Protein 7MDH (pdb70)

B-factor: mean 40.28, std 18.32, range [9.89, 100.15]

Foldseek 3Di:
DADDPLVPQDDEAEEEEECCLPLLVLQQVVCVLLAVQVHPRHQYEYQYAYAPVCVVSNNVSVVVVVVVPRPSHNGYDYDHDLLPSQAAHQEYEYQDADPQDDVRFPLNRLQRLLVVLLRNLQSCLVGYDQAHAYEYAYPQQFSSQLLSVLSRVSHPLQRTWRDPLLLQQLLLCVLCVLLVHDSVQKFQWFWKFTNWLLIATDQQRIDGNPHRSVVRRVPVVCVQPVSSVCSRCVQVVCCVPVVDGPSNSVSVSVSVVSQQQQAFFPPPGWGWIFGACQVPPPPADGSTTMIATWHYHRPRGTDGDPPDDDDCSRVVSNVVSSVQRVQSCLSVCVSSVVPHHDHDHDGRTHD/DQFFDDPLVPDDDPPCADPEAEEEEECCLPLLVLQQVVCVLQQVQPHPRYAYAYQYAYAPVCVVSNNVSVVVVVVVPRPSHNGYHYDHDLLRSAAAHQEYEYQDADDQDDPRFPLNRLARRLVVLLVNLLSCLPGYDLAHAYEYAYPQQFSSQLLSCLSRVSHPLQRTWRDPQLLQLLLLCVLCVQLVHHSVQKFQWFWKFTQWLLIDTDQQRIAGNRHRSCVRRVPVCCVQPVSSVSSLCVQVVCCVVVVHGPSNSVSVRVSVVQQQQQDFFPPPGWGWIFGACVPPPPPQDGSTTIIATWTYRRPSGIDGDDPDDDDPSRVVSNVVSSVLRVQSNLSVCVSSVVDHHDHDHDGRIHRD/DFDPPLVPFCADPEAEEEEEVCLDLLVLQQVVCVLQQVQVHPRHAYEYQYEYADPCQVSNNVSVVVVVVVPRPSHNTYHYYHQLLVSQAAHQEYEYADADDQDDPRFPLNRLVRRLLVLLRNLLSCLPGYDQAHAYEYAYPPQFLSQLLSVLSRVSHDLQRTWRDPQLLQQLLLCVLCVLLVHDSVQKFQWFWKFGPWLLIRTDQQRIGGNRHGSCVRRPPVVCVQPVSSVCSNCVQVVVCVPVVDGPSNSVSVRVSVVSNQQQAFFPPPGWGWIFGACVPPPPPADGSTTIIATWHYNNPNGIDGDPPDDDDCSRVVSNVVSSVQRVQSNLSCCVSSVHDDHDHDHDGHID/DQQADDPLVPDDDLPPEAEEEEEVCLDLLNLQQVVCVLQQVQQHPSHAYAYQYAYAPVCQVSNNVSVVVVVVVPRPSHNGYHYYHALLSSQAAHQEYEAQDADDDDDDDDLLNSLARRLLVLLRNLLSCLVGYDLNRAYEHNYPQFFSSQLLSLLSRVSRPQQRTWGDPQLLQQLLLVVLCVQLVHDSVQKFQFFFKFTNALLIDTDQQRIAGNNHRSCVRRVPVCCVQPVSSVCSNCVQVVCCVPVVDGDSNSVSVSVSVVSNQQQAFDPPPGWGWIFGACVPPPPPADGSTTMIATWGYHRPNGIDGDDPDDDDPSRVVSNVVSSVQRVLSCLSCCVSSVHDRHDHDHDD

Nearest PDB structures (foldseek):
  7mdh-assembly1_B  TM=1.003E+00  e=1.816E-78  Sorghum bicolor
  7mdh-assembly2_C  TM=1.000E+00  e=5.239E-71  Sorghum bicolor
  7mdh-assembly2_D  TM=1.000E+00  e=6.147E-69  Sorghum bicolor
  1civ-assembly1_A-2  TM=9.921E-01  e=1.204E-64  Flaveria bidentis
  6pbl-assembly1_B  TM=9.776E-01  e=1.259E-41  Legionella pneumophila subsp. pneumophila str. Philadelphia 1

Structure (mmCIF, N/CA/C/O backbone):
data_7MDH
#
_entry.id   7MDH
#
_cell.length_a   145.424
_cell.length_b   153.944
_cell.length_c   160.042
_cell.angle_alpha   90.00
_cell.angle_beta   90.00
_cell.angle_gamma   90.00
#
_symmetry.space_group_name_H-M   'C 2 2 21'
#
loop_
_entity.id
_entity.type
_entity.pdbx_description
1 polymer 'PROTEIN (MALATE DEHYDROGENASE)'
2 non-polymer 'ZINC ION'
3 water water
#
loop_
_atom_site.group_PDB
_atom_site.id
_atom_site.type_symbol
_atom_site.label_atom_id
_atom_site.label_alt_id
_atom_site.label_comp_id
_atom_site.label_asym_id
_atom_site.label_entity_id
_atom_site.label_seq_id
_atom_site.pdbx_PDB_ins_code
_atom_site.Cartn_x
_atom_site.Cartn_y
_atom_site.Cartn_z
_atom_site.occupancy
_atom_site.B_iso_or_equiv
_atom_site.auth_seq_id
_atom_site.auth_comp_id
_atom_site.auth_asym_id
_atom_site.auth_atom_id
_atom_site.pdbx_PDB_model_num
ATOM 1 N N . ASP A 1 9 ? 19.237 14.484 63.016 1.00 62.13 23 ASP A N 1
ATOM 2 C CA . ASP A 1 9 ? 19.374 15.880 63.416 1.00 61.27 23 ASP A CA 1
ATOM 3 C C . ASP A 1 9 ? 18.890 16.044 64.846 1.00 58.16 23 ASP A C 1
ATOM 4 O O . ASP A 1 9 ? 17.687 16.121 65.100 1.00 58.55 23 ASP A O 1
ATOM 9 N N . CYS A 1 10 ? 19.832 16.103 65.780 1.00 49.37 24 CYS A N 1
ATOM 10 C CA . CYS A 1 10 ? 19.489 16.239 67.185 1.00 42.77 24 CYS A CA 1
ATOM 11 C C . CYS A 1 10 ? 20.603 16.936 67.958 1.00 42.24 24 CYS A C 1
ATOM 12 O O . CYS A 1 10 ? 21.721 17.080 67.465 1.00 41.05 24 CYS A O 1
ATOM 15 N N . PHE A 1 11 ? 20.286 17.371 69.174 1.00 40.69 25 PHE A N 1
ATOM 16 C CA . PHE A 1 11 ? 21.245 18.069 70.023 1.00 35.01 25 PHE A CA 1
ATOM 17 C C . PHE A 1 11 ? 21.101 17.600 71.465 1.00 35.27 25 PHE A C 1
ATOM 18 O O . PHE A 1 11 ? 19.985 17.430 71.957 1.00 43.24 25 PHE A O 1
ATOM 26 N N . GLY A 1 12 ? 22.231 17.389 72.135 1.00 33.32 26 GLY A N 1
ATOM 27 C CA . GLY A 1 12 ? 22.209 16.956 73.525 1.00 31.92 26 GLY A CA 1
ATOM 28 C C . GLY A 1 12 ? 21.200 15.874 73.864 1.00 32.90 26 GLY A C 1
ATOM 29 O O . GLY A 1 12 ? 21.074 14.885 73.143 1.00 38.15 26 GLY A O 1
ATOM 30 N N . VAL A 1 13 ? 20.467 16.054 74.958 1.00 29.88 27 VAL A N 1
ATOM 31 C CA . VAL A 1 13 ? 19.494 15.052 75.367 1.00 28.07 27 VAL A CA 1
ATOM 32 C C . VAL A 1 13 ? 18.394 14.836 74.357 1.00 27.40 27 VAL A C 1
ATOM 33 O O . VAL A 1 13 ? 17.638 13.879 74.475 1.00 26.78 27 VAL A O 1
ATOM 37 N N . PHE A 1 14 ? 18.289 15.716 73.369 1.00 32.96 28 PHE A N 1
ATOM 38 C CA . PHE A 1 14 ? 17.237 15.550 72.379 1.00 35.76 28 PHE A CA 1
ATOM 39 C C . PHE A 1 14 ? 17.556 14.420 71.410 1.00 40.53 28 PHE A C 1
ATOM 40 O O . PHE A 1 14 ? 16.733 14.066 70.563 1.00 40.44 28 PHE A O 1
ATOM 48 N N . CYS A 1 15 ? 18.749 13.848 71.549 1.00 41.57 29 CYS A N 1
ATOM 49 C CA . CYS A 1 15 ? 19.149 12.713 70.724 1.00 46.41 29 CYS A CA 1
ATOM 50 C C . CYS A 1 15 ? 18.681 11.475 71.486 1.00 51.95 29 CYS A C 1
ATOM 51 O O . CYS A 1 15 ? 19.497 10.730 72.023 1.00 58.99 29 CYS A O 1
ATOM 54 N N . THR A 1 16 ? 17.371 11.270 71.560 1.00 60.68 30 THR A N 1
ATOM 55 C CA . THR A 1 16 ? 16.830 10.113 72.266 1.00 67.07 30 THR A CA 1
ATOM 56 C C . THR A 1 16 ? 15.339 9.940 72.009 1.00 68.53 30 THR A C 1
ATOM 57 O O . THR A 1 16 ? 14.853 8.817 71.875 1.00 73.28 30 THR A O 1
ATOM 61 N N . TRP A 1 29 ? -2.063 13.570 71.901 1.00 58.37 43 TRP A N 1
ATOM 62 C CA . TRP A 1 29 ? -1.222 14.572 71.253 1.00 62.30 43 TRP A CA 1
ATOM 63 C C . TRP A 1 29 ? -1.378 14.568 69.740 1.00 62.27 43 TRP A C 1
ATOM 64 O O . TRP A 1 29 ? -1.476 13.510 69.120 1.00 63.63 43 TRP A O 1
ATOM 75 N N . LYS A 1 30 ? -1.385 15.760 69.152 1.00 59.34 44 LYS A N 1
ATOM 76 C CA . LYS A 1 30 ? -1.505 15.908 67.708 1.00 59.33 44 LYS A CA 1
ATOM 77 C C . LYS A 1 30 ? -0.178 15.564 67.044 1.00 56.13 44 LYS A C 1
ATOM 78 O O . LYS A 1 30 ? 0.852 15.491 67.709 1.00 58.66 44 LYS A O 1
ATOM 84 N N . LYS A 1 31 ? -0.211 15.342 65.734 1.00 55.23 45 LYS A N 1
ATOM 85 C CA . LYS A 1 31 ? 0.991 15.013 64.969 1.00 51.82 45 LYS A CA 1
ATOM 86 C C . LYS A 1 31 ? 2.055 16.088 65.219 1.00 46.11 45 LYS A C 1
ATOM 87 O O . LYS A 1 31 ? 1.740 17.277 65.278 1.00 40.62 45 LYS A O 1
ATOM 93 N N . LEU A 1 32 ? 3.307 15.667 65.369 1.00 42.33 46 LEU A N 1
ATOM 94 C CA . LEU A 1 32 ? 4.410 16.596 65.620 1.00 39.86 46 LEU A CA 1
ATOM 95 C C . LEU A 1 32 ? 4.526 17.655 64.531 1.00 39.34 46 LEU A C 1
ATOM 96 O O . LEU A 1 32 ? 4.417 17.341 63.345 1.00 43.59 46 LEU A O 1
ATOM 101 N N . VAL A 1 33 ? 4.747 18.905 64.930 1.00 34.05 47 VAL A N 1
ATOM 102 C CA . VAL A 1 33 ? 4.907 19.994 63.969 1.00 36.11 47 VAL A CA 1
ATOM 103 C C . VAL A 1 33 ? 6.337 20.519 64.061 1.00 35.81 47 VAL A C 1
ATOM 104 O O . VAL A 1 33 ? 6.850 20.775 65.158 1.00 34.24 47 VAL A O 1
ATOM 108 N N . ASN A 1 34 ? 6.981 20.676 62.909 1.00 33.44 48 ASN A N 1
ATOM 109 C CA . ASN A 1 34 ? 8.356 21.150 62.882 1.00 33.49 48 ASN A CA 1
ATOM 110 C C . ASN A 1 34 ? 8.448 22.643 62.599 1.00 35.04 48 ASN A C 1
ATOM 111 O O . ASN A 1 34 ? 7.812 23.159 61.672 1.00 35.12 48 ASN A O 1
ATOM 116 N N . ILE A 1 35 ? 9.256 23.325 63.409 1.00 28.96 49 ILE A N 1
ATOM 117 C CA . ILE A 1 35 ? 9.426 24.768 63.310 1.00 30.10 49 ILE A CA 1
ATOM 118 C C . ILE A 1 35 ? 10.875 25.189 63.081 1.00 30.99 49 ILE A C 1
ATOM 119 O O . ILE A 1 35 ? 11.776 24.778 63.817 1.00 31.91 49 ILE A O 1
ATOM 124 N N . ALA A 1 36 ? 11.091 26.031 62.076 1.00 27.51 50 ALA A N 1
ATOM 125 C CA . ALA A 1 36 ? 12.428 26.519 61.779 1.00 28.98 50 ALA A CA 1
ATOM 126 C C . ALA A 1 36 ? 12.496 27.976 62.199 1.00 27.37 50 ALA A C 1
ATOM 127 O O . ALA A 1 36 ? 11.569 28.745 61.954 1.00 28.46 50 ALA A O 1
ATOM 129 N N . VAL A 1 37 ? 13.600 28.350 62.833 1.00 26.56 51 VAL A N 1
ATOM 130 C CA . VAL A 1 37 ? 13.779 29.713 63.299 1.00 27.04 51 VAL A CA 1
ATOM 131 C C . VAL A 1 37 ? 15.160 30.229 62.944 1.00 28.89 51 VAL A C 1
ATOM 132 O O . VAL A 1 37 ? 16.164 29.685 63.404 1.00 30.23 51 VAL A O 1
ATOM 136 N N . SER A 1 38 ? 15.209 31.274 62.122 1.00 26.89 52 SER A N 1
ATOM 137 C CA . SER A 1 38 ? 16.479 31.878 61.737 1.00 27.43 52 SER A CA 1
ATOM 138 C C . SER A 1 38 ? 16.737 33.023 62.724 1.00 28.02 52 SER A C 1
ATOM 139 O O . SER A 1 38 ? 15.797 33.543 63.331 1.00 28.41 52 SER A O 1
ATOM 142 N N . GLY A 1 39 ? 17.997 33.424 62.870 1.00 28.19 53 GLY A N 1
ATOM 143 C CA . GLY A 1 39 ? 18.327 34.467 63.826 1.00 27.19 53 GLY A CA 1
ATOM 144 C C . GLY A 1 39 ? 18.077 33.856 65.195 1.00 25.94 53 GLY A C 1
ATOM 145 O O . GLY A 1 39 ? 17.851 34.547 66.188 1.00 26.60 53 GLY A O 1
ATOM 146 N N . ALA A 1 40 ? 18.118 32.529 65.227 1.00 22.58 54 ALA A N 1
ATOM 147 C CA . ALA A 1 40 ? 17.871 31.745 66.432 1.00 22.70 54 ALA A CA 1
ATOM 148 C C . ALA A 1 40 ? 18.717 32.077 67.659 1.00 21.04 54 ALA A C 1
ATOM 149 O O . ALA A 1 40 ? 18.356 31.705 68.774 1.00 27.86 54 ALA A O 1
ATOM 151 N N . ALA A 1 41 ? 19.844 32.755 67.465 1.00 21.67 55 ALA A N 1
ATOM 152 C CA . ALA A 1 41 ? 20.705 33.118 68.588 1.00 24.36 55 ALA A CA 1
ATOM 153 C C . ALA A 1 41 ? 20.459 34.571 68.997 1.00 23.49 55 ALA A C 1
ATOM 154 O O . ALA A 1 41 ? 21.052 35.067 69.957 1.00 26.15 55 ALA A O 1
ATOM 156 N N . GLY A 1 42 ? 19.574 35.241 68.263 1.00 25.27 56 GLY A N 1
ATOM 157 C CA . GLY A 1 42 ? 19.246 36.632 68.548 1.00 26.85 56 GLY A CA 1
ATOM 158 C C . GLY A 1 42 ? 18.419 36.823 69.808 1.00 30.53 56 GLY A C 1
ATOM 159 O O . GLY A 1 42 ? 17.924 35.858 70.403 1.00 29.63 56 GLY A O 1
ATOM 160 N N . MET A 1 43 ? 18.260 38.080 70.210 1.00 30.17 57 MET A N 1
ATOM 161 C CA . MET A 1 43 ? 17.514 38.419 71.416 1.00 31.53 57 MET A CA 1
ATOM 162 C C . MET A 1 43 ? 16.040 38.046 71.360 1.00 30.97 57 MET A C 1
ATOM 163 O O . MET A 1 43 ? 15.477 37.584 72.354 1.00 30.26 57 MET A O 1
ATOM 168 N N . ILE A 1 44 ? 15.414 38.251 70.205 1.00 26.44 58 ILE A N 1
ATOM 169 C CA . ILE A 1 44 ? 14.001 37.934 70.043 1.00 24.19 58 ILE A CA 1
ATOM 170 C C . ILE A 1 44 ? 13.792 36.438 70.213 1.00 26.38 58 ILE A C 1
ATOM 171 O O . ILE A 1 44 ? 12.881 35.991 70.921 1.00 28.10 58 ILE A O 1
ATOM 176 N N . SER A 1 45 ? 14.646 35.671 69.549 1.00 26.10 59 SER A N 1
ATOM 177 C CA . SER A 1 45 ? 14.569 34.223 69.600 1.00 24.47 59 SER A CA 1
ATOM 178 C C . SER A 1 45 ? 14.737 33.740 71.034 1.00 25.34 59 SER A C 1
ATOM 179 O O . SER A 1 45 ? 14.050 32.814 71.475 1.00 23.04 59 SER A O 1
ATOM 182 N N . ASN A 1 46 ? 15.642 34.383 71.765 1.00 24.11 60 ASN A N 1
ATOM 183 C CA . ASN A 1 46 ? 15.902 33.997 73.143 1.00 28.95 60 ASN A CA 1
ATOM 184 C C . ASN A 1 46 ? 14.651 34.025 74.021 1.00 29.21 60 ASN A C 1
ATOM 185 O O . ASN A 1 46 ? 14.600 33.363 75.062 1.00 28.25 60 ASN A O 1
ATOM 190 N N . HIS A 1 47 ? 13.644 34.789 73.605 1.00 27.90 61 HIS A N 1
ATOM 191 C CA . HIS A 1 47 ? 12.390 34.861 74.345 1.00 21.93 61 HIS A CA 1
ATOM 192 C C . HIS A 1 47 ? 11.387 33.930 73.678 1.00 19.71 61 HIS A C 1
ATOM 193 O O . HIS A 1 47 ? 10.726 33.125 74.337 1.00 26.64 61 HIS A O 1
ATOM 200 N N . LEU A 1 48 ? 11.288 34.038 72.356 1.00 20.63 62 LEU A N 1
ATOM 201 C CA . LEU A 1 48 ? 10.333 33.244 71.583 1.00 20.25 62 LEU A CA 1
ATOM 202 C C . LEU A 1 48 ? 10.446 31.731 71.708 1.00 16.89 62 LEU A C 1
ATOM 203 O O . LEU A 1 48 ? 9.452 31.054 71.945 1.00 23.29 62 LEU A O 1
ATOM 208 N N . LEU A 1 49 ? 11.651 31.197 71.559 1.00 21.84 63 LEU A N 1
ATOM 209 C CA . LEU A 1 49 ? 11.842 29.754 71.621 1.00 17.71 63 LEU A CA 1
ATOM 210 C C . LEU A 1 49 ? 11.223 29.109 72.853 1.00 16.81 63 LEU A C 1
ATOM 211 O O . LEU A 1 49 ? 10.618 28.038 72.768 1.00 19.56 63 LEU A O 1
ATOM 216 N N . PHE A 1 50 ? 11.351 29.754 74.004 1.00 20.68 64 PHE A N 1
ATOM 217 C CA . PHE A 1 50 ? 10.786 29.172 75.213 1.00 23.30 64 PHE A CA 1
ATOM 218 C C . PHE A 1 50 ? 9.256 29.237 75.250 1.00 26.04 64 PHE A C 1
ATOM 219 O O . PHE A 1 50 ? 8.614 28.368 75.844 1.00 26.65 64 PHE A O 1
ATOM 227 N N . LYS A 1 51 ? 8.674 30.250 74.606 1.00 26.78 65 LYS A N 1
ATOM 228 C CA . LYS A 1 51 ? 7.217 30.363 74.545 1.00 26.07 65 LYS A CA 1
ATOM 229 C C . LYS A 1 51 ? 6.708 29.206 73.692 1.00 27.89 65 LYS A C 1
ATOM 230 O O . LYS A 1 51 ? 5.694 28.589 74.009 1.00 25.77 65 LYS A O 1
ATOM 236 N N . LEU A 1 52 ? 7.430 28.928 72.606 1.00 26.51 66 LEU A N 1
ATOM 237 C CA . LEU A 1 52 ? 7.085 27.849 71.684 1.00 24.92 66 LEU A CA 1
ATOM 238 C C . LEU A 1 52 ? 7.220 26.496 72.367 1.00 26.06 66 LEU A C 1
ATOM 239 O O . LEU A 1 52 ? 6.340 25.639 72.255 1.00 23.82 66 LEU A O 1
ATOM 244 N N . ALA A 1 53 ? 8.327 26.313 73.080 1.00 24.76 67 ALA A N 1
ATOM 245 C CA . ALA A 1 53 ? 8.602 25.057 73.777 1.00 28.32 67 ALA A CA 1
ATOM 246 C C . ALA A 1 53 ? 7.609 24.730 74.895 1.00 27.33 67 ALA A C 1
ATOM 247 O O . ALA A 1 53 ? 7.266 23.565 75.098 1.00 28.24 67 ALA A O 1
ATOM 249 N N . SER A 1 54 ? 7.157 25.754 75.616 1.00 25.54 68 SER A N 1
ATOM 250 C CA . SER A 1 54 ? 6.219 25.563 76.724 1.00 28.62 68 SER A CA 1
ATOM 251 C C . SER A 1 54 ? 4.826 25.213 76.240 1.00 31.07 68 SER A C 1
ATOM 252 O O . SER A 1 54 ? 4.006 24.716 77.008 1.00 29.28 68 SER A O 1
ATOM 255 N N . GLY A 1 55 ? 4.557 25.504 74.970 1.00 33.84 69 GLY A N 1
ATOM 256 C CA . GLY A 1 55 ? 3.256 25.210 74.400 1.00 34.96 69 GLY A CA 1
ATOM 257 C C . GLY A 1 55 ? 2.231 26.328 74.497 1.00 36.26 69 GLY A C 1
ATOM 258 O O . GLY A 1 55 ? 1.050 26.094 74.250 1.00 37.48 69 GLY A O 1
ATOM 259 N N . GLU A 1 56 ? 2.658 27.538 74.850 1.00 35.67 70 GLU A N 1
ATOM 260 C CA . GLU A 1 56 ? 1.719 28.653 74.957 1.00 36.10 70 GLU A CA 1
ATOM 261 C C . GLU A 1 56 ? 1.333 29.157 73.569 1.00 32.94 70 GLU A C 1
ATOM 262 O O . GLU A 1 56 ? 0.328 29.845 73.414 1.00 36.18 70 GLU A O 1
ATOM 268 N N . VAL A 1 57 ? 2.133 28.812 72.565 1.00 32.48 71 VAL A N 1
ATOM 269 C CA . VAL A 1 57 ? 1.870 29.230 71.188 1.00 34.63 71 VAL A CA 1
ATOM 270 C C . VAL A 1 57 ? 0.927 28.280 70.431 1.00 36.27 71 VAL A C 1
ATOM 271 O O . VAL A 1 57 ? -0.143 28.695 69.982 1.00 36.14 71 VAL A O 1
ATOM 275 N N . PHE A 1 58 ? 1.314 27.014 70.282 1.00 31.49 72 PHE A N 1
ATOM 276 C CA . PHE A 1 58 ? 0.458 26.067 69.563 1.00 33.59 72 PHE A CA 1
ATOM 277 C C . PHE A 1 58 ? -0.443 25.225 70.463 1.00 36.03 72 PHE A C 1
ATOM 278 O O . PHE A 1 58 ? -1.192 24.380 69.973 1.00 41.54 72 PHE A O 1
ATOM 286 N N . GLY A 1 59 ? -0.369 25.448 71.772 1.00 37.04 73 GLY A N 1
ATOM 287 C CA . GLY A 1 59 ? -1.212 24.700 72.690 1.00 37.17 73 GLY A CA 1
ATOM 288 C C . GLY A 1 59 ? -0.570 23.511 73.382 1.00 36.87 73 GLY A C 1
ATOM 289 O O . GLY A 1 59 ? 0.361 22.897 72.863 1.00 35.57 73 GLY A O 1
ATOM 290 N N . GLN A 1 60 ? -1.102 23.181 74.557 1.00 36.34 74 GLN A N 1
ATOM 291 C CA . GLN A 1 60 ? -0.615 22.078 75.385 1.00 37.53 74 GLN A CA 1
ATOM 292 C C . GLN A 1 60 ? -0.730 20.678 74.791 1.00 39.51 74 GLN A C 1
ATOM 293 O O . GLN A 1 60 ? -0.202 19.720 75.360 1.00 42.51 74 GLN A O 1
ATOM 299 N N . ASP A 1 61 ? -1.411 20.548 73.661 1.00 40.35 75 ASP A N 1
ATOM 300 C CA . ASP A 1 61 ? -1.569 19.241 73.039 1.00 44.03 75 ASP A CA 1
ATOM 301 C C . ASP A 1 61 ? -0.775 19.146 71.742 1.00 41.51 75 ASP A C 1
ATOM 302 O O . ASP A 1 61 ? -0.909 18.171 71.001 1.00 43.89 75 ASP A O 1
ATOM 307 N N . GLN A 1 62 ? 0.054 20.152 71.473 1.00 37.52 76 GLN A N 1
ATOM 308 C CA . GLN A 1 62 ? 0.849 20.167 70.247 1.00 34.16 76 GLN A CA 1
ATOM 309 C C . GLN A 1 62 ? 2.361 19.990 70.430 1.00 36.18 76 GLN A C 1
ATOM 310 O O . GLN A 1 62 ? 3.099 20.960 70.614 1.00 38.21 76 GLN A O 1
ATOM 316 N N . PRO A 1 63 ? 2.847 18.743 70.380 1.00 34.24 77 PRO A N 1
ATOM 317 C CA . PRO A 1 63 ? 4.289 18.554 70.540 1.00 34.22 77 PRO A CA 1
ATOM 318 C C . PRO A 1 63 ? 4.996 19.204 69.356 1.00 34.58 77 PRO A C 1
ATOM 319 O O . PRO A 1 63 ? 4.487 19.170 68.236 1.00 36.19 77 PRO A O 1
ATOM 323 N N . ILE A 1 64 ? 6.156 19.809 69.598 1.00 29.71 78 ILE A N 1
ATOM 324 C CA . ILE A 1 64 ? 6.887 20.461 68.520 1.00 27.56 78 ILE A CA 1
ATOM 325 C C . ILE A 1 64 ? 8.335 20.005 68.420 1.00 26.67 78 ILE A C 1
ATOM 326 O O . ILE A 1 64 ? 8.823 19.232 69.241 1.00 31.12 78 ILE A O 1
ATOM 331 N N . ALA A 1 65 ? 9.009 20.514 67.395 1.00 28.33 79 ALA A N 1
ATOM 332 C CA . ALA A 1 65 ? 10.414 20.236 67.130 1.00 30.86 79 ALA A CA 1
ATOM 333 C C . ALA A 1 65 ? 10.989 21.567 66.663 1.00 24.12 79 ALA A C 1
ATOM 334 O O . ALA A 1 65 ? 10.406 22.214 65.797 1.00 26.35 79 ALA A O 1
ATOM 336 N N . LEU A 1 66 ? 12.112 21.986 67.239 1.00 20.99 80 LEU A N 1
ATOM 337 C CA . LEU A 1 66 ? 12.723 23.252 66.857 1.00 26.30 80 LEU A CA 1
ATOM 338 C C . LEU A 1 66 ? 13.977 23.064 66.006 1.00 29.83 80 LEU A C 1
ATOM 339 O O . LEU A 1 66 ? 14.906 22.361 66.400 1.00 32.63 80 LEU A O 1
ATOM 344 N N . LYS A 1 67 ? 13.991 23.693 64.834 1.00 28.52 81 LYS A N 1
ATOM 345 C CA . LYS A 1 67 ? 15.138 23.635 63.931 1.00 28.32 81 LYS A CA 1
ATOM 346 C C . LYS A 1 67 ? 15.737 25.031 63.973 1.00 25.86 81 LYS A C 1
ATOM 347 O O . LYS A 1 67 ? 15.222 25.954 63.347 1.00 32.13 81 LYS A O 1
ATOM 353 N N . LEU A 1 68 ? 16.831 25.179 64.705 1.00 23.81 82 LEU A N 1
ATOM 354 C CA . LEU A 1 68 ? 17.465 26.476 64.864 1.00 28.62 82 LEU A CA 1
ATOM 355 C C . LEU A 1 68 ? 18.584 26.794 63.882 1.00 32.34 82 LEU A C 1
ATOM 356 O O . LEU A 1 68 ? 19.616 26.121 63.841 1.00 33.37 82 LEU A O 1
ATOM 361 N N . LEU A 1 69 ? 18.361 27.837 63.089 1.00 34.88 83 LEU A N 1
ATOM 362 C CA . LEU A 1 69 ? 19.339 28.288 62.111 1.00 33.25 83 LEU A CA 1
ATOM 363 C C . LEU A 1 69 ? 19.958 29.591 62.587 1.00 31.98 83 LEU A C 1
ATOM 364 O O . LEU A 1 69 ? 19.252 30.497 63.021 1.00 36.56 83 LEU A O 1
ATOM 369 N N . GLY A 1 70 ? 21.277 29.685 62.498 1.00 39.05 84 GLY A N 1
ATOM 370 C CA . GLY A 1 70 ? 21.967 30.899 62.898 1.00 37.56 84 GLY A CA 1
ATOM 371 C C . GLY A 1 70 ? 23.139 31.126 61.966 1.00 41.94 84 GLY A C 1
ATOM 372 O O . GLY A 1 70 ? 23.394 30.306 61.084 1.00 43.98 84 GLY A O 1
ATOM 373 N N . SER A 1 71 ? 23.853 32.230 62.138 1.00 43.77 85 SER A N 1
ATOM 374 C CA . SER A 1 71 ? 25.007 32.495 61.292 1.00 50.32 85 SER A CA 1
ATOM 375 C C . SER A 1 71 ? 26.196 31.765 61.911 1.00 56.26 85 SER A C 1
ATOM 376 O O . SER A 1 71 ? 26.205 31.518 63.117 1.00 56.33 85 SER A O 1
ATOM 379 N N . GLU A 1 72 ? 27.192 31.413 61.101 1.00 61.82 86 GLU A N 1
ATOM 380 C CA . GLU A 1 72 ? 28.359 30.718 61.636 1.00 68.90 86 GLU A CA 1
ATOM 381 C C . GLU A 1 72 ? 29.002 31.591 62.704 1.00 67.96 86 GLU A C 1
ATOM 382 O O . GLU A 1 72 ? 29.523 31.099 63.705 1.00 66.65 86 GLU A O 1
ATOM 388 N N . ARG A 1 73 ? 28.943 32.897 62.481 1.00 69.27 87 ARG A N 1
ATOM 389 C CA . ARG A 1 73 ? 29.492 33.877 63.407 1.00 70.10 87 ARG A CA 1
ATOM 390 C C . ARG A 1 73 ? 28.861 33.760 64.797 1.00 69.42 87 ARG A C 1
ATOM 391 O O . ARG A 1 73 ? 29.408 34.269 65.779 1.00 69.34 87 ARG A O 1
ATOM 399 N N . SER A 1 74 ? 27.716 33.087 64.881 1.00 66.38 88 SER A N 1
ATOM 400 C CA . SER A 1 74 ? 27.011 32.933 66.152 1.00 64.59 88 SER A CA 1
ATOM 401 C C . SER A 1 74 ? 26.699 31.487 66.516 1.00 61.16 88 SER A C 1
ATOM 402 O O . SER A 1 74 ? 25.777 31.231 67.291 1.00 58.22 88 SER A O 1
ATOM 405 N N . PHE A 1 75 ? 27.461 30.544 65.970 1.00 58.08 89 PHE A N 1
ATOM 406 C CA . PHE A 1 75 ? 27.217 29.132 66.255 1.00 56.13 89 PHE A CA 1
ATOM 407 C C . PHE A 1 75 ? 27.298 28.825 67.750 1.00 53.45 89 PHE A C 1
ATOM 408 O O . PHE A 1 75 ? 26.487 28.062 68.280 1.00 53.01 89 PHE A O 1
ATOM 416 N N . GLN A 1 76 ? 28.278 29.419 68.425 1.00 51.58 90 GLN A N 1
ATOM 417 C CA . GLN A 1 76 ? 28.466 29.206 69.859 1.00 50.61 90 GLN A CA 1
ATOM 418 C C . GLN A 1 76 ? 27.256 29.729 70.627 1.00 42.33 90 GLN A C 1
ATOM 419 O O . GLN A 1 76 ? 26.834 29.144 71.626 1.00 39.13 90 GLN A O 1
ATOM 425 N N . ALA A 1 77 ? 26.703 30.842 70.158 1.00 40.22 91 ALA A N 1
ATOM 426 C CA . ALA A 1 77 ? 25.528 31.418 70.791 1.00 36.29 91 ALA A CA 1
ATOM 427 C C . ALA A 1 77 ? 24.370 30.446 70.568 1.00 35.78 91 ALA A C 1
ATOM 428 O O . ALA A 1 77 ? 23.528 30.256 71.451 1.00 33.57 91 ALA A O 1
ATOM 430 N N . LEU A 1 78 ? 24.344 29.824 69.389 1.00 32.78 92 LEU A N 1
ATOM 431 C CA . LEU A 1 78 ? 23.301 28.862 69.053 1.00 32.68 92 LEU A CA 1
ATOM 432 C C . LEU A 1 78 ? 23.344 27.677 70.008 1.00 31.64 92 LEU A C 1
ATOM 433 O O . LEU A 1 78 ? 22.301 27.165 70.431 1.00 29.51 92 LEU A O 1
ATOM 438 N N . GLU A 1 79 ? 24.554 27.234 70.335 1.00 29.17 93 GLU A N 1
ATOM 439 C CA . GLU A 1 79 ? 24.718 26.100 71.233 1.00 33.66 93 GLU A CA 1
ATOM 440 C C . GLU A 1 79 ? 24.183 26.487 72.597 1.00 27.15 93 GLU A C 1
ATOM 441 O O . GLU A 1 79 ? 23.444 25.728 73.225 1.00 26.33 93 GLU A O 1
ATOM 447 N N . GLY A 1 80 ? 24.552 27.686 73.036 1.00 24.84 94 GLY A N 1
ATOM 448 C CA . GLY A 1 80 ? 24.100 28.176 74.325 1.00 30.75 94 GLY A CA 1
ATOM 449 C C . GLY A 1 80 ? 22.593 28.086 74.475 1.00 29.22 94 GLY A C 1
ATOM 450 O O . GLY A 1 80 ? 22.092 27.558 75.469 1.00 24.65 94 GLY A O 1
ATOM 451 N N . VAL A 1 81 ? 21.861 28.585 73.484 1.00 29.56 95 VAL A N 1
ATOM 452 C CA . VAL A 1 81 ? 20.402 28.542 73.548 1.00 30.75 95 VAL A CA 1
ATOM 453 C C . VAL A 1 81 ? 19.887 27.107 73.576 1.00 25.52 95 VAL A C 1
ATOM 454 O O . VAL A 1 81 ? 18.956 26.788 74.315 1.00 25.92 95 VAL A O 1
ATOM 458 N N . ALA A 1 82 ? 20.487 26.245 72.760 1.00 26.14 96 ALA A N 1
ATOM 459 C CA . ALA A 1 82 ? 20.066 24.849 72.702 1.00 26.34 96 ALA A CA 1
ATOM 460 C C . ALA A 1 82 ? 20.267 24.216 74.069 1.00 25.73 96 ALA A C 1
ATOM 461 O O . ALA A 1 82 ? 19.450 23.417 74.533 1.00 28.03 96 ALA A O 1
ATOM 463 N N . MET A 1 83 ? 21.362 24.593 74.715 1.00 27.58 97 MET A N 1
ATOM 464 C CA . MET A 1 83 ? 21.682 24.074 76.033 1.00 33.04 97 MET A CA 1
ATOM 465 C C . MET A 1 83 ? 20.661 24.557 77.055 1.00 30.94 97 MET A C 1
ATOM 466 O O . MET A 1 83 ? 20.226 23.785 77.918 1.00 26.09 97 MET A O 1
ATOM 471 N N . GLU A 1 84 ? 20.272 25.828 76.957 1.00 27.13 98 GLU A N 1
ATOM 472 C CA . GLU A 1 84 ? 19.288 26.365 77.893 1.00 30.72 98 GLU A CA 1
ATOM 473 C C . GLU A 1 84 ? 17.984 25.609 77.716 1.00 30.10 98 GLU A C 1
ATOM 474 O O . GLU A 1 84 ? 17.252 25.383 78.680 1.00 28.70 98 GLU A O 1
ATOM 480 N N . LEU A 1 85 ? 17.706 25.204 76.479 1.00 28.44 99 LEU A N 1
ATOM 481 C CA . LEU A 1 85 ? 16.488 24.455 76.206 1.00 28.62 99 LEU A CA 1
ATOM 482 C C . LEU A 1 85 ? 16.533 23.083 76.868 1.00 28.52 99 LEU A C 1
ATOM 483 O O . LEU A 1 85 ? 15.553 22.684 77.501 1.00 33.98 99 LEU A O 1
ATOM 488 N N . GLU A 1 86 ? 17.656 22.368 76.748 1.00 24.77 100 GLU A N 1
ATOM 489 C CA . GLU A 1 86 ? 17.767 21.051 77.387 1.00 26.52 100 GLU A CA 1
ATOM 490 C C . GLU A 1 86 ? 17.494 21.231 78.872 1.00 25.83 100 GLU A C 1
ATOM 491 O O . GLU A 1 86 ? 16.828 20.406 79.498 1.00 29.32 100 GLU A O 1
ATOM 497 N N . ASP A 1 87 ? 18.036 22.304 79.438 1.00 21.24 101 ASP A N 1
ATOM 498 C CA . ASP A 1 87 ? 17.856 22.561 80.859 1.00 24.70 101 ASP A CA 1
ATOM 499 C C . ASP A 1 87 ? 16.454 23.024 81.236 1.00 24.00 101 ASP A C 1
ATOM 500 O O . ASP A 1 87 ? 16.132 23.095 82.415 1.00 20.32 101 ASP A O 1
ATOM 505 N N . SER A 1 88 ? 15.615 23.319 80.246 1.00 20.65 102 SER A N 1
ATOM 506 C CA . SER A 1 88 ? 14.259 23.779 80.534 1.00 23.07 102 SER A CA 1
ATOM 507 C C . SER A 1 88 ? 13.270 22.630 80.697 1.00 22.63 102 SER A C 1
ATOM 508 O O . SER A 1 88 ? 12.173 22.823 81.216 1.00 18.99 102 SER A O 1
ATOM 511 N N . LEU A 1 89 ? 13.660 21.439 80.254 1.00 22.88 103 LEU A N 1
ATOM 512 C CA . LEU A 1 89 ? 12.818 20.249 80.375 1.00 23.24 103 LEU A CA 1
ATOM 513 C C . LEU A 1 89 ? 11.384 20.386 79.836 1.00 26.01 103 LEU A C 1
ATOM 514 O O . LEU A 1 89 ? 10.457 19.782 80.382 1.00 24.48 103 LEU A O 1
ATOM 519 N N . TYR A 1 90 ? 11.186 21.172 78.783 1.00 24.16 104 TYR A N 1
ATOM 520 C CA . TYR A 1 90 ? 9.845 21.303 78.219 1.00 32.84 104 TYR A CA 1
ATOM 521 C C . TYR A 1 90 ? 9.434 19.977 77.566 1.00 32.07 104 TYR A C 1
ATOM 522 O O . TYR A 1 90 ? 10.027 19.552 76.573 1.00 36.11 104 TYR A O 1
ATOM 531 N N . PRO A 1 91 ? 8.412 19.305 78.123 1.00 32.84 105 PRO A N 1
ATOM 532 C CA . PRO A 1 91 ? 7.931 18.024 77.596 1.00 34.14 105 PRO A CA 1
ATOM 533 C C . PRO A 1 91 ? 7.327 18.070 76.196 1.00 33.98 105 PRO A C 1
ATOM 534 O O . PRO A 1 91 ? 7.234 17.040 75.534 1.00 36.81 105 PRO A O 1
ATOM 538 N N . LEU A 1 92 ? 6.911 19.249 75.744 1.00 31.64 106 LEU A N 1
ATOM 539 C CA . LEU A 1 92 ? 6.332 19.366 74.409 1.00 29.63 106 LEU A CA 1
ATOM 540 C C . LEU A 1 92 ? 7.431 19.479 73.368 1.00 30.75 106 LEU A C 1
ATOM 541 O O . LEU A 1 92 ? 7.234 19.128 72.204 1.00 30.73 106 LEU A O 1
ATOM 546 N N . LEU A 1 93 ? 8.588 19.976 73.793 1.00 26.83 107 LEU A N 1
ATOM 547 C CA . LEU A 1 93 ? 9.736 20.121 72.904 1.00 31.16 107 LEU A CA 1
ATOM 548 C C . LEU A 1 93 ? 10.423 18.758 72.760 1.00 35.54 107 LEU A C 1
ATOM 549 O O . LEU A 1 93 ? 11.314 18.418 73.540 1.00 36.21 107 LEU A O 1
ATOM 554 N N . ARG A 1 94 ? 10.012 17.985 71.758 1.00 36.50 108 ARG A N 1
ATOM 555 C CA . ARG A 1 94 ? 10.565 16.647 71.540 1.00 36.68 108 ARG A CA 1
ATOM 556 C C . ARG A 1 94 ? 11.876 16.604 70.752 1.00 36.27 108 ARG A C 1
ATOM 557 O O . ARG A 1 94 ? 12.642 15.648 70.861 1.00 36.44 108 ARG A O 1
ATOM 565 N N . GLU A 1 95 ? 12.137 17.628 69.951 1.00 34.91 109 GLU A N 1
ATOM 566 C CA . GLU A 1 95 ? 13.360 17.654 69.158 1.00 36.69 109 GLU A CA 1
ATOM 567 C C . GLU A 1 95 ? 13.934 19.052 69.053 1.00 30.55 109 GLU A C 1
ATOM 568 O O . GLU A 1 95 ? 13.202 20.034 69.004 1.00 31.27 109 GLU A O 1
ATOM 574 N N . VAL A 1 96 ? 15.255 19.122 69.013 1.00 26.98 110 VAL A N 1
ATOM 575 C CA . VAL A 1 96 ? 15.969 20.375 68.891 1.00 26.32 110 VAL A CA 1
ATOM 576 C C . VAL A 1 96 ? 17.236 20.073 68.115 1.00 31.60 110 VAL A C 1
ATOM 577 O O . VAL A 1 96 ? 17.926 19.094 68.404 1.00 36.61 110 VAL A O 1
ATOM 581 N N . SER A 1 97 ? 17.536 20.900 67.126 1.00 28.61 111 SER A N 1
ATOM 582 C CA . SER A 1 97 ? 18.745 20.723 66.339 1.00 30.80 111 SER A CA 1
ATOM 583 C C . SER A 1 97 ? 19.158 22.104 65.876 1.00 30.11 111 SER A C 1
ATOM 584 O O . SER A 1 97 ? 18.327 23.003 65.796 1.00 27.28 111 SER A O 1
ATOM 587 N N . ILE A 1 98 ? 20.443 22.277 65.592 1.00 33.56 112 ILE A N 1
ATOM 588 C CA . ILE A 1 98 ? 20.957 23.564 65.147 1.00 31.45 112 ILE A CA 1
ATOM 589 C C . ILE A 1 98 ? 21.878 23.379 63.944 1.00 34.59 112 ILE A C 1
ATOM 590 O O . ILE A 1 98 ? 22.353 22.267 63.669 1.00 29.16 112 ILE A O 1
ATOM 595 N N . GLY A 1 99 ? 22.121 24.480 63.235 1.00 31.03 113 GLY A N 1
ATOM 596 C CA . GLY A 1 99 ? 22.975 24.446 62.065 1.00 27.33 113 GLY A CA 1
ATOM 597 C C . GLY A 1 99 ? 23.070 25.817 61.427 1.00 32.58 113 GLY A C 1
ATOM 598 O O . GLY A 1 99 ? 22.407 26.764 61.861 1.00 30.23 113 GLY A O 1
ATOM 599 N N . ILE A 1 100 ? 23.893 25.933 60.393 1.00 31.69 114 ILE A N 1
ATOM 600 C CA . ILE A 1 100 ? 24.049 27.213 59.719 1.00 31.16 114 ILE A CA 1
ATOM 601 C C . ILE A 1 100 ? 23.603 27.151 58.256 1.00 28.92 114 ILE A C 1
ATOM 602 O O . ILE A 1 100 ? 23.711 28.144 57.530 1.00 24.84 114 ILE A O 1
ATOM 607 N N . ASP A 1 101 ? 23.085 25.993 57.841 1.00 27.66 115 ASP A N 1
ATOM 608 C CA . ASP A 1 101 ? 22.636 25.771 56.464 1.00 29.12 115 ASP A CA 1
ATOM 609 C C . ASP A 1 101 ? 21.119 25.576 56.307 1.00 31.01 115 ASP A C 1
ATOM 610 O O . ASP A 1 101 ? 20.551 24.567 56.739 1.00 31.27 115 ASP A O 1
ATOM 615 N N . PRO A 1 102 ? 20.449 26.546 55.665 1.00 28.51 116 PRO A N 1
ATOM 616 C CA . PRO A 1 102 ? 19.002 26.526 55.425 1.00 32.92 116 PRO A CA 1
ATOM 617 C C . PRO A 1 102 ? 18.491 25.258 54.743 1.00 35.84 116 PRO A C 1
ATOM 618 O O . PRO A 1 102 ? 17.406 24.767 55.074 1.00 31.23 116 PRO A O 1
ATOM 622 N N . TYR A 1 103 ? 19.264 24.738 53.787 1.00 35.77 117 TYR A N 1
ATOM 623 C CA . TYR A 1 103 ? 18.875 23.520 53.075 1.00 34.64 117 TYR A CA 1
ATOM 624 C C . TYR A 1 103 ? 18.874 22.349 54.043 1.00 35.26 117 TYR A C 1
ATOM 625 O O . TYR A 1 103 ? 18.332 21.279 53.751 1.00 30.90 117 TYR A O 1
ATOM 634 N N . GLU A 1 104 ? 19.480 22.568 55.204 1.00 35.29 118 GLU A N 1
ATOM 635 C CA . GLU A 1 104 ? 19.562 21.539 56.225 1.00 41.23 118 GLU A CA 1
ATOM 636 C C . GLU A 1 104 ? 18.500 21.771 57.293 1.00 37.51 118 GLU A C 1
ATOM 637 O O . GLU A 1 104 ? 17.632 20.927 57.522 1.00 39.16 118 GLU A O 1
ATOM 643 N N . VAL A 1 105 ? 18.572 22.929 57.935 1.00 36.20 119 VAL A N 1
ATOM 644 C CA . VAL A 1 105 ? 17.640 23.279 58.998 1.00 35.37 119 VAL A CA 1
ATOM 645 C C . VAL A 1 105 ? 16.164 23.285 58.573 1.00 35.16 119 VAL A C 1
ATOM 646 O O . VAL A 1 105 ? 15.292 22.928 59.364 1.00 28.85 119 VAL A O 1
ATOM 650 N N . PHE A 1 106 ? 15.891 23.662 57.326 1.00 35.14 120 PHE A N 1
ATOM 651 C CA . PHE A 1 106 ? 14.518 23.731 56.823 1.00 34.71 120 PHE A CA 1
ATOM 652 C C . PHE A 1 106 ? 13.851 22.432 56.363 1.00 36.39 120 PHE A C 1
ATOM 653 O O . PHE A 1 106 ? 12.688 22.466 55.961 1.00 37.03 120 PHE A O 1
ATOM 661 N N . GLU A 1 107 ? 14.546 21.299 56.406 1.00 39.24 121 GLU A N 1
ATOM 662 C CA . GLU A 1 107 ? 13.925 20.061 55.933 1.00 44.97 121 GLU A CA 1
ATOM 663 C C . GLU A 1 107 ? 12.677 19.643 56.708 1.00 44.71 121 GLU A C 1
ATOM 664 O O . GLU A 1 107 ? 12.706 19.486 57.926 1.00 42.00 121 GLU A O 1
ATOM 670 N N . ASP A 1 108 ? 11.578 19.480 55.974 1.00 45.12 122 ASP A N 1
ATOM 671 C CA . ASP A 1 108 ? 10.289 19.069 56.533 1.00 43.91 122 ASP A CA 1
ATOM 672 C C . ASP A 1 108 ? 9.615 20.093 57.452 1.00 41.78 122 ASP A C 1
ATOM 673 O O . ASP A 1 108 ? 8.606 19.773 58.079 1.00 37.92 122 ASP A O 1
ATOM 678 N N . VAL A 1 109 ? 10.137 21.315 57.543 1.00 38.04 123 VAL A N 1
ATOM 679 C CA . VAL A 1 109 ? 9.517 22.282 58.452 1.00 38.99 123 VAL A CA 1
ATOM 680 C C . VAL A 1 109 ? 8.134 22.750 58.012 1.00 37.08 123 VAL A C 1
ATOM 681 O O . VAL A 1 109 ? 7.901 23.049 56.838 1.00 37.08 123 VAL A O 1
ATOM 685 N N . ASP A 1 110 ? 7.219 22.794 58.974 1.00 32.17 124 ASP A N 1
ATOM 686 C CA . ASP A 1 110 ? 5.850 23.234 58.743 1.00 35.70 124 ASP A CA 1
ATOM 687 C C . ASP A 1 110 ? 5.785 24.744 58.919 1.00 35.25 124 ASP A C 1
ATOM 688 O O . ASP A 1 110 ? 4.999 25.426 58.264 1.00 39.06 124 ASP A O 1
ATOM 693 N N . TRP A 1 111 ? 6.619 25.262 59.814 1.00 38.14 125 TRP A N 1
ATOM 694 C CA . TRP A 1 111 ? 6.671 26.696 60.070 1.00 32.98 125 TRP A CA 1
ATOM 695 C C . TRP A 1 111 ? 8.095 27.195 59.962 1.00 29.39 125 TRP A C 1
ATOM 696 O O . TRP A 1 111 ? 9.026 26.537 60.421 1.00 31.98 125 TRP A O 1
ATOM 707 N N . ALA A 1 112 ? 8.258 28.364 59.353 1.00 27.67 126 ALA A N 1
ATOM 708 C CA . ALA A 1 112 ? 9.570 28.971 59.203 1.00 26.47 126 ALA A CA 1
ATOM 709 C C . ALA A 1 112 ? 9.480 30.407 59.698 1.00 31.49 126 ALA A C 1
ATOM 710 O O . ALA A 1 112 ? 8.911 31.271 59.023 1.00 33.13 126 ALA A O 1
ATOM 712 N N . LEU A 1 113 ? 10.017 30.647 60.890 1.00 27.70 127 LEU A N 1
ATOM 713 C CA . LEU A 1 113 ? 10.018 31.976 61.482 1.00 27.18 127 LEU A CA 1
ATOM 714 C C . LEU A 1 113 ? 11.360 32.592 61.104 1.00 29.85 127 LEU A C 1
ATOM 715 O O . LEU A 1 113 ? 12.388 32.256 61.687 1.00 32.28 127 LEU A O 1
ATOM 720 N N . LEU A 1 114 ? 11.349 33.484 60.119 1.00 29.23 128 LEU A N 1
ATOM 721 C CA . LEU A 1 114 ? 12.582 34.099 59.655 1.00 32.92 128 LEU A CA 1
ATOM 722 C C . LEU A 1 114 ? 12.924 35.443 60.297 1.00 34.42 128 LEU A C 1
ATOM 723 O O . LEU A 1 114 ? 12.617 36.512 59.765 1.00 32.33 128 LEU A O 1
ATOM 728 N N . ILE A 1 115 ? 13.587 35.377 61.444 1.00 32.51 129 ILE A N 1
ATOM 729 C CA . ILE A 1 115 ? 13.976 36.576 62.162 1.00 29.19 129 ILE A CA 1
ATOM 730 C C . ILE A 1 115 ? 15.331 37.082 61.674 1.00 25.52 129 ILE A C 1
ATOM 731 O O . ILE A 1 115 ? 15.610 38.277 61.717 1.00 31.22 129 ILE A O 1
ATOM 736 N N . GLY A 1 116 ? 16.166 36.162 61.207 1.00 32.75 130 GLY A N 1
ATOM 737 C CA . GLY A 1 116 ? 17.498 36.516 60.745 1.00 33.88 130 GLY A CA 1
ATOM 738 C C . GLY A 1 116 ? 17.596 37.559 59.646 1.00 30.78 130 GLY A C 1
ATOM 739 O O . GLY A 1 116 ? 16.951 37.445 58.609 1.00 33.26 130 GLY A O 1
ATOM 740 N N . ALA A 1 117 ? 18.415 38.579 59.880 1.00 33.67 131 ALA A N 1
ATOM 741 C CA . ALA A 1 117 ? 18.635 39.648 58.913 1.00 36.52 131 ALA A CA 1
ATOM 742 C C . ALA A 1 117 ? 19.781 40.541 59.375 1.00 42.74 131 ALA A C 1
ATOM 743 O O . ALA A 1 117 ? 19.991 40.718 60.579 1.00 42.08 131 ALA A O 1
ATOM 745 N N . LYS A 1 118 ? 20.527 41.090 58.419 1.00 47.61 132 LYS A N 1
ATOM 746 C CA . LYS A 1 118 ? 21.639 41.977 58.742 1.00 52.86 132 LYS A CA 1
ATOM 747 C C . LYS A 1 118 ? 21.100 43.344 59.133 1.00 54.89 132 LYS A C 1
ATOM 748 O O . LYS A 1 118 ? 20.249 43.909 58.445 1.00 54.38 132 LYS A O 1
ATOM 754 N N . PRO A 1 119 ? 21.590 43.892 60.252 1.00 58.27 133 PRO A N 1
ATOM 755 C CA . PRO A 1 119 ? 21.148 45.205 60.733 1.00 61.67 133 PRO A CA 1
ATOM 756 C C . PRO A 1 119 ? 21.660 46.328 59.843 1.00 62.71 133 PRO A C 1
ATOM 757 O O . PRO A 1 119 ? 22.657 46.165 59.140 1.00 57.43 133 PRO A O 1
ATOM 761 N N . ARG A 1 120 ? 20.975 47.466 59.878 1.00 69.90 134 ARG A N 1
ATOM 762 C CA . ARG A 1 120 ? 21.376 48.607 59.073 1.00 78.88 134 ARG A CA 1
ATOM 763 C C . ARG A 1 120 ? 22.798 48.989 59.453 1.00 83.06 134 ARG A C 1
ATOM 764 O O . ARG A 1 120 ? 23.032 49.579 60.507 1.00 82.49 134 ARG A O 1
ATOM 772 N N . GLY A 1 121 ? 23.743 48.635 58.587 1.00 88.35 135 GLY A N 1
ATOM 773 C CA . GLY A 1 121 ? 25.142 48.928 58.843 1.00 92.68 135 GLY A CA 1
ATOM 774 C C . GLY A 1 121 ? 25.466 50.404 58.977 1.00 95.88 135 GLY A C 1
ATOM 775 O O . GLY A 1 121 ? 24.576 51.252 58.875 1.00 95.88 135 GLY A O 1
ATOM 776 N N . PRO A 1 122 ? 26.745 50.743 59.210 1.00 97.98 136 PRO A N 1
ATOM 777 C CA . PRO A 1 122 ? 27.197 52.130 59.360 1.00 98.28 136 PRO A CA 1
ATOM 778 C C . PRO A 1 122 ? 27.079 52.901 58.051 1.00 97.11 136 PRO A C 1
ATOM 779 O O . PRO A 1 122 ? 27.680 52.521 57.045 1.00 96.81 136 PRO A O 1
ATOM 783 N N . GLY A 1 123 ? 26.307 53.983 58.067 1.00 95.88 137 GLY A N 1
ATOM 784 C CA . GLY A 1 123 ? 26.132 54.772 56.862 1.00 94.09 137 GLY A CA 1
ATOM 785 C C . GLY A 1 123 ? 25.748 53.876 55.701 1.00 92.06 137 GLY A C 1
ATOM 786 O O . GLY A 1 123 ? 26.389 53.886 54.647 1.00 90.80 137 GLY A O 1
ATOM 787 N N . MET A 1 124 ? 24.699 53.088 55.902 1.00 88.56 138 MET A N 1
ATOM 788 C CA . MET A 1 124 ? 24.225 52.174 54.877 1.00 84.46 138 MET A CA 1
ATOM 789 C C . MET A 1 124 ? 22.903 52.667 54.299 1.00 83.16 138 MET A C 1
ATOM 790 O O . MET A 1 124 ? 21.901 52.776 55.010 1.00 80.06 138 MET A O 1
ATOM 795 N N . GLU A 1 125 ? 22.914 52.973 53.006 1.00 82.04 139 GLU A N 1
ATOM 796 C CA . GLU A 1 125 ? 21.723 53.449 52.318 1.00 80.75 139 GLU A CA 1
ATOM 797 C C . GLU A 1 125 ? 20.673 52.345 52.203 1.00 76.18 139 GLU A C 1
ATOM 798 O O . GLU A 1 125 ? 21.003 51.173 52.008 1.00 74.52 139 GLU A O 1
ATOM 804 N N . ARG A 1 126 ? 19.408 52.736 52.329 1.00 70.86 140 ARG A N 1
ATOM 805 C CA . ARG A 1 126 ? 18.278 51.815 52.255 1.00 64.85 140 ARG A CA 1
ATOM 806 C C . ARG A 1 126 ? 18.440 50.775 51.143 1.00 62.59 140 ARG A C 1
ATOM 807 O O . ARG A 1 126 ? 18.061 49.617 51.305 1.00 61.76 140 ARG A O 1
ATOM 815 N N . ALA A 1 127 ? 19.019 51.189 50.021 1.00 59.95 141 ALA A N 1
ATOM 816 C CA . ALA A 1 127 ? 19.217 50.298 48.881 1.00 56.26 141 ALA A CA 1
ATOM 817 C C . ALA A 1 127 ? 20.178 49.149 49.171 1.00 53.68 141 ALA A C 1
ATOM 818 O O . ALA A 1 127 ? 19.980 48.031 48.694 1.00 53.18 141 ALA A O 1
ATOM 820 N N . ALA A 1 128 ? 21.224 49.429 49.941 1.00 51.79 142 ALA A N 1
ATOM 821 C CA . ALA A 1 128 ? 22.206 48.406 50.289 1.00 49.84 142 ALA A CA 1
ATOM 822 C C . ALA A 1 128 ? 21.560 47.306 51.127 1.00 48.08 142 ALA A C 1
ATOM 823 O O . ALA A 1 128 ? 21.761 46.119 50.871 1.00 47.17 142 ALA A O 1
ATOM 825 N N . LEU A 1 129 ? 20.788 47.715 52.130 1.00 45.59 143 LEU A N 1
ATOM 826 C CA . LEU A 1 129 ? 20.103 46.786 53.021 1.00 42.74 143 LEU A CA 1
ATOM 827 C C . LEU A 1 129 ? 19.211 45.854 52.197 1.00 40.40 143 LEU A C 1
ATOM 828 O O . LEU A 1 129 ? 19.245 44.632 52.353 1.00 38.93 143 LEU A O 1
ATOM 833 N N . LEU A 1 130 ? 18.417 46.444 51.313 1.00 41.38 144 LEU A N 1
ATOM 834 C CA . LEU A 1 130 ? 17.520 45.686 50.448 1.00 40.62 144 LEU A CA 1
ATOM 835 C C . LEU A 1 130 ? 18.232 44.536 49.737 1.00 39.55 144 LEU A C 1
ATOM 836 O O . LEU A 1 130 ? 17.791 43.383 49.809 1.00 39.22 144 LEU A O 1
ATOM 841 N N . ASP A 1 131 ? 19.332 44.853 49.056 1.00 39.21 145 ASP A N 1
ATOM 842 C CA . ASP A 1 131 ? 20.101 43.847 48.324 1.00 43.02 145 ASP A CA 1
ATOM 843 C C . ASP A 1 131 ? 20.679 42.768 49.240 1.00 43.63 145 ASP A C 1
ATOM 844 O O . ASP A 1 131 ? 20.454 41.573 49.027 1.00 39.09 145 ASP A O 1
ATOM 849 N N . ILE A 1 132 ? 21.423 43.200 50.257 1.00 45.74 146 ILE A N 1
ATOM 850 C CA . ILE A 1 132 ? 22.053 42.287 51.209 1.00 44.49 146 ILE A CA 1
ATOM 851 C C . ILE A 1 132 ? 21.062 41.315 51.843 1.00 42.63 146 ILE A C 1
ATOM 852 O O . ILE A 1 132 ? 21.267 40.099 51.810 1.00 40.56 146 ILE A O 1
ATOM 857 N N . ASN A 1 133 ? 19.987 41.838 52.420 1.00 41.08 147 ASN A N 1
ATOM 858 C CA . ASN A 1 133 ? 18.996 40.975 53.042 1.00 40.49 147 ASN A CA 1
ATOM 859 C C . ASN A 1 133 ? 18.152 40.254 52.001 1.00 40.81 147 ASN A C 1
ATOM 860 O O . ASN A 1 133 ? 17.857 39.066 52.146 1.00 42.34 147 ASN A O 1
ATOM 865 N N . GLY A 1 134 ? 17.768 40.972 50.950 1.00 43.15 148 GLY A N 1
ATOM 866 C CA . GLY A 1 134 ? 16.974 40.360 49.900 1.00 44.67 148 GLY A CA 1
ATOM 867 C C . GLY A 1 134 ? 17.681 39.134 49.355 1.00 45.00 148 GLY A C 1
ATOM 868 O O . GLY A 1 134 ? 17.044 38.154 48.963 1.00 45.22 148 GLY A O 1
ATOM 869 N N . GLN A 1 135 ? 19.008 39.181 49.345 1.00 43.04 149 GLN A N 1
ATOM 870 C CA . GLN A 1 135 ? 19.798 38.069 48.834 1.00 46.74 149 GLN A CA 1
ATOM 871 C C . GLN A 1 135 ? 19.755 36.893 49.805 1.00 43.74 149 GLN A C 1
ATOM 872 O O . GLN A 1 135 ? 19.883 35.734 49.411 1.00 42.42 149 GLN A O 1
ATOM 878 N N . ILE A 1 136 ? 19.546 37.200 51.077 1.00 45.01 150 ILE A N 1
ATOM 879 C CA . ILE A 1 136 ? 19.488 36.180 52.111 1.00 39.95 150 ILE A CA 1
ATOM 880 C C . ILE A 1 136 ? 18.170 35.420 52.058 1.00 41.39 150 ILE A C 1
ATOM 881 O O . ILE A 1 136 ? 18.137 34.193 52.200 1.00 40.73 150 ILE A O 1
ATOM 886 N N . PHE A 1 137 ? 17.085 36.152 51.846 1.00 39.54 151 PHE A N 1
ATOM 887 C CA . PHE A 1 137 ? 15.774 35.525 51.783 1.00 41.09 151 PHE A CA 1
ATOM 888 C C . PHE A 1 137 ? 15.546 34.838 50.445 1.00 35.90 151 PHE A C 1
ATOM 889 O O . PHE A 1 137 ? 14.744 33.903 50.344 1.00 33.03 151 PHE A O 1
ATOM 897 N N . ALA A 1 138 ? 16.261 35.290 49.419 1.00 35.76 152 ALA A N 1
ATOM 898 C CA . ALA A 1 138 ? 16.144 34.669 48.107 1.00 38.43 152 ALA A CA 1
ATOM 899 C C . ALA A 1 138 ? 16.668 33.248 48.256 1.00 38.20 152 ALA A C 1
ATOM 900 O O . ALA A 1 138 ? 16.060 32.290 47.774 1.00 38.75 152 ALA A O 1
ATOM 902 N N . ASP A 1 139 ? 17.801 33.124 48.944 1.00 38.76 153 ASP A N 1
ATOM 903 C CA . ASP A 1 139 ? 18.435 31.830 49.175 1.00 39.04 153 ASP A CA 1
ATOM 904 C C . ASP A 1 139 ? 17.624 30.951 50.129 1.00 40.94 153 ASP A C 1
ATOM 905 O O . ASP A 1 139 ? 17.525 29.734 49.937 1.00 39.84 153 ASP A O 1
ATOM 910 N N . GLN A 1 140 ? 17.055 31.558 51.165 1.00 37.44 154 GLN A N 1
ATOM 911 C CA . GLN A 1 140 ? 16.253 30.801 52.110 1.00 35.95 154 GLN A CA 1
ATOM 912 C C . GLN A 1 140 ? 14.967 30.390 51.398 1.00 36.84 154 GLN A C 1
ATOM 913 O O . GLN A 1 140 ? 14.423 29.304 51.635 1.00 32.34 154 GLN A O 1
ATOM 919 N N . GLY A 1 141 ? 14.498 31.258 50.506 1.00 35.47 155 GLY A N 1
ATOM 920 C CA . GLY A 1 141 ? 13.299 30.954 49.748 1.00 38.10 155 GLY A CA 1
ATOM 921 C C . GLY A 1 141 ? 13.537 29.704 48.913 1.00 39.50 155 GLY A C 1
ATOM 922 O O . GLY A 1 141 ? 12.652 28.848 48.778 1.00 37.32 155 GLY A O 1
ATOM 923 N N . LYS A 1 142 ? 14.740 29.595 48.354 1.00 35.87 156 LYS A N 1
ATOM 924 C CA . LYS A 1 142 ? 15.093 28.432 47.546 1.00 37.41 156 LYS A CA 1
ATOM 925 C C . LYS A 1 142 ? 15.214 27.181 48.418 1.00 35.04 156 LYS A C 1
ATOM 926 O O . LYS A 1 142 ? 14.742 26.106 48.043 1.00 36.19 156 LYS A O 1
ATOM 932 N N . ALA A 1 143 ? 15.840 27.318 49.584 1.00 30.47 157 ALA A N 1
ATOM 933 C CA . ALA A 1 143 ? 15.998 26.180 50.479 1.00 30.70 157 ALA A CA 1
ATOM 934 C C . ALA A 1 143 ? 14.638 25.643 50.901 1.00 29.00 157 ALA A C 1
ATOM 935 O O . ALA A 1 143 ? 14.407 24.430 50.886 1.00 34.06 157 ALA A O 1
ATOM 937 N N . LEU A 1 144 ? 13.738 26.547 51.268 1.00 28.28 158 LEU A N 1
ATOM 938 C CA . LEU A 1 144 ? 12.390 26.158 51.684 1.00 34.41 158 LEU A CA 1
ATOM 939 C C . LEU A 1 144 ? 11.711 25.394 50.557 1.00 33.89 158 LEU A C 1
ATOM 940 O O . LEU A 1 144 ? 11.157 24.315 50.764 1.00 35.30 158 LEU A O 1
ATOM 945 N N . ASN A 1 145 ? 11.749 25.972 49.361 1.00 40.52 159 ASN A N 1
ATOM 946 C CA . ASN A 1 145 ? 11.135 25.364 48.184 1.00 41.86 159 ASN A CA 1
ATOM 947 C C . ASN A 1 145 ? 11.673 23.948 47.995 1.00 39.09 159 ASN A C 1
ATOM 948 O O . ASN A 1 145 ? 10.910 22.992 47.827 1.00 32.95 159 ASN A O 1
ATOM 953 N N . ALA A 1 146 ? 12.995 23.825 48.056 1.00 37.85 160 ALA A N 1
ATOM 954 C CA . ALA A 1 146 ? 13.666 22.547 47.875 1.00 33.21 160 ALA A CA 1
ATOM 955 C C . ALA A 1 146 ? 13.414 21.490 48.953 1.00 39.83 160 ALA A C 1
ATOM 956 O O . ALA A 1 146 ? 13.140 20.332 48.622 1.00 43.17 160 ALA A O 1
ATOM 958 N N . VAL A 1 147 ? 13.484 21.866 50.231 1.00 38.44 161 VAL A N 1
ATOM 959 C CA . VAL A 1 147 ? 13.299 20.864 51.284 1.00 37.99 161 VAL A CA 1
ATOM 960 C C . VAL A 1 147 ? 12.145 20.992 52.286 1.00 39.26 161 VAL A C 1
ATOM 961 O O . VAL A 1 147 ? 11.703 19.985 52.836 1.00 40.58 161 VAL A O 1
ATOM 965 N N . ALA A 1 148 ? 11.659 22.202 52.539 1.00 38.49 162 ALA A N 1
ATOM 966 C CA . ALA A 1 148 ? 10.573 22.377 53.501 1.00 38.95 162 ALA A CA 1
ATOM 967 C C . ALA A 1 148 ? 9.260 21.770 53.026 1.00 42.82 162 ALA A C 1
ATOM 968 O O . ALA A 1 148 ? 9.113 21.436 51.851 1.00 50.26 162 ALA A O 1
ATOM 970 N N . SER A 1 149 ? 8.308 21.628 53.946 1.00 41.94 163 SER A N 1
ATOM 971 C CA . SER A 1 149 ? 6.988 21.097 53.612 1.00 38.95 163 SER A CA 1
ATOM 972 C C . SER A 1 149 ? 6.390 21.996 52.548 1.00 40.44 163 SER A C 1
ATOM 973 O O . SER A 1 149 ? 6.632 23.204 52.555 1.00 36.63 163 SER A O 1
ATOM 976 N N . LYS A 1 150 ? 5.604 21.412 51.646 1.00 39.59 164 LYS A N 1
ATOM 977 C CA . LYS A 1 150 ? 4.993 22.183 50.572 1.00 41.39 164 LYS A CA 1
ATOM 978 C C . LYS A 1 150 ? 3.928 23.158 51.053 1.00 40.42 164 LYS A C 1
ATOM 979 O O . LYS A 1 150 ? 3.541 24.064 50.321 1.00 36.89 164 LYS A O 1
ATOM 985 N N . ASN A 1 151 ? 3.447 22.977 52.278 1.00 41.67 165 ASN A N 1
ATOM 986 C CA . ASN A 1 151 ? 2.446 23.891 52.815 1.00 42.20 165 ASN A CA 1
ATOM 987 C C . ASN A 1 151 ? 3.016 24.636 54.020 1.00 39.49 165 ASN A C 1
ATOM 988 O O . ASN A 1 151 ? 2.305 24.946 54.981 1.00 37.03 165 ASN A O 1
ATOM 993 N N . VAL A 1 152 ? 4.310 24.928 53.950 1.00 36.45 166 VAL A N 1
ATOM 994 C CA . VAL A 1 152 ? 4.995 25.626 55.029 1.00 36.55 166 VAL A CA 1
ATOM 995 C C . VAL A 1 152 ? 4.545 27.074 55.123 1.00 34.18 166 VAL A C 1
ATOM 996 O O . VAL A 1 152 ? 4.451 27.774 54.116 1.00 36.26 166 VAL A O 1
ATOM 1000 N N . LYS A 1 153 ? 4.251 27.515 56.340 1.00 33.70 167 LYS A N 1
ATOM 1001 C CA . LYS A 1 153 ? 3.829 28.890 56.559 1.00 32.12 167 LYS A CA 1
ATOM 1002 C C . LYS A 1 153 ? 5.106 29.646 56.891 1.00 30.42 167 LYS A C 1
ATOM 1003 O O . LYS A 1 153 ? 5.900 29.201 57.709 1.00 37.04 167 LYS A O 1
ATOM 1009 N N . VAL A 1 154 ? 5.310 30.786 56.252 1.00 30.62 168 VAL A N 1
ATOM 1010 C CA . VAL A 1 154 ? 6.525 31.547 56.465 1.00 28.69 168 VAL A CA 1
ATOM 1011 C C . VAL A 1 154 ? 6.259 32.928 57.033 1.00 35.38 168 VAL A C 1
ATOM 1012 O O . VAL A 1 154 ? 5.640 33.770 56.380 1.00 37.02 168 VAL A O 1
ATOM 1016 N N . LEU A 1 155 ? 6.726 33.160 58.256 1.00 28.62 169 LEU A N 1
ATOM 1017 C CA . LEU A 1 155 ? 6.551 34.451 58.884 1.00 25.56 169 LEU A CA 1
ATOM 1018 C C . LEU A 1 155 ? 7.907 35.144 58.878 1.00 28.60 169 LEU A C 1
ATOM 1019 O O . LEU A 1 155 ? 8.898 34.609 59.373 1.00 32.48 169 LEU A O 1
ATOM 1024 N N . VAL A 1 156 ? 7.941 36.335 58.290 1.00 22.85 170 VAL A N 1
ATOM 1025 C CA . VAL A 1 156 ? 9.160 37.122 58.179 1.00 24.64 170 VAL A CA 1
ATOM 1026 C C . VAL A 1 156 ? 9.204 38.270 59.179 1.00 30.93 170 VAL A C 1
ATOM 1027 O O . VAL A 1 156 ? 8.218 39.004 59.347 1.00 29.09 170 VAL A O 1
ATOM 1031 N N . VAL A 1 157 ? 10.352 38.417 59.840 1.00 29.56 171 VAL A N 1
ATOM 1032 C CA . VAL A 1 157 ? 10.567 39.486 60.812 1.00 29.61 171 VAL A CA 1
ATOM 1033 C C . VAL A 1 157 ? 11.831 40.262 60.408 1.00 33.12 171 VAL A C 1
ATOM 1034 O O . VAL A 1 157 ? 11.988 41.443 60.738 1.00 25.23 171 VAL A O 1
ATOM 1038 N N . GLY A 1 158 ? 12.730 39.587 59.692 1.00 35.74 172 GLY A N 1
ATOM 1039 C CA . GLY A 1 158 ? 13.953 40.232 59.236 1.00 36.25 172 GLY A CA 1
ATOM 1040 C C . GLY A 1 158 ? 13.642 41.382 58.291 1.00 37.58 172 GLY A C 1
ATOM 1041 O O . GLY A 1 158 ? 12.958 41.196 57.281 1.00 36.79 172 GLY A O 1
ATOM 1042 N N . ASN A 1 159 ? 14.148 42.571 58.609 1.00 35.76 173 ASN A N 1
ATOM 1043 C CA . ASN A 1 159 ? 13.892 43.752 57.788 1.00 37.07 173 ASN A CA 1
ATOM 1044 C C . ASN A 1 159 ? 14.776 43.910 56.557 1.00 40.80 173 ASN A C 1
ATOM 1045 O O . ASN A 1 159 ? 15.955 43.542 56.567 1.00 41.13 173 ASN A O 1
ATOM 1050 N N . PRO A 1 160 ? 14.198 44.426 55.452 1.00 41.85 174 PRO A N 1
ATOM 1051 C CA . PRO A 1 160 ? 12.792 44.843 55.341 1.00 42.12 174 PRO A CA 1
ATOM 1052 C C . PRO A 1 160 ? 11.920 43.582 55.299 1.00 39.66 174 PRO A C 1
ATOM 1053 O O . PRO A 1 160 ? 12.246 42.640 54.587 1.00 44.97 174 PRO A O 1
ATOM 1057 N N . CYS A 1 161 ? 10.818 43.567 56.042 1.00 31.41 175 CYS A N 1
ATOM 1058 C CA . CYS A 1 161 ? 9.955 42.389 56.081 1.00 37.43 175 CYS A CA 1
ATOM 1059 C C . CYS A 1 161 ? 9.186 42.156 54.784 1.00 37.51 175 CYS A C 1
ATOM 1060 O O . CYS A 1 161 ? 9.364 41.131 54.121 1.00 34.42 175 CYS A O 1
ATOM 1063 N N . ASN A 1 162 ? 8.319 43.106 54.442 1.00 35.06 176 ASN A N 1
ATOM 1064 C CA . ASN A 1 162 ? 7.500 43.019 53.242 1.00 38.14 176 ASN A CA 1
ATOM 1065 C C . ASN A 1 162 ? 8.334 42.636 52.023 1.00 35.52 176 ASN A C 1
ATOM 1066 O O . ASN A 1 162 ? 8.107 41.605 51.400 1.00 33.13 176 ASN A O 1
ATOM 1071 N N . THR A 1 163 ? 9.304 43.472 51.690 1.00 33.18 177 THR A N 1
ATOM 1072 C CA . THR A 1 163 ? 10.144 43.205 50.539 1.00 38.04 177 THR A CA 1
ATOM 1073 C C . THR A 1 163 ? 10.911 41.879 50.667 1.00 41.33 177 THR A C 1
ATOM 1074 O O . THR A 1 163 ? 11.111 41.193 49.664 1.00 40.71 177 THR A O 1
ATOM 1078 N N . ASN A 1 164 ? 11.332 41.509 51.880 1.00 34.78 178 ASN A N 1
ATOM 1079 C CA . ASN A 1 164 ? 12.051 40.242 52.057 1.00 34.72 178 ASN A CA 1
ATOM 1080 C C . ASN A 1 164 ? 11.109 39.067 51.827 1.00 32.59 178 ASN A C 1
ATOM 1081 O O . ASN A 1 164 ? 11.501 38.039 51.265 1.00 29.85 178 ASN A O 1
ATOM 1086 N N . ALA A 1 165 ? 9.870 39.221 52.283 1.00 26.22 179 ALA A N 1
ATOM 1087 C CA . ALA A 1 165 ? 8.871 38.175 52.133 1.00 32.18 179 ALA A CA 1
ATOM 1088 C C . ALA A 1 165 ? 8.576 37.993 50.653 1.00 31.83 179 ALA A C 1
ATOM 1089 O O . ALA A 1 165 ? 8.518 36.869 50.154 1.00 29.54 179 ALA A O 1
ATOM 1091 N N . LEU A 1 166 ? 8.394 39.114 49.960 1.00 37.34 180 LEU A N 1
ATOM 1092 C CA . LEU A 1 166 ? 8.112 39.107 48.528 1.00 38.05 180 LEU A CA 1
ATOM 1093 C C . LEU A 1 166 ? 9.218 38.356 47.799 1.00 35.62 180 LEU A C 1
ATOM 1094 O O . LEU A 1 166 ? 8.945 37.455 47.007 1.00 28.81 180 LEU A O 1
ATOM 1099 N N . ILE A 1 167 ? 10.462 38.730 48.086 1.00 34.14 181 ILE A N 1
ATOM 1100 C CA . ILE A 1 167 ? 11.627 38.105 47.471 1.00 33.82 181 ILE A CA 1
ATOM 1101 C C . ILE A 1 167 ? 11.666 36.623 47.793 1.00 37.76 181 ILE A C 1
ATOM 1102 O O . ILE A 1 167 ? 12.012 35.795 46.948 1.00 43.03 181 ILE A O 1
ATOM 1107 N N . CYS A 1 168 ? 11.300 36.291 49.022 1.00 36.24 182 CYS A N 1
ATOM 1108 C CA . CYS A 1 168 ? 11.306 34.907 49.455 1.00 32.83 182 CYS A CA 1
ATOM 1109 C C . CYS A 1 168 ? 10.288 34.077 48.672 1.00 32.73 182 CYS A C 1
ATOM 1110 O O . CYS A 1 168 ? 10.635 33.019 48.158 1.00 32.31 182 CYS A O 1
ATOM 1113 N N . LEU A 1 169 ? 9.044 34.546 48.558 1.00 36.14 183 LEU A N 1
ATOM 1114 C CA . LEU A 1 169 ? 8.040 33.766 47.830 1.00 35.34 183 LEU A CA 1
ATOM 1115 C C . LEU A 1 169 ? 8.312 33.690 46.329 1.00 36.52 183 LEU A C 1
ATOM 1116 O O . LEU A 1 169 ? 7.944 32.714 45.672 1.00 31.33 183 LEU A O 1
ATOM 1121 N N . LYS A 1 170 ? 8.959 34.710 45.780 1.00 33.48 184 LYS A N 1
ATOM 1122 C CA . LYS A 1 170 ? 9.266 34.692 44.357 1.00 40.51 184 LYS A CA 1
ATOM 1123 C C . LYS A 1 170 ? 10.304 33.602 44.098 1.00 46.23 184 LYS A C 1
ATOM 1124 O O . LYS A 1 170 ? 10.384 33.056 42.998 1.00 48.25 184 LYS A O 1
ATOM 1130 N N . ASN A 1 171 ? 11.091 33.281 45.123 1.00 43.80 185 ASN A N 1
ATOM 1131 C CA . ASN A 1 171 ? 12.120 32.260 45.000 1.00 37.96 185 ASN A CA 1
ATOM 1132 C C . ASN A 1 171 ? 11.652 30.896 45.480 1.00 34.89 185 ASN A C 1
ATOM 1133 O O . ASN A 1 171 ? 12.430 29.940 45.527 1.00 31.21 185 ASN A O 1
ATOM 1138 N N . ALA A 1 172 ? 10.372 30.810 45.824 1.00 33.74 186 ALA A N 1
ATOM 1139 C CA . ALA A 1 172 ? 9.776 29.556 46.273 1.00 35.57 186 ALA A CA 1
ATOM 1140 C C . ALA A 1 172 ? 8.442 29.388 45.549 1.00 40.33 186 ALA A C 1
ATOM 1141 O O . ALA A 1 172 ? 7.371 29.558 46.134 1.00 39.88 186 ALA A O 1
ATOM 1143 N N . PRO A 1 173 ? 8.499 29.053 44.251 1.00 43.19 187 PRO A N 1
ATOM 1144 C CA . PRO A 1 173 ? 7.327 28.854 43.391 1.00 41.44 187 PRO A CA 1
ATOM 1145 C C . PRO A 1 173 ? 6.463 27.654 43.744 1.00 38.00 187 PRO A C 1
ATOM 1146 O O . PRO A 1 173 ? 5.256 27.675 43.527 1.00 39.19 187 PRO A O 1
ATOM 1150 N N . ASP A 1 174 ? 7.081 26.606 44.276 1.00 36.84 188 ASP A N 1
ATOM 1151 C CA . ASP A 1 174 ? 6.339 25.404 44.640 1.00 39.17 188 ASP A CA 1
ATOM 1152 C C . ASP A 1 174 ? 5.650 25.526 45.997 1.00 38.02 188 ASP A C 1
ATOM 1153 O O . ASP A 1 174 ? 5.115 24.552 46.533 1.00 38.43 188 ASP A O 1
ATOM 1158 N N . ILE A 1 175 ? 5.663 26.736 46.544 1.00 36.99 189 ILE A N 1
ATOM 1159 C CA . ILE A 1 175 ? 5.019 27.013 47.821 1.00 36.44 189 ILE A CA 1
ATOM 1160 C C . ILE A 1 175 ? 4.049 28.166 47.615 1.00 32.70 189 ILE A C 1
ATOM 1161 O O . ILE A 1 175 ? 4.440 29.238 47.155 1.00 31.89 189 ILE A O 1
ATOM 1166 N N . PRO A 1 176 ? 2.774 27.963 47.969 1.00 31.25 190 PRO A N 1
ATOM 1167 C CA . PRO A 1 176 ? 1.740 28.990 47.816 1.00 35.11 190 PRO A CA 1
ATOM 1168 C C . PRO A 1 176 ? 2.175 30.388 48.266 1.00 34.06 190 PRO A C 1
ATOM 1169 O O . PRO A 1 176 ? 2.515 30.602 49.427 1.00 36.22 190 PRO A O 1
ATOM 1173 N N . ALA A 1 177 ? 2.166 31.333 47.336 1.00 33.47 191 ALA A N 1
ATOM 1174 C CA . ALA A 1 177 ? 2.524 32.717 47.636 1.00 39.93 191 ALA A CA 1
ATOM 1175 C C . ALA A 1 177 ? 1.682 33.196 48.822 1.00 39.65 191 ALA A C 1
ATOM 1176 O O . ALA A 1 177 ? 2.003 34.180 49.487 1.00 43.97 191 ALA A O 1
ATOM 1178 N N . LYS A 1 178 ? 0.601 32.464 49.056 1.00 41.38 192 LYS A N 1
ATOM 1179 C CA . LYS A 1 178 ? -0.387 32.692 50.110 1.00 42.40 192 LYS A CA 1
ATOM 1180 C C . LYS A 1 178 ? 0.218 32.599 51.517 1.00 40.56 192 LYS A C 1
ATOM 1181 O O . LYS A 1 178 ? -0.121 33.375 52.409 1.00 36.94 192 LYS A O 1
ATOM 1187 N N . ASN A 1 179 ? 1.118 31.637 51.694 1.00 38.44 193 ASN A N 1
ATOM 1188 C CA . ASN A 1 179 ? 1.744 31.361 52.981 1.00 34.34 193 ASN A CA 1
ATOM 1189 C C . ASN A 1 179 ? 2.824 32.301 53.509 1.00 30.32 193 ASN A C 1
ATOM 1190 O O . ASN A 1 179 ? 3.333 32.085 54.606 1.00 28.92 193 ASN A O 1
ATOM 1195 N N . PHE A 1 180 ? 3.170 33.339 52.758 1.00 29.86 194 PHE A N 1
ATOM 1196 C CA . PHE A 1 180 ? 4.206 34.262 53.214 1.00 33.16 194 PHE A CA 1
ATOM 1197 C C . PHE A 1 180 ? 3.656 35.476 53.952 1.00 35.72 194 PHE A C 1
ATOM 1198 O O . PHE A 1 180 ? 2.741 36.145 53.475 1.00 40.26 194 PHE A O 1
ATOM 1206 N N . HIS A 1 181 ? 4.229 35.752 55.121 1.00 37.46 195 HIS A N 1
ATOM 1207 C CA . HIS A 1 181 ? 3.803 36.875 55.955 1.00 34.82 195 HIS A CA 1
ATOM 1208 C C . HIS A 1 181 ? 4.949 37.788 56.382 1.00 33.99 195 HIS A C 1
ATOM 1209 O O . HIS A 1 181 ? 6.049 37.322 56.672 1.00 39.62 195 HIS A O 1
ATOM 1216 N N . ALA A 1 182 ? 4.675 39.088 56.423 1.00 32.89 196 ALA A N 1
ATOM 1217 C CA . ALA A 1 182 ? 5.638 40.094 56.873 1.00 29.98 196 ALA A CA 1
ATOM 1218 C C . ALA A 1 182 ? 4.944 40.598 58.138 1.00 33.51 196 ALA A C 1
ATOM 1219 O O . ALA A 1 182 ? 3.839 41.132 58.053 1.00 32.09 196 ALA A O 1
ATOM 1221 N N . LEU A 1 183 ? 5.574 40.433 59.300 1.00 32.14 197 LEU A N 1
ATOM 1222 C CA . LEU A 1 183 ? 4.932 40.807 60.561 1.00 31.65 197 LEU A CA 1
ATOM 1223 C C . LEU A 1 183 ? 4.803 42.270 60.948 1.00 31.85 197 LEU A C 1
ATOM 1224 O O . LEU A 1 183 ? 5.778 43.028 60.985 1.00 30.72 197 LEU A O 1
ATOM 1229 N N . THR A 1 184 ? 3.570 42.640 61.267 1.00 27.96 198 THR A N 1
ATOM 1230 C CA . THR A 1 184 ? 3.241 43.990 61.685 1.00 31.52 198 THR A CA 1
ATOM 1231 C C . THR A 1 184 ? 2.466 43.912 62.997 1.00 27.45 198 THR A C 1
ATOM 1232 O O . THR A 1 184 ? 2.088 44.940 63.552 1.00 32.01 198 THR A O 1
ATOM 1236 N N . ARG A 1 185 ? 2.242 42.692 63.488 1.00 24.61 199 ARG A N 1
ATOM 1237 C CA . ARG A 1 185 ? 1.485 42.482 64.721 1.00 25.33 199 ARG A CA 1
ATOM 1238 C C . ARG A 1 185 ? 2.005 43.313 65.894 1.00 28.41 199 ARG A C 1
ATOM 1239 O O . ARG A 1 185 ? 1.216 43.820 66.699 1.00 29.91 199 ARG A O 1
ATOM 1247 N N . LEU A 1 186 ? 3.324 43.466 65.995 1.00 27.36 200 LEU A N 1
ATOM 1248 C CA . LEU A 1 186 ? 3.879 44.275 67.071 1.00 29.45 200 LEU A CA 1
ATOM 1249 C C . LEU A 1 186 ? 3.258 45.670 67.003 1.00 30.73 200 LEU A C 1
ATOM 1250 O O . LEU A 1 186 ? 2.762 46.189 68.005 1.00 30.40 200 LEU A O 1
ATOM 1255 N N . ASP A 1 187 ? 3.278 46.272 65.816 1.00 29.49 201 ASP A N 1
ATOM 1256 C CA . ASP A 1 187 ? 2.724 47.613 65.645 1.00 32.38 201 ASP A CA 1
ATOM 1257 C C . ASP A 1 187 ? 1.217 47.686 65.902 1.00 31.49 201 ASP A C 1
ATOM 1258 O O . ASP A 1 187 ? 0.706 48.712 66.367 1.00 32.30 201 ASP A O 1
ATOM 1263 N N . GLU A 1 188 ? 0.508 46.599 65.618 1.00 31.93 202 GLU A N 1
ATOM 1264 C CA . GLU A 1 188 ? -0.924 46.561 65.873 1.00 35.70 202 GLU A CA 1
ATOM 1265 C C . GLU A 1 188 ? -1.116 46.582 67.392 1.00 37.26 202 GLU A C 1
ATOM 1266 O O . GLU A 1 188 ? -1.864 47.411 67.915 1.00 39.50 202 GLU A O 1
ATOM 1272 N N . ASN A 1 189 ? -0.426 45.676 68.092 1.00 37.21 203 ASN A N 1
ATOM 1273 C CA . ASN A 1 189 ? -0.504 45.592 69.554 1.00 33.49 203 ASN A CA 1
ATOM 1274 C C . ASN A 1 189 ? -0.203 46.944 70.199 1.00 30.14 203 ASN A C 1
ATOM 1275 O O . ASN A 1 189 ? -0.916 47.379 71.102 1.00 30.22 203 ASN A O 1
ATOM 1280 N N . ARG A 1 190 ? 0.866 47.597 69.747 1.00 29.48 204 ARG A N 1
ATOM 1281 C CA . ARG A 1 190 ? 1.233 48.905 70.275 1.00 33.32 204 ARG A CA 1
ATOM 1282 C C . ARG A 1 190 ? 0.112 49.908 69.983 1.00 37.88 204 ARG A C 1
ATOM 1283 O O . ARG A 1 190 ? -0.221 50.754 70.822 1.00 30.08 204 ARG A O 1
ATOM 1291 N N . ALA A 1 191 ? -0.467 49.797 68.789 1.00 37.63 205 ALA A N 1
ATOM 1292 C CA . ALA A 1 191 ? -1.556 50.670 68.373 1.00 36.62 205 ALA A CA 1
ATOM 1293 C C . ALA A 1 191 ? -2.754 50.460 69.290 1.00 32.94 205 ALA A C 1
ATOM 1294 O O . ALA A 1 191 ? -3.372 51.422 69.749 1.00 31.03 205 ALA A O 1
ATOM 1296 N N . LYS A 1 192 ? -3.078 49.197 69.554 1.00 35.14 206 LYS A N 1
ATOM 1297 C CA . LYS A 1 192 ? -4.202 48.870 70.429 1.00 35.61 206 LYS A CA 1
ATOM 1298 C C . LYS A 1 192 ? -3.975 49.431 71.829 1.00 34.94 206 LYS A C 1
ATOM 1299 O O . LYS A 1 192 ? -4.915 49.874 72.489 1.00 32.83 206 LYS A O 1
ATOM 1305 N N . CYS A 1 193 ? -2.722 49.417 72.276 1.00 33.44 207 CYS A N 1
ATOM 1306 C CA . CYS A 1 193 ? -2.389 49.933 73.598 1.00 35.77 207 CYS A CA 1
ATOM 1307 C C . CYS A 1 193 ? -2.577 51.440 73.664 1.00 34.33 207 CYS A C 1
ATOM 1308 O O . CYS A 1 193 ? -3.094 51.964 74.648 1.00 29.46 207 CYS A O 1
ATOM 1311 N N . GLN A 1 194 ? -2.138 52.135 72.620 1.00 36.62 208 GLN A N 1
ATOM 1312 C CA . GLN A 1 194 ? -2.260 53.583 72.575 1.00 37.15 208 GLN A CA 1
ATOM 1313 C C . GLN A 1 194 ? -3.718 54.007 72.443 1.00 39.71 208 GLN A C 1
ATOM 1314 O O . GLN A 1 194 ? -4.096 55.082 72.910 1.00 43.80 208 GLN A O 1
ATOM 1320 N N . LEU A 1 195 ? -4.541 53.165 71.822 1.00 35.78 209 LEU A N 1
ATOM 1321 C CA . LEU A 1 195 ? -5.957 53.482 71.690 1.00 35.54 209 LEU A CA 1
ATOM 1322 C C . LEU A 1 195 ? -6.641 53.262 73.042 1.00 37.04 209 LEU A C 1
ATOM 1323 O O . LEU A 1 195 ? -7.496 54.049 73.455 1.00 36.96 209 LEU A O 1
ATOM 1328 N N . ALA A 1 196 ? -6.259 52.190 73.730 1.00 34.60 210 ALA A N 1
ATOM 1329 C CA . ALA A 1 196 ? -6.846 51.873 75.028 1.00 37.84 210 ALA A CA 1
ATOM 1330 C C . ALA A 1 196 ? -6.529 52.980 76.029 1.00 38.49 210 ALA A C 1
ATOM 1331 O O . ALA A 1 196 ? -7.394 53.428 76.784 1.00 40.52 210 ALA A O 1
ATOM 1333 N N . LEU A 1 197 ? -5.281 53.425 76.009 1.00 39.10 211 LEU A N 1
ATOM 1334 C CA . LEU A 1 197 ? -4.819 54.482 76.894 1.00 42.53 211 LEU A CA 1
ATOM 1335 C C . LEU A 1 197 ? -5.642 55.755 76.664 1.00 46.60 211 LEU A C 1
ATOM 1336 O O . LEU A 1 197 ? -6.349 56.232 77.559 1.00 42.12 211 LEU A O 1
ATOM 1341 N N . LYS A 1 198 ? -5.545 56.291 75.450 1.00 48.17 212 LYS A N 1
ATOM 1342 C CA . LYS A 1 198 ? -6.251 57.504 75.071 1.00 45.12 212 LYS A CA 1
ATOM 1343 C C . LYS A 1 198 ? -7.743 57.455 75.407 1.00 46.42 212 LYS A C 1
ATOM 1344 O O . LYS A 1 198 ? -8.334 58.475 75.753 1.00 43.39 212 LYS A O 1
ATOM 1350 N N . ALA A 1 199 ? -8.341 56.268 75.314 1.00 44.49 213 ALA A N 1
ATOM 1351 C CA . ALA A 1 199 ? -9.765 56.095 75.600 1.00 38.90 213 ALA A CA 1
ATOM 1352 C C . ALA A 1 199 ? -10.051 55.677 77.041 1.00 46.00 213 ALA A C 1
ATOM 1353 O O . ALA A 1 199 ? -11.199 55.363 77.382 1.00 43.52 213 ALA A O 1
ATOM 1355 N N . GLY A 1 200 ? -9.008 55.656 77.873 1.00 45.14 214 GLY A N 1
ATOM 1356 C CA . GLY A 1 200 ? -9.162 55.273 79.267 1.00 41.03 214 GLY A CA 1
ATOM 1357 C C . GLY A 1 200 ? -9.812 53.915 79.460 1.00 41.17 214 GLY A C 1
ATOM 1358 O O . GLY A 1 200 ? -10.546 53.692 80.420 1.00 41.88 214 GLY A O 1
ATOM 1359 N N . VAL A 1 201 ? -9.541 52.998 78.541 1.00 39.50 215 VAL A N 1
ATOM 1360 C CA . VAL A 1 201 ? -10.109 51.659 78.611 1.00 35.70 215 VAL A CA 1
ATOM 1361 C C . VAL A 1 201 ? -8.961 50.651 78.559 1.00 34.32 215 VAL A C 1
ATOM 1362 O O . VAL A 1 201 ? -7.873 50.977 78.084 1.00 32.57 215 VAL A O 1
ATOM 1366 N N . PHE A 1 202 ? -9.186 49.439 79.055 1.00 30.22 216 PHE A N 1
ATOM 1367 C CA . PHE A 1 202 ? -8.121 48.440 79.044 1.00 33.58 216 PHE A CA 1
ATOM 1368 C C . PHE A 1 202 ? -7.897 47.905 77.627 1.00 37.11 216 PHE A C 1
ATOM 1369 O O . PHE A 1 202 ? -8.825 47.885 76.811 1.00 36.14 216 PHE A O 1
ATOM 1377 N N . TYR A 1 203 ? -6.675 47.464 77.333 1.00 31.71 217 TYR A N 1
ATOM 1378 C CA . TYR A 1 203 ? -6.370 46.976 75.994 1.00 34.10 217 TYR A CA 1
ATOM 1379 C C . TYR A 1 203 ? -7.156 45.764 75.491 1.00 32.80 217 TYR A C 1
ATOM 1380 O O . TYR A 1 203 ? -7.123 45.465 74.297 1.0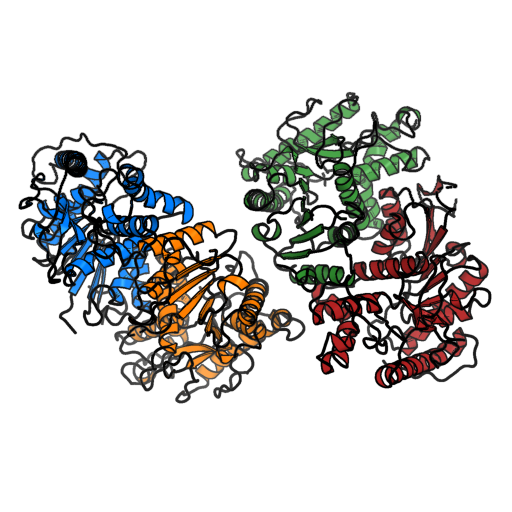0 35.61 217 TYR A O 1
ATOM 1389 N N . ASP A 1 204 ? -7.863 45.069 76.379 1.00 30.35 218 ASP A N 1
ATOM 1390 C CA . ASP A 1 204 ? -8.661 43.920 75.954 1.00 30.20 218 ASP A CA 1
ATOM 1391 C C . ASP A 1 204 ? -10.076 44.351 75.561 1.00 34.30 218 ASP A C 1
ATOM 1392 O O . ASP A 1 204 ? -10.953 43.515 75.328 1.00 36.09 218 ASP A O 1
ATOM 1397 N N . LYS A 1 205 ? -10.298 45.657 75.490 1.00 29.35 219 LYS A N 1
ATOM 1398 C CA . LYS A 1 205 ? -11.602 46.172 75.099 1.00 39.43 219 LYS A CA 1
ATOM 1399 C C . LYS A 1 205 ? -11.472 46.841 73.733 1.00 42.91 219 LYS A C 1
ATOM 1400 O O . LYS A 1 205 ? -12.440 47.385 73.202 1.00 39.77 219 LYS A O 1
ATOM 1406 N N . VAL A 1 206 ? -10.265 46.781 73.171 1.00 42.18 220 VAL A N 1
ATOM 1407 C CA . VAL A 1 206 ? -9.972 47.367 71.862 1.00 40.63 220 VAL A CA 1
ATOM 1408 C C . VAL A 1 206 ? -9.861 46.259 70.809 1.00 41.76 220 VAL A C 1
ATOM 1409 O O . VAL A 1 206 ? -9.268 45.207 71.070 1.00 47.11 220 VAL A O 1
ATOM 1413 N N . SER A 1 207 ? -10.435 46.483 69.628 1.00 39.62 221 SER A N 1
ATOM 1414 C CA . SER A 1 207 ? -10.360 45.484 68.563 1.00 38.86 221 SER A CA 1
ATOM 1415 C C . SER A 1 207 ? -10.299 46.100 67.168 1.00 40.22 221 SER A C 1
ATOM 1416 O O . SER A 1 207 ? -10.116 47.312 67.014 1.00 43.00 221 SER A O 1
ATOM 1419 N N . ASN A 1 208 ? -10.454 45.244 66.161 1.00 36.69 222 ASN A N 1
ATOM 1420 C CA . ASN A 1 208 ? -10.429 45.644 64.757 1.00 37.81 222 ASN A CA 1
ATOM 1421 C C . ASN A 1 208 ? -9.401 46.711 64.453 1.00 34.96 222 ASN A C 1
ATOM 1422 O O . ASN A 1 208 ? -9.689 47.681 63.752 1.00 34.01 222 ASN A O 1
ATOM 1427 N N . VAL A 1 209 ? -8.200 46.534 64.991 1.00 38.96 223 VAL A N 1
ATOM 1428 C CA . VAL A 1 209 ? -7.125 47.485 64.750 1.00 39.19 223 VAL A CA 1
ATOM 1429 C C . VAL A 1 209 ? -6.289 46.938 63.607 1.00 39.46 223 VAL A C 1
ATOM 1430 O O . VAL A 1 209 ? -5.852 45.785 63.636 1.00 40.34 223 VAL A O 1
ATOM 1434 N N . THR A 1 210 ? -6.077 47.773 62.597 1.00 40.03 224 THR A N 1
ATOM 1435 C CA . THR A 1 210 ? -5.323 47.371 61.421 1.00 31.44 224 THR A CA 1
ATOM 1436 C C . THR A 1 210 ? -4.116 48.233 61.161 1.00 29.40 224 THR A C 1
ATOM 1437 O O . THR A 1 210 ? -4.154 49.455 61.331 1.00 31.21 224 THR A O 1
ATOM 1441 N N . ILE A 1 211 ? -3.033 47.585 60.757 1.00 27.07 225 ILE A N 1
ATOM 1442 C CA . ILE A 1 211 ? -1.823 48.297 60.380 1.00 31.90 225 ILE A CA 1
ATOM 1443 C C . ILE A 1 211 ? -1.721 48.003 58.877 1.00 37.14 225 ILE A C 1
ATOM 1444 O O . ILE A 1 211 ? -1.572 46.843 58.475 1.00 36.39 225 ILE A O 1
ATOM 1449 N N . TRP A 1 212 ? -1.826 49.042 58.052 1.00 35.14 226 TRP A N 1
ATOM 1450 C CA . TRP A 1 212 ? -1.760 48.864 56.605 1.00 38.01 226 TRP A CA 1
ATOM 1451 C C . TRP A 1 212 ? -0.386 49.163 56.031 1.00 36.10 226 TRP A C 1
ATOM 1452 O O . TRP A 1 212 ? 0.368 49.966 56.580 1.00 34.13 226 TRP A O 1
ATOM 1463 N N . GLY A 1 213 ? -0.082 48.510 54.912 1.00 36.97 227 GLY A N 1
ATOM 1464 C CA . GLY A 1 213 ? 1.156 48.768 54.201 1.00 34.43 227 GLY A CA 1
ATOM 1465 C C . GLY A 1 213 ? 2.464 48.086 54.529 1.00 36.20 227 GLY A C 1
ATOM 1466 O O . GLY A 1 213 ? 2.544 46.875 54.763 1.00 32.56 227 GLY A O 1
ATOM 1467 N N . ASN A 1 214 ? 3.508 48.904 54.506 1.00 35.05 228 ASN A N 1
ATOM 1468 C CA . ASN A 1 214 ? 4.862 48.456 54.764 1.00 40.67 228 ASN A CA 1
ATOM 1469 C C . ASN A 1 214 ? 5.227 48.625 56.231 1.00 41.87 228 ASN A C 1
ATOM 1470 O O . ASN A 1 214 ? 4.712 49.507 56.918 1.00 43.95 228 ASN A O 1
ATOM 1475 N N . HIS A 1 215 ? 6.107 47.760 56.713 1.00 43.02 229 HIS A N 1
ATOM 1476 C CA . HIS A 1 215 ? 6.551 47.855 58.092 1.00 42.35 229 HIS A CA 1
ATOM 1477 C C . HIS A 1 215 ? 7.604 48.949 58.090 1.00 36.97 229 HIS A C 1
ATOM 1478 O O . HIS A 1 215 ? 8.781 48.677 57.853 1.00 36.49 229 HIS A O 1
ATOM 1485 N N . SER A 1 216 ? 7.174 50.187 58.326 1.00 32.97 230 SER A N 1
ATOM 1486 C CA . SER A 1 216 ? 8.091 51.325 58.337 1.00 37.53 230 SER A CA 1
ATOM 1487 C C . SER A 1 216 ? 7.350 52.597 58.709 1.00 37.32 230 SER A C 1
ATOM 1488 O O . SER A 1 216 ? 6.169 52.552 59.039 1.00 40.62 230 SER A O 1
ATOM 1491 N N . THR A 1 217 ? 8.040 53.733 58.638 1.00 41.37 231 THR A N 1
ATOM 1492 C CA . THR A 1 217 ? 7.419 55.014 58.965 1.00 43.05 231 THR A CA 1
ATOM 1493 C C . THR A 1 217 ? 6.264 55.345 58.016 1.00 45.04 231 THR A C 1
ATOM 1494 O O . THR A 1 217 ? 5.628 56.388 58.156 1.00 44.84 231 THR A O 1
ATOM 1498 N N . THR A 1 218 ? 6.003 54.470 57.046 1.00 45.13 232 THR A N 1
ATOM 1499 C CA . THR A 1 218 ? 4.902 54.696 56.112 1.00 46.53 232 THR A CA 1
ATOM 1500 C C . THR A 1 218 ? 3.710 53.823 56.489 1.00 45.86 232 THR A C 1
ATOM 1501 O O . THR A 1 218 ? 2.647 53.909 55.871 1.00 49.04 232 THR A O 1
ATOM 1505 N N . GLN A 1 219 ? 3.886 52.976 57.499 1.00 44.50 233 GLN A N 1
ATOM 1506 C CA . GLN A 1 219 ? 2.800 52.111 57.940 1.00 45.03 233 GLN A CA 1
ATOM 1507 C C . GLN A 1 219 ? 1.600 52.979 58.286 1.00 39.85 233 GLN A C 1
ATOM 1508 O O . GLN A 1 219 ? 1.751 54.150 58.630 1.00 36.76 233 GLN A O 1
ATOM 1514 N N . VAL A 1 220 ? 0.409 52.402 58.206 1.00 39.03 234 VAL A N 1
ATOM 1515 C CA . VAL A 1 220 ? -0.792 53.160 58.490 1.00 40.65 234 VAL A CA 1
ATOM 1516 C C . VAL A 1 220 ? -1.718 52.549 59.536 1.00 41.35 234 VAL A C 1
ATOM 1517 O O . VAL A 1 220 ? -2.448 51.595 59.254 1.00 42.75 234 VAL A O 1
ATOM 1521 N N . PRO A 1 221 ? -1.698 53.095 60.762 1.00 41.99 235 PRO A N 1
ATOM 1522 C CA . PRO A 1 221 ? -2.549 52.611 61.860 1.00 41.62 235 PRO A CA 1
ATOM 1523 C C . PRO A 1 221 ? -3.969 53.066 61.533 1.00 39.83 235 PRO A C 1
ATOM 1524 O O . PRO A 1 221 ? -4.273 54.258 61.578 1.00 44.76 235 PRO A O 1
ATOM 1528 N N . ASP A 1 222 ? -4.839 52.121 61.208 1.00 40.20 236 ASP A N 1
ATOM 1529 C CA . ASP A 1 222 ? -6.197 52.466 60.825 1.00 43.00 236 ASP A CA 1
ATOM 1530 C C . ASP A 1 222 ? -7.199 52.667 61.959 1.00 42.03 236 ASP A C 1
ATOM 1531 O O . ASP A 1 222 ? -7.721 51.705 62.522 1.00 37.88 236 ASP A O 1
ATOM 1536 N N . PHE A 1 223 ? -7.482 53.928 62.272 1.00 41.75 237 PHE A N 1
ATOM 1537 C CA . PHE A 1 223 ? -8.429 54.243 63.329 1.00 47.23 237 PHE A CA 1
ATOM 1538 C C . PHE A 1 223 ? -9.871 54.312 62.827 1.00 48.73 237 PHE A C 1
ATOM 1539 O O . PHE A 1 223 ? -10.807 54.164 63.609 1.00 50.27 237 PHE A O 1
ATOM 1547 N N . LEU A 1 224 ? -10.054 54.523 61.525 1.00 50.95 238 LEU A N 1
ATOM 1548 C CA . LEU A 1 224 ? -11.399 54.602 60.947 1.00 47.25 238 LEU A CA 1
ATOM 1549 C C . LEU A 1 224 ? -12.164 53.316 61.254 1.00 44.40 238 LEU A C 1
ATOM 1550 O O . LEU A 1 224 ? -13.312 53.352 61.702 1.00 41.24 238 LEU A O 1
ATOM 1555 N N . ASN A 1 225 ? -11.518 52.177 61.022 1.00 43.99 239 ASN A N 1
ATOM 1556 C CA . ASN A 1 225 ? -12.150 50.885 61.264 1.00 43.91 239 ASN A CA 1
ATOM 1557 C C . ASN A 1 225 ? -11.939 50.336 62.678 1.00 44.29 239 ASN A C 1
ATOM 1558 O O . ASN A 1 225 ? -12.440 49.261 63.011 1.00 43.29 239 ASN A O 1
ATOM 1563 N N . ALA A 1 226 ? -11.214 51.085 63.508 1.00 43.90 240 ALA A N 1
ATOM 1564 C CA . ALA A 1 226 ? -10.932 50.676 64.887 1.00 48.27 240 ALA A CA 1
ATOM 1565 C C . ALA A 1 226 ? -12.170 50.692 65.782 1.00 46.57 240 ALA A C 1
ATOM 1566 O O . ALA A 1 226 ? -13.034 51.558 65.650 1.00 48.51 240 ALA A O 1
ATOM 1568 N N . LYS A 1 227 ? -12.243 49.733 66.699 1.00 48.02 241 LYS A N 1
ATOM 1569 C CA . LYS A 1 227 ? -13.367 49.639 67.628 1.00 46.74 241 LYS A CA 1
ATOM 1570 C C . LYS A 1 227 ? -12.894 49.575 69.069 1.00 46.67 241 LYS A C 1
ATOM 1571 O O . LYS A 1 227 ? -11.809 49.071 69.359 1.00 47.16 241 LYS A O 1
ATOM 1577 N N . ILE A 1 228 ? -13.730 50.086 69.967 1.00 45.75 242 ILE A N 1
ATOM 1578 C CA . ILE A 1 228 ? -13.451 50.081 71.395 1.00 46.76 242 ILE A CA 1
ATOM 1579 C C . ILE A 1 228 ? -14.708 49.603 72.109 1.00 47.52 242 ILE A C 1
ATOM 1580 O O . ILE A 1 228 ? -15.697 50.321 72.191 1.00 53.63 242 ILE A O 1
ATOM 1585 N N . ASP A 1 229 ? -14.670 48.372 72.598 1.00 50.80 243 ASP A N 1
ATOM 1586 C CA . ASP A 1 229 ? -15.797 47.790 73.307 1.00 51.62 243 ASP A CA 1
ATOM 1587 C C . ASP A 1 229 ? -17.059 47.735 72.435 1.00 52.92 243 ASP A C 1
ATOM 1588 O O . ASP A 1 229 ? -18.150 48.093 72.875 1.00 52.61 243 ASP A O 1
ATOM 1593 N N . GLY A 1 230 ? -16.896 47.291 71.191 1.00 54.90 244 GLY A N 1
ATOM 1594 C CA . GLY A 1 230 ? -18.031 47.159 70.290 1.00 56.33 244 GLY A CA 1
ATOM 1595 C C . GLY A 1 230 ? -18.479 48.366 69.479 1.00 56.95 244 GLY A C 1
ATOM 1596 O O . GLY A 1 230 ? -19.259 48.218 68.544 1.00 58.45 244 GLY A O 1
ATOM 1597 N N . ARG A 1 231 ? -18.005 49.557 69.820 1.00 58.34 245 ARG A N 1
ATOM 1598 C CA . ARG A 1 231 ? -18.409 50.748 69.086 1.00 62.41 245 ARG A CA 1
ATOM 1599 C C . ARG A 1 231 ? -17.222 51.418 68.421 1.00 61.74 245 ARG A C 1
ATOM 1600 O O . ARG A 1 231 ? -16.118 51.404 68.954 1.00 63.28 245 ARG A O 1
ATOM 1608 N N . PRO A 1 232 ? -17.437 52.022 67.244 1.00 60.77 246 PRO A N 1
ATOM 1609 C CA . PRO A 1 232 ? -16.349 52.695 66.530 1.00 61.31 246 PRO A CA 1
ATOM 1610 C C . PRO A 1 232 ? -15.547 53.600 67.459 1.00 60.71 246 PRO A C 1
ATOM 1611 O O . PRO A 1 232 ? -16.098 54.229 68.363 1.00 57.99 246 PRO A O 1
ATOM 1615 N N . VAL A 1 233 ? -14.242 53.657 67.232 1.00 63.36 247 VAL A N 1
ATOM 1616 C CA . VAL A 1 233 ? -13.370 54.471 68.061 1.00 69.10 247 VAL A CA 1
ATOM 1617 C C . VAL A 1 233 ? -13.754 55.947 68.015 1.00 71.35 247 VAL A C 1
ATOM 1618 O O . VAL A 1 233 ? -13.742 56.627 69.040 1.00 71.08 247 VAL A O 1
ATOM 1622 N N . LYS A 1 234 ? -14.096 56.437 66.828 1.00 75.42 248 LYS A N 1
ATOM 1623 C CA . LYS A 1 234 ? -14.470 57.838 66.668 1.00 79.38 248 LYS A CA 1
ATOM 1624 C C . LYS A 1 234 ? -15.660 58.197 67.561 1.00 79.81 248 LYS A C 1
ATOM 1625 O O . LYS A 1 234 ? -15.952 59.372 67.775 1.00 81.99 248 LYS A O 1
ATOM 1631 N N . GLU A 1 235 ? -16.329 57.174 68.090 1.00 80.78 249 GLU A N 1
ATOM 1632 C CA . GLU A 1 235 ? -17.487 57.352 68.967 1.00 78.26 249 GLU A CA 1
ATOM 1633 C C . GLU A 1 235 ? -17.123 57.413 70.446 1.00 77.41 249 GLU A C 1
ATOM 1634 O O . GLU A 1 235 ? -17.989 57.638 71.291 1.00 78.25 249 GLU A O 1
ATOM 1640 N N . VAL A 1 236 ? -15.856 57.184 70.764 1.00 74.48 250 VAL A N 1
ATOM 1641 C CA . VAL A 1 236 ? -15.416 57.217 72.154 1.00 70.51 250 VAL A CA 1
ATOM 1642 C C . VAL A 1 236 ? -14.327 58.264 72.323 1.00 68.76 250 VAL A C 1
ATOM 1643 O O . VAL A 1 236 ? -14.390 59.105 73.219 1.00 68.10 250 VAL A O 1
ATOM 1647 N N . ILE A 1 237 ? -13.321 58.199 71.460 1.00 64.87 251 ILE A N 1
ATOM 1648 C CA . ILE A 1 237 ? -12.232 59.162 71.494 1.00 62.26 251 ILE A CA 1
ATOM 1649 C C . ILE A 1 237 ? -12.694 60.366 70.680 1.00 64.64 251 ILE A C 1
ATOM 1650 O O . ILE A 1 237 ? -12.794 60.292 69.454 1.00 64.84 251 ILE A O 1
ATOM 1655 N N . LYS A 1 238 ? -12.986 61.470 71.363 1.00 64.10 252 LYS A N 1
ATOM 1656 C CA . LYS A 1 238 ? -13.461 62.675 70.693 1.00 60.73 252 LYS A CA 1
ATOM 1657 C C . LYS A 1 238 ? -12.354 63.590 70.207 1.00 59.91 252 LYS A C 1
ATOM 1658 O O . LYS A 1 238 ? -12.599 64.493 69.407 1.00 59.22 252 LYS A O 1
ATOM 1664 N N . ARG A 1 239 ? -11.134 63.364 70.682 1.00 57.27 253 ARG A N 1
ATOM 1665 C CA . ARG A 1 239 ? -10.024 64.204 70.269 1.00 57.29 253 ARG A CA 1
ATOM 1666 C C . ARG A 1 239 ? -9.526 63.809 68.883 1.00 59.93 253 ARG A C 1
ATOM 1667 O O . ARG A 1 239 ? -8.556 63.065 68.740 1.00 62.17 253 ARG A O 1
ATOM 1675 N N . THR A 1 240 ? -10.220 64.320 67.867 1.00 64.45 254 THR A N 1
ATOM 1676 C CA . THR A 1 240 ? -9.903 64.057 66.467 1.00 68.13 254 THR A CA 1
ATOM 1677 C C . THR A 1 240 ? -8.492 64.511 66.121 1.00 69.23 254 THR A C 1
ATOM 1678 O O . THR A 1 240 ? -7.781 63.838 65.373 1.00 70.60 254 THR A O 1
ATOM 1682 N N . LYS A 1 241 ? -8.097 65.662 66.653 1.00 71.33 255 LYS A N 1
ATOM 1683 C CA . LYS A 1 241 ? -6.758 66.180 66.414 1.00 74.37 255 LYS A CA 1
ATOM 1684 C C . LYS A 1 241 ? -5.774 65.058 66.710 1.00 74.04 255 LYS A C 1
ATOM 1685 O O . LYS A 1 241 ? -4.801 64.861 65.981 1.00 77.67 255 LYS A O 1
ATOM 1691 N N . TRP A 1 242 ? -6.047 64.319 67.783 1.00 70.40 256 TRP A N 1
ATOM 1692 C CA . TRP A 1 242 ? -5.199 63.208 68.202 1.00 66.38 256 TRP A CA 1
ATOM 1693 C C . TRP A 1 242 ? -5.182 62.101 67.150 1.00 64.96 256 TRP A C 1
ATOM 1694 O O . TRP A 1 242 ? -4.147 61.816 66.546 1.00 63.96 256 TRP A O 1
ATOM 1705 N N . LEU A 1 243 ? -6.340 61.484 66.941 1.00 63.64 257 LEU A N 1
ATOM 1706 C CA . LEU A 1 243 ? -6.483 60.401 65.978 1.00 66.51 257 LEU A CA 1
ATOM 1707 C C . LEU A 1 243 ? -5.778 60.665 64.650 1.00 70.02 257 LEU A C 1
ATOM 1708 O O . LEU A 1 243 ? -5.036 59.818 64.149 1.00 68.19 257 LEU A O 1
ATOM 1713 N N . GLU A 1 244 ? -6.001 61.848 64.091 1.00 73.86 258 GLU A N 1
ATOM 1714 C CA . GLU A 1 244 ? -5.417 62.198 62.804 1.00 78.77 258 GLU A CA 1
ATOM 1715 C C . GLU A 1 244 ? -3.917 62.472 62.750 1.00 78.87 258 GLU A C 1
ATOM 1716 O O . GLU A 1 244 ? -3.269 62.128 61.762 1.00 79.22 258 GLU A O 1
ATOM 1722 N N . GLU A 1 245 ? -3.354 63.071 63.795 1.00 79.84 259 GLU A N 1
ATOM 1723 C CA . GLU A 1 245 ? -1.924 63.382 63.779 1.00 81.27 259 GLU A CA 1
ATOM 1724 C C . GLU A 1 245 ? -1.063 62.698 64.837 1.00 77.62 259 GLU A C 1
ATOM 1725 O O . GLU A 1 245 ? 0.004 62.169 64.526 1.00 78.70 259 GLU A O 1
ATOM 1731 N N . GLU A 1 246 ? -1.519 62.709 66.083 1.00 73.76 260 GLU A N 1
ATOM 1732 C CA . GLU A 1 246 ? -0.758 62.112 67.173 1.00 69.06 260 GLU A CA 1
ATOM 1733 C C . GLU A 1 246 ? -0.756 60.585 67.180 1.00 62.55 260 GLU A C 1
ATOM 1734 O O . GLU A 1 246 ? 0.307 59.968 67.180 1.00 63.73 260 GLU A O 1
ATOM 1740 N N . PHE A 1 247 ? -1.938 59.980 67.183 1.00 55.92 261 PHE A N 1
ATOM 1741 C CA . PHE A 1 247 ? -2.074 58.522 67.190 1.00 52.45 261 PHE A CA 1
ATOM 1742 C C . PHE A 1 247 ? -1.002 57.796 66.370 1.00 52.62 261 PHE A C 1
ATOM 1743 O O . PHE A 1 247 ? -0.149 57.100 66.925 1.00 51.29 261 PHE A O 1
ATOM 1751 N N . THR A 1 248 ? -1.039 57.966 65.054 1.00 52.05 262 THR A N 1
ATOM 1752 C CA . THR A 1 248 ? -0.071 57.312 64.183 1.00 52.36 262 THR A CA 1
ATOM 1753 C C . THR A 1 248 ? 1.379 57.549 64.617 1.00 50.61 262 THR A C 1
ATOM 1754 O O . THR A 1 248 ? 2.197 56.631 64.570 1.00 52.49 262 THR A O 1
ATOM 1758 N N . ILE A 1 249 ? 1.695 58.768 65.047 1.00 50.24 263 ILE A N 1
ATOM 1759 C CA . ILE A 1 249 ? 3.059 59.096 65.473 1.00 53.88 263 ILE A CA 1
ATOM 1760 C C . ILE A 1 249 ? 3.505 58.379 66.751 1.00 52.72 263 ILE A C 1
ATOM 1761 O O . ILE A 1 249 ? 4.596 57.809 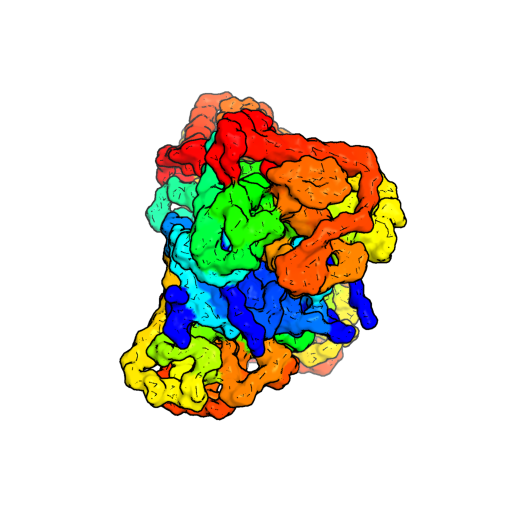66.790 1.00 52.75 263 ILE A O 1
ATOM 1766 N N . THR A 1 250 ? 2.676 58.407 67.793 1.00 50.90 264 THR A N 1
ATOM 1767 C CA . THR A 1 250 ? 3.019 57.725 69.043 1.00 53.36 264 THR A CA 1
ATOM 1768 C C . THR A 1 250 ? 3.451 56.298 68.712 1.00 52.76 264 THR A C 1
ATOM 1769 O O . THR A 1 250 ? 4.471 55.814 69.207 1.00 52.33 264 THR A O 1
ATOM 1773 N N . VAL A 1 251 ? 2.662 55.633 67.872 1.00 49.60 265 VAL A N 1
ATOM 1774 C CA . VAL A 1 251 ? 2.960 54.269 67.454 1.00 48.99 265 VAL A CA 1
ATOM 1775 C C . VAL A 1 251 ? 4.312 54.251 66.739 1.00 49.41 265 VAL A C 1
ATOM 1776 O O . VAL A 1 251 ? 5.207 53.482 67.084 1.00 48.88 265 VAL A O 1
ATOM 1780 N N . GLN A 1 252 ? 4.447 55.118 65.744 1.00 48.79 266 GLN A N 1
ATOM 1781 C CA . GLN A 1 252 ? 5.668 55.224 64.958 1.00 53.14 266 GLN A CA 1
ATOM 1782 C C . GLN A 1 252 ? 6.928 55.467 65.800 1.00 53.64 266 GLN A C 1
ATOM 1783 O O . GLN A 1 252 ? 8.021 55.037 65.428 1.00 53.33 266 GLN A O 1
ATOM 1789 N N . LYS A 1 253 ? 6.773 56.137 66.937 1.00 53.99 267 LYS A N 1
ATOM 1790 C CA . LYS A 1 253 ? 7.914 56.444 67.797 1.00 54.56 267 LYS A CA 1
ATOM 1791 C C . LYS A 1 253 ? 7.905 55.675 69.125 1.00 51.39 267 LYS A C 1
ATOM 1792 O O . LYS A 1 253 ? 8.573 56.070 70.082 1.00 50.95 267 LYS A O 1
ATOM 1798 N N . ARG A 1 254 ? 7.151 54.582 69.184 1.00 45.98 268 ARG A N 1
ATOM 1799 C CA . ARG A 1 254 ? 7.076 53.778 70.402 1.00 45.38 268 ARG A CA 1
ATOM 1800 C C . ARG A 1 254 ? 8.373 53.008 70.612 1.00 47.91 268 ARG A C 1
ATOM 1801 O O . ARG A 1 254 ? 8.858 52.882 71.742 1.00 42.15 268 ARG A O 1
ATOM 1809 N N . GLY A 1 255 ? 8.927 52.494 69.515 1.00 46.82 269 GLY A N 1
ATOM 1810 C CA . GLY A 1 255 ? 10.165 51.745 69.592 1.00 49.52 269 GLY A CA 1
ATOM 1811 C C . GLY A 1 255 ? 11.278 52.626 70.115 1.00 52.78 269 GLY A C 1
ATOM 1812 O O . GLY A 1 255 ? 12.126 52.175 70.885 1.00 50.98 269 GLY A O 1
ATOM 1813 N N . GLY A 1 256 ? 11.268 53.890 69.696 1.00 53.16 270 GLY A N 1
ATOM 1814 C CA . GLY A 1 256 ? 12.283 54.830 70.137 1.00 54.56 270 GLY A CA 1
ATOM 1815 C C . GLY A 1 256 ? 12.104 55.187 71.599 1.00 55.73 270 GLY A C 1
ATOM 1816 O O . GLY A 1 256 ? 13.077 55.343 72.336 1.00 54.88 270 GLY A O 1
ATOM 1817 N N . ALA A 1 257 ? 10.850 55.314 72.019 1.00 57.34 271 ALA A N 1
ATOM 1818 C CA . ALA A 1 257 ? 10.537 55.649 73.400 1.00 58.91 271 ALA A CA 1
ATOM 1819 C C . ALA A 1 257 ? 10.954 54.503 74.315 1.00 61.23 271 ALA A C 1
ATOM 1820 O O . ALA A 1 257 ? 11.219 54.705 75.500 1.00 61.18 271 ALA A O 1
ATOM 1822 N N . LEU A 1 258 ? 11.014 53.300 73.755 1.00 65.81 272 LEU A N 1
ATOM 1823 C CA . LEU A 1 258 ? 11.400 52.119 74.520 1.00 68.27 272 LEU A CA 1
ATOM 1824 C C . LEU A 1 258 ? 12.913 51.979 74.641 1.00 71.82 272 LEU A C 1
ATOM 1825 O O . LEU A 1 258 ? 13.418 51.512 75.661 1.00 74.19 272 LEU A O 1
ATOM 1830 N N . ILE A 1 259 ? 13.632 52.384 73.597 1.00 75.74 273 ILE A N 1
ATOM 1831 C CA . ILE A 1 259 ? 15.086 52.293 73.592 1.00 78.82 273 ILE A CA 1
ATOM 1832 C C . ILE A 1 259 ? 15.719 53.311 74.534 1.00 80.83 273 ILE A C 1
ATOM 1833 O O . ILE A 1 259 ? 16.835 53.105 75.013 1.00 82.67 273 ILE A O 1
ATOM 1838 N N . GLN A 1 260 ? 15.012 54.407 74.802 1.00 81.85 274 GLN A N 1
ATOM 1839 C CA . GLN A 1 260 ? 15.531 55.442 75.692 1.00 85.00 274 GLN A CA 1
ATOM 1840 C C . GLN A 1 260 ? 15.365 55.021 77.152 1.00 84.11 274 GLN A C 1
ATOM 1841 O O . GLN A 1 260 ? 16.150 55.417 78.014 1.00 84.44 274 GLN A O 1
ATOM 1847 N N . LYS A 1 261 ? 14.340 54.215 77.418 1.00 82.49 275 LYS A N 1
ATOM 1848 C CA . LYS A 1 261 ? 14.067 53.722 78.765 1.00 81.34 275 LYS A CA 1
ATOM 1849 C C . LYS A 1 261 ? 14.851 52.442 79.035 1.00 84.75 275 LYS A C 1
ATOM 1850 O O . LYS A 1 261 ? 15.779 52.426 79.845 1.00 86.17 275 LYS A O 1
ATOM 1856 N N . TRP A 1 262 ? 14.466 51.373 78.344 1.00 88.02 276 TRP A N 1
ATOM 1857 C CA . TRP A 1 262 ? 15.109 50.069 78.488 1.00 90.91 276 TRP A CA 1
ATOM 1858 C C . TRP A 1 262 ? 16.619 50.165 78.276 1.00 92.24 276 TRP A C 1
ATOM 1859 O O . TRP A 1 262 ? 17.406 49.722 79.115 1.00 92.61 276 TRP A O 1
ATOM 1870 N N . GLY A 1 263 ? 17.014 50.749 77.150 1.00 92.84 277 GLY A N 1
ATOM 1871 C CA . GLY A 1 263 ? 18.424 50.887 76.842 1.00 93.42 277 GLY A CA 1
ATOM 1872 C C . GLY A 1 263 ? 18.762 50.159 75.557 1.00 93.95 277 GLY A C 1
ATOM 1873 O O . GLY A 1 263 ? 19.644 50.580 74.807 1.00 94.05 277 GLY A O 1
ATOM 1874 N N . ARG A 1 264 ? 18.054 49.062 75.302 1.00 93.28 278 ARG A N 1
ATOM 1875 C CA . ARG A 1 264 ? 18.277 48.277 74.095 1.00 92.12 278 ARG A CA 1
ATOM 1876 C C . ARG A 1 264 ? 16.967 47.722 73.527 1.00 89.26 278 ARG A C 1
ATOM 1877 O O . ARG A 1 264 ? 15.877 48.084 73.975 1.00 89.65 278 ARG A O 1
ATOM 1885 N N . SER A 1 265 ? 17.094 46.844 72.536 1.00 83.41 279 SER A N 1
ATOM 1886 C CA . SER A 1 265 ? 15.959 46.221 71.861 1.00 76.20 279 SER A CA 1
ATOM 1887 C C . SER A 1 265 ? 14.824 45.775 72.778 1.00 68.42 279 SER A C 1
ATOM 1888 O O . SER A 1 265 ? 15.035 45.442 73.944 1.00 68.99 279 SER A O 1
ATOM 1891 N N . SER A 1 266 ? 13.617 45.771 72.225 1.00 57.70 280 SER A N 1
ATOM 1892 C CA . SER A 1 266 ? 12.426 45.349 72.947 1.00 47.62 280 SER A CA 1
ATOM 1893 C C . SER A 1 266 ? 12.084 43.903 72.552 1.00 39.64 280 SER A C 1
ATOM 1894 O O . SER A 1 266 ? 10.955 43.590 72.175 1.00 33.33 280 SER A O 1
ATOM 1897 N N . ALA A 1 267 ? 13.087 43.033 72.645 1.00 34.87 281 ALA A N 1
ATOM 1898 C CA . ALA A 1 267 ? 12.959 41.616 72.309 1.00 29.56 281 ALA A CA 1
ATOM 1899 C C . ALA A 1 267 ? 11.715 40.955 72.900 1.00 26.78 281 ALA A C 1
ATOM 1900 O O . ALA A 1 267 ? 10.941 40.310 72.180 1.00 32.11 281 ALA A O 1
ATOM 1902 N N . ALA A 1 268 ? 11.536 41.104 74.210 1.00 19.91 282 ALA A N 1
ATOM 1903 C CA . ALA A 1 268 ? 10.399 40.520 74.907 1.00 24.59 282 ALA A CA 1
ATOM 1904 C C . ALA A 1 268 ? 9.039 40.814 74.254 1.00 26.89 282 ALA A C 1
ATOM 1905 O O . ALA A 1 268 ? 8.315 39.889 73.881 1.00 24.84 282 ALA A O 1
ATOM 1907 N N . SER A 1 269 ? 8.687 42.091 74.115 1.00 22.81 283 SER A N 1
ATOM 1908 C CA . SER A 1 269 ? 7.394 42.431 73.526 1.00 27.84 283 SER A CA 1
ATOM 1909 C C . SER A 1 269 ? 7.236 41.966 72.076 1.00 31.70 283 SER A C 1
ATOM 1910 O O . SER A 1 269 ? 6.179 41.420 71.723 1.00 26.74 283 SER A O 1
ATOM 1913 N N . THR A 1 270 ? 8.263 42.139 71.238 1.00 29.09 284 THR A N 1
ATOM 1914 C CA . THR A 1 270 ? 8.107 41.671 69.867 1.00 30.98 284 THR A CA 1
ATOM 1915 C C . THR A 1 270 ? 8.007 40.149 69.833 1.00 28.25 284 THR A C 1
ATOM 1916 O O . THR A 1 270 ? 7.346 39.601 68.956 1.00 30.36 284 THR A O 1
ATOM 1920 N N . ALA A 1 271 ? 8.636 39.457 70.783 1.00 30.24 285 ALA A N 1
ATOM 1921 C CA . ALA A 1 271 ? 8.531 37.994 70.809 1.00 30.70 285 ALA A CA 1
ATOM 1922 C C . ALA A 1 271 ? 7.064 37.641 71.078 1.00 32.93 285 ALA A C 1
ATOM 1923 O O . ALA A 1 271 ? 6.534 36.668 70.526 1.00 35.86 285 ALA A O 1
ATOM 1925 N N . VAL A 1 272 ? 6.418 38.432 71.936 1.00 28.59 286 VAL A N 1
ATOM 1926 C CA . VAL A 1 272 ? 5.002 38.229 72.252 1.00 25.21 286 VAL A CA 1
ATOM 1927 C C . VAL A 1 272 ? 4.164 38.459 70.985 1.00 23.45 286 VAL A C 1
ATOM 1928 O O . VAL A 1 272 ? 3.268 37.675 70.664 1.00 16.50 286 VAL A O 1
ATOM 1932 N N . SER A 1 273 ? 4.464 39.538 70.266 1.00 23.30 287 SER A N 1
ATOM 1933 C CA . SER A 1 273 ? 3.722 39.846 69.053 1.00 24.96 287 SER A CA 1
ATOM 1934 C C . SER A 1 273 ? 3.871 38.710 68.046 1.00 29.82 287 SER A C 1
ATOM 1935 O O . SER A 1 273 ? 2.910 38.360 67.350 1.00 26.36 287 SER A O 1
ATOM 1938 N N . ILE A 1 274 ? 5.065 38.120 67.974 1.00 26.80 288 ILE A N 1
ATOM 1939 C CA . ILE A 1 274 ? 5.279 37.031 67.033 1.00 27.24 288 ILE A CA 1
ATOM 1940 C C . ILE A 1 274 ? 4.434 35.835 67.444 1.00 30.73 288 ILE A C 1
ATOM 1941 O O . ILE A 1 274 ? 3.817 35.183 66.597 1.00 30.86 288 ILE A O 1
ATOM 1946 N N . ALA A 1 275 ? 4.388 35.551 68.742 1.00 27.50 289 ALA A N 1
ATOM 1947 C CA . ALA A 1 275 ? 3.573 34.440 69.214 1.00 26.83 289 ALA A CA 1
ATOM 1948 C C . ALA A 1 275 ? 2.114 34.722 68.853 1.00 30.61 289 ALA A C 1
ATOM 1949 O O . ALA A 1 275 ? 1.385 33.813 68.438 1.00 32.45 289 ALA A O 1
ATOM 1951 N N . ASP A 1 276 ? 1.686 35.977 69.013 1.00 25.66 290 ASP A N 1
ATOM 1952 C CA . ASP A 1 276 ? 0.312 36.349 68.676 1.00 32.19 290 ASP A CA 1
ATOM 1953 C C . ASP A 1 276 ? 0.069 36.112 67.190 1.00 34.97 290 ASP A C 1
ATOM 1954 O O . ASP A 1 276 ? -0.934 35.487 66.808 1.00 30.72 290 ASP A O 1
ATOM 1959 N N . ALA A 1 277 ? 0.992 36.608 66.360 1.00 31.25 291 ALA A N 1
ATOM 1960 C CA . ALA A 1 277 ? 0.881 36.452 64.912 1.00 33.24 291 ALA A CA 1
ATOM 1961 C C . ALA A 1 277 ? 0.576 35.003 64.560 1.00 35.17 291 ALA A C 1
ATOM 1962 O O . ALA A 1 277 ? -0.346 34.738 63.786 1.00 38.70 291 ALA A O 1
ATOM 1964 N N . ILE A 1 278 ? 1.335 34.071 65.141 1.00 29.48 292 ILE A N 1
ATOM 1965 C CA . ILE A 1 278 ? 1.127 32.650 64.875 1.00 29.83 292 ILE A CA 1
ATOM 1966 C C . ILE A 1 278 ? -0.232 32.181 65.387 1.00 32.14 292 ILE A C 1
ATOM 1967 O O . ILE A 1 278 ? -0.929 31.422 64.711 1.00 28.94 292 ILE A O 1
ATOM 1972 N N . LYS A 1 279 ? -0.607 32.622 66.587 1.00 37.67 293 LYS A N 1
ATOM 1973 C CA . LYS A 1 279 ? -1.882 32.208 67.169 1.00 36.94 293 LYS A CA 1
ATOM 1974 C C . LYS A 1 279 ? -3.093 32.698 66.386 1.00 35.98 293 LYS A C 1
ATOM 1975 O O . LYS A 1 279 ? -4.149 32.072 66.431 1.00 40.39 293 LYS A O 1
ATOM 1981 N N . SER A 1 280 ? -2.951 33.806 65.666 1.00 31.65 294 SER A N 1
ATOM 1982 C CA . SER A 1 280 ? -4.067 34.307 64.875 1.00 32.58 294 SER A CA 1
ATOM 1983 C C . SER A 1 280 ? -4.282 33.403 63.659 1.00 35.22 294 SER A C 1
ATOM 1984 O O . SER A 1 280 ? -5.341 33.437 63.024 1.00 35.19 294 SER A O 1
ATOM 1987 N N . LEU A 1 281 ? -3.278 32.587 63.347 1.00 33.70 295 LEU A N 1
ATOM 1988 C CA . LEU A 1 281 ? -3.361 31.677 62.206 1.00 34.01 295 LEU A CA 1
ATOM 1989 C C . LEU A 1 281 ? -3.844 30.283 62.589 1.00 35.49 295 LEU A C 1
ATOM 1990 O O . LEU A 1 281 ? -4.400 29.565 61.757 1.00 36.52 295 LEU A O 1
ATOM 1995 N N . VAL A 1 282 ? -3.637 29.901 63.845 1.00 33.46 296 VAL A N 1
ATOM 1996 C CA . VAL A 1 282 ? -4.033 28.577 64.297 1.00 30.26 296 VAL A CA 1
ATOM 1997 C C . VAL A 1 282 ? -5.180 28.588 65.318 1.00 34.49 296 VAL A C 1
ATOM 1998 O O . VAL A 1 282 ? -5.464 27.580 65.968 1.00 30.45 296 VAL A O 1
ATOM 2002 N N . THR A 1 283 ? -5.841 29.737 65.435 1.00 34.70 297 THR A N 1
ATOM 2003 C CA . THR A 1 283 ? -6.974 29.909 66.344 1.00 35.46 297 THR A CA 1
ATOM 2004 C C . THR A 1 283 ? -8.081 30.631 65.580 1.00 36.72 297 THR A C 1
ATOM 2005 O O . THR A 1 283 ? -7.821 31.603 64.868 1.00 35.88 297 THR A O 1
ATOM 2009 N N . PRO A 1 284 ? -9.330 30.158 65.702 1.00 36.22 298 PRO A N 1
ATOM 2010 C CA . PRO A 1 284 ? -10.452 30.797 65.000 1.00 36.08 298 PRO A CA 1
ATOM 2011 C C . PRO A 1 284 ? -10.565 32.272 65.394 1.00 37.04 298 PRO A C 1
ATOM 2012 O O . PRO A 1 284 ? -10.645 32.602 66.582 1.00 29.81 298 PRO A O 1
ATOM 2016 N N . THR A 1 285 ? -10.562 33.158 64.405 1.00 35.90 299 THR A N 1
ATOM 2017 C CA . THR A 1 285 ? -10.667 34.582 64.693 1.00 38.14 299 THR A CA 1
ATOM 2018 C C . THR A 1 285 ? -12.032 34.880 65.318 1.00 40.29 299 THR A C 1
ATOM 2019 O O . THR A 1 285 ? -13.053 34.344 64.883 1.00 40.60 299 THR A O 1
ATOM 2023 N N . PRO A 1 286 ? -12.060 35.717 66.369 1.00 40.78 300 PRO A N 1
ATOM 2024 C CA . PRO A 1 286 ? -13.323 36.066 67.028 1.00 43.22 300 PRO A CA 1
ATOM 2025 C C . PRO A 1 286 ? -14.219 36.788 66.024 1.00 46.22 300 PRO A C 1
ATOM 2026 O O . PRO A 1 286 ? -13.733 37.585 65.218 1.00 45.97 300 PRO A O 1
ATOM 2030 N N . GLU A 1 287 ? -15.520 36.504 66.070 1.00 49.67 301 GLU A N 1
ATOM 2031 C CA . GLU A 1 287 ? -16.479 37.113 65.149 1.00 47.08 301 GLU A CA 1
ATOM 2032 C C . GLU A 1 287 ? -16.341 38.626 65.010 1.00 41.88 301 GLU A C 1
ATOM 2033 O O . GLU A 1 287 ? -16.268 39.356 66.001 1.00 36.54 301 GLU A O 1
ATOM 2039 N N . GLY A 1 288 ? -16.301 39.086 63.765 1.00 34.44 302 GLY A N 1
ATOM 2040 C CA . GLY A 1 288 ? -16.196 40.508 63.501 1.00 34.43 302 GLY A CA 1
ATOM 2041 C C . GLY A 1 288 ? -14.828 41.134 63.694 1.00 36.46 302 GLY A C 1
ATOM 2042 O O . GLY A 1 288 ? -14.648 42.320 63.418 1.00 33.06 302 GLY A O 1
ATOM 2043 N N . ASP A 1 289 ? -13.855 40.359 64.159 1.00 39.52 303 ASP A N 1
ATOM 2044 C CA . ASP A 1 289 ? -12.526 40.914 64.378 1.00 38.80 303 ASP A CA 1
ATOM 2045 C C . ASP A 1 289 ? -11.552 40.435 63.313 1.00 36.31 303 ASP A C 1
ATOM 2046 O O . ASP A 1 289 ? -11.887 39.584 62.490 1.00 38.38 303 ASP A O 1
ATOM 2051 N N . TRP A 1 290 ? -10.352 40.999 63.325 1.00 33.88 304 TRP A N 1
ATOM 2052 C CA . TRP A 1 290 ? -9.323 40.618 62.373 1.00 35.62 304 TRP A CA 1
ATOM 2053 C C . TRP A 1 290 ? -7.950 40.972 62.928 1.00 39.56 304 TRP A C 1
ATOM 2054 O O . TRP A 1 290 ? -7.840 41.722 63.910 1.00 35.75 304 TRP A O 1
ATOM 2065 N N . PHE A 1 291 ? -6.913 40.442 62.278 1.00 35.15 305 PHE A N 1
ATOM 2066 C CA . PHE A 1 291 ? -5.532 40.674 62.676 1.00 28.85 305 PHE A CA 1
ATOM 2067 C C . PHE A 1 291 ? -4.701 41.156 61.482 1.00 29.17 305 PHE A C 1
ATOM 2068 O O . PHE A 1 291 ? -4.877 40.680 60.364 1.00 30.32 305 PHE A O 1
ATOM 2076 N N . SER A 1 292 ? -3.807 42.108 61.730 1.00 30.22 306 SER A N 1
ATOM 2077 C CA . SER A 1 292 ? -2.949 42.667 60.687 1.00 27.68 306 SER A CA 1
ATOM 2078 C C . SER A 1 292 ? -1.805 41.715 60.322 1.00 34.69 306 SER A C 1
ATOM 2079 O O . SER A 1 292 ? -1.256 41.025 61.190 1.00 29.01 306 SER A O 1
ATOM 2082 N N . THR A 1 293 ? -1.454 41.690 59.036 1.00 29.59 307 THR A N 1
ATOM 2083 C CA . THR A 1 293 ? -0.371 40.857 58.534 1.00 28.44 307 THR A CA 1
ATOM 2084 C C . THR A 1 293 ? -0.051 41.228 57.079 1.00 34.90 307 THR A C 1
ATOM 2085 O O . THR A 1 293 ? -0.951 41.372 56.244 1.00 33.25 307 THR A O 1
ATOM 2089 N N . GLY A 1 294 ? 1.232 41.406 56.785 1.00 34.07 308 GLY A N 1
ATOM 2090 C CA . GLY A 1 294 ? 1.635 41.737 55.430 1.00 32.98 308 GLY A CA 1
ATOM 2091 C C . GLY A 1 294 ? 1.604 40.473 54.587 1.00 35.06 308 GLY A C 1
ATOM 2092 O O . GLY A 1 294 ? 2.302 39.505 54.898 1.00 31.75 308 GLY A O 1
ATOM 2093 N N . VAL A 1 295 ? 0.791 40.459 53.535 1.00 30.91 309 VAL A N 1
ATOM 2094 C CA . VAL A 1 295 ? 0.707 39.274 52.688 1.00 32.66 309 VAL A CA 1
ATOM 2095 C C . VAL A 1 295 ? 0.644 39.573 51.190 1.00 32.04 309 VAL A C 1
ATOM 2096 O O . VAL A 1 295 ? 0.622 40.736 50.773 1.00 31.11 309 VAL A O 1
ATOM 2100 N N . TYR A 1 296 ? 0.634 38.507 50.392 1.00 34.54 310 TYR A N 1
ATOM 2101 C CA . TYR A 1 296 ? 0.574 38.616 48.936 1.00 39.44 310 TYR A CA 1
ATOM 2102 C C . TYR A 1 296 ? -0.725 39.347 48.587 1.00 40.97 310 TYR A C 1
ATOM 2103 O O . TYR A 1 296 ? -1.798 38.953 49.048 1.00 37.30 310 TYR A O 1
ATOM 2112 N N . THR A 1 297 ? -0.625 40.400 47.774 1.00 42.25 311 THR A N 1
ATOM 2113 C CA . THR A 1 297 ? -1.788 41.219 47.417 1.00 47.52 311 THR A CA 1
ATOM 2114 C C . THR A 1 297 ? -2.469 41.041 46.058 1.00 49.85 311 THR A C 1
ATOM 2115 O O . THR A 1 297 ? -3.347 41.836 45.718 1.00 49.35 311 THR A O 1
ATOM 2119 N N . THR A 1 298 ? -2.093 40.031 45.278 1.00 54.33 312 THR A N 1
ATOM 2120 C CA . THR A 1 298 ? -2.705 39.857 43.960 1.00 55.25 312 THR A CA 1
ATOM 2121 C C . THR A 1 298 ? -4.235 39.839 43.957 1.00 58.35 312 THR A C 1
ATOM 2122 O O . THR A 1 298 ? -4.858 40.669 43.293 1.00 60.81 312 THR A O 1
ATOM 2126 N N . GLY A 1 299 ? -4.851 38.924 44.695 1.00 56.47 313 GLY A N 1
ATOM 2127 C CA . GLY A 1 299 ? -6.307 38.882 44.713 1.00 58.84 313 GLY A CA 1
ATOM 2128 C C . GLY A 1 299 ? -6.986 39.900 45.623 1.00 60.72 313 GLY A C 1
ATOM 2129 O O . GLY A 1 299 ? -8.190 39.812 45.860 1.00 59.13 313 GLY A O 1
ATOM 2130 N N . ASN A 1 300 ? -6.229 40.876 46.119 1.00 62.08 314 ASN A N 1
ATOM 2131 C CA . ASN A 1 300 ? -6.765 41.893 47.024 1.00 63.73 314 ASN A CA 1
ATOM 2132 C C . ASN A 1 300 ? -7.990 42.634 46.476 1.00 65.58 314 ASN A C 1
ATOM 2133 O O . ASN A 1 300 ? -8.037 43.002 45.303 1.00 65.97 314 ASN A O 1
ATOM 2138 N N . PRO A 1 301 ? -9.006 42.851 47.330 1.00 66.89 315 PRO A N 1
ATOM 2139 C CA . PRO A 1 301 ? -10.244 43.542 46.952 1.00 64.82 315 PRO A CA 1
ATOM 2140 C C . PRO A 1 301 ? -10.240 45.049 47.227 1.00 60.62 315 PRO A C 1
ATOM 2141 O O . PRO A 1 301 ? -11.118 45.769 46.757 1.00 60.58 315 PRO A O 1
ATOM 2145 N N . TYR A 1 302 ? -9.260 45.524 47.987 1.00 57.28 316 TYR A N 1
ATOM 2146 C CA . TYR A 1 302 ? -9.190 46.943 48.339 1.00 55.59 316 TYR A CA 1
ATOM 2147 C C . TYR A 1 302 ? -8.641 47.853 47.240 1.00 51.53 316 TYR A C 1
ATOM 2148 O O . TYR A 1 302 ? -8.540 49.064 47.427 1.00 46.86 316 TYR A O 1
ATOM 2157 N N . GLY A 1 303 ? -8.280 47.273 46.100 1.00 50.94 317 GLY A N 1
ATOM 2158 C CA . GLY A 1 303 ? -7.752 48.070 45.007 1.00 46.64 317 GLY A CA 1
ATOM 2159 C C . GLY A 1 303 ? -6.315 48.516 45.216 1.00 47.51 317 GLY A C 1
ATOM 2160 O O . GLY A 1 303 ? -5.890 49.543 44.682 1.00 44.35 317 GLY A O 1
ATOM 2161 N N . ILE A 1 304 ? -5.554 47.746 45.987 1.00 42.82 318 ILE A N 1
ATOM 2162 C CA . ILE A 1 304 ? -4.163 48.091 46.252 1.00 37.92 318 ILE A CA 1
ATOM 2163 C C . ILE A 1 304 ? -3.297 47.345 45.234 1.00 33.87 318 ILE A C 1
ATOM 2164 O O . ILE A 1 304 ? -3.671 46.272 44.774 1.00 31.12 318 ILE A O 1
ATOM 2169 N N . ALA A 1 305 ? -2.159 47.926 44.858 1.00 32.24 319 ALA A N 1
ATOM 2170 C CA . ALA A 1 305 ? -1.263 47.302 43.880 1.00 37.69 319 ALA A CA 1
ATOM 2171 C C . ALA A 1 305 ? -1.093 45.801 44.117 1.00 39.96 319 ALA A C 1
ATOM 2172 O O . ALA A 1 305 ? -1.106 45.341 45.258 1.00 40.51 319 ALA A O 1
ATOM 2174 N N . GLU A 1 306 ? -0.918 45.044 43.038 1.00 38.81 320 GLU A N 1
ATOM 2175 C CA . GLU A 1 306 ? -0.765 43.599 43.149 1.00 39.07 320 GLU A CA 1
ATOM 2176 C C . GLU A 1 306 ? 0.669 43.102 42.994 1.00 35.36 320 GLU A C 1
ATOM 2177 O O . GLU A 1 306 ? 1.578 43.866 42.676 1.00 34.82 320 GLU A O 1
ATOM 2183 N N . ASP A 1 307 ? 0.841 41.802 43.225 1.00 37.92 321 ASP A N 1
ATOM 2184 C CA . ASP A 1 307 ? 2.129 41.112 43.159 1.00 36.25 321 ASP A CA 1
ATOM 2185 C C . ASP A 1 307 ? 3.122 41.651 44.179 1.00 40.47 321 ASP A C 1
ATOM 2186 O O . ASP A 1 307 ? 4.321 41.752 43.899 1.00 41.27 321 ASP A O 1
ATOM 2191 N N . ILE A 1 308 ? 2.617 42.000 45.361 1.00 40.36 322 ILE A N 1
ATOM 2192 C CA . ILE A 1 308 ? 3.459 42.521 46.433 1.00 38.12 322 ILE A CA 1
ATOM 2193 C C . ILE A 1 308 ? 2.955 42.097 47.811 1.00 36.77 322 ILE A C 1
ATOM 2194 O O . ILE A 1 308 ? 1.880 41.506 47.941 1.00 30.16 322 ILE A O 1
ATOM 2199 N N . VAL A 1 309 ? 3.749 42.399 48.835 1.00 37.62 323 VAL A N 1
ATOM 2200 C CA . VAL A 1 309 ? 3.389 42.075 50.209 1.00 36.24 323 VAL A CA 1
ATOM 2201 C C . VAL A 1 309 ? 3.037 43.374 50.919 1.00 36.32 323 VAL A C 1
ATOM 2202 O O . VAL A 1 309 ? 3.894 44.225 51.171 1.00 40.25 323 VAL A O 1
ATOM 2206 N N . PHE A 1 310 ? 1.761 43.511 51.242 1.00 36.38 324 PHE A N 1
ATOM 2207 C CA . PHE A 1 310 ? 1.235 44.712 51.880 1.00 34.52 324 PHE A CA 1
ATOM 2208 C C . PHE A 1 310 ? 0.485 44.272 53.142 1.00 33.42 324 PHE A C 1
ATOM 2209 O O . PHE A 1 310 ? -0.183 43.233 53.146 1.00 28.90 324 PHE A O 1
ATOM 2217 N N . SER A 1 311 ? 0.604 45.033 54.223 1.00 33.93 325 SER A N 1
ATOM 2218 C CA . SER A 1 311 ? -0.095 44.648 55.440 1.00 31.19 325 SER A CA 1
ATOM 2219 C C . SER A 1 311 ? -1.555 45.066 55.343 1.00 33.63 325 SER A C 1
ATOM 2220 O O . SER A 1 311 ? -1.881 46.256 55.202 1.00 28.06 325 SER A O 1
ATOM 2223 N N . MET A 1 312 ? -2.426 44.067 55.421 1.00 32.00 326 MET A N 1
ATOM 2224 C CA . MET A 1 312 ? -3.859 44.267 55.317 1.00 36.09 326 MET A CA 1
ATOM 2225 C C . MET A 1 312 ? -4.546 43.513 56.455 1.00 39.70 326 MET A C 1
ATOM 2226 O O . MET A 1 312 ? -3.919 42.698 57.132 1.00 37.47 326 MET A O 1
ATOM 2231 N N . PRO A 1 313 ? -5.843 43.786 56.686 1.00 40.84 327 PRO A N 1
ATOM 2232 C CA . PRO A 1 313 ? -6.611 43.126 57.749 1.00 39.18 327 PRO A CA 1
ATOM 2233 C C . PRO A 1 313 ? -7.064 41.740 57.305 1.00 39.58 327 PRO A C 1
ATOM 2234 O O . PRO A 1 313 ? -7.645 41.584 56.230 1.00 41.51 327 PRO A O 1
ATOM 2238 N N . CYS A 1 314 ? -6.802 40.736 58.132 1.00 37.47 328 CYS A N 1
ATOM 2239 C CA . CYS A 1 314 ? -7.179 39.374 57.795 1.00 36.30 328 CYS A CA 1
ATOM 2240 C C . CYS A 1 314 ? -7.881 38.668 58.940 1.00 35.40 328 CYS A C 1
ATOM 2241 O O . CYS A 1 314 ? -7.839 39.108 60.092 1.00 37.75 328 CYS A O 1
ATOM 2244 N N . ARG A 1 315 ? -8.533 37.563 58.603 1.00 34.89 329 ARG A N 1
ATOM 2245 C CA . ARG A 1 315 ? -9.206 36.739 59.589 1.00 38.89 329 ARG A CA 1
ATOM 2246 C C . ARG A 1 315 ? -8.951 35.297 59.164 1.00 36.47 329 ARG A C 1
ATOM 2247 O O . ARG A 1 315 ? -8.634 35.038 58.000 1.00 35.58 329 ARG A O 1
ATOM 2255 N N . SER A 1 316 ? -9.074 34.363 60.099 1.00 38.31 330 SER A N 1
ATOM 2256 C CA . SER A 1 316 ? -8.792 32.960 59.816 1.00 40.79 330 SER A CA 1
ATOM 2257 C C . SER A 1 316 ? -9.676 31.997 60.589 1.00 41.80 330 SER A C 1
ATOM 2258 O O . SER A 1 316 ? -10.221 32.349 61.628 1.00 46.00 330 SER A O 1
ATOM 2261 N N . LYS A 1 317 ? -9.795 30.775 60.077 1.00 44.01 331 LYS A N 1
ATOM 2262 C CA . LYS A 1 317 ? -10.583 29.730 60.723 1.00 48.08 331 LYS A CA 1
ATOM 2263 C C . LYS A 1 317 ? -9.676 28.968 61.687 1.00 48.80 331 LYS A C 1
ATOM 2264 O O . LYS A 1 317 ? -10.092 27.981 62.298 1.00 51.40 331 LYS A O 1
ATOM 2270 N N . GLY A 1 318 ? -8.430 29.427 61.798 1.00 47.69 332 GLY A N 1
ATOM 2271 C CA . GLY A 1 318 ? -7.462 28.792 62.679 1.00 42.91 332 GLY A CA 1
ATOM 2272 C C . GLY A 1 318 ? -6.865 27.509 62.127 1.00 40.94 332 GLY A C 1
ATOM 2273 O O . GLY A 1 318 ? -6.422 26.647 62.890 1.00 37.90 332 GLY A O 1
ATOM 2274 N N . ASP A 1 319 ? -6.842 27.378 60.803 1.00 38.23 333 ASP A N 1
ATOM 2275 C CA . ASP A 1 319 ? -6.307 26.178 60.167 1.00 38.03 333 ASP A CA 1
ATOM 2276 C C . ASP A 1 319 ? -4.933 26.402 59.536 1.00 38.62 333 ASP A C 1
ATOM 2277 O O . ASP A 1 319 ? -4.453 25.579 58.758 1.00 35.24 333 ASP A O 1
ATOM 2282 N N . GLY A 1 320 ? -4.298 27.518 59.880 1.00 39.90 334 GLY A N 1
ATOM 2283 C CA . GLY A 1 320 ? -2.984 27.808 59.340 1.00 37.57 334 GLY A CA 1
ATOM 2284 C C . GLY A 1 320 ? -2.990 28.862 58.251 1.00 41.85 334 GLY A C 1
ATOM 2285 O O . GLY A 1 320 ? -1.958 29.474 57.955 1.00 36.83 334 GLY A O 1
ATOM 2286 N N . ASP A 1 321 ? -4.144 29.066 57.627 1.00 45.98 335 ASP A N 1
ATOM 2287 C CA . ASP A 1 321 ? -4.218 30.080 56.591 1.00 49.21 335 ASP A CA 1
ATOM 2288 C C . ASP A 1 321 ? -5.210 31.181 56.936 1.00 47.58 335 ASP A C 1
ATOM 2289 O O . ASP A 1 321 ? -5.676 31.274 58.075 1.00 48.94 335 ASP A O 1
ATOM 2294 N N . TYR A 1 322 ? -5.541 32.010 55.953 1.00 43.40 336 TYR A N 1
ATOM 2295 C CA . TYR A 1 322 ? -6.420 33.144 56.190 1.00 40.56 336 TYR A CA 1
ATOM 2296 C C . TYR A 1 322 ? -7.130 33.612 54.918 1.00 44.21 336 TYR A C 1
ATOM 2297 O O . TYR A 1 322 ? -7.003 33.010 53.853 1.00 44.26 336 TYR A O 1
ATOM 2306 N N . GLU A 1 323 ? -7.866 34.711 55.054 1.00 46.66 337 GLU A N 1
ATOM 2307 C CA . GLU A 1 323 ? -8.587 35.333 53.949 1.00 48.16 337 GLU A CA 1
ATOM 2308 C C . GLU A 1 323 ? -8.711 36.802 54.335 1.00 42.97 337 GLU A C 1
ATOM 2309 O O . GLU A 1 323 ? -8.764 37.120 55.526 1.00 37.67 337 GLU A O 1
ATOM 2315 N N . LEU A 1 324 ? -8.728 37.699 53.351 1.00 36.45 338 LEU A N 1
ATOM 2316 C CA . LEU A 1 324 ? -8.836 39.119 53.667 1.00 40.09 338 LEU A CA 1
ATOM 2317 C C . LEU A 1 324 ? -10.206 39.439 54.238 1.00 41.02 338 LEU A C 1
ATOM 2318 O O . LEU A 1 324 ? -11.148 38.663 54.076 1.00 39.96 338 LEU A O 1
ATOM 2323 N N . ALA A 1 325 ? -10.305 40.571 54.929 1.00 41.04 339 ALA A N 1
ATOM 2324 C CA . ALA A 1 325 ? -11.573 40.995 55.515 1.00 44.58 339 ALA A CA 1
ATOM 2325 C C . ALA A 1 325 ? -12.239 42.002 54.586 1.00 47.01 339 ALA A C 1
ATOM 2326 O O . ALA A 1 325 ? -11.605 42.972 54.160 1.00 46.67 339 ALA A O 1
ATOM 2328 N N . THR A 1 326 ? -13.510 41.768 54.263 1.00 51.59 340 THR A N 1
ATOM 2329 C CA . THR A 1 326 ? -14.242 42.672 53.377 1.00 54.83 340 THR A CA 1
ATOM 2330 C C . THR A 1 326 ? -15.069 43.698 54.147 1.00 56.24 340 THR A C 1
ATOM 2331 O O . THR A 1 326 ? -15.398 44.759 53.615 1.00 61.11 340 THR A O 1
ATOM 2335 N N . ASP A 1 327 ? -15.395 43.383 55.398 1.00 56.16 341 ASP A N 1
ATOM 2336 C CA . ASP A 1 327 ? -16.182 44.285 56.236 1.00 52.68 341 ASP A CA 1
ATOM 2337 C C . ASP A 1 327 ? -15.346 45.473 56.704 1.00 53.25 341 ASP A C 1
ATOM 2338 O O . ASP A 1 327 ? -15.299 45.804 57.893 1.00 53.42 341 ASP A O 1
ATOM 2343 N N . VAL A 1 328 ? -14.694 46.118 55.746 1.00 50.48 342 VAL A N 1
ATOM 2344 C CA . VAL A 1 328 ? -13.850 47.268 56.021 1.00 50.84 342 VAL A CA 1
ATOM 2345 C C . VAL A 1 328 ? -14.337 48.480 55.236 1.00 53.71 342 VAL A C 1
ATOM 2346 O O . VAL A 1 328 ? -14.685 48.372 54.061 1.00 56.56 342 VAL A O 1
ATOM 2350 N N . SER A 1 329 ? -14.364 49.632 55.893 1.00 50.91 343 SER A N 1
ATOM 2351 C CA . SER A 1 329 ? -14.779 50.869 55.250 1.00 52.11 343 SER A CA 1
ATOM 2352 C C . SER A 1 329 ? -13.507 51.650 54.950 1.00 52.20 343 SER A C 1
ATOM 2353 O O . SER A 1 329 ? -12.475 51.412 55.577 1.00 53.03 343 SER A O 1
ATOM 2356 N N . ASN A 1 330 ? -13.574 52.574 53.996 1.00 52.33 344 ASN A N 1
ATOM 2357 C CA . ASN A 1 330 ? -12.412 53.386 53.641 1.00 51.88 344 ASN A CA 1
ATOM 2358 C C . ASN A 1 330 ? -12.850 54.830 53.434 1.00 52.40 344 ASN A C 1
ATOM 2359 O O . ASN A 1 330 ? -14.042 55.118 53.302 1.00 51.98 344 ASN A O 1
ATOM 2364 N N . ASP A 1 331 ? -11.881 55.737 53.440 1.00 49.41 345 ASP A N 1
ATOM 2365 C CA . ASP A 1 331 ? -12.149 57.147 53.210 1.00 51.45 345 ASP A CA 1
ATOM 2366 C C . ASP A 1 331 ? -10.896 57.707 52.560 1.00 51.66 345 ASP A C 1
ATOM 2367 O O . ASP A 1 331 ? -9.942 56.965 52.331 1.00 50.16 345 ASP A O 1
ATOM 2372 N N . ASP A 1 332 ? -10.887 58.997 52.250 1.00 55.89 346 ASP A N 1
ATOM 2373 C CA . ASP A 1 332 ? -9.722 59.578 51.598 1.00 57.62 346 ASP A CA 1
ATOM 2374 C C . ASP A 1 332 ? -8.534 59.793 52.516 1.00 58.78 346 ASP A C 1
ATOM 2375 O O . ASP A 1 332 ? -7.385 59.741 52.066 1.00 56.96 346 ASP A O 1
ATOM 2380 N N . PHE A 1 333 ? -8.797 60.028 53.798 1.00 59.00 347 PHE A N 1
ATOM 2381 C CA . PHE A 1 333 ? -7.707 60.223 54.742 1.00 58.40 347 PHE A CA 1
ATOM 2382 C C . PHE A 1 333 ? -6.896 58.935 54.772 1.00 56.79 347 PHE A C 1
ATOM 2383 O O . PHE A 1 333 ? -5.683 58.936 54.549 1.00 57.14 347 PHE A O 1
ATOM 2391 N N . LEU A 1 334 ? -7.590 57.836 55.049 1.00 53.91 348 LEU A N 1
ATOM 2392 C CA . LEU A 1 334 ? -6.984 56.515 55.121 1.00 50.48 348 LEU A CA 1
ATOM 2393 C C . LEU A 1 334 ? -6.319 56.117 53.803 1.00 51.49 348 LEU A C 1
ATOM 2394 O O . LEU A 1 334 ? -5.099 55.949 53.740 1.00 48.27 348 LEU A O 1
ATOM 2399 N N . TRP A 1 335 ? -7.123 55.987 52.750 1.00 54.83 349 TRP A N 1
ATOM 2400 C CA . TRP A 1 335 ? -6.623 55.593 51.434 1.00 58.38 349 TRP A CA 1
ATOM 2401 C C . TRP A 1 335 ? -5.389 56.346 50.937 1.00 55.47 349 TRP A C 1
ATOM 2402 O O . TRP A 1 335 ? -4.553 55.768 50.239 1.00 50.38 349 TRP A O 1
ATOM 2413 N N . GLU A 1 336 ? -5.269 57.626 51.278 1.00 57.84 350 GLU A N 1
ATOM 2414 C CA . GLU A 1 336 ? -4.105 58.393 50.843 1.00 59.45 350 GLU A CA 1
ATOM 2415 C C . GLU A 1 336 ? -2.848 57.831 51.489 1.00 56.75 350 GLU A C 1
ATOM 2416 O O . GLU A 1 336 ? -1.818 57.655 50.834 1.00 57.18 350 GLU A O 1
ATOM 2422 N N . ARG A 1 337 ? -2.942 57.544 52.781 1.00 53.82 351 ARG A N 1
ATOM 2423 C CA . ARG A 1 337 ? -1.812 56.999 53.514 1.00 49.77 351 ARG A CA 1
ATOM 2424 C C . ARG A 1 337 ? -1.478 55.605 53.021 1.00 42.17 351 ARG A C 1
ATOM 2425 O O . ARG A 1 337 ? -0.309 55.240 52.914 1.00 39.96 351 ARG A O 1
ATOM 2433 N N . ILE A 1 338 ? -2.506 54.832 52.702 1.00 37.30 352 ILE A N 1
ATOM 2434 C CA . ILE A 1 338 ? -2.292 53.489 52.191 1.00 38.61 352 ILE A CA 1
ATOM 2435 C C . ILE A 1 338 ? -1.522 53.545 50.867 1.00 40.94 352 ILE A C 1
ATOM 2436 O O . ILE A 1 338 ? -0.738 52.645 50.560 1.00 41.19 352 ILE A O 1
ATOM 2441 N N . LYS A 1 339 ? -1.733 54.612 50.097 1.00 40.60 353 LYS A N 1
ATOM 2442 C CA . LYS A 1 339 ? -1.058 54.772 48.809 1.00 43.66 353 LYS A CA 1
ATOM 2443 C C . LYS A 1 339 ? 0.395 55.204 48.944 1.00 42.60 353 LYS A C 1
ATOM 2444 O O . LYS A 1 339 ? 1.255 54.710 48.215 1.00 45.32 353 LYS A O 1
ATOM 2450 N N . LYS A 1 340 ? 0.678 56.125 49.863 1.00 45.33 354 LYS A N 1
ATOM 2451 C CA . LYS A 1 340 ? 2.057 56.574 50.057 1.00 46.54 354 LYS A CA 1
ATOM 2452 C C . LYS A 1 340 ? 2.915 55.382 50.475 1.00 48.89 354 LYS A C 1
ATOM 2453 O O . LYS A 1 340 ? 4.090 55.286 50.107 1.00 47.83 354 LYS A O 1
ATOM 2459 N N . SER A 1 341 ? 2.329 54.472 51.247 1.00 48.57 355 SER A N 1
ATOM 2460 C CA . SER A 1 341 ? 3.070 53.301 51.690 1.00 51.48 355 SER A CA 1
ATOM 2461 C C . SER A 1 341 ? 3.229 52.375 50.491 1.00 49.78 355 SER A C 1
ATOM 2462 O O . SER A 1 341 ? 4.264 51.728 50.320 1.00 47.77 355 SER A O 1
ATOM 2465 N N . GLU A 1 342 ? 2.197 52.331 49.655 1.00 47.04 356 GLU A N 1
ATOM 2466 C CA . GLU A 1 342 ? 2.208 51.510 48.449 1.00 46.72 356 GLU A CA 1
ATOM 2467 C C . GLU A 1 342 ? 3.298 51.999 47.502 1.00 43.46 356 GLU A C 1
ATOM 2468 O O . GLU A 1 342 ? 3.961 51.199 46.828 1.00 39.21 356 GLU A O 1
ATOM 2474 N N . ALA A 1 343 ? 3.472 53.316 47.449 1.00 39.07 357 ALA A N 1
ATOM 2475 C CA . ALA A 1 343 ? 4.486 53.908 46.587 1.00 43.24 357 ALA A CA 1
ATOM 2476 C C . ALA A 1 343 ? 5.860 53.473 47.074 1.00 43.76 357 ALA A C 1
ATOM 2477 O O . ALA A 1 343 ? 6.719 53.108 46.263 1.00 45.13 357 ALA A O 1
ATOM 2479 N N . GLU A 1 344 ? 6.070 53.498 48.393 1.00 39.85 358 GLU A N 1
ATOM 2480 C CA . GLU A 1 344 ? 7.365 53.089 48.939 1.00 36.25 358 GLU A CA 1
ATOM 2481 C C . GLU A 1 344 ? 7.639 51.628 48.609 1.00 34.55 358 GLU A C 1
ATOM 2482 O O . GLU A 1 344 ? 8.748 51.282 48.210 1.00 35.12 358 GLU A O 1
ATOM 2488 N N . LEU A 1 345 ? 6.631 50.770 48.762 1.00 32.98 359 LEU A N 1
ATOM 2489 C CA . LEU A 1 345 ? 6.825 49.357 48.478 1.00 34.95 359 LEU A CA 1
ATOM 2490 C C . LEU A 1 345 ? 7.200 49.107 47.032 1.00 38.23 359 LEU A C 1
ATOM 2491 O O . LEU A 1 345 ? 8.121 48.336 46.762 1.00 40.41 359 LEU A O 1
ATOM 2496 N N . LEU A 1 346 ? 6.502 49.753 46.101 1.00 39.52 360 LEU A N 1
ATOM 2497 C CA . LEU A 1 346 ? 6.821 49.581 44.686 1.00 38.13 360 LEU A CA 1
ATOM 2498 C C . LEU A 1 346 ? 8.263 50.008 44.421 1.00 40.28 360 LEU A C 1
ATOM 2499 O O . LEU A 1 346 ? 8.970 49.372 43.643 1.00 41.52 360 LEU A O 1
ATOM 2504 N N . ALA A 1 347 ? 8.701 51.081 45.074 1.00 41.54 361 ALA A N 1
ATOM 2505 C CA . ALA A 1 347 ? 10.067 51.562 44.902 1.00 42.12 361 ALA A CA 1
ATOM 2506 C C . ALA A 1 347 ? 11.061 50.510 45.403 1.00 45.59 361 ALA A C 1
ATOM 2507 O O . ALA A 1 347 ? 12.089 50.258 44.770 1.00 49.23 361 ALA A O 1
ATOM 2509 N N . GLU A 1 348 ? 10.752 49.896 46.540 1.00 45.55 362 GLU A N 1
ATOM 2510 C CA . GLU A 1 348 ? 11.613 48.863 47.107 1.00 46.84 362 GLU A CA 1
ATOM 2511 C C . GLU A 1 348 ? 11.655 47.654 46.176 1.00 47.38 362 GLU A C 1
ATOM 2512 O O . GLU A 1 348 ? 12.711 47.049 45.971 1.00 46.30 362 GLU A O 1
ATOM 2518 N N . LYS A 1 349 ? 10.500 47.311 45.612 1.00 45.56 363 LYS A N 1
ATOM 2519 C CA . LYS A 1 349 ? 10.391 46.169 44.709 1.00 45.90 363 LYS A CA 1
ATOM 2520 C C . LYS A 1 349 ? 11.259 46.306 43.460 1.00 46.53 363 LYS A C 1
ATOM 2521 O O . LYS A 1 349 ? 11.934 45.355 43.062 1.00 41.12 363 LYS A O 1
ATOM 2527 N N . LYS A 1 350 ? 11.231 47.480 42.836 1.00 46.96 364 LYS A N 1
ATOM 2528 C CA . LYS A 1 350 ? 12.029 47.709 41.636 1.00 50.96 364 LYS A CA 1
ATOM 2529 C C . LYS A 1 350 ? 13.498 47.604 42.006 1.00 46.44 364 LYS A C 1
ATOM 2530 O O . LYS A 1 350 ? 14.315 47.095 41.239 1.00 43.79 364 LYS A O 1
ATOM 2536 N N . CYS A 1 351 ? 13.815 48.086 43.201 1.00 46.00 365 CYS A N 1
ATOM 2537 C CA . CYS A 1 351 ? 15.181 48.086 43.700 1.00 45.08 365 CYS A CA 1
ATOM 2538 C C . CYS A 1 351 ? 15.754 46.676 43.878 1.00 42.41 365 CYS A C 1
ATOM 2539 O O . CYS A 1 351 ? 16.970 46.504 43.927 1.00 43.03 365 CYS A O 1
ATOM 2542 N N . VAL A 1 352 ? 14.885 45.670 43.958 1.00 40.44 366 VAL A N 1
ATOM 2543 C CA . VAL A 1 352 ? 15.336 44.285 44.113 1.00 39.56 366 VAL A CA 1
ATOM 2544 C C . VAL A 1 352 ? 14.792 43.378 43.008 1.00 42.22 366 VAL A C 1
ATOM 2545 O O . VAL A 1 352 ? 14.592 42.177 43.221 1.00 42.15 366 VAL A O 1
ATOM 2549 N N . ALA A 1 353 ? 14.563 43.952 41.829 1.00 43.44 367 ALA A N 1
ATOM 2550 C CA . ALA A 1 353 ? 14.034 43.197 40.692 1.00 50.50 367 ALA A CA 1
ATOM 2551 C C . ALA A 1 353 ? 14.949 42.043 40.309 1.00 51.03 367 ALA A C 1
ATOM 2552 O O . ALA A 1 353 ? 14.487 40.997 39.848 1.00 52.09 367 ALA A O 1
ATOM 2554 N N . HIS A 1 354 ? 16.248 42.239 40.497 1.00 50.81 368 HIS A N 1
ATOM 2555 C CA . HIS A 1 354 ? 17.225 41.215 40.168 1.00 50.62 368 HIS A CA 1
ATOM 2556 C C . HIS A 1 354 ? 17.127 40.013 41.093 1.00 48.72 368 HIS A C 1
ATOM 2557 O O . HIS A 1 354 ? 17.846 39.030 40.916 1.00 50.87 368 HIS A O 1
ATOM 2564 N N . LEU A 1 355 ? 16.239 40.089 42.080 1.00 49.31 369 LEU A N 1
ATOM 2565 C CA . LEU A 1 355 ? 16.054 38.990 43.028 1.00 48.81 369 LEU A CA 1
ATOM 2566 C C . LEU A 1 355 ? 14.643 38.399 42.964 1.00 47.30 369 LEU A C 1
ATOM 2567 O O . LEU A 1 355 ? 14.361 37.371 43.584 1.00 45.80 369 LEU A O 1
ATOM 2572 N N . THR A 1 356 ? 13.762 39.048 42.211 1.00 41.53 370 THR A N 1
ATOM 2573 C CA . THR A 1 356 ? 12.388 38.577 42.072 1.00 45.44 370 THR A CA 1
ATOM 2574 C C . THR A 1 356 ? 12.144 38.014 40.673 1.00 50.12 370 THR A C 1
ATOM 2575 O O . THR A 1 356 ? 11.168 37.300 40.443 1.00 49.73 370 THR A O 1
ATOM 2579 N N . GLY A 1 357 ? 13.035 38.344 39.742 1.00 53.39 371 GLY A N 1
ATOM 2580 C CA . GLY A 1 357 ? 12.883 37.880 38.375 1.00 52.34 371 GLY A CA 1
ATOM 2581 C C . GLY A 1 357 ? 12.133 38.919 37.557 1.00 54.39 371 GLY A C 1
ATOM 2582 O O . GLY A 1 357 ? 11.515 38.601 36.539 1.00 55.03 371 GLY A O 1
ATOM 2583 N N . GLU A 1 358 ? 12.188 40.167 38.022 1.00 51.02 372 GLU A N 1
ATOM 2584 C CA . GLU A 1 358 ? 11.524 41.300 37.373 1.00 49.20 372 GLU A CA 1
ATOM 2585 C C . GLU A 1 358 ? 12.489 42.021 36.435 1.00 49.57 372 GLU A C 1
ATOM 2586 O O . GLU A 1 358 ? 12.253 43.165 36.053 1.00 47.97 372 GLU A O 1
ATOM 2592 N N . GLY A 1 359 ? 13.583 41.356 36.077 1.00 53.67 373 GLY A N 1
ATOM 2593 C CA . GLY A 1 359 ? 14.554 41.967 35.187 1.00 56.94 373 GLY A CA 1
ATOM 2594 C C . GLY A 1 359 ? 15.640 42.751 35.901 1.00 58.81 373 GLY A C 1
ATOM 2595 O O . GLY A 1 359 ? 16.286 42.234 36.815 1.00 56.68 373 GLY A O 1
ATOM 2596 N N . ASN A 1 360 ? 15.845 43.999 35.480 1.00 59.77 374 ASN A N 1
ATOM 2597 C CA . ASN A 1 360 ? 16.865 44.858 36.075 1.00 63.05 374 ASN A CA 1
ATOM 2598 C C . ASN A 1 360 ? 16.348 45.640 37.268 1.00 63.55 374 ASN A C 1
ATOM 2599 O O . ASN A 1 360 ? 15.154 45.918 37.377 1.00 66.35 374 ASN A O 1
ATOM 2604 N N . ALA A 1 361 ? 17.266 46.009 38.153 1.00 62.00 375 ALA A N 1
ATOM 2605 C CA . ALA A 1 361 ? 16.910 46.758 39.345 1.00 60.42 375 ALA A CA 1
ATOM 2606 C C . ALA A 1 361 ? 17.131 48.259 39.187 1.00 57.44 375 ALA A C 1
ATOM 2607 O O . ALA A 1 361 ? 18.046 48.703 38.496 1.00 53.18 375 ALA A O 1
ATOM 2609 N N . TYR A 1 362 ? 16.261 49.029 39.829 1.00 56.18 376 TYR A N 1
ATOM 2610 C CA . TYR A 1 362 ? 16.333 50.482 39.823 1.00 58.11 376 TYR A CA 1
ATOM 2611 C C . TYR A 1 362 ? 15.978 50.903 41.245 1.00 58.55 376 TYR A C 1
ATOM 2612 O O . TYR A 1 362 ? 14.889 50.597 41.734 1.00 52.46 376 TYR A O 1
ATOM 2621 N N . CYS A 1 363 ? 16.900 51.598 41.906 1.00 59.83 377 CYS A N 1
ATOM 2622 C CA . CYS A 1 363 ? 16.685 52.017 43.284 1.00 61.44 377 CYS A CA 1
ATOM 2623 C C . CYS A 1 363 ? 16.491 53.507 43.507 1.00 64.05 377 CYS A C 1
ATOM 2624 O O . CYS A 1 363 ? 17.407 54.306 43.325 1.00 61.65 377 CYS A O 1
ATOM 2627 N N . ASP A 1 364 ? 15.282 53.868 43.915 1.00 69.20 378 ASP A N 1
ATOM 2628 C CA . ASP A 1 364 ? 14.950 55.250 44.212 1.00 74.17 378 ASP A CA 1
ATOM 2629 C C . ASP A 1 364 ? 14.086 55.208 45.466 1.00 75.41 378 ASP A C 1
ATOM 2630 O O . ASP A 1 364 ? 12.936 55.647 45.462 1.00 77.16 378 ASP A O 1
ATOM 2635 N N . VAL A 1 365 ? 14.655 54.664 46.539 1.00 75.55 379 VAL A N 1
ATOM 2636 C CA . VAL A 1 365 ? 13.951 54.530 47.809 1.00 75.16 379 VAL A CA 1
ATOM 2637 C C . VAL A 1 365 ? 14.359 55.576 48.844 1.00 76.27 379 VAL A C 1
ATOM 2638 O O . VAL A 1 365 ? 15.474 56.097 48.810 1.00 75.31 379 VAL A O 1
ATOM 2642 N N . PRO A 1 366 ? 13.446 55.896 49.779 1.00 77.25 380 PRO A N 1
ATOM 2643 C CA . PRO A 1 366 ? 13.707 56.878 50.833 1.00 77.08 380 PRO A CA 1
ATOM 2644 C C . PRO A 1 366 ? 14.708 56.311 51.833 1.00 77.43 380 PRO A C 1
ATOM 2645 O O . PRO A 1 366 ? 14.792 55.095 52.011 1.00 74.32 380 PRO A O 1
ATOM 2649 N N . GLU A 1 367 ? 15.462 57.191 52.486 1.00 80.18 381 GLU A N 1
ATOM 2650 C CA . GLU A 1 367 ? 16.464 56.759 53.452 1.00 82.69 381 GLU A CA 1
ATOM 2651 C C . GLU A 1 367 ? 15.930 56.551 54.863 1.00 83.78 381 GLU A C 1
ATOM 2652 O O . GLU A 1 367 ? 15.906 55.426 55.360 1.00 87.05 381 GLU A O 1
ATOM 2658 N N . ASP A 1 368 ? 15.504 57.627 55.514 1.00 84.11 382 ASP A N 1
ATOM 2659 C CA . ASP A 1 368 ? 14.991 57.508 56.872 1.00 83.53 382 ASP A CA 1
ATOM 2660 C C . ASP A 1 368 ? 13.527 57.102 56.927 1.00 80.24 382 ASP A C 1
ATOM 2661 O O . ASP A 1 368 ? 12.642 57.947 57.048 1.00 81.79 382 ASP A O 1
ATOM 2666 N N . THR A 1 369 ? 13.284 55.797 56.833 1.00 75.71 383 THR A N 1
ATOM 2667 C CA . THR A 1 369 ? 11.932 55.247 56.889 1.00 72.57 383 THR A CA 1
ATOM 2668 C C . THR A 1 369 ? 11.898 54.131 57.931 1.00 72.56 383 THR A C 1
ATOM 2669 O O . THR A 1 369 ? 10.828 53.645 58.314 1.00 68.64 383 THR A O 1
ATOM 2673 N N . MET A 1 370 ? 13.085 53.733 58.380 1.00 72.75 384 MET A N 1
ATOM 2674 C CA . MET A 1 370 ? 13.242 52.685 59.383 1.00 73.09 384 MET A CA 1
ATOM 2675 C C . MET A 1 370 ? 12.535 53.065 60.681 1.00 71.42 384 MET A C 1
ATOM 2676 O O . MET A 1 370 ? 12.672 54.191 61.166 1.00 68.24 384 MET A O 1
ATOM 2681 N N . LEU A 1 371 ? 11.775 52.123 61.235 1.00 67.99 385 LEU A N 1
ATOM 2682 C CA . LEU A 1 371 ? 11.066 52.351 62.487 1.00 66.50 385 LEU A CA 1
ATOM 2683 C C . LEU A 1 371 ? 12.074 52.343 63.631 1.00 68.31 385 LEU A C 1
ATOM 2684 O O . LEU A 1 371 ? 12.903 51.442 63.736 1.00 66.48 385 LEU A O 1
ATOM 2689 N N . ARG B 1 7 ? -3.596 58.846 91.705 1.00 89.72 21 ARG B N 1
ATOM 2690 C CA . ARG B 1 7 ? -3.330 57.398 91.465 1.00 87.59 21 ARG B CA 1
ATOM 2691 C C . ARG B 1 7 ? -1.828 57.176 91.334 1.00 84.86 21 ARG B C 1
ATOM 2692 O O . ARG B 1 7 ? -1.225 57.573 90.339 1.00 86.97 21 ARG B O 1
ATOM 2700 N N . LYS B 1 8 ? -1.229 56.535 92.334 1.00 81.00 22 LYS B N 1
ATOM 2701 C CA . LYS B 1 8 ? 0.213 56.296 92.329 1.00 77.78 22 LYS B CA 1
ATOM 2702 C C . LYS B 1 8 ? 0.558 54.823 92.537 1.00 70.51 22 LYS B C 1
ATOM 2703 O O . LYS B 1 8 ? 1.685 54.483 92.904 1.00 67.32 22 LYS B O 1
ATOM 2709 N N . ASP B 1 9 ? -0.410 53.956 92.275 1.00 59.03 23 ASP B N 1
ATOM 2710 C CA . ASP B 1 9 ? -0.233 52.529 92.470 1.00 48.14 23 ASP B CA 1
ATOM 2711 C C . ASP B 1 9 ? -0.454 51.745 91.180 1.00 40.27 23 ASP B C 1
ATOM 2712 O O . ASP B 1 9 ? -0.685 50.534 91.220 1.00 28.18 23 ASP B O 1
ATOM 2717 N N . CYS B 1 10 ? -0.388 52.428 90.041 1.00 34.10 24 CYS B N 1
ATOM 2718 C CA . CYS B 1 10 ? -0.636 51.780 88.753 1.00 31.39 24 CYS B CA 1
ATOM 2719 C C . CYS B 1 10 ? 0.187 52.418 87.641 1.00 28.27 24 CYS B C 1
ATOM 2720 O O . CYS B 1 10 ? 0.565 53.588 87.723 1.00 23.76 24 CYS B O 1
ATOM 2723 N N . PHE B 1 11 ? 0.450 51.649 86.593 1.00 30.81 25 PHE B N 1
ATOM 2724 C CA . PHE B 1 11 ? 1.253 52.142 85.490 1.00 32.93 25 PHE B CA 1
ATOM 2725 C C . PHE B 1 11 ? 0.525 52.158 84.156 1.00 31.91 25 PHE B C 1
ATOM 2726 O O . PHE B 1 11 ? -0.125 51.182 83.777 1.00 31.80 25 PHE B O 1
ATOM 2734 N N . GLY B 1 12 ? 0.654 53.275 83.444 1.00 33.86 26 GLY B N 1
ATOM 2735 C CA . GLY B 1 12 ? 0.027 53.409 82.141 1.00 31.90 26 GLY B CA 1
ATOM 2736 C C . GLY B 1 12 ? -1.357 52.798 82.024 1.00 31.30 26 GLY B C 1
ATOM 2737 O O . GLY B 1 12 ? -2.214 53.025 82.883 1.00 28.39 26 GLY B O 1
ATOM 2738 N N . VAL B 1 13 ? -1.571 52.012 80.969 1.00 31.11 27 VAL B N 1
ATOM 2739 C CA . VAL B 1 13 ? -2.869 51.386 80.714 1.00 28.26 27 VAL B CA 1
ATOM 2740 C C . VAL B 1 13 ? -3.385 50.502 81.833 1.00 27.74 27 VAL B C 1
ATOM 2741 O O . VAL B 1 13 ? -4.583 50.215 81.890 1.00 31.88 27 VAL B O 1
ATOM 2745 N N . PHE B 1 14 ? -2.505 50.052 82.718 1.00 28.45 28 PHE B N 1
ATOM 2746 C CA . PHE B 1 14 ? -2.969 49.185 83.791 1.00 29.07 28 PHE B CA 1
ATOM 2747 C C . PHE B 1 14 ? -3.751 49.974 84.841 1.00 31.67 28 PHE B C 1
ATOM 2748 O O . PHE B 1 14 ? -4.399 49.396 85.708 1.00 34.17 28 PHE B O 1
ATOM 2756 N N . CYS B 1 15 ? -3.713 51.298 84.751 1.00 33.68 29 CYS B N 1
ATOM 2757 C CA . CYS B 1 15 ? -4.450 52.121 85.703 1.00 37.00 29 CYS B CA 1
ATOM 2758 C C . CYS B 1 15 ? -5.960 52.012 85.456 1.00 36.12 29 CYS B C 1
ATOM 2759 O O . CYS B 1 15 ? -6.768 52.334 86.329 1.00 34.78 29 CYS B O 1
ATOM 2762 N N . THR B 1 16 ? -6.336 51.529 84.277 1.00 34.02 30 THR B N 1
ATOM 2763 C CA . THR B 1 16 ? -7.749 51.441 83.908 1.00 36.29 30 THR B CA 1
ATOM 2764 C C . THR B 1 16 ? -8.533 50.229 84.376 1.00 34.18 30 THR B C 1
ATOM 2765 O O . THR B 1 16 ? -9.737 50.158 84.143 1.00 42.85 30 THR B O 1
ATOM 2769 N N . THR B 1 17 ? -7.880 49.282 85.037 1.00 29.50 31 THR B N 1
ATOM 2770 C CA . THR B 1 17 ? -8.575 48.075 85.484 1.00 25.07 31 THR B CA 1
ATOM 2771 C C . THR B 1 17 ? -9.051 48.091 86.932 1.00 25.78 31 THR B C 1
ATOM 2772 O O . THR B 1 17 ? -8.691 48.962 87.720 1.00 29.12 31 THR B O 1
ATOM 2776 N N . TYR B 1 18 ? -9.862 47.092 87.256 1.00 21.56 32 TYR B N 1
ATOM 2777 C CA . TYR B 1 18 ? -10.402 46.868 88.592 1.00 26.72 32 TYR B CA 1
ATOM 2778 C C . TYR B 1 18 ? -10.961 45.451 88.518 1.00 24.19 32 TYR B C 1
ATOM 2779 O O . TYR B 1 18 ? -11.289 44.982 87.430 1.00 23.02 32 TYR B O 1
ATOM 2788 N N . ASP B 1 19 ? -11.077 44.764 89.650 1.00 32.36 33 ASP B N 1
ATOM 2789 C CA . ASP B 1 19 ? -11.543 43.380 89.610 1.00 51.99 33 ASP B CA 1
ATOM 2790 C C . ASP B 1 19 ? -12.991 43.188 89.167 1.00 57.40 33 ASP B C 1
ATOM 2791 O O . ASP B 1 19 ? -13.930 43.628 89.831 1.00 63.27 33 ASP B O 1
ATOM 2796 N N . LEU B 1 20 ? -13.145 42.501 88.038 1.00 64.78 34 LEU B N 1
ATOM 2797 C CA . LEU B 1 20 ? -14.443 42.222 87.429 1.00 73.50 34 LEU B CA 1
ATOM 2798 C C . LEU B 1 20 ? -15.141 40.995 88.031 1.00 77.21 34 LEU B C 1
ATOM 2799 O O . LEU B 1 20 ? -15.285 39.970 87.366 1.00 80.10 34 LEU B O 1
ATOM 2804 N N . LYS B 1 21 ? -15.577 41.109 89.284 1.00 83.31 35 LYS B N 1
ATOM 2805 C CA . LYS B 1 21 ? -16.260 40.012 89.972 1.00 87.56 35 LYS B CA 1
ATOM 2806 C C . LYS B 1 21 ? -17.327 39.371 89.084 1.00 88.35 35 LYS B C 1
ATOM 2807 O O . LYS B 1 21 ? -17.112 38.307 88.499 1.00 87.80 35 LYS B O 1
ATOM 2813 N N . SER B 1 28 ? -15.003 32.781 85.171 1.00 71.53 42 SER B N 1
ATOM 2814 C CA . SER B 1 28 ? -14.562 31.751 86.106 1.00 71.95 42 SER B CA 1
ATOM 2815 C C . SER B 1 28 ? -13.148 32.031 86.613 1.00 69.05 42 SER B C 1
ATOM 2816 O O . SER B 1 28 ? -12.393 31.112 86.941 1.00 63.54 42 SER B O 1
ATOM 2819 N N . TRP B 1 29 ? -12.804 33.316 86.671 1.00 64.78 43 TRP B N 1
ATOM 2820 C CA . TRP B 1 29 ? -11.497 33.759 87.144 1.00 58.37 43 TRP B CA 1
ATOM 2821 C C . TRP B 1 29 ? -11.437 33.760 88.669 1.00 57.37 43 TRP B C 1
ATOM 2822 O O . TRP B 1 29 ? -12.433 34.031 89.343 1.00 55.25 43 TRP B O 1
ATOM 2833 N N . LYS B 1 30 ? -10.263 33.449 89.207 1.00 54.87 44 LYS B N 1
ATOM 2834 C CA . LYS B 1 30 ? -10.065 33.442 90.651 1.00 51.23 44 LYS B CA 1
ATOM 2835 C C . LYS B 1 30 ? -9.612 34.840 91.067 1.00 48.73 44 LYS B C 1
ATOM 2836 O O . LYS B 1 30 ? -9.132 35.619 90.240 1.00 50.68 44 LYS B O 1
ATOM 2842 N N . LYS B 1 31 ? -9.792 35.164 92.341 1.00 43.92 45 LYS B N 1
ATOM 2843 C CA . LYS B 1 31 ? -9.392 36.463 92.867 1.00 39.12 45 LYS B CA 1
ATOM 2844 C C . LYS B 1 31 ? -7.952 36.786 92.431 1.00 31.01 45 LYS B C 1
ATOM 2845 O O . LYS B 1 31 ? -7.093 35.905 92.362 1.00 26.14 45 LYS B O 1
ATOM 2851 N N . LEU B 1 32 ? -7.699 38.051 92.129 1.00 19.89 46 LEU B N 1
ATOM 2852 C CA . LEU B 1 32 ? -6.380 38.500 91.697 1.00 24.01 46 LEU B CA 1
ATOM 2853 C C . LEU B 1 32 ? -5.279 38.151 92.710 1.00 30.93 46 LEU B C 1
ATOM 2854 O O . LEU B 1 32 ? -5.451 38.345 93.913 1.00 32.35 46 LEU B O 1
ATOM 2859 N N . VAL B 1 33 ? -4.159 37.618 92.224 1.00 28.47 47 VAL B N 1
ATOM 2860 C CA . VAL B 1 33 ? -3.028 37.295 93.095 1.00 29.07 47 VAL B CA 1
ATOM 2861 C C . VAL B 1 33 ? -1.961 38.362 92.872 1.00 27.29 47 VAL B C 1
ATOM 2862 O O . VAL B 1 33 ? -1.647 38.710 91.730 1.00 21.23 47 VAL B O 1
ATOM 2866 N N . ASN B 1 34 ? -1.414 38.886 93.966 1.00 23.45 48 ASN B N 1
ATOM 2867 C CA . ASN B 1 34 ? -0.405 39.932 93.876 1.00 25.28 48 ASN B CA 1
ATOM 2868 C C . ASN B 1 34 ? 0.998 39.349 93.971 1.00 27.64 48 ASN B C 1
ATOM 2869 O O . ASN B 1 34 ? 1.320 38.592 94.894 1.00 29.08 48 ASN B O 1
ATOM 2874 N N . ILE B 1 35 ? 1.836 39.709 93.010 1.00 24.04 49 ILE B N 1
ATOM 2875 C CA . ILE B 1 35 ? 3.197 39.203 92.977 1.00 21.95 49 ILE B CA 1
ATOM 2876 C C . ILE B 1 35 ? 4.210 40.334 92.930 1.00 22.14 49 ILE B C 1
ATOM 2877 O O . ILE B 1 35 ? 4.183 41.157 92.007 1.00 24.31 49 ILE B O 1
ATOM 2882 N N . ALA B 1 36 ? 5.097 40.380 93.920 1.00 18.16 50 ALA B N 1
ATOM 2883 C CA . ALA B 1 36 ? 6.148 41.391 93.928 1.00 23.22 50 ALA B CA 1
ATOM 2884 C C . ALA B 1 36 ? 7.373 40.757 93.276 1.00 19.10 50 ALA B C 1
ATOM 2885 O O . ALA B 1 36 ? 7.546 39.540 93.323 1.00 18.94 50 ALA B O 1
ATOM 2887 N N . VAL B 1 37 ? 8.214 41.573 92.655 1.00 21.04 51 VAL B N 1
ATOM 2888 C CA . VAL B 1 37 ? 9.426 41.058 92.023 1.00 21.15 51 VAL B CA 1
ATOM 2889 C C . VAL B 1 37 ? 10.579 42.045 92.196 1.00 22.72 51 VAL B C 1
ATOM 2890 O O . VAL B 1 37 ? 10.529 43.150 91.664 1.00 25.41 51 VAL B O 1
ATOM 2894 N N . SER B 1 38 ? 11.600 41.663 92.959 1.00 18.29 52 SER B N 1
ATOM 2895 C CA . SER B 1 38 ? 12.760 42.540 93.139 1.00 22.71 52 SER B CA 1
ATOM 2896 C C . SER B 1 38 ? 13.729 42.241 91.978 1.00 22.44 52 SER B C 1
ATOM 2897 O O . SER B 1 38 ? 13.631 41.184 91.345 1.00 15.96 52 SER B O 1
ATOM 2900 N N . GLY B 1 39 ? 14.655 43.160 91.706 1.00 21.95 53 GLY B N 1
ATOM 2901 C CA . GLY B 1 39 ? 15.565 42.971 90.590 1.00 21.83 53 GLY B CA 1
ATOM 2902 C C . GLY B 1 39 ? 14.697 42.967 89.339 1.00 24.47 53 GLY B C 1
ATOM 2903 O O . GLY B 1 39 ? 15.016 42.344 88.327 1.00 23.73 53 GLY B O 1
ATOM 2904 N N . ALA B 1 40 ? 13.585 43.687 89.425 1.00 20.93 54 ALA B N 1
ATOM 2905 C CA . ALA B 1 40 ? 12.612 43.771 88.345 1.00 19.40 54 ALA B CA 1
ATOM 2906 C C . ALA B 1 40 ? 13.141 44.243 86.998 1.00 18.97 54 ALA B C 1
ATOM 2907 O O . ALA B 1 40 ? 12.601 43.864 85.965 1.00 26.02 54 ALA B O 1
ATOM 2909 N N . ALA B 1 41 ? 14.176 45.073 87.000 1.00 19.20 55 ALA B N 1
ATOM 2910 C CA . ALA B 1 41 ? 14.745 45.570 85.753 1.00 19.60 55 ALA B CA 1
ATOM 2911 C C . ALA B 1 41 ? 15.877 44.678 85.261 1.00 22.19 55 ALA B C 1
ATOM 2912 O O . ALA B 1 41 ? 16.559 45.028 84.297 1.00 24.65 55 ALA B O 1
ATOM 2914 N N . GLY B 1 42 ? 16.061 43.529 85.913 1.00 25.24 56 GLY B N 1
ATOM 2915 C CA . GLY B 1 42 ? 17.130 42.601 85.550 1.00 28.74 56 GLY B CA 1
ATOM 2916 C C . GLY B 1 42 ? 16.853 41.687 84.360 1.00 34.49 56 GLY B C 1
ATOM 2917 O O . GLY B 1 42 ? 15.759 41.705 83.788 1.00 34.91 56 GLY B O 1
ATOM 2918 N N . MET B 1 43 ? 17.841 40.871 83.994 1.00 31.32 57 MET B N 1
ATOM 2919 C CA . MET B 1 43 ? 17.706 39.970 82.854 1.00 31.32 57 MET B CA 1
ATOM 2920 C C . MET B 1 43 ? 16.766 38.789 83.122 1.00 25.70 57 MET B C 1
ATOM 2921 O O . MET B 1 43 ? 15.968 38.420 82.265 1.00 26.68 57 MET B O 1
ATOM 2926 N N . ILE B 1 44 ? 16.857 38.201 84.310 1.00 23.85 58 ILE B N 1
ATOM 2927 C CA . ILE B 1 44 ? 15.987 37.092 84.674 1.00 23.57 58 ILE B CA 1
ATOM 2928 C C . ILE B 1 44 ? 14.534 37.571 84.680 1.00 23.33 58 ILE B C 1
ATOM 2929 O O . ILE B 1 44 ? 13.647 36.921 84.122 1.00 18.98 58 ILE B O 1
ATOM 2934 N N . SER B 1 45 ? 14.298 38.713 85.319 1.00 24.20 59 SER B N 1
ATOM 2935 C CA . SER B 1 45 ? 12.953 39.276 85.398 1.00 27.25 59 SER B CA 1
ATOM 2936 C C . SER B 1 45 ? 12.402 39.554 84.000 1.00 23.81 59 SER B C 1
ATOM 2937 O O . SER B 1 45 ? 11.219 39.353 83.741 1.00 22.27 59 SER B O 1
ATOM 2940 N N . ASN B 1 46 ? 13.269 39.996 83.099 1.00 20.20 60 ASN B N 1
ATOM 2941 C CA . ASN B 1 46 ? 12.835 40.282 81.743 1.00 27.11 60 ASN B CA 1
ATOM 2942 C C . ASN B 1 46 ? 12.235 39.068 81.033 1.00 29.64 60 ASN B C 1
ATOM 2943 O O . ASN B 1 46 ? 11.413 39.221 80.126 1.00 28.33 60 ASN B O 1
ATOM 2948 N N . HIS B 1 47 ? 12.645 37.868 81.435 1.00 26.30 61 HIS B N 1
ATOM 2949 C CA . HIS B 1 47 ? 12.114 36.647 80.830 1.00 27.83 61 HIS B CA 1
ATOM 2950 C C . HIS B 1 47 ? 10.932 36.139 81.640 1.00 23.20 61 H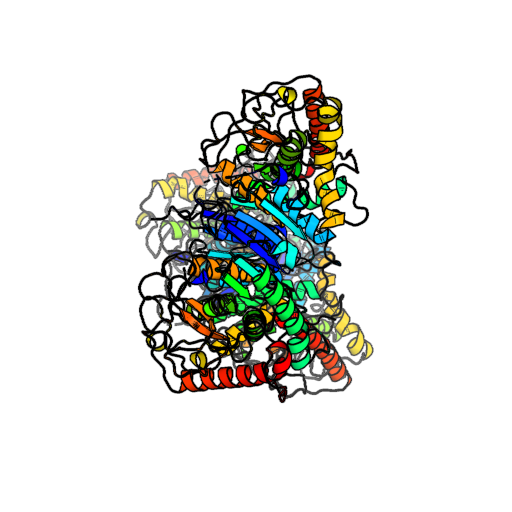IS B C 1
ATOM 2951 O O . HIS B 1 47 ? 9.933 35.678 81.095 1.00 29.93 61 HIS B O 1
ATOM 2958 N N . LEU B 1 48 ? 11.052 36.246 82.955 1.00 22.79 62 LEU B N 1
ATOM 2959 C CA . LEU B 1 48 ? 10.020 35.769 83.863 1.00 23.93 62 LEU B CA 1
ATOM 2960 C C . LEU B 1 48 ? 8.686 36.530 83.880 1.00 23.61 62 LEU B C 1
ATOM 2961 O O . LEU B 1 48 ? 7.619 35.912 83.871 1.00 21.57 62 LEU B O 1
ATOM 2966 N N . LEU B 1 49 ? 8.734 37.859 83.899 1.00 25.07 63 LEU B N 1
ATOM 2967 C CA . LEU B 1 49 ? 7.501 38.643 83.960 1.00 22.79 63 LEU B CA 1
ATOM 2968 C C . LEU B 1 49 ? 6.504 38.310 82.860 1.00 23.86 63 LEU B C 1
ATOM 2969 O O . LEU B 1 49 ? 5.296 38.303 83.093 1.00 27.29 63 LEU B O 1
ATOM 2974 N N . PHE B 1 50 ? 6.999 38.029 81.661 1.00 24.67 64 PHE B N 1
ATOM 2975 C CA . PHE B 1 50 ? 6.105 37.710 80.560 1.00 18.58 64 PHE B CA 1
ATOM 2976 C C . PHE B 1 50 ? 5.492 36.307 80.665 1.00 19.13 64 PHE B C 1
ATOM 2977 O O . PHE B 1 50 ? 4.373 36.083 80.203 1.00 22.96 64 PHE B O 1
ATOM 2985 N N . LYS B 1 51 ? 6.206 35.372 81.289 1.00 22.08 65 LYS B N 1
ATOM 2986 C CA . LYS B 1 51 ? 5.674 34.021 81.479 1.00 25.44 65 LYS B CA 1
ATOM 2987 C C . LYS B 1 51 ? 4.503 34.122 82.446 1.00 24.68 65 LYS B C 1
ATOM 2988 O O . LYS B 1 51 ? 3.454 33.509 82.242 1.00 27.24 65 LYS B O 1
ATOM 2994 N N . LEU B 1 52 ? 4.712 34.888 83.515 1.00 24.91 66 LEU B N 1
ATOM 2995 C CA . LEU B 1 52 ? 3.695 35.104 84.539 1.00 25.67 66 LEU B CA 1
ATOM 2996 C C . LEU B 1 52 ? 2.457 35.749 83.922 1.00 24.93 66 LEU B C 1
ATOM 2997 O O . LEU B 1 52 ? 1.330 35.277 84.106 1.00 20.34 66 LEU B O 1
ATOM 3002 N N . ALA B 1 53 ? 2.685 36.827 83.181 1.00 16.81 67 ALA B N 1
ATOM 3003 C CA . ALA B 1 53 ? 1.598 37.563 82.541 1.00 29.40 67 ALA B CA 1
ATOM 3004 C C . ALA B 1 53 ? 0.755 36.703 81.594 1.00 31.73 67 ALA B C 1
ATOM 3005 O O . ALA B 1 53 ? -0.453 36.921 81.473 1.00 35.81 67 ALA B O 1
ATOM 3007 N N . SER B 1 54 ? 1.383 35.725 80.941 1.00 28.74 68 SER B N 1
ATOM 3008 C CA . SER B 1 54 ? 0.679 34.869 79.992 1.00 27.61 68 SER B CA 1
ATOM 3009 C C . SER B 1 54 ? -0.198 33.823 80.659 1.00 27.91 68 SER B C 1
ATOM 3010 O O . SER B 1 54 ? -0.996 33.163 79.989 1.00 23.74 68 SER B O 1
ATOM 3013 N N . GLY B 1 55 ? -0.034 33.656 81.969 1.00 28.83 69 GLY B N 1
ATOM 3014 C CA . GLY B 1 55 ? -0.826 32.674 82.692 1.00 25.49 69 GLY B CA 1
ATOM 3015 C C . GLY B 1 55 ? -0.232 31.269 82.693 1.00 31.73 69 GLY B C 1
ATOM 3016 O O . GLY B 1 55 ? -0.831 30.340 83.248 1.00 29.44 69 GLY B O 1
ATOM 3017 N N . GLU B 1 56 ? 0.943 31.098 82.087 1.00 32.68 70 GLU B N 1
ATOM 3018 C CA . GLU B 1 56 ? 1.576 29.778 82.038 1.00 34.95 70 GLU B CA 1
ATOM 3019 C C . GLU B 1 56 ? 1.995 29.310 83.428 1.00 33.90 70 GLU B C 1
ATOM 3020 O O . GLU B 1 56 ? 1.975 28.114 83.719 1.00 35.70 70 GLU B O 1
ATOM 3026 N N . VAL B 1 57 ? 2.375 30.253 84.286 1.00 27.78 71 VAL B N 1
ATOM 3027 C CA . VAL B 1 57 ? 2.802 29.912 85.636 1.00 27.37 71 VAL B CA 1
ATOM 3028 C C . VAL B 1 57 ? 1.631 29.558 86.554 1.00 30.16 71 VAL B C 1
ATOM 3029 O O . VAL B 1 57 ? 1.553 28.441 87.046 1.00 32.82 71 VAL B O 1
ATOM 3033 N N . PHE B 1 58 ? 0.710 30.492 86.771 1.00 32.24 72 PHE B N 1
ATOM 3034 C CA . PHE B 1 58 ? -0.425 30.218 87.647 1.00 27.96 72 PHE B CA 1
ATOM 3035 C C . PHE B 1 58 ? -1.682 29.642 87.007 1.00 25.72 72 PHE B C 1
ATOM 3036 O O . PHE B 1 58 ? -2.646 29.368 87.710 1.00 28.44 72 PHE B O 1
ATOM 3044 N N . GLY B 1 59 ? -1.694 29.454 85.692 1.00 30.90 73 GLY B N 1
ATOM 3045 C CA . GLY B 1 59 ? -2.891 28.910 85.062 1.00 29.00 73 GLY B CA 1
ATOM 3046 C C . GLY B 1 59 ? -3.774 29.959 84.399 1.00 33.82 73 GLY B C 1
ATOM 3047 O O . GLY B 1 59 ? -3.839 31.118 84.830 1.00 32.48 73 GLY B O 1
ATOM 3048 N N . GLN B 1 60 ? -4.478 29.534 83.355 1.00 35.24 74 GLN B N 1
ATOM 3049 C CA . GLN B 1 60 ? -5.347 30.403 82.569 1.00 33.78 74 GLN B CA 1
ATOM 3050 C C . GLN B 1 60 ? -6.520 31.092 83.274 1.00 34.08 74 GLN B C 1
ATOM 3051 O O . GLN B 1 60 ? -7.087 32.055 82.746 1.00 35.15 74 GLN B O 1
ATOM 3057 N N . ASP B 1 61 ? -6.877 30.621 84.462 1.00 31.05 75 ASP B N 1
ATOM 3058 C CA . ASP B 1 61 ? -7.979 31.221 85.197 1.00 36.27 75 ASP B CA 1
ATOM 3059 C C . ASP B 1 61 ? -7.477 32.008 86.408 1.00 37.29 75 ASP B C 1
ATOM 3060 O O . ASP B 1 61 ? -8.206 32.184 87.387 1.00 38.77 75 ASP B O 1
ATOM 3065 N N . GLN B 1 62 ? -6.232 32.476 86.352 1.00 33.63 76 GLN B N 1
ATOM 3066 C CA . GLN B 1 62 ? -5.687 33.247 87.466 1.00 30.20 76 GLN B CA 1
ATOM 3067 C C . GLN B 1 62 ? -5.134 34.607 87.054 1.00 26.24 76 GLN B C 1
ATOM 3068 O O . GLN B 1 62 ? -3.987 34.727 86.624 1.00 24.19 76 GLN B O 1
ATOM 3074 N N . PRO B 1 63 ? -5.959 35.658 87.161 1.00 25.00 77 PRO B N 1
ATOM 3075 C CA . PRO B 1 63 ? -5.474 36.986 86.789 1.00 26.76 77 PRO B CA 1
ATOM 3076 C C . PRO B 1 63 ? -4.494 37.383 87.876 1.00 23.26 77 PRO B C 1
ATOM 3077 O O . PRO B 1 63 ? -4.607 36.912 89.007 1.00 23.52 77 PRO B O 1
ATOM 3081 N N . ILE B 1 64 ? -3.551 38.254 87.545 1.00 23.01 78 ILE B N 1
ATOM 3082 C CA . ILE B 1 64 ? -2.535 38.654 88.504 1.00 25.75 78 ILE B CA 1
ATOM 3083 C C . ILE B 1 64 ? -2.184 40.134 88.457 1.00 26.11 78 ILE B C 1
ATOM 3084 O O . ILE B 1 64 ? -2.542 40.850 87.521 1.00 25.56 78 ILE B O 1
ATOM 3089 N N . ALA B 1 65 ? -1.434 40.558 89.471 1.00 24.95 79 ALA B N 1
ATOM 3090 C CA . ALA B 1 65 ? -0.940 41.921 89.573 1.00 26.84 79 ALA B CA 1
ATOM 3091 C C . ALA B 1 65 ? 0.573 41.787 89.759 1.00 25.12 79 ALA B C 1
ATOM 3092 O O . ALA B 1 65 ? 1.035 40.921 90.501 1.00 26.34 79 ALA B O 1
ATOM 3094 N N . LEU B 1 66 ? 1.341 42.627 89.076 1.00 21.73 80 LEU B N 1
ATOM 3095 C CA . LEU B 1 66 ? 2.786 42.591 89.211 1.00 23.75 80 LEU B CA 1
ATOM 3096 C C . LEU B 1 66 ? 3.278 43.871 89.898 1.00 30.50 80 LEU B C 1
ATOM 3097 O O . LEU B 1 66 ? 3.001 44.988 89.436 1.00 27.09 80 LEU B O 1
ATOM 3102 N N . LYS B 1 67 ? 3.987 43.690 91.012 1.00 25.80 81 LYS B N 1
ATOM 3103 C CA . LYS B 1 67 ? 4.554 44.796 91.780 1.00 26.77 81 LYS B CA 1
ATOM 3104 C C . LYS B 1 67 ? 6.056 44.671 91.554 1.00 22.03 81 LYS B C 1
ATOM 3105 O O . LYS B 1 67 ? 6.697 43.765 92.078 1.00 25.44 81 LYS B O 1
ATOM 3111 N N . LEU B 1 68 ? 6.611 45.588 90.778 1.00 19.00 82 LEU B N 1
ATOM 3112 C CA . LEU B 1 68 ? 8.017 45.530 90.441 1.00 21.70 82 LEU B CA 1
ATOM 3113 C C . LEU B 1 68 ? 8.880 46.489 91.228 1.00 26.67 82 LEU B C 1
ATOM 3114 O O . LEU B 1 68 ? 8.677 47.705 91.192 1.00 31.04 82 LEU B O 1
ATOM 3119 N N . LEU B 1 69 ? 9.853 45.923 91.933 1.00 22.02 83 LEU B N 1
ATOM 3120 C CA . LEU B 1 69 ? 10.779 46.696 92.739 1.00 21.88 83 LEU B CA 1
ATOM 3121 C C . LEU B 1 69 ? 12.111 46.796 92.012 1.00 22.94 83 LEU B C 1
ATOM 3122 O O . LEU B 1 69 ? 12.684 45.794 91.588 1.00 28.16 83 LEU B O 1
ATOM 3127 N N . GLY B 1 70 ? 12.591 48.021 91.860 1.00 28.61 84 GLY B N 1
ATOM 3128 C CA . GLY B 1 70 ? 13.864 48.245 91.208 1.00 25.57 84 GLY B CA 1
ATOM 3129 C C . GLY B 1 70 ? 14.687 49.157 92.093 1.00 28.76 84 GLY B C 1
ATOM 3130 O O . GLY B 1 70 ? 14.602 49.093 93.317 1.00 30.98 84 GLY B O 1
ATOM 3131 N N . SER B 1 71 ? 15.474 50.027 91.483 1.00 34.48 85 SER B N 1
ATOM 3132 C CA . SER B 1 71 ? 16.295 50.948 92.252 1.00 36.99 85 SER B CA 1
ATOM 3133 C C . SER B 1 71 ? 16.307 52.305 91.574 1.00 37.29 85 SER B C 1
ATOM 3134 O O . SER B 1 71 ? 15.909 52.435 90.415 1.00 35.73 85 SER B O 1
ATOM 3137 N N . GLU B 1 72 ? 16.775 53.314 92.301 1.00 40.23 86 GLU B N 1
ATOM 3138 C CA . GLU B 1 72 ? 16.872 54.657 91.757 1.00 41.20 86 GLU B CA 1
ATOM 3139 C C . GLU B 1 72 ? 17.695 54.600 90.476 1.00 40.37 86 GLU B C 1
ATOM 3140 O O . GLU B 1 72 ? 17.316 55.181 89.458 1.00 43.03 86 GLU B O 1
ATOM 3146 N N . ARG B 1 73 ? 18.815 53.883 90.530 1.00 37.01 87 ARG B N 1
ATOM 3147 C CA . ARG B 1 73 ? 19.700 53.749 89.375 1.00 33.94 87 ARG B CA 1
ATOM 3148 C C . ARG B 1 73 ? 19.062 53.041 88.178 1.00 34.08 87 ARG B C 1
ATOM 3149 O O . ARG B 1 73 ? 19.368 53.363 87.031 1.00 38.36 87 ARG B O 1
ATOM 3157 N N . SER B 1 74 ? 18.176 52.083 88.432 1.00 38.21 88 SER B N 1
ATOM 3158 C CA . SER B 1 74 ? 17.546 51.346 87.339 1.00 37.93 88 SER B CA 1
ATOM 3159 C C . SER B 1 74 ? 16.070 51.678 87.099 1.00 34.89 88 SER B C 1
ATOM 3160 O O . SER B 1 74 ? 15.397 50.973 86.343 1.00 37.24 88 SER B O 1
ATOM 3163 N N . PHE B 1 75 ? 15.567 52.740 87.725 1.00 30.22 89 PHE B N 1
ATOM 3164 C CA . PHE B 1 75 ? 14.161 53.106 87.555 1.00 32.31 89 PHE B CA 1
ATOM 3165 C C . PHE B 1 75 ? 13.767 53.304 86.087 1.00 31.86 89 PHE B C 1
ATOM 3166 O O . PHE B 1 75 ? 12.661 52.940 85.685 1.00 30.94 89 PHE B O 1
ATOM 3174 N N . GLN B 1 76 ? 14.669 53.886 85.298 1.00 34.97 90 GLN B N 1
ATOM 3175 C CA . GLN B 1 76 ? 14.442 54.107 83.867 1.00 38.01 90 GLN B CA 1
ATOM 3176 C C . GLN B 1 76 ? 14.111 52.764 83.235 1.00 39.58 90 GLN B C 1
ATOM 3177 O O . GLN B 1 76 ? 13.041 52.569 82.643 1.00 37.61 90 GLN B O 1
ATOM 3183 N N . ALA B 1 77 ? 15.065 51.845 83.357 1.00 37.89 91 ALA B N 1
ATOM 3184 C CA . ALA B 1 77 ? 14.922 50.501 82.824 1.00 35.59 91 ALA B CA 1
ATOM 3185 C C . ALA B 1 77 ? 13.611 49.885 83.317 1.00 31.10 91 ALA B C 1
ATOM 3186 O O . ALA B 1 77 ? 12.929 49.180 82.580 1.00 30.27 91 ALA B O 1
ATOM 3188 N N . LEU B 1 78 ? 13.258 50.163 84.565 1.00 27.66 92 LEU B N 1
ATOM 3189 C CA . LEU B 1 78 ? 12.033 49.620 85.131 1.00 32.38 92 LEU B CA 1
ATOM 3190 C C . LEU B 1 78 ? 10.821 50.145 84.356 1.00 32.83 92 LEU B C 1
ATOM 3191 O O . LEU B 1 78 ? 9.856 49.417 84.119 1.00 33.36 92 LEU B O 1
ATOM 3196 N N . GLU B 1 79 ? 10.879 51.406 83.946 1.00 32.41 93 GLU B N 1
ATOM 3197 C CA . GLU B 1 79 ? 9.791 51.985 83.164 1.00 34.57 93 GLU B CA 1
ATOM 3198 C C . GLU B 1 79 ? 9.720 51.263 81.810 1.00 32.13 93 GLU B C 1
ATOM 3199 O O . GLU B 1 79 ? 8.633 50.977 81.300 1.00 30.85 93 GLU B O 1
ATOM 3205 N N . GLY B 1 80 ? 10.888 50.973 81.234 1.00 26.68 94 GLY B N 1
ATOM 3206 C CA . GLY B 1 80 ? 10.932 50.285 79.954 1.00 26.68 94 GLY B CA 1
ATOM 3207 C C . GLY B 1 80 ? 10.228 48.940 80.012 1.00 29.46 94 GLY B C 1
ATOM 3208 O O . GLY B 1 80 ? 9.486 48.575 79.095 1.00 26.40 94 GLY B O 1
ATOM 3209 N N . VAL B 1 81 ? 10.447 48.200 81.097 1.00 24.18 95 VAL B N 1
ATOM 3210 C CA . VAL B 1 81 ? 9.813 46.897 81.255 1.00 26.46 95 VAL B CA 1
ATOM 3211 C C . VAL B 1 81 ? 8.296 47.038 81.305 1.00 26.35 95 VAL B C 1
ATOM 3212 O O . VAL B 1 81 ? 7.577 46.315 80.614 1.00 32.92 95 VAL B O 1
ATOM 3216 N N . ALA B 1 82 ? 7.809 47.966 82.125 1.00 26.02 96 ALA B N 1
ATOM 3217 C CA . ALA B 1 82 ? 6.369 48.179 82.257 1.00 25.34 96 ALA B CA 1
ATOM 3218 C C . ALA B 1 82 ? 5.754 48.509 80.900 1.00 26.29 96 ALA B C 1
ATOM 3219 O O . ALA B 1 82 ? 4.658 48.039 80.567 1.00 25.79 96 ALA B O 1
ATOM 3221 N N . MET B 1 83 ? 6.465 49.312 80.114 1.00 20.79 97 MET B N 1
ATOM 3222 C CA . MET B 1 83 ? 5.988 49.681 78.789 1.00 28.17 97 MET B CA 1
ATOM 3223 C C . MET B 1 83 ? 5.914 48.458 77.867 1.00 30.24 97 MET B C 1
ATOM 3224 O O . MET B 1 83 ? 4.971 48.329 77.080 1.00 35.66 97 MET B O 1
ATOM 3229 N N . GLU B 1 84 ? 6.894 47.559 77.953 1.00 23.77 98 GLU B N 1
ATOM 3230 C CA . GLU B 1 84 ? 6.853 46.367 77.114 1.00 22.48 98 GLU B CA 1
ATOM 3231 C C . GLU B 1 84 ? 5.684 45.491 77.539 1.00 24.42 98 GLU B C 1
ATOM 3232 O O . GLU B 1 84 ? 5.091 44.789 76.719 1.00 28.34 98 GLU B O 1
ATOM 3238 N N . LEU B 1 85 ? 5.351 45.524 78.824 1.00 20.36 99 LEU B N 1
ATOM 3239 C CA . LEU B 1 85 ? 4.211 44.755 79.298 1.00 23.24 99 LEU B CA 1
ATOM 3240 C C . LEU B 1 85 ? 2.912 45.389 78.758 1.00 23.16 99 LEU B C 1
ATOM 3241 O O . LEU B 1 85 ? 1.953 44.681 78.445 1.00 16.76 99 LEU B O 1
ATOM 3246 N N . GLU B 1 86 ? 2.890 46.718 78.641 1.00 24.67 100 GLU B N 1
ATOM 3247 C CA . GLU B 1 86 ? 1.709 47.411 78.104 1.00 31.05 100 GLU B CA 1
ATOM 3248 C C . GLU B 1 86 ? 1.482 46.945 76.669 1.00 27.43 100 GLU B C 1
ATOM 3249 O O . GLU B 1 86 ? 0.353 46.727 76.245 1.00 29.88 100 GLU B O 1
ATOM 3255 N N . ASP B 1 87 ? 2.576 46.802 75.927 1.00 29.17 101 ASP B N 1
ATOM 3256 C CA . ASP B 1 87 ? 2.520 46.386 74.533 1.00 25.47 101 ASP B CA 1
ATOM 3257 C C . ASP B 1 87 ? 2.348 44.887 74.317 1.00 27.84 101 ASP B C 1
ATOM 3258 O O . ASP B 1 87 ? 2.304 44.429 73.173 1.00 23.80 101 ASP B O 1
ATOM 3263 N N . SER B 1 88 ? 2.252 44.116 75.399 1.00 23.18 102 SER B N 1
ATOM 3264 C CA . SER B 1 88 ? 2.095 42.671 75.250 1.00 19.90 102 SER B CA 1
ATOM 3265 C C . SER B 1 88 ? 0.636 42.257 75.307 1.00 18.73 102 SER B C 1
ATOM 3266 O O . SER B 1 88 ? 0.290 41.139 74.952 1.00 19.76 102 SER B O 1
ATOM 3269 N N . LEU B 1 89 ? -0.217 43.169 75.762 1.00 22.58 103 LEU B N 1
ATOM 3270 C CA . LEU B 1 89 ? -1.658 42.924 75.821 1.00 22.10 103 LEU B CA 1
ATOM 3271 C C . LEU B 1 89 ? -2.078 41.631 76.514 1.00 24.14 103 LEU B C 1
ATOM 3272 O O . LEU B 1 89 ? -3.098 41.037 76.157 1.00 23.86 103 LEU B O 1
ATOM 3277 N N . TYR B 1 90 ? -1.301 41.182 77.496 1.00 22.31 104 TYR B N 1
ATOM 3278 C CA . TYR B 1 90 ? -1.666 39.971 78.222 1.00 27.31 104 TYR B CA 1
ATOM 3279 C C . TYR B 1 90 ? -2.951 40.240 79.014 1.00 27.80 104 TYR B C 1
ATOM 3280 O O . TYR B 1 90 ? -2.975 41.089 79.909 1.00 29.44 104 TYR B O 1
ATOM 3289 N N . PRO B 1 91 ? -4.043 39.528 78.682 1.00 26.04 105 PRO B N 1
ATOM 3290 C CA . PRO B 1 91 ? -5.323 39.712 79.375 1.00 22.66 105 PRO B CA 1
ATOM 3291 C C . PRO B 1 91 ? -5.333 39.287 80.841 1.00 27.80 105 PRO B C 1
ATOM 3292 O O . PRO B 1 91 ? -6.190 39.737 81.605 1.00 25.44 105 PRO B O 1
ATOM 3296 N N . LEU B 1 92 ? -4.399 38.425 81.243 1.00 28.05 106 LEU B N 1
ATOM 3297 C CA . LEU B 1 92 ? -4.359 38.001 82.644 1.00 26.69 106 LEU B CA 1
ATOM 3298 C C . LEU B 1 92 ? -3.584 38.973 83.534 1.00 29.36 106 LEU B C 1
ATOM 3299 O O . LEU B 1 92 ? -3.754 38.967 84.760 1.00 32.85 106 LEU B O 1
ATOM 3304 N N . LEU B 1 93 ? -2.743 39.809 82.929 1.00 23.42 107 LEU B N 1
ATOM 3305 C CA . LEU B 1 93 ? -1.996 40.806 83.703 1.00 25.12 107 LEU B CA 1
ATOM 3306 C C . LEU B 1 93 ? -2.888 42.050 83.882 1.00 24.72 107 LEU B C 1
ATOM 3307 O O . LEU B 1 93 ? -2.840 42.974 83.067 1.00 21.24 107 LEU B O 1
ATOM 3312 N N . ARG B 1 94 ? -3.693 42.069 84.945 1.00 23.09 108 ARG B N 1
ATOM 3313 C CA . ARG B 1 94 ? -4.605 43.192 85.213 1.00 23.33 108 ARG B CA 1
ATOM 3314 C C . ARG B 1 94 ? -3.955 44.408 85.848 1.00 23.53 108 ARG B C 1
ATOM 3315 O O . ARG B 1 94 ? -4.451 45.520 85.701 1.00 21.19 108 ARG B O 1
ATOM 3323 N N . GLU B 1 95 ? -2.856 44.207 86.566 1.00 22.08 109 GLU B N 1
ATOM 3324 C CA . GLU B 1 95 ? -2.213 45.322 87.246 1.00 17.90 109 GLU B CA 1
ATOM 3325 C C . GLU B 1 95 ? -0.704 45.289 87.228 1.00 21.30 109 GLU B C 1
ATOM 3326 O O . GLU B 1 95 ? -0.090 44.221 87.340 1.00 17.80 109 GLU B O 1
ATOM 3332 N N . VAL B 1 96 ? -0.122 46.479 87.101 1.00 18.29 110 VAL B N 1
ATOM 3333 C CA . VAL B 1 96 ? 1.320 46.663 87.089 1.00 23.67 110 VAL B CA 1
ATOM 3334 C C . VAL B 1 96 ? 1.691 47.943 87.832 1.00 28.99 110 VAL B C 1
ATOM 3335 O O . VAL B 1 96 ? 1.091 49.002 87.616 1.00 27.11 110 VAL B O 1
ATOM 3339 N N . SER B 1 97 ? 2.676 47.838 88.715 1.00 22.77 111 SER B N 1
ATOM 3340 C CA . SER B 1 97 ? 3.146 48.992 89.451 1.00 31.08 111 SER B CA 1
ATOM 3341 C C . SER B 1 97 ? 4.654 48.881 89.539 1.00 30.20 111 SER B C 1
ATOM 3342 O O . SER B 1 97 ? 5.209 47.783 89.534 1.00 34.00 111 SER B O 1
ATOM 3345 N N . ILE B 1 98 ? 5.320 50.024 89.583 1.00 29.03 112 ILE B N 1
ATOM 3346 C CA . ILE B 1 98 ? 6.766 50.041 89.680 1.00 29.41 112 ILE B CA 1
ATOM 3347 C C . ILE B 1 98 ? 7.160 50.999 90.787 1.00 28.43 112 ILE B C 1
ATOM 3348 O O . ILE B 1 98 ? 6.447 51.962 91.064 1.00 30.17 112 ILE B O 1
ATOM 3353 N N . GLY B 1 99 ? 8.287 50.725 91.427 1.00 28.15 113 GLY B N 1
ATOM 3354 C CA . GLY B 1 99 ? 8.743 51.578 92.506 1.00 27.15 113 GLY B CA 1
ATOM 3355 C C . GLY B 1 99 ? 10.094 51.160 93.040 1.00 26.68 113 GLY B C 1
ATOM 3356 O O . GLY B 1 99 ? 10.665 50.141 92.618 1.00 27.31 113 GLY B O 1
ATOM 3357 N N . ILE B 1 100 ? 10.608 51.942 93.979 1.00 27.34 114 ILE B N 1
ATOM 3358 C CA . ILE B 1 100 ? 11.905 51.662 94.569 1.00 29.12 114 ILE B CA 1
ATOM 3359 C C . ILE B 1 100 ? 11.816 51.497 96.080 1.00 26.85 114 ILE B C 1
ATOM 3360 O O . ILE B 1 100 ? 12.824 51.290 96.753 1.00 32.53 114 ILE B O 1
ATOM 3365 N N . ASP B 1 101 ? 10.606 51.579 96.615 1.00 29.47 115 ASP B N 1
ATOM 3366 C CA . ASP B 1 101 ? 10.412 51.423 98.050 1.00 26.41 115 ASP B CA 1
ATOM 3367 C C . ASP B 1 101 ? 9.676 50.115 98.329 1.00 24.31 115 ASP B C 1
ATOM 3368 O O . ASP B 1 101 ? 8.495 49.985 98.019 1.00 22.89 115 ASP B O 1
ATOM 3373 N N . PRO B 1 102 ? 10.370 49.123 98.919 1.00 26.86 116 PRO B N 1
ATOM 3374 C CA . PRO B 1 102 ? 9.745 47.833 99.227 1.00 22.42 116 PRO B CA 1
ATOM 3375 C C . PRO B 1 102 ? 8.544 47.921 100.168 1.00 28.45 116 PRO B C 1
ATOM 3376 O O . PRO B 1 102 ? 7.651 47.073 100.115 1.00 26.86 116 PRO B O 1
ATOM 3380 N N . TYR B 1 103 ? 8.512 48.935 101.033 1.00 31.05 117 TYR B N 1
ATOM 3381 C CA . TYR B 1 103 ? 7.382 49.081 101.951 1.00 32.96 117 TYR B CA 1
ATOM 3382 C C . TYR B 1 103 ? 6.134 49.458 101.171 1.00 31.05 117 TYR B C 1
ATOM 3383 O O . TYR B 1 103 ? 5.021 49.406 101.692 1.00 33.62 117 TYR B O 1
ATOM 3392 N N . GLU B 1 104 ? 6.335 49.843 99.917 1.00 33.14 118 GLU B N 1
ATOM 3393 C CA . GLU B 1 104 ? 5.237 50.225 99.042 1.00 31.40 118 GLU B CA 1
ATOM 3394 C C . GLU B 1 104 ? 4.971 49.072 98.074 1.00 29.24 118 GLU B C 1
ATOM 3395 O O . GLU B 1 104 ? 3.873 48.518 98.029 1.00 24.44 118 GLU B O 1
ATOM 3401 N N . VAL B 1 105 ? 5.987 48.694 97.311 1.00 26.85 119 VAL B N 1
ATOM 3402 C CA . VAL B 1 105 ? 5.832 47.603 96.361 1.00 26.19 119 VAL B CA 1
ATOM 3403 C C . VAL B 1 105 ? 5.320 46.312 97.002 1.00 26.03 119 VAL B C 1
ATOM 3404 O O . VAL B 1 105 ? 4.556 45.574 96.384 1.00 25.06 119 VAL B O 1
ATOM 3408 N N . PHE B 1 106 ? 5.710 46.047 98.247 1.00 22.52 120 PHE B N 1
ATOM 3409 C CA . PHE B 1 106 ? 5.281 44.815 98.907 1.00 22.09 120 PHE B CA 1
ATOM 3410 C C . PHE B 1 106 ? 3.900 44.789 99.554 1.00 22.01 120 PHE B C 1
ATOM 3411 O O . PHE B 1 106 ? 3.457 43.730 99.996 1.00 24.44 120 PHE B O 1
ATOM 3419 N N . GLU B 1 107 ? 3.185 45.904 99.623 1.00 22.68 121 GLU B N 1
ATOM 3420 C CA . GLU B 1 107 ? 1.897 45.788 100.303 1.00 29.33 121 GLU B CA 1
ATOM 3421 C C . GLU B 1 107 ? 0.887 44.852 99.648 1.00 22.24 121 GLU B C 1
ATOM 3422 O O . GLU B 1 107 ? 0.625 44.914 98.448 1.00 20.76 121 GLU B O 1
ATOM 3428 N N . ASP B 1 108 ? 0.360 43.954 100.473 1.00 19.61 122 ASP B N 1
ATOM 3429 C CA . ASP B 1 108 ? -0.638 42.986 100.062 1.00 26.86 122 ASP B CA 1
ATOM 3430 C C . ASP B 1 108 ? -0.209 41.920 99.058 1.00 25.29 122 ASP B C 1
ATOM 3431 O O . ASP B 1 108 ? -1.058 41.208 98.531 1.00 24.26 122 ASP B O 1
ATOM 3436 N N . VAL B 1 109 ? 1.087 41.788 98.787 1.00 26.95 123 VAL B N 1
ATOM 3437 C CA . VAL B 1 109 ? 1.502 40.765 97.833 1.00 28.86 123 VAL B CA 1
ATOM 3438 C C . VAL B 1 109 ? 1.378 39.374 98.448 1.00 27.74 123 VAL B C 1
ATOM 3439 O O . VAL B 1 109 ? 1.556 39.192 99.655 1.00 26.54 123 VAL B O 1
ATOM 3443 N N . ASP B 1 110 ? 1.048 38.401 97.605 1.00 28.30 124 ASP B N 1
ATOM 3444 C CA . ASP B 1 110 ? 0.878 37.005 98.021 1.00 24.33 124 ASP B CA 1
ATOM 3445 C C . ASP B 1 110 ? 2.151 36.225 97.706 1.00 26.88 124 ASP B C 1
ATOM 3446 O O . ASP B 1 110 ? 2.374 35.125 98.219 1.00 24.47 124 ASP B O 1
ATOM 3451 N N . TRP B 1 111 ? 2.969 36.805 96.835 1.00 21.29 125 TRP B N 1
ATOM 3452 C CA . TRP B 1 111 ? 4.218 36.196 96.424 1.00 20.83 125 TRP B CA 1
ATOM 3453 C C . TRP B 1 111 ? 5.271 37.281 96.348 1.00 23.15 125 TRP B C 1
ATOM 3454 O O . TRP B 1 111 ? 4.978 38.428 95.998 1.00 25.54 125 TRP B O 1
ATOM 3465 N N . ALA B 1 112 ? 6.498 36.916 96.680 1.00 14.92 126 ALA B N 1
ATOM 3466 C CA . ALA B 1 112 ? 7.601 37.850 96.626 1.00 22.64 126 ALA B CA 1
ATOM 3467 C C . ALA B 1 112 ? 8.754 37.087 95.992 1.00 22.55 126 ALA B C 1
ATOM 3468 O O . ALA B 1 112 ? 9.323 36.172 96.594 1.00 23.80 126 ALA B O 1
ATOM 3470 N N . LEU B 1 113 ? 9.070 37.447 94.756 1.00 23.49 127 LEU B N 1
ATOM 3471 C CA . LEU B 1 113 ? 10.149 36.803 94.023 1.00 17.48 127 LEU B CA 1
ATOM 3472 C C . LEU B 1 113 ? 11.332 37.735 94.194 1.00 22.44 127 LEU B C 1
ATOM 3473 O O . LEU B 1 113 ? 11.460 38.732 93.481 1.00 24.25 127 LEU B O 1
ATOM 3478 N N . LEU B 1 114 ? 12.190 37.409 95.155 1.00 19.75 128 LEU B N 1
ATOM 3479 C CA . LEU B 1 114 ? 13.333 38.248 95.462 1.00 20.65 128 LEU B CA 1
ATOM 3480 C C . LEU B 1 114 ? 14.580 37.889 94.668 1.00 25.65 128 LEU B C 1
ATOM 3481 O O . LEU B 1 114 ? 15.424 37.111 95.116 1.00 25.62 128 LEU B O 1
ATOM 3486 N N . ILE B 1 115 ? 14.692 38.488 93.488 1.00 23.04 129 ILE B N 1
ATOM 3487 C CA . ILE B 1 115 ? 15.810 38.249 92.588 1.00 22.80 129 ILE B CA 1
ATOM 3488 C C . ILE B 1 115 ? 16.938 39.254 92.808 1.00 27.38 129 ILE B C 1
ATOM 3489 O O . ILE B 1 115 ? 18.117 38.942 92.605 1.00 28.39 129 ILE B O 1
ATOM 3494 N N . GLY B 1 116 ? 16.569 40.465 93.209 1.00 26.49 130 GLY B N 1
ATOM 3495 C CA . GLY B 1 116 ? 17.554 41.510 93.424 1.00 29.00 130 GLY B CA 1
ATOM 3496 C C . GLY B 1 116 ? 18.648 41.187 94.426 1.00 29.75 130 GLY B C 1
ATOM 3497 O O . GLY B 1 116 ? 18.373 40.689 95.514 1.00 25.47 130 GLY B O 1
ATOM 3498 N N . ALA B 1 117 ? 19.891 41.482 94.052 1.00 28.94 131 ALA B N 1
ATOM 3499 C CA . ALA B 1 117 ? 21.045 41.239 94.908 1.00 34.67 131 ALA B CA 1
ATOM 3500 C C . ALA B 1 117 ? 22.322 41.755 94.233 1.00 35.32 131 ALA B C 1
ATOM 3501 O O . ALA B 1 117 ? 22.478 41.650 93.017 1.00 37.34 131 ALA B O 1
ATOM 3503 N N . LYS B 1 118 ? 23.229 42.330 95.018 1.00 36.44 132 LYS B N 1
ATOM 3504 C CA . LYS B 1 118 ? 24.479 42.832 94.463 1.00 41.19 132 LYS B CA 1
ATOM 3505 C C . LYS B 1 118 ? 25.325 41.666 93.965 1.00 42.77 132 LYS B C 1
ATOM 3506 O O . LYS B 1 118 ? 25.469 40.648 94.646 1.00 37.17 132 LYS B O 1
ATOM 3512 N N . PRO B 1 119 ? 25.879 41.793 92.753 1.00 47.96 133 PRO B N 1
ATOM 3513 C CA . PRO B 1 119 ? 26.716 40.740 92.167 1.00 53.84 133 PRO B CA 1
ATOM 3514 C C . PRO B 1 119 ? 28.010 40.631 92.968 1.00 56.90 133 PRO B C 1
ATOM 3515 O O . PRO B 1 119 ? 28.403 41.587 93.638 1.00 55.37 133 PRO B O 1
ATOM 3519 N N . ARG B 1 120 ? 28.677 39.483 92.903 1.00 64.71 134 ARG B N 1
ATOM 3520 C CA . ARG B 1 120 ? 29.929 39.332 93.635 1.00 72.68 134 ARG B CA 1
ATOM 3521 C C . ARG B 1 120 ? 30.987 40.232 92.996 1.00 75.84 134 ARG B C 1
ATOM 3522 O O . ARG B 1 120 ? 31.511 39.927 91.923 1.00 74.51 134 ARG B O 1
ATOM 3530 N N . GLY B 1 121 ? 31.289 41.341 93.667 1.00 79.86 135 GLY B N 1
ATOM 3531 C CA . GLY B 1 121 ? 32.260 42.291 93.154 1.00 86.45 135 GLY B CA 1
ATOM 3532 C C . GLY B 1 121 ? 33.712 41.851 93.189 1.00 90.86 135 GLY B C 1
ATOM 3533 O O . GLY B 1 121 ? 34.057 40.867 93.844 1.00 91.50 135 GLY B O 1
ATOM 3534 N N . PRO B 1 122 ? 34.592 42.574 92.477 1.00 93.06 136 PRO B N 1
ATOM 3535 C CA . PRO B 1 122 ? 36.027 42.291 92.400 1.00 93.81 136 PRO B CA 1
ATOM 3536 C C . PRO B 1 122 ? 36.685 42.316 93.774 1.00 94.19 136 PRO B C 1
ATOM 3537 O O . PRO B 1 122 ? 36.542 43.286 94.522 1.00 92.32 136 PRO B O 1
ATOM 3541 N N . GLY B 1 123 ? 37.406 41.247 94.097 1.00 94.59 137 GLY B N 1
ATOM 3542 C CA . GLY B 1 123 ? 38.080 41.167 95.380 1.00 95.42 137 GLY B CA 1
ATOM 3543 C C . GLY B 1 123 ? 37.117 41.298 96.543 1.00 94.57 137 GLY B C 1
ATOM 3544 O O . GLY B 1 123 ? 37.437 41.910 97.564 1.00 97.75 137 GLY B O 1
ATOM 3545 N N . MET B 1 124 ? 35.932 40.718 96.388 1.00 90.37 138 MET B N 1
ATOM 3546 C CA . MET B 1 124 ? 34.911 40.776 97.425 1.00 84.26 138 MET B CA 1
ATOM 3547 C C . MET B 1 124 ? 34.752 39.441 98.142 1.00 78.60 138 MET B C 1
ATOM 3548 O O . MET B 1 124 ? 34.072 38.539 97.652 1.00 76.97 138 MET B O 1
ATOM 3553 N N . GLU B 1 125 ? 35.378 39.324 99.308 1.00 72.74 139 GLU B N 1
ATOM 3554 C CA . GLU B 1 125 ? 35.309 38.100 100.093 1.00 69.75 139 GLU B CA 1
ATOM 3555 C C . GLU B 1 125 ? 33.876 37.633 100.360 1.00 65.39 139 GLU B C 1
ATOM 3556 O O . GLU B 1 125 ? 32.929 38.424 100.338 1.00 59.37 139 GLU B O 1
ATOM 3562 N N . ARG B 1 126 ? 33.735 36.332 100.600 1.00 57.71 140 ARG B N 1
ATOM 3563 C CA . ARG B 1 126 ? 32.442 35.717 100.871 1.00 53.90 140 ARG B CA 1
ATOM 3564 C C . ARG B 1 126 ? 31.714 36.443 102.006 1.00 50.45 140 ARG B C 1
ATOM 3565 O O . ARG B 1 126 ? 30.501 36.646 101.955 1.00 47.48 140 ARG B O 1
ATOM 3573 N N . ALA B 1 127 ? 32.464 36.848 103.023 1.00 50.18 141 ALA B N 1
ATOM 3574 C CA . ALA B 1 127 ? 31.888 37.540 104.170 1.00 49.77 141 ALA B CA 1
ATOM 3575 C C . ALA B 1 127 ? 31.221 38.868 103.804 1.00 47.02 141 ALA B C 1
ATOM 3576 O O . ALA B 1 127 ? 30.130 39.172 104.283 1.00 44.13 141 ALA B O 1
ATOM 3578 N N . ALA B 1 128 ? 31.878 39.657 102.961 1.00 46.33 142 ALA B N 1
ATOM 3579 C CA . ALA B 1 128 ? 31.337 40.950 102.552 1.00 48.03 142 ALA B CA 1
ATOM 3580 C C . ALA B 1 128 ? 30.046 40.785 101.753 1.00 47.94 142 ALA B C 1
ATOM 3581 O O . ALA B 1 128 ? 29.118 41.586 101.875 1.00 47.50 142 ALA B O 1
ATOM 3583 N N . LEU B 1 129 ? 29.997 39.743 100.932 1.00 47.66 143 LEU B N 1
ATOM 3584 C CA . LEU B 1 129 ? 28.823 39.470 100.118 1.00 42.29 143 LEU B CA 1
ATOM 3585 C C . LEU B 1 129 ? 27.668 39.095 101.042 1.00 39.98 143 LEU B C 1
ATOM 3586 O O . LEU B 1 129 ? 26.525 39.502 100.823 1.00 41.18 143 LEU B O 1
ATOM 3591 N N . LEU B 1 130 ? 27.981 38.325 102.081 1.00 34.24 144 LEU B N 1
ATOM 3592 C CA . LEU B 1 130 ? 26.984 37.893 103.057 1.00 30.00 144 LEU B CA 1
ATOM 3593 C C . LEU B 1 130 ? 26.397 39.087 103.812 1.00 30.14 144 LEU B C 1
ATOM 3594 O O . LEU B 1 130 ? 25.197 39.136 104.092 1.00 30.41 144 LEU B O 1
ATOM 3599 N N . ASP B 1 131 ? 27.250 40.053 104.132 1.00 32.18 145 ASP B N 1
ATOM 3600 C CA . ASP B 1 131 ? 26.827 41.244 104.860 1.00 31.75 145 ASP B CA 1
ATOM 3601 C C . ASP B 1 131 ? 26.089 42.238 103.964 1.00 28.71 145 ASP B C 1
ATOM 3602 O O . ASP B 1 131 ? 25.027 42.739 104.324 1.00 28.77 145 ASP B O 1
ATOM 3607 N N . ILE B 1 132 ? 26.646 42.527 102.794 1.00 31.52 146 ILE B N 1
ATOM 3608 C CA . ILE B 1 132 ? 26.004 43.476 101.891 1.00 34.69 146 ILE B CA 1
ATOM 3609 C C . ILE B 1 132 ? 24.629 42.986 101.446 1.00 34.17 146 ILE B C 1
ATOM 3610 O O . ILE B 1 132 ? 23.629 43.674 101.641 1.00 35.09 146 ILE B O 1
ATOM 3615 N N . ASN B 1 133 ? 24.558 41.801 100.858 1.00 31.69 147 ASN B N 1
ATOM 3616 C CA . ASN B 1 133 ? 23.255 41.310 100.441 1.00 33.96 147 ASN B CA 1
ATOM 3617 C C . ASN B 1 133 ? 22.361 40.951 101.622 1.00 30.41 147 ASN B C 1
ATOM 3618 O O . ASN B 1 133 ? 21.133 41.021 101.520 1.00 30.13 147 ASN B O 1
ATOM 3623 N N . GLY B 1 134 ? 22.976 40.581 102.743 1.00 26.19 148 GLY B N 1
ATOM 3624 C CA . GLY B 1 134 ? 22.195 40.238 103.918 1.00 26.52 148 GLY B CA 1
ATOM 3625 C C . GLY B 1 134 ? 21.384 41.430 104.394 1.00 27.54 148 GLY B C 1
ATOM 3626 O O . GLY B 1 134 ? 20.199 41.306 104.742 1.00 27.14 148 GLY B O 1
ATOM 3627 N N . GLN B 1 135 ? 22.024 42.597 104.399 1.00 24.83 149 GLN B N 1
ATOM 3628 C CA . GLN B 1 135 ? 21.376 43.824 104.835 1.00 28.95 149 GLN B CA 1
ATOM 3629 C C . GLN B 1 135 ? 20.146 44.094 103.978 1.00 28.70 149 GLN B C 1
ATOM 3630 O O . GLN B 1 135 ? 19.084 44.457 104.491 1.00 28.88 149 GLN B O 1
ATOM 3636 N N . ILE B 1 136 ? 20.301 43.905 102.672 1.00 26.03 150 ILE B N 1
ATOM 3637 C CA . ILE B 1 136 ? 19.215 44.116 101.730 1.00 22.59 150 ILE B CA 1
ATOM 3638 C C . ILE B 1 136 ? 18.032 43.229 102.073 1.00 25.62 150 ILE B C 1
ATOM 3639 O O . ILE B 1 136 ? 16.882 43.688 102.104 1.00 30.96 150 ILE B O 1
ATOM 3644 N N . PHE B 1 137 ? 18.306 41.954 102.335 1.00 18.44 151 PHE B N 1
ATOM 3645 C CA . PHE B 1 137 ? 17.231 41.037 102.668 1.00 19.11 151 PHE B CA 1
ATOM 3646 C C . PHE B 1 137 ? 16.673 41.224 104.066 1.00 16.13 151 PHE B C 1
ATOM 3647 O O . PHE B 1 137 ? 15.524 40.866 104.323 1.00 16.91 151 PHE B O 1
ATOM 3655 N N . ALA B 1 138 ? 17.479 41.770 104.973 1.00 18.86 152 ALA B N 1
ATOM 3656 C CA . ALA B 1 138 ? 16.991 42.015 106.325 1.00 25.03 152 ALA B CA 1
ATOM 3657 C C . ALA B 1 138 ? 15.882 43.071 106.192 1.00 23.65 152 ALA B C 1
ATOM 3658 O O . ALA B 1 138 ? 14.800 42.931 106.764 1.00 20.28 152 ALA B O 1
ATOM 3660 N N . ASP B 1 139 ? 16.147 44.110 105.405 1.00 24.07 153 ASP B N 1
ATOM 3661 C CA . ASP B 1 139 ? 15.158 45.165 105.202 1.00 30.16 153 ASP B CA 1
ATOM 3662 C C . ASP B 1 139 ? 13.912 44.689 104.455 1.00 28.43 153 ASP B C 1
ATOM 3663 O O . ASP B 1 139 ? 12.785 44.996 104.850 1.00 30.03 153 ASP B O 1
ATOM 3668 N N . GLN B 1 140 ? 14.114 43.956 103.363 1.00 23.46 154 GLN B N 1
ATOM 3669 C CA . GLN B 1 140 ? 12.989 43.453 102.597 1.00 21.92 154 GLN B CA 1
ATOM 3670 C C . GLN B 1 140 ? 12.156 42.575 103.518 1.00 25.25 154 GLN B C 1
ATOM 3671 O O . GLN B 1 140 ? 10.924 42.530 103.413 1.00 22.79 154 GLN B O 1
ATOM 3677 N N . GLY B 1 141 ? 12.833 41.893 104.438 1.00 24.12 155 GLY B N 1
ATOM 3678 C CA . GLY B 1 141 ? 12.130 41.053 105.387 1.00 23.68 155 GLY B CA 1
ATOM 3679 C C . GLY B 1 141 ? 11.228 41.895 106.278 1.00 26.13 155 GLY B C 1
ATOM 3680 O O . GLY B 1 141 ? 10.100 41.499 106.593 1.00 27.86 155 GLY B O 1
ATOM 3681 N N . LYS B 1 142 ? 11.718 43.060 106.692 1.00 24.16 156 LYS B N 1
ATOM 3682 C CA . LYS B 1 142 ? 10.917 43.946 107.538 1.00 31.35 156 LYS B CA 1
ATOM 3683 C C . LYS B 1 142 ? 9.747 44.513 106.740 1.00 29.02 156 LYS B C 1
ATOM 3684 O O . LYS B 1 142 ? 8.632 44.621 107.249 1.00 26.08 156 LYS B O 1
ATOM 3690 N N . ALA B 1 143 ? 10.008 44.879 105.489 1.00 26.29 157 ALA B N 1
ATOM 3691 C CA . ALA B 1 143 ? 8.952 45.411 104.635 1.00 30.34 157 ALA B CA 1
ATOM 3692 C C . ALA B 1 143 ? 7.843 44.366 104.514 1.00 24.66 157 ALA B C 1
ATOM 3693 O O . ALA B 1 143 ? 6.660 44.666 104.717 1.00 24.99 157 ALA B O 1
ATOM 3695 N N . LEU B 1 144 ? 8.226 43.135 104.204 1.00 16.48 158 LEU B N 1
ATOM 3696 C CA . LEU B 1 144 ? 7.246 42.065 104.059 1.00 26.96 158 LEU B CA 1
ATOM 3697 C C . LEU B 1 144 ? 6.457 41.853 105.353 1.00 26.89 158 LEU B C 1
ATOM 3698 O O . LEU B 1 144 ? 5.250 41.616 105.321 1.00 25.78 158 LEU B O 1
ATOM 3703 N N . ASN B 1 145 ? 7.134 41.941 106.494 1.00 25.37 159 ASN B N 1
ATOM 3704 C CA . ASN B 1 145 ? 6.452 41.730 107.765 1.00 23.12 159 ASN B CA 1
ATOM 3705 C C . ASN B 1 145 ? 5.432 42.823 108.045 1.00 20.97 159 ASN B C 1
ATOM 3706 O O . ASN B 1 145 ? 4.365 42.564 108.589 1.00 22.22 159 ASN B O 1
ATOM 3711 N N . ALA B 1 146 ? 5.748 44.048 107.649 1.00 22.99 160 ALA B N 1
ATOM 3712 C CA . ALA B 1 146 ? 4.838 45.158 107.893 1.00 23.23 160 ALA B CA 1
ATOM 3713 C C . ALA B 1 146 ? 3.667 45.307 106.908 1.00 28.84 160 ALA B C 1
ATOM 3714 O O . ALA B 1 146 ? 2.520 45.477 107.332 1.00 33.68 160 ALA B O 1
ATOM 3716 N N . VAL B 1 147 ? 3.941 45.215 105.606 1.00 29.53 161 VAL B N 1
ATOM 3717 C CA . VAL B 1 147 ? 2.906 45.431 104.594 1.00 26.91 161 VAL B CA 1
ATOM 3718 C C . VAL B 1 147 ? 2.391 44.287 103.715 1.00 32.81 161 VAL B C 1
ATOM 3719 O O . VAL B 1 147 ? 1.312 44.407 103.111 1.00 28.67 161 VAL B O 1
ATOM 3723 N N . ALA B 1 148 ? 3.144 43.198 103.614 1.00 24.49 162 ALA B N 1
ATOM 3724 C CA . ALA B 1 148 ? 2.724 42.091 102.757 1.00 23.45 162 ALA B CA 1
ATOM 3725 C C . ALA B 1 148 ? 1.693 41.225 103.442 1.00 23.73 162 ALA B C 1
ATOM 3726 O O . ALA B 1 148 ? 1.421 41.395 104.627 1.00 24.98 162 ALA B O 1
ATOM 3728 N N . SER B 1 149 ? 1.107 40.304 102.685 1.00 23.07 163 SER B N 1
ATOM 3729 C CA . SER B 1 149 ? 0.122 39.387 103.239 1.00 27.13 163 SER B CA 1
ATOM 3730 C C . SER B 1 149 ? 0.828 38.502 104.262 1.00 31.79 163 SER B C 1
ATOM 3731 O O . SER B 1 149 ? 1.997 38.137 104.082 1.00 27.42 163 SER B O 1
ATOM 3734 N N . LYS B 1 150 ? 0.120 38.158 105.333 1.00 32.91 164 LYS B N 1
ATOM 3735 C CA . LYS B 1 150 ? 0.693 37.320 106.376 1.00 34.47 164 LYS B CA 1
ATOM 3736 C C . LYS B 1 150 ? 1.010 35.922 105.872 1.00 32.68 164 LYS B C 1
ATOM 3737 O O . LYS B 1 150 ? 1.717 35.169 106.536 1.00 33.70 164 LYS B O 1
ATOM 3743 N N . ASN B 1 151 ? 0.484 35.571 104.705 1.00 30.62 165 ASN B N 1
ATOM 3744 C CA . ASN B 1 151 ? 0.744 34.252 104.150 1.00 27.28 165 ASN B CA 1
ATOM 3745 C C . ASN B 1 151 ? 1.496 34.337 102.824 1.00 20.05 165 ASN B C 1
ATOM 3746 O O . ASN B 1 151 ? 1.386 33.451 101.979 1.00 19.86 165 ASN B O 1
ATOM 3751 N N . VAL B 1 152 ? 2.268 35.404 102.654 1.00 19.96 166 VAL B N 1
ATOM 3752 C CA . VAL B 1 152 ? 3.046 35.597 101.435 1.00 21.72 166 VAL B CA 1
ATOM 3753 C C . VAL B 1 152 ? 4.092 34.488 101.290 1.00 25.69 166 VAL B C 1
ATOM 3754 O O . VAL B 1 152 ? 4.626 33.981 102.284 1.00 20.56 166 VAL B O 1
ATOM 3758 N N . LYS B 1 153 ? 4.357 34.080 100.055 1.00 23.46 167 LYS B N 1
ATOM 3759 C CA . LYS B 1 153 ? 5.382 33.074 99.818 1.00 24.38 167 LYS B CA 1
ATOM 3760 C C . LYS B 1 153 ? 6.555 33.901 99.312 1.00 26.00 167 LYS B C 1
ATOM 3761 O O . LYS B 1 153 ? 6.392 34.749 98.428 1.00 24.71 167 LYS B O 1
ATOM 3767 N N . VAL B 1 154 ? 7.726 33.684 99.899 1.00 20.43 168 VAL B N 1
ATOM 3768 C CA . VAL B 1 154 ? 8.902 34.428 99.516 1.00 19.29 168 VAL B CA 1
ATOM 3769 C C . VAL B 1 154 ? 9.895 33.476 98.893 1.00 24.05 168 VAL B C 1
ATOM 3770 O O . VAL B 1 154 ? 10.394 32.566 99.555 1.00 27.57 168 VAL B O 1
ATOM 3774 N N . LEU B 1 155 ? 10.164 33.685 97.610 1.00 22.48 169 LEU B N 1
ATOM 3775 C CA . LEU B 1 155 ? 11.108 32.868 96.865 1.00 22.80 169 LEU B CA 1
ATOM 3776 C C . LEU B 1 155 ? 12.376 33.697 96.658 1.00 22.58 169 LEU B C 1
ATOM 3777 O O . LEU B 1 155 ? 12.362 34.723 95.976 1.00 26.04 169 LEU B O 1
ATOM 3782 N N . VAL B 1 156 ? 13.467 33.249 97.263 1.00 19.57 170 VAL B N 1
ATOM 3783 C CA . VAL B 1 156 ? 14.736 33.954 97.178 1.00 19.37 170 VAL B CA 1
ATOM 3784 C C . VAL B 1 156 ? 15.637 33.400 96.078 1.00 23.56 170 VAL B C 1
ATOM 3785 O O . VAL B 1 156 ? 15.912 32.196 96.027 1.00 19.57 170 VAL B O 1
ATOM 3789 N N . VAL B 1 157 ? 16.090 34.292 95.200 1.00 20.05 171 VAL B N 1
ATOM 3790 C CA . VAL B 1 157 ? 16.965 33.913 94.104 1.00 19.49 171 VAL B CA 1
ATOM 3791 C C . VAL B 1 157 ? 18.256 34.706 94.216 1.00 23.36 171 VAL B C 1
ATOM 3792 O O . VAL B 1 157 ? 19.282 34.301 93.676 1.00 24.52 171 VAL B O 1
ATOM 3796 N N . GLY B 1 158 ? 18.203 35.834 94.921 1.00 21.30 172 GLY B N 1
ATOM 3797 C CA . GLY B 1 158 ? 19.394 36.655 95.096 1.00 23.18 172 GLY B CA 1
ATOM 3798 C C . GLY B 1 158 ? 20.423 35.952 95.966 1.00 24.61 172 GLY B C 1
ATOM 3799 O O . GLY B 1 158 ? 20.099 35.476 97.055 1.00 20.76 172 GLY B O 1
ATOM 3800 N N . ASN B 1 159 ? 21.663 35.896 95.495 1.00 21.05 173 ASN B N 1
ATOM 3801 C CA . ASN B 1 159 ? 22.733 35.225 96.223 1.00 25.94 173 ASN B CA 1
ATOM 3802 C C . ASN B 1 159 ? 23.299 36.013 97.401 1.00 28.23 173 ASN B C 1
ATOM 3803 O O . ASN B 1 159 ? 23.331 37.250 97.376 1.00 24.71 173 ASN B O 1
ATOM 3808 N N . PRO B 1 160 ? 23.727 35.305 98.466 1.00 29.06 174 PRO B N 1
ATOM 3809 C CA . PRO B 1 160 ? 23.666 33.841 98.576 1.00 24.55 174 PRO B CA 1
ATOM 3810 C C . PRO B 1 160 ? 22.297 33.419 99.142 1.00 25.00 174 PRO B C 1
ATOM 3811 O O . PRO B 1 160 ? 22.000 33.635 100.319 1.00 27.83 174 PRO B O 1
ATOM 3815 N N . CYS B 1 161 ? 21.479 32.818 98.279 1.00 25.85 175 CYS B N 1
ATOM 3816 C CA . CYS B 1 161 ? 20.110 32.378 98.585 1.00 29.25 175 CYS B CA 1
ATOM 3817 C C . CYS B 1 161 ? 19.731 31.881 99.974 1.00 23.73 175 CYS B C 1
ATOM 3818 O O . CYS B 1 161 ? 18.932 32.512 100.666 1.00 24.64 175 CYS B O 1
ATOM 3821 N N . ASN B 1 162 ? 20.268 30.734 100.363 1.00 21.36 176 ASN B N 1
ATOM 3822 C CA . ASN B 1 162 ? 19.925 30.144 101.652 1.00 24.85 176 ASN B CA 1
ATOM 3823 C C . ASN B 1 162 ? 20.036 31.092 102.824 1.00 19.74 176 ASN B C 1
ATOM 3824 O O . ASN B 1 162 ? 19.079 31.270 103.578 1.00 17.73 176 ASN B O 1
ATOM 3829 N N . THR B 1 163 ? 21.203 31.703 102.972 1.00 24.17 177 THR B N 1
ATOM 3830 C CA . THR B 1 163 ? 21.426 32.628 104.064 1.00 25.87 177 THR B CA 1
ATOM 3831 C C . THR B 1 163 ? 20.592 33.901 103.904 1.00 26.35 177 THR B C 1
ATOM 3832 O O . THR B 1 163 ? 20.130 34.454 104.903 1.00 25.31 177 THR B O 1
ATOM 3836 N N . ASN B 1 164 ? 20.376 34.366 102.672 1.00 22.54 178 ASN B N 1
ATOM 3837 C CA . ASN B 1 164 ? 19.531 35.557 102.492 1.00 22.78 178 ASN B CA 1
ATOM 3838 C C . ASN B 1 164 ? 18.121 35.224 102.977 1.00 17.66 178 ASN B C 1
ATOM 3839 O O . ASN B 1 164 ? 17.464 36.027 103.640 1.00 22.61 178 ASN B O 1
ATOM 3844 N N . ALA B 1 165 ? 17.660 34.022 102.662 1.00 15.25 179 ALA B N 1
ATOM 3845 C CA . ALA B 1 165 ? 16.332 33.606 103.077 1.00 15.21 179 ALA B CA 1
ATOM 3846 C C . ALA B 1 165 ? 16.256 33.501 104.602 1.00 24.36 179 ALA B C 1
ATOM 3847 O O . ALA B 1 165 ? 15.266 33.916 105.205 1.00 21.82 179 ALA B O 1
ATOM 3849 N N . LEU B 1 166 ? 17.297 32.954 105.229 1.00 23.97 180 LEU B N 1
ATOM 3850 C CA . LEU B 1 166 ? 17.302 32.828 106.688 1.00 20.87 180 LEU B CA 1
ATOM 3851 C C . LEU B 1 166 ? 17.187 34.215 107.314 1.00 23.20 180 LEU B C 1
ATOM 3852 O O . LEU B 1 166 ? 16.421 34.431 108.252 1.00 25.02 180 LEU B O 1
ATOM 3857 N N . ILE B 1 167 ? 17.970 35.147 106.790 1.00 19.77 181 ILE B N 1
ATOM 3858 C CA . ILE B 1 167 ? 17.958 36.513 107.273 1.00 22.41 181 ILE B CA 1
ATOM 3859 C C . ILE B 1 167 ? 16.572 37.131 107.069 1.00 24.88 181 ILE B C 1
ATOM 3860 O O . ILE B 1 167 ? 15.999 37.719 107.988 1.00 24.09 181 ILE B O 1
ATOM 3865 N N . CYS B 1 168 ? 16.026 36.965 105.870 1.00 20.18 182 CYS B N 1
ATOM 3866 C CA . CYS B 1 168 ? 14.723 37.519 105.544 1.00 17.75 182 CYS B CA 1
ATOM 3867 C C . CYS B 1 168 ? 13.634 37.045 106.495 1.00 19.56 182 CYS B C 1
ATOM 3868 O O . CYS B 1 168 ? 12.906 37.865 107.062 1.00 18.17 182 CYS B O 1
ATOM 3871 N N . LEU B 1 169 ? 13.514 35.731 106.685 1.00 24.25 183 LEU B N 1
ATOM 3872 C CA . LEU B 1 169 ? 12.471 35.224 107.571 1.00 26.26 183 LEU B CA 1
ATOM 3873 C C . LEU B 1 169 ? 12.716 35.584 109.023 1.00 25.88 183 LEU B C 1
ATOM 3874 O O . LEU B 1 169 ? 11.764 35.702 109.786 1.00 21.56 183 LEU B O 1
ATOM 3879 N N . LYS B 1 170 ? 13.981 35.769 109.402 1.00 25.30 184 LYS B N 1
ATOM 3880 C CA . LYS B 1 170 ? 14.316 36.140 110.778 1.00 29.64 184 LYS B CA 1
ATOM 3881 C C . LYS B 1 170 ? 13.922 37.592 111.052 1.00 33.81 184 LYS B C 1
ATOM 3882 O O . LYS B 1 170 ? 13.809 38.004 112.206 1.00 26.80 184 LYS B O 1
ATOM 3888 N N . ASN B 1 171 ? 13.732 38.365 109.984 1.00 33.51 185 ASN B N 1
ATOM 3889 C CA . ASN B 1 171 ? 13.350 39.765 110.109 1.00 27.51 185 ASN B CA 1
ATOM 3890 C C . ASN B 1 171 ? 11.854 39.921 109.838 1.00 30.94 185 ASN B C 1
ATOM 3891 O O . ASN B 1 171 ? 11.341 41.035 109.700 1.00 29.01 185 ASN B O 1
ATOM 3896 N N . ALA B 1 172 ? 11.161 38.789 109.755 1.00 26.89 186 ALA B N 1
ATOM 3897 C CA . ALA B 1 172 ? 9.721 38.784 109.531 1.00 29.39 186 ALA B CA 1
ATOM 3898 C C . ALA B 1 172 ? 9.117 37.692 110.408 1.00 31.94 186 ALA B C 1
ATOM 3899 O O . ALA B 1 172 ? 8.609 36.678 109.919 1.00 30.90 186 ALA B O 1
ATOM 3901 N N . PRO B 1 173 ? 9.162 37.897 111.732 1.00 34.22 187 PRO B N 1
ATOM 3902 C CA . PRO B 1 173 ? 8.624 36.933 112.696 1.00 32.43 187 PRO B CA 1
ATOM 3903 C C . PRO B 1 173 ? 7.124 36.698 112.560 1.00 33.32 187 PRO B C 1
ATOM 3904 O O . PRO B 1 173 ? 6.617 35.653 112.958 1.00 37.33 187 PRO B O 1
ATOM 3908 N N . ASP B 1 174 ? 6.421 37.665 111.987 1.00 31.44 188 ASP B N 1
ATOM 3909 C CA . ASP B 1 174 ? 4.977 37.551 111.818 1.00 36.66 188 ASP B CA 1
ATOM 3910 C C . ASP B 1 174 ? 4.550 36.771 110.574 1.00 35.88 188 ASP B C 1
ATOM 3911 O O . ASP B 1 174 ? 3.361 36.634 110.305 1.00 38.25 188 ASP B O 1
ATOM 3916 N N . ILE B 1 175 ? 5.528 36.266 109.826 1.00 34.32 189 ILE B N 1
ATOM 3917 C CA . ILE B 1 175 ? 5.284 35.469 108.620 1.00 31.49 189 ILE B CA 1
ATOM 3918 C C . ILE B 1 175 ? 5.866 34.078 108.903 1.00 27.27 189 ILE B C 1
ATOM 3919 O O . ILE B 1 175 ? 7.033 33.957 109.265 1.00 25.72 189 ILE B O 1
ATOM 3924 N N . PRO B 1 176 ? 5.063 33.012 108.736 1.00 24.21 190 PRO B N 1
ATOM 3925 C CA . PRO B 1 176 ? 5.582 31.665 109.008 1.00 24.53 190 PRO B CA 1
ATOM 3926 C C . PRO B 1 176 ? 6.922 31.402 108.320 1.00 27.85 190 PRO B C 1
ATOM 3927 O O . PRO B 1 176 ? 7.070 31.647 107.122 1.00 21.93 190 PRO B O 1
ATOM 3931 N N . ALA B 1 177 ? 7.891 30.919 109.096 1.00 22.02 191 ALA B N 1
ATOM 3932 C CA . ALA B 1 177 ? 9.227 30.609 108.592 1.00 25.13 191 ALA B CA 1
ATOM 3933 C C . ALA B 1 177 ? 9.127 29.665 107.389 1.00 24.61 191 ALA B C 1
ATOM 3934 O O . ALA B 1 177 ? 9.907 29.744 106.438 1.00 20.75 191 ALA B O 1
ATOM 3936 N N . LYS B 1 178 ? 8.143 28.778 107.461 1.00 22.47 192 LYS B N 1
ATOM 3937 C CA . LYS B 1 178 ? 7.851 27.782 106.439 1.00 27.32 192 LYS B CA 1
ATOM 3938 C C . LYS B 1 178 ? 7.590 28.376 105.041 1.00 28.16 192 LYS B C 1
ATOM 3939 O O . LYS B 1 178 ? 7.761 27.695 104.023 1.00 28.57 192 LYS B O 1
ATOM 3945 N N . ASN B 1 179 ? 7.186 29.643 104.999 1.00 27.12 193 ASN B N 1
ATOM 3946 C CA . ASN B 1 179 ? 6.859 30.315 103.742 1.00 27.94 193 ASN B CA 1
ATOM 3947 C C . ASN B 1 179 ? 8.044 30.847 102.943 1.00 28.85 193 ASN B C 1
ATOM 3948 O O . ASN B 1 179 ? 7.851 31.410 101.860 1.00 25.89 193 ASN B O 1
ATOM 3953 N N . PHE B 1 180 ? 9.257 30.668 103.462 1.00 26.39 194 PHE B N 1
ATOM 3954 C CA . PHE B 1 180 ? 10.459 31.160 102.793 1.00 22.59 194 PHE B CA 1
ATOM 3955 C C . PHE B 1 180 ? 11.223 30.098 101.998 1.00 25.84 194 PHE B C 1
ATOM 3956 O O . PHE B 1 180 ? 11.463 28.997 102.488 1.00 21.41 194 PHE B O 1
ATOM 3964 N N . HIS B 1 181 ? 11.618 30.444 100.774 1.00 19.33 195 HIS B N 1
ATOM 3965 C CA . HIS B 1 181 ? 12.310 29.500 99.905 1.00 18.85 195 HIS B CA 1
ATOM 3966 C C . HIS B 1 181 ? 13.580 30.012 99.243 1.00 22.90 195 HIS B C 1
ATOM 3967 O O . HIS B 1 181 ? 13.632 31.143 98.779 1.00 28.22 195 HIS B O 1
ATOM 3974 N N . ALA B 1 182 ? 14.591 29.150 99.193 1.00 23.27 196 ALA B N 1
ATOM 3975 C CA . ALA B 1 182 ? 15.850 29.446 98.523 1.00 23.50 196 ALA B CA 1
ATOM 3976 C C . ALA B 1 182 ? 15.789 28.494 97.320 1.00 25.89 196 ALA B C 1
ATOM 3977 O O . ALA B 1 182 ? 15.784 27.274 97.505 1.00 21.40 196 ALA B O 1
ATOM 3979 N N . LEU B 1 183 ? 15.736 29.046 96.104 1.00 24.45 197 LEU B N 1
ATOM 3980 C CA . LEU B 1 183 ? 15.607 28.241 94.878 1.00 21.28 197 LEU B CA 1
ATOM 3981 C C . LEU B 1 183 ? 16.813 27.431 94.413 1.00 22.42 197 LEU B C 1
ATOM 3982 O O . LEU B 1 183 ? 17.888 27.974 94.135 1.00 21.39 197 LEU B O 1
ATOM 3987 N N . THR B 1 184 ? 16.617 26.121 94.320 1.00 21.35 198 THR B N 1
ATOM 3988 C CA . THR B 1 184 ? 17.657 25.216 93.850 1.00 23.51 198 THR B CA 1
ATOM 3989 C C . THR B 1 184 ? 17.112 24.486 92.626 1.00 22.42 198 THR B C 1
ATOM 3990 O O . THR B 1 184 ? 17.772 23.605 92.077 1.00 25.55 198 THR B O 1
ATOM 3994 N N . ARG B 1 185 ? 15.919 24.887 92.183 1.00 21.35 199 ARG B N 1
ATOM 3995 C CA . ARG B 1 185 ? 15.258 24.244 91.050 1.00 21.58 199 ARG B CA 1
ATOM 3996 C C . ARG B 1 185 ? 16.058 24.254 89.754 1.00 25.94 199 ARG B C 1
ATOM 3997 O O . ARG B 1 185 ? 16.067 23.259 89.028 1.00 25.64 199 ARG B O 1
ATOM 4005 N N . LEU B 1 186 ? 16.723 25.363 89.448 1.00 21.72 200 LEU B N 1
ATOM 4006 C CA . LEU B 1 186 ? 17.529 25.410 88.232 1.00 21.71 200 LEU B CA 1
ATOM 4007 C C . LEU B 1 186 ? 18.546 24.261 88.274 1.00 26.19 200 LEU B C 1
ATOM 4008 O O . LEU B 1 186 ? 18.713 23.520 87.297 1.00 26.05 200 LEU B O 1
ATOM 4013 N N . ASP B 1 187 ? 19.222 24.113 89.410 1.00 18.45 201 ASP B N 1
ATOM 4014 C CA . ASP B 1 187 ? 20.209 23.053 89.547 1.00 21.43 201 ASP B CA 1
ATOM 4015 C C . ASP B 1 187 ? 19.568 21.678 89.526 1.00 22.88 201 ASP B C 1
ATOM 4016 O O . ASP B 1 187 ? 20.185 20.719 89.077 1.00 24.67 201 ASP B O 1
ATOM 4021 N N . GLU B 1 188 ? 18.333 21.572 90.007 1.00 24.31 202 GLU B N 1
ATOM 4022 C CA . GLU B 1 188 ? 17.644 20.291 89.955 1.00 23.76 202 GLU B CA 1
ATOM 4023 C C . GLU B 1 188 ? 17.375 19.974 88.479 1.00 26.71 202 GLU B C 1
ATOM 4024 O O . GLU B 1 188 ? 17.649 18.865 88.019 1.00 31.61 202 GLU B O 1
ATOM 4030 N N . ASN B 1 189 ? 16.849 20.955 87.743 1.00 23.17 203 ASN B N 1
ATOM 4031 C CA . ASN B 1 189 ? 16.545 20.772 86.321 1.00 23.76 203 ASN B CA 1
ATOM 4032 C C . ASN B 1 189 ? 17.784 20.389 85.511 1.00 21.79 203 ASN B C 1
ATOM 4033 O O . ASN B 1 189 ? 17.693 19.614 84.562 1.00 16.58 203 ASN B O 1
ATOM 4038 N N . ARG B 1 190 ? 18.934 20.945 85.875 1.00 20.98 204 ARG B N 1
ATOM 4039 C CA . ARG B 1 190 ? 20.169 20.647 85.169 1.00 18.66 204 ARG B CA 1
ATOM 4040 C C . ARG B 1 190 ? 20.654 19.236 85.489 1.00 24.51 204 ARG B C 1
ATOM 4041 O O . ARG B 1 190 ? 21.105 18.512 84.593 1.00 26.68 204 ARG B O 1
ATOM 4049 N N . ALA B 1 191 ? 20.554 18.851 86.762 1.00 19.46 205 ALA B N 1
ATOM 4050 C CA . ALA B 1 191 ? 20.963 17.524 87.208 1.00 22.58 205 ALA B CA 1
ATOM 4051 C C . ALA B 1 191 ? 20.139 16.473 86.471 1.00 24.14 205 ALA B C 1
ATOM 4052 O O . ALA B 1 191 ? 20.679 15.488 85.980 1.00 23.88 205 ALA B O 1
ATOM 4054 N N . LYS B 1 192 ? 18.828 16.696 86.399 1.00 24.01 206 LYS B N 1
ATOM 4055 C CA . LYS B 1 192 ? 17.933 15.767 85.720 1.00 30.64 206 LYS B CA 1
ATOM 4056 C C . LYS B 1 192 ? 18.293 15.651 84.240 1.00 31.68 206 LYS B C 1
ATOM 4057 O O . LYS B 1 192 ? 18.209 14.573 83.651 1.00 24.86 206 LYS B O 1
ATOM 4063 N N . CYS B 1 193 ? 18.677 16.773 83.642 1.00 30.12 207 CYS B N 1
ATOM 4064 C CA . CYS B 1 193 ? 19.058 16.773 82.243 1.00 32.23 207 CYS B CA 1
ATOM 4065 C C . CYS B 1 193 ? 20.314 15.927 82.083 1.00 33.36 207 CYS B C 1
ATOM 4066 O O . CYS B 1 193 ? 20.395 15.083 81.186 1.00 32.17 207 CYS B O 1
ATOM 4069 N N . GLN B 1 194 ? 21.293 16.156 82.957 1.00 29.40 208 GLN B N 1
ATOM 4070 C CA . GLN B 1 194 ? 22.541 15.412 82.896 1.00 29.68 208 GLN B CA 1
ATOM 4071 C C . GLN B 1 194 ? 22.312 13.922 83.109 1.00 29.41 208 GLN B C 1
ATOM 4072 O O . GLN B 1 194 ? 22.894 13.105 82.396 1.00 24.89 208 GLN B O 1
ATOM 4078 N N . LEU B 1 195 ? 21.455 13.577 84.070 1.00 29.70 209 LEU B N 1
ATOM 4079 C CA . LEU B 1 195 ? 21.129 12.181 84.345 1.00 30.58 209 LEU B CA 1
ATOM 4080 C C . LEU B 1 195 ? 20.511 11.560 83.093 1.00 35.82 209 LEU B C 1
ATOM 4081 O O . LEU B 1 195 ? 20.945 10.505 82.630 1.00 39.60 209 LEU B O 1
ATOM 4086 N N . ALA B 1 196 ? 19.496 12.224 82.548 1.00 34.83 210 ALA B N 1
ATOM 4087 C CA . ALA B 1 196 ? 18.820 11.740 81.351 1.00 34.49 210 ALA B CA 1
ATOM 4088 C C . ALA B 1 196 ? 19.837 11.477 80.244 1.00 33.19 210 ALA B C 1
ATOM 4089 O O . ALA B 1 196 ? 19.851 10.405 79.648 1.00 36.74 210 ALA B O 1
ATOM 4091 N N . LEU B 1 197 ? 20.690 12.458 79.980 1.00 30.14 211 LEU B N 1
ATOM 4092 C CA . LEU B 1 197 ? 21.706 12.330 78.949 1.00 36.11 211 LEU B CA 1
ATOM 4093 C C . LEU B 1 197 ? 22.587 11.103 79.191 1.00 44.17 211 LEU B C 1
ATOM 4094 O O . LEU B 1 197 ? 22.791 10.278 78.292 1.00 43.45 211 LEU B O 1
ATOM 4099 N N . LYS B 1 198 ? 23.103 10.991 80.413 1.00 45.06 212 LYS B N 1
ATOM 4100 C CA . LYS B 1 198 ? 23.970 9.882 80.785 1.00 39.91 212 LYS B CA 1
ATOM 4101 C C . LYS B 1 198 ? 23.303 8.531 80.538 1.00 43.17 212 LYS B C 1
ATOM 4102 O O . LYS B 1 198 ? 23.911 7.627 79.962 1.00 44.65 212 LYS B O 1
ATOM 4108 N N . ALA B 1 199 ? 22.053 8.391 80.964 1.00 38.87 213 ALA B N 1
ATOM 4109 C CA . ALA B 1 199 ? 21.333 7.134 80.780 1.00 36.99 213 ALA B CA 1
ATOM 4110 C C . ALA B 1 199 ? 20.712 7.032 79.387 1.00 37.15 213 ALA B C 1
ATOM 4111 O O . ALA B 1 199 ? 19.908 6.142 79.123 1.00 34.22 213 ALA B O 1
ATOM 4113 N N . GLY B 1 200 ? 21.089 7.948 78.502 1.00 36.81 214 GLY B N 1
ATOM 4114 C CA . GLY B 1 200 ? 20.549 7.936 77.154 1.00 41.64 214 GLY B CA 1
ATOM 4115 C C . GLY B 1 200 ? 19.031 7.898 77.109 1.00 41.16 214 GLY B C 1
ATOM 4116 O O . GLY B 1 200 ? 18.449 7.198 76.284 1.00 48.06 214 GLY B O 1
ATOM 4117 N N . VAL B 1 201 ? 18.384 8.650 77.993 1.00 42.40 215 VAL B N 1
ATOM 4118 C CA . VAL B 1 201 ? 16.929 8.681 78.038 1.00 40.52 215 VAL B CA 1
ATOM 4119 C C . VAL B 1 201 ? 16.457 10.135 77.990 1.00 37.34 215 VAL B C 1
ATOM 4120 O O . VAL B 1 201 ? 17.236 11.047 78.264 1.00 40.30 215 VAL B O 1
ATOM 4124 N N . PHE B 1 202 ? 15.199 10.367 77.627 1.00 37.44 216 PHE B N 1
ATOM 4125 C CA . PHE B 1 202 ? 14.704 11.737 77.563 1.00 35.81 216 PHE B CA 1
ATOM 4126 C C . PHE B 1 202 ? 14.424 12.222 78.977 1.00 37.14 216 PHE B C 1
ATOM 4127 O O . PHE B 1 202 ? 14.178 11.414 79.872 1.00 37.24 216 PHE B O 1
ATOM 4135 N N . TYR B 1 203 ? 14.466 13.536 79.183 1.00 38.11 217 TYR B N 1
ATOM 4136 C CA . TYR B 1 203 ? 14.256 14.090 80.515 1.00 35.99 217 TYR B CA 1
ATOM 4137 C C . TYR B 1 203 ? 12.883 13.891 81.140 1.00 35.50 217 TYR B C 1
ATOM 4138 O O . TYR B 1 203 ? 12.727 14.098 82.342 1.00 39.50 217 TYR B O 1
ATOM 4147 N N . ASP B 1 204 ? 11.890 13.487 80.353 1.00 34.54 218 ASP B N 1
ATOM 4148 C CA . ASP B 1 204 ? 10.562 13.257 80.919 1.00 39.44 218 ASP B CA 1
ATOM 4149 C C . ASP B 1 204 ? 10.458 11.883 81.577 1.00 40.96 218 ASP B C 1
ATOM 4150 O O . ASP B 1 204 ? 9.435 11.549 82.176 1.00 43.59 218 ASP B O 1
ATOM 4155 N N . LYS B 1 205 ? 11.517 11.088 81.469 1.00 39.74 219 LYS B N 1
ATOM 4156 C CA . LYS B 1 205 ? 11.526 9.757 82.067 1.00 44.48 219 LYS B CA 1
ATOM 4157 C C . LYS B 1 205 ? 12.393 9.729 83.324 1.00 42.88 219 LYS B C 1
ATOM 4158 O O . LYS B 1 205 ? 12.682 8.663 83.857 1.00 43.39 219 LYS B O 1
ATOM 4164 N N . VAL B 1 206 ? 12.803 10.906 83.789 1.00 37.28 220 VAL B N 1
ATOM 4165 C CA . VAL B 1 206 ? 13.632 11.024 84.986 1.00 34.93 220 VAL B CA 1
ATOM 4166 C C . VAL B 1 206 ? 12.833 11.721 86.090 1.00 34.26 220 VAL B C 1
ATOM 4167 O O . VAL B 1 206 ? 12.161 12.722 85.835 1.00 33.96 220 VAL B O 1
ATOM 4171 N N . SER B 1 207 ? 12.913 11.199 87.313 1.00 32.24 221 SER B N 1
ATOM 4172 C CA . SER B 1 207 ? 12.174 11.769 88.440 1.00 32.79 221 SER B CA 1
ATOM 4173 C C . SER B 1 207 ? 12.927 11.665 89.762 1.00 30.62 221 SER B C 1
ATOM 4174 O O . SER B 1 207 ? 14.010 11.090 89.827 1.00 30.08 221 SER B O 1
ATOM 4177 N N . ASN B 1 208 ? 12.330 12.216 90.819 1.00 31.39 222 ASN B N 1
ATOM 4178 C CA . ASN B 1 208 ? 12.911 12.177 92.164 1.00 28.56 222 ASN B CA 1
ATOM 4179 C C . ASN B 1 208 ? 14.350 12.662 92.233 1.00 30.40 222 ASN B C 1
ATOM 4180 O O . ASN B 1 208 ? 15.191 12.043 92.886 1.00 28.45 222 ASN B O 1
ATOM 4185 N N . VAL B 1 209 ? 14.618 13.778 91.565 1.00 31.14 223 VAL B N 1
ATOM 4186 C CA . VAL B 1 209 ? 15.940 14.374 91.526 1.00 25.24 223 VAL B CA 1
ATOM 4187 C C . VAL B 1 209 ? 16.008 15.411 92.630 1.00 29.48 223 VAL B C 1
ATOM 4188 O O . VAL B 1 209 ? 15.228 16.368 92.644 1.00 35.03 223 VAL B O 1
ATOM 4192 N N . THR B 1 210 ? 16.938 15.236 93.560 1.00 29.72 224 THR B N 1
ATOM 4193 C CA . THR B 1 210 ? 17.043 16.170 94.669 1.00 26.21 224 THR B CA 1
ATOM 4194 C C . THR B 1 210 ? 18.379 16.889 94.765 1.00 28.96 224 THR B C 1
ATOM 4195 O O . THR B 1 210 ? 19.428 16.322 94.467 1.00 25.83 224 THR B O 1
ATOM 4199 N N . ILE B 1 211 ? 18.324 18.151 95.174 1.00 27.07 225 ILE B N 1
ATOM 4200 C CA . ILE B 1 211 ? 19.525 18.946 95.392 1.00 27.26 225 ILE B CA 1
ATOM 4201 C C . ILE B 1 211 ? 19.427 19.305 96.867 1.00 30.10 225 ILE B C 1
ATOM 4202 O O . ILE B 1 211 ? 18.520 20.037 97.263 1.00 30.49 225 ILE B O 1
ATOM 4207 N N . TRP B 1 212 ? 20.332 18.777 97.685 1.00 28.17 226 TRP B N 1
ATOM 4208 C CA . TRP B 1 212 ? 20.313 19.076 99.116 1.00 25.59 226 TRP B CA 1
ATOM 4209 C C . TRP B 1 212 ? 21.350 20.151 99.442 1.00 24.66 226 TRP B C 1
ATOM 4210 O O . TRP B 1 212 ? 22.326 20.321 98.704 1.00 19.55 226 TRP B O 1
ATOM 4221 N N . GLY B 1 213 ? 21.139 20.867 100.549 1.00 22.33 227 GLY B N 1
ATOM 4222 C CA . GLY B 1 213 ? 22.102 21.877 100.967 1.00 25.01 227 GLY B CA 1
ATOM 4223 C C . GLY B 1 213 ? 21.844 23.305 100.530 1.00 28.73 227 GLY B C 1
ATOM 4224 O O . GLY B 1 213 ? 20.704 23.678 100.241 1.00 26.74 227 GLY B O 1
ATOM 4225 N N . ASN B 1 214 ? 22.888 24.130 100.503 1.00 27.52 228 ASN B N 1
ATOM 4226 C CA . ASN B 1 214 ? 22.671 25.501 100.071 1.00 38.05 228 ASN B CA 1
ATOM 4227 C C . ASN B 1 214 ? 23.063 25.673 98.620 1.00 36.10 228 ASN B C 1
ATOM 4228 O O . ASN B 1 214 ? 23.781 24.848 98.046 1.00 34.06 228 ASN B O 1
ATOM 4233 N N . HIS B 1 215 ? 22.569 26.745 98.020 1.00 30.73 229 HIS B N 1
ATOM 4234 C CA . HIS B 1 215 ? 22.867 26.994 96.633 1.00 35.07 229 HIS B CA 1
ATOM 4235 C C . HIS B 1 215 ? 24.313 27.455 96.488 1.00 35.82 229 HIS B C 1
ATOM 4236 O O . HIS B 1 215 ? 24.592 28.655 96.455 1.00 36.02 229 HIS B O 1
ATOM 4243 N N . SER B 1 216 ? 25.224 26.490 96.416 1.00 33.73 230 SER B N 1
ATOM 4244 C CA . SER B 1 216 ? 26.649 26.777 96.268 1.00 35.08 230 SER B CA 1
ATOM 4245 C C . SER B 1 216 ? 27.368 25.519 95.794 1.00 38.83 230 SER B C 1
ATOM 4246 O O . SER B 1 216 ? 26.730 24.507 95.481 1.00 37.72 230 SER B O 1
ATOM 4249 N N . THR B 1 217 ? 28.696 25.577 95.752 1.00 38.86 231 THR B N 1
ATOM 4250 C CA . THR B 1 217 ? 29.483 24.429 95.313 1.00 34.13 231 THR B CA 1
ATOM 4251 C C . THR B 1 217 ? 29.326 23.228 96.239 1.00 30.97 231 THR B C 1
ATOM 4252 O O . THR B 1 217 ? 29.715 22.125 95.880 1.00 32.40 231 THR B O 1
ATOM 4256 N N . THR B 1 218 ? 28.761 23.424 97.428 1.00 24.07 232 THR B N 1
ATOM 4257 C CA . THR B 1 218 ? 28.582 22.293 98.325 1.00 20.29 232 THR B CA 1
ATOM 4258 C C . THR B 1 218 ? 27.207 21.657 98.154 1.00 25.05 232 THR B C 1
ATOM 4259 O O . THR B 1 218 ? 26.864 20.729 98.881 1.00 28.16 232 THR B O 1
ATOM 4263 N N . GLN B 1 219 ? 26.418 22.151 97.201 1.00 27.15 233 GLN B N 1
ATOM 4264 C CA . GLN B 1 219 ? 25.095 21.575 96.962 1.00 28.92 233 GLN B CA 1
ATOM 4265 C C . GLN B 1 219 ? 25.236 20.084 96.657 1.00 26.39 233 GLN B C 1
ATOM 4266 O O . GLN B 1 219 ? 26.229 19.649 96.091 1.00 25.59 233 GLN B O 1
ATOM 4272 N N . VAL B 1 220 ? 24.235 19.300 97.025 1.00 30.57 234 VAL B N 1
ATOM 4273 C CA . VAL B 1 220 ? 24.324 17.868 96.819 1.00 28.98 234 VAL B CA 1
ATOM 4274 C C . VAL B 1 220 ? 23.347 17.243 95.822 1.00 30.50 234 VAL B C 1
ATOM 4275 O O . VAL B 1 220 ? 22.171 17.026 96.142 1.00 25.26 234 VAL B O 1
ATOM 4279 N N . PRO B 1 221 ? 23.818 16.949 94.599 1.00 22.75 235 PRO B N 1
ATOM 4280 C CA . PRO B 1 221 ? 22.940 16.327 93.600 1.00 25.58 235 PRO B CA 1
ATOM 4281 C C . PRO B 1 221 ? 22.786 14.877 94.055 1.00 27.12 235 PRO B C 1
ATOM 4282 O O . PRO B 1 221 ? 23.738 14.101 94.010 1.00 34.53 235 PRO B O 1
ATOM 4286 N N . ASP B 1 222 ? 21.597 14.516 94.507 1.00 28.89 236 ASP B N 1
ATOM 4287 C CA . ASP B 1 222 ? 21.353 13.175 95.010 1.00 27.75 236 ASP B CA 1
ATOM 4288 C C . ASP B 1 222 ? 20.888 12.163 93.967 1.00 33.08 236 ASP B C 1
ATOM 4289 O O . ASP B 1 222 ? 19.760 12.240 93.472 1.00 28.82 236 ASP B O 1
ATOM 4294 N N . PHE B 1 223 ? 21.765 11.213 93.636 1.00 34.30 237 PHE B N 1
ATOM 4295 C CA . PHE B 1 223 ? 21.428 10.183 92.661 1.00 32.92 237 PHE B CA 1
ATOM 4296 C C . PHE B 1 223 ? 20.821 8.977 93.352 1.00 30.76 237 PHE B C 1
ATOM 4297 O O . PHE B 1 223 ? 20.032 8.251 92.767 1.00 36.19 237 PHE B O 1
ATOM 4305 N N . LEU B 1 224 ? 21.160 8.778 94.614 1.00 24.01 238 LEU B N 1
ATOM 4306 C CA . LEU B 1 224 ? 20.608 7.648 95.339 1.00 25.36 238 LEU B CA 1
ATOM 4307 C C . LEU B 1 224 ? 19.084 7.531 95.258 1.00 26.92 238 LEU B C 1
ATOM 4308 O O . LEU B 1 224 ? 18.560 6.455 94.980 1.00 31.12 238 LEU B O 1
ATOM 4313 N N . ASN B 1 225 ? 18.368 8.625 95.497 1.00 28.40 239 ASN B N 1
ATOM 4314 C CA . ASN B 1 225 ? 16.902 8.573 95.486 1.00 27.65 239 ASN B CA 1
ATOM 4315 C C . ASN B 1 225 ? 16.261 8.855 94.128 1.00 25.94 239 ASN B C 1
ATOM 4316 O O . ASN B 1 225 ? 15.043 8.759 93.988 1.00 25.79 239 ASN B O 1
ATOM 4321 N N . ALA B 1 226 ? 17.076 9.198 93.135 1.00 21.87 240 ALA B N 1
ATOM 4322 C CA . ALA B 1 226 ? 16.566 9.489 91.801 1.00 30.69 240 ALA B CA 1
ATOM 4323 C C . ALA B 1 226 ? 16.118 8.221 91.072 1.00 33.40 240 ALA B C 1
ATOM 4324 O O . ALA B 1 226 ? 16.541 7.113 91.411 1.00 39.28 240 ALA B O 1
ATOM 4326 N N . LYS B 1 227 ? 15.255 8.391 90.076 1.00 32.84 241 LYS B N 1
ATOM 4327 C CA . LYS B 1 227 ? 14.754 7.270 89.290 1.00 35.16 241 LYS B CA 1
ATOM 4328 C C . LYS B 1 227 ? 14.758 7.613 87.810 1.00 40.56 241 LYS B C 1
ATOM 4329 O O . LYS B 1 227 ? 14.636 8.776 87.421 1.00 40.36 241 LYS B O 1
ATOM 4335 N N . ILE B 1 228 ? 14.903 6.583 86.989 1.00 39.61 242 ILE B N 1
ATOM 4336 C CA . ILE B 1 228 ? 14.882 6.749 85.555 1.00 40.79 242 ILE B CA 1
ATOM 4337 C C . ILE B 1 228 ? 13.882 5.720 85.070 1.00 43.73 242 ILE B C 1
ATOM 4338 O O . ILE B 1 228 ? 14.135 4.522 85.126 1.00 50.71 242 ILE B O 1
ATOM 4343 N N . ASP B 1 229 ? 12.725 6.203 84.633 1.00 46.22 243 ASP B N 1
ATOM 4344 C CA . ASP B 1 229 ? 11.654 5.346 84.148 1.00 50.35 243 ASP B CA 1
ATOM 4345 C C . ASP B 1 229 ? 11.058 4.509 85.285 1.00 49.16 243 ASP B C 1
ATOM 4346 O O . ASP B 1 229 ? 10.553 3.407 85.059 1.00 48.01 243 ASP B O 1
ATOM 4351 N N . GLY B 1 230 ? 11.118 5.032 86.506 1.00 44.87 244 GLY B N 1
ATOM 4352 C CA . GLY B 1 230 ? 10.554 4.312 87.637 1.00 44.07 244 GLY B CA 1
ATOM 4353 C C . GLY B 1 230 ? 11.534 3.459 88.422 1.00 45.35 244 GLY B C 1
ATOM 4354 O O . GLY B 1 230 ? 11.190 2.940 89.481 1.00 44.49 244 GLY B O 1
ATOM 4355 N N . ARG B 1 231 ? 12.753 3.306 87.914 1.00 43.86 245 ARG B N 1
ATOM 4356 C CA . ARG B 1 231 ? 13.754 2.505 88.608 1.00 47.29 245 ARG B CA 1
ATOM 4357 C C . ARG B 1 231 ? 14.882 3.347 89.210 1.00 45.92 245 ARG B C 1
ATOM 4358 O O . ARG B 1 231 ? 15.246 4.396 88.674 1.00 47.96 245 ARG B O 1
ATOM 4366 N N . PRO B 1 232 ? 15.450 2.894 90.339 1.00 44.59 246 PRO B N 1
ATOM 4367 C CA . PRO B 1 232 ? 16.543 3.620 90.998 1.00 42.38 246 PRO B CA 1
ATOM 4368 C C . PRO B 1 232 ? 17.700 3.818 90.025 1.00 44.54 246 PRO B C 1
ATOM 4369 O O . PRO B 1 232 ? 18.199 2.852 89.445 1.00 42.70 246 PRO B O 1
ATOM 4373 N N . VAL B 1 233 ? 18.124 5.066 89.849 1.00 45.30 247 VAL B N 1
ATOM 4374 C CA . VAL B 1 233 ? 19.212 5.386 88.926 1.00 47.01 247 VAL B CA 1
ATOM 4375 C C . VAL B 1 233 ? 20.438 4.477 89.065 1.00 45.99 247 VAL B C 1
ATOM 4376 O O . VAL B 1 233 ? 21.093 4.157 88.073 1.00 44.77 247 VAL B O 1
ATOM 4380 N N . LYS B 1 234 ? 20.749 4.048 90.283 1.00 47.55 248 LYS B N 1
ATOM 4381 C CA . LYS B 1 234 ? 21.908 3.190 90.474 1.00 48.02 248 LYS B CA 1
ATOM 4382 C C . LYS B 1 234 ? 21.835 1.858 89.724 1.00 49.97 248 LYS B C 1
ATOM 4383 O O . LYS B 1 234 ? 22.873 1.292 89.393 1.00 49.43 248 LYS B O 1
ATOM 4389 N N . GLU B 1 235 ? 20.636 1.348 89.445 1.00 48.86 249 GLU B N 1
ATOM 4390 C CA . GLU B 1 235 ? 20.568 0.099 88.689 1.00 52.02 249 GLU B CA 1
ATOM 4391 C C . GLU B 1 235 ? 20.578 0.349 87.183 1.00 50.96 249 GLU B C 1
ATOM 4392 O O . GLU B 1 235 ? 20.776 -0.576 86.400 1.00 55.60 249 GLU B O 1
ATOM 4398 N N . VAL B 1 236 ? 20.368 1.597 86.778 1.00 49.09 250 VAL B N 1
ATOM 4399 C CA . VAL B 1 236 ? 20.373 1.943 85.357 1.00 49.44 250 VAL B CA 1
ATOM 4400 C C . VAL B 1 236 ? 21.751 2.438 84.943 1.00 52.52 250 VAL B C 1
ATOM 4401 O O . VAL B 1 236 ? 22.293 2.019 83.921 1.00 57.02 250 VAL B O 1
ATOM 4405 N N . ILE B 1 237 ? 22.303 3.349 85.735 1.00 52.65 251 ILE B N 1
ATOM 4406 C CA . ILE B 1 237 ? 23.628 3.882 85.468 1.00 54.22 251 ILE B CA 1
ATOM 4407 C C . ILE B 1 237 ? 24.599 3.110 86.357 1.00 57.45 251 ILE B C 1
ATOM 4408 O O . ILE B 1 237 ? 24.597 3.261 87.582 1.00 56.29 251 ILE B O 1
ATOM 4413 N N . LYS B 1 238 ? 25.413 2.267 85.730 1.00 57.10 252 LYS B N 1
ATOM 4414 C CA . LYS B 1 238 ? 26.371 1.453 86.458 1.00 55.17 252 LYS B CA 1
ATOM 4415 C C . LYS B 1 238 ? 27.661 2.205 86.755 1.00 50.74 252 LYS B C 1
ATOM 4416 O O . LYS B 1 238 ? 28.335 1.924 87.744 1.00 52.59 252 LYS B O 1
ATOM 4422 N N . ARG B 1 239 ? 28.001 3.166 85.907 1.00 44.93 253 ARG B N 1
ATOM 4423 C CA . ARG B 1 239 ? 29.218 3.931 86.104 1.00 42.13 253 ARG B CA 1
ATOM 4424 C C . ARG B 1 239 ? 29.182 4.673 87.436 1.00 50.57 253 ARG B C 1
ATOM 4425 O O . ARG B 1 239 ? 28.666 5.787 87.535 1.00 50.13 253 ARG B O 1
ATOM 4433 N N . THR B 1 240 ? 29.743 4.043 88.461 1.00 53.78 254 THR B N 1
ATOM 4434 C CA . THR B 1 240 ? 29.772 4.618 89.796 1.00 55.73 254 THR B CA 1
ATOM 4435 C C . THR B 1 240 ? 30.676 5.840 89.899 1.00 55.68 254 THR B C 1
ATOM 4436 O O . THR B 1 240 ? 30.395 6.759 90.669 1.00 53.39 254 THR B O 1
ATOM 4440 N N . LYS B 1 241 ? 31.757 5.858 89.127 1.00 55.74 255 LYS B N 1
ATOM 4441 C CA . LYS B 1 241 ? 32.667 6.993 89.171 1.00 54.42 255 LYS B CA 1
ATOM 4442 C C . LYS B 1 241 ? 31.935 8.250 88.726 1.00 50.13 255 LYS B C 1
ATOM 4443 O O . LYS B 1 241 ? 31.950 9.264 89.418 1.00 51.04 255 LYS B O 1
ATOM 4449 N N . TRP B 1 242 ? 31.288 8.174 87.570 1.00 47.24 256 TRP B N 1
ATOM 4450 C CA . TRP B 1 242 ? 30.544 9.309 87.050 1.00 46.50 256 TRP B CA 1
ATOM 4451 C C . TRP B 1 242 ? 29.543 9.784 88.096 1.00 43.33 256 TRP B C 1
ATOM 4452 O O . TRP B 1 242 ? 29.460 10.977 88.386 1.00 42.29 256 TRP B O 1
ATOM 4463 N N . LEU B 1 243 ? 28.788 8.851 88.667 1.00 35.13 257 LEU B N 1
ATOM 4464 C CA . LEU B 1 243 ? 27.796 9.213 89.668 1.00 36.49 257 LEU B CA 1
ATOM 4465 C C . LEU B 1 243 ? 28.370 9.949 90.868 1.00 35.69 257 LEU B C 1
ATOM 4466 O O . LEU B 1 243 ? 27.754 10.887 91.371 1.00 40.10 257 LEU B O 1
ATOM 4471 N N . GLU B 1 244 ? 29.552 9.541 91.315 1.00 36.22 258 GLU B N 1
ATOM 4472 C CA . GLU B 1 244 ? 30.156 10.139 92.498 1.00 36.43 258 GLU B CA 1
ATOM 4473 C C . GLU B 1 244 ? 31.172 11.249 92.270 1.00 37.16 258 GLU B C 1
ATOM 4474 O O . GLU B 1 244 ? 31.573 11.915 93.221 1.00 43.13 258 GLU B O 1
ATOM 4480 N N . GLU B 1 245 ? 31.591 11.465 91.029 1.00 40.16 259 GLU B N 1
ATOM 4481 C CA . GLU B 1 245 ? 32.572 12.514 90.762 1.00 47.44 259 GLU B CA 1
ATOM 4482 C C . GLU B 1 245 ? 32.259 13.417 89.575 1.00 46.57 259 GLU B C 1
ATOM 4483 O O . GLU B 1 245 ? 32.473 14.627 89.635 1.00 51.59 259 GLU B O 1
ATOM 4489 N N . GLU B 1 246 ? 31.750 12.838 88.497 1.00 43.55 260 GLU B N 1
ATOM 4490 C CA . GLU B 1 246 ? 31.458 13.617 87.304 1.00 43.19 260 GLU B CA 1
ATOM 4491 C C . GLU B 1 246 ? 30.076 14.287 87.310 1.00 39.09 260 GLU B C 1
ATOM 4492 O O . GLU B 1 246 ? 29.937 15.433 86.890 1.00 37.73 260 GLU B O 1
ATOM 4498 N N . PHE B 1 247 ? 29.065 13.572 87.796 1.00 40.09 261 PHE B N 1
ATOM 4499 C CA . PHE B 1 247 ? 27.699 14.084 87.863 1.00 36.94 261 PHE B CA 1
ATOM 4500 C C . PHE B 1 247 ? 27.659 15.475 88.503 1.00 37.52 261 PHE B C 1
ATOM 4501 O O . PHE B 1 247 ? 27.261 16.449 87.867 1.00 34.52 261 PHE B O 1
ATOM 4509 N N . THR B 1 248 ? 28.095 15.562 89.753 1.00 33.16 262 THR B N 1
ATOM 4510 C CA . THR B 1 248 ? 28.090 16.824 90.481 1.00 36.17 262 THR B CA 1
ATOM 4511 C C . THR B 1 248 ? 28.855 17.942 89.776 1.00 38.63 262 THR B C 1
ATOM 4512 O O . THR B 1 248 ? 28.349 19.050 89.641 1.00 41.75 262 THR B O 1
ATOM 4516 N N . ILE B 1 249 ? 30.073 17.659 89.326 1.00 41.23 263 ILE B N 1
ATOM 4517 C CA . ILE B 1 249 ? 30.872 18.676 88.647 1.00 42.93 263 ILE B CA 1
ATOM 4518 C C . ILE B 1 249 ? 30.214 19.136 87.339 1.00 43.20 263 ILE B C 1
ATOM 4519 O O . ILE B 1 249 ? 30.297 20.310 86.975 1.00 39.19 263 ILE B O 1
ATOM 4524 N N . THR B 1 250 ? 29.555 18.214 86.641 1.00 40.73 264 THR B N 1
ATOM 4525 C CA . THR B 1 250 ? 28.879 18.550 85.390 1.00 42.05 264 THR B CA 1
ATOM 4526 C C . THR B 1 250 ? 27.773 19.560 85.690 1.00 39.95 264 THR B C 1
ATOM 4527 O O . THR B 1 250 ? 27.616 20.560 84.991 1.00 36.28 264 THR B O 1
ATOM 4531 N N . VAL B 1 251 ? 27.012 19.285 86.742 1.00 33.98 265 VAL B N 1
ATOM 4532 C CA . VAL B 1 251 ? 25.928 20.160 87.162 1.00 33.97 265 VAL B CA 1
ATOM 4533 C C . VAL B 1 251 ? 26.524 21.512 87.543 1.00 38.43 265 VAL B C 1
ATOM 4534 O O . VAL B 1 251 ? 26.144 22.560 87.013 1.00 39.64 265 VAL B O 1
ATOM 4538 N N . GLN B 1 252 ? 27.487 21.459 88.453 1.00 39.17 266 GLN B N 1
ATOM 4539 C CA . GLN B 1 252 ? 28.174 22.632 88.970 1.00 41.96 266 GLN B CA 1
ATOM 4540 C C . GLN B 1 252 ? 28.813 23.557 87.926 1.00 43.61 266 GLN B C 1
ATOM 4541 O O . GLN B 1 252 ? 28.860 24.771 88.116 1.00 42.95 266 GLN B O 1
ATOM 4547 N N . LYS B 1 253 ? 29.292 22.992 86.824 1.00 48.76 267 LYS B N 1
ATOM 4548 C CA . LYS B 1 253 ? 29.949 23.787 85.785 1.00 52.57 267 LYS B CA 1
ATOM 4549 C C . LYS B 1 253 ? 29.028 24.194 84.630 1.00 49.90 267 LYS B C 1
ATOM 4550 O O . LYS B 1 253 ? 29.454 24.882 83.700 1.00 47.04 267 LYS B O 1
ATOM 4556 N N . ARG B 1 254 ? 27.769 23.777 84.695 1.00 44.73 268 ARG B N 1
ATOM 4557 C CA . ARG B 1 254 ? 26.809 24.084 83.640 1.00 43.14 268 ARG B CA 1
ATOM 4558 C C . ARG B 1 254 ? 26.601 25.589 83.494 1.00 41.78 268 ARG B C 1
ATOM 4559 O O . ARG B 1 254 ? 26.628 26.122 82.380 1.00 31.52 268 ARG B O 1
ATOM 4567 N N . GLY B 1 255 ? 26.398 26.264 84.623 1.00 41.15 269 GLY B N 1
ATOM 4568 C CA . GLY B 1 255 ? 26.190 27.700 84.602 1.00 48.26 269 GLY B CA 1
ATOM 4569 C C . GLY B 1 255 ? 27.414 28.428 84.087 1.00 51.27 269 GLY B C 1
ATOM 4570 O O . GLY B 1 255 ? 27.301 29.446 83.406 1.00 50.34 269 GLY B O 1
ATOM 4571 N N . GLY B 1 256 ? 28.588 27.901 84.414 1.00 54.75 270 GLY B N 1
ATOM 4572 C CA . GLY B 1 256 ? 29.826 28.514 83.972 1.00 57.33 270 GLY B CA 1
ATOM 4573 C C . GLY B 1 256 ? 30.102 28.225 82.509 1.00 60.00 270 GLY B C 1
ATOM 4574 O O . GLY B 1 256 ? 30.623 29.078 81.792 1.00 56.05 270 GLY B O 1
ATOM 4575 N N . ALA B 1 257 ? 29.753 27.021 82.063 1.00 64.40 271 ALA B N 1
ATOM 4576 C CA . ALA B 1 257 ? 29.968 26.629 80.675 1.00 68.66 271 ALA B CA 1
ATOM 4577 C C . ALA B 1 257 ? 29.087 27.459 79.757 1.00 71.95 271 ALA B C 1
ATOM 4578 O O . ALA B 1 257 ? 29.438 27.705 78.605 1.00 74.52 271 ALA B O 1
ATOM 4580 N N . LEU B 1 258 ? 27.939 27.890 80.275 1.00 76.57 272 LEU B N 1
ATOM 4581 C CA . LEU B 1 258 ? 27.005 28.703 79.502 1.00 79.48 272 LEU B CA 1
ATOM 4582 C C . LEU B 1 258 ? 27.443 30.162 79.432 1.00 83.85 272 LEU B C 1
ATOM 4583 O O . LEU B 1 258 ? 26.932 30.931 78.618 1.00 85.69 272 LEU B O 1
ATOM 4588 N N . ILE B 1 259 ? 28.392 30.540 80.284 1.00 88.23 273 ILE B N 1
ATOM 4589 C CA . ILE B 1 259 ? 28.897 31.911 80.312 1.00 93.21 273 ILE B CA 1
ATOM 4590 C C . ILE B 1 259 ? 29.846 32.209 79.150 1.00 97.31 273 ILE B C 1
ATOM 4591 O O . ILE B 1 259 ? 29.836 33.315 78.605 1.00 98.65 273 ILE B O 1
ATOM 4596 N N . GLN B 1 260 ? 30.670 31.232 78.777 1.00 99.23 274 GLN B N 1
ATOM 4597 C CA . GLN B 1 260 ? 31.609 31.413 77.674 1.00 99.29 274 GLN B CA 1
ATOM 4598 C C . GLN B 1 260 ? 30.921 31.114 76.342 1.00 100.15 274 GLN B C 1
ATOM 4599 O O . GLN B 1 260 ? 31.221 31.742 75.326 1.00 100.15 274 GLN B O 1
ATOM 4605 N N . LYS B 1 261 ? 29.998 30.152 76.357 1.00 100.15 275 LYS B N 1
ATOM 4606 C CA . LYS B 1 261 ? 29.230 29.784 75.166 1.00 99.42 275 LYS B CA 1
ATOM 4607 C C . LYS B 1 261 ? 28.300 30.941 74.810 1.00 99.80 275 LYS B C 1
ATOM 4608 O O . LYS B 1 261 ? 28.510 31.647 73.823 1.00 100.15 275 LYS B O 1
ATOM 4614 N N . TRP B 1 262 ? 27.268 31.123 75.628 1.00 99.62 276 TRP B N 1
ATOM 4615 C CA . TRP B 1 262 ? 26.294 32.191 75.438 1.00 100.09 276 TRP B CA 1
ATOM 4616 C C . TRP B 1 262 ? 27.025 33.533 75.446 1.00 99.77 276 TRP B C 1
ATOM 4617 O O . TRP B 1 262 ? 26.795 34.388 74.591 1.00 98.54 276 TRP B O 1
ATOM 4628 N N . GLY B 1 263 ? 27.923 33.697 76.412 1.00 100.15 277 GLY B N 1
ATOM 4629 C CA . GLY B 1 263 ? 28.672 34.934 76.533 1.00 99.84 277 GLY B CA 1
ATOM 4630 C C . GLY B 1 263 ? 28.275 35.633 77.818 1.00 99.71 277 GLY B C 1
ATOM 4631 O O . GLY B 1 263 ? 29.077 36.332 78.441 1.00 97.42 277 GLY B O 1
ATOM 4632 N N . ARG B 1 264 ? 27.025 35.427 78.220 1.00 99.74 278 ARG B N 1
ATOM 4633 C CA . ARG B 1 264 ? 26.496 36.036 79.431 1.00 99.38 278 ARG B CA 1
ATOM 4634 C C . ARG B 1 264 ? 25.511 35.097 80.132 1.00 97.16 278 ARG B C 1
ATOM 4635 O O . ARG B 1 264 ? 25.437 33.905 79.823 1.00 99.02 278 ARG B O 1
ATOM 4643 N N . SER B 1 265 ? 24.760 35.657 81.074 1.00 92.30 279 SER B N 1
ATOM 4644 C CA . SER B 1 265 ? 23.773 34.937 81.871 1.00 83.93 279 SER B CA 1
ATOM 4645 C C . SER B 1 265 ? 22.792 34.065 81.091 1.00 74.84 279 SER B C 1
ATOM 4646 O O . SER B 1 265 ? 22.382 34.397 79.977 1.00 77.79 279 SER B O 1
ATOM 4649 N N . SER B 1 266 ? 22.420 32.945 81.702 1.00 60.16 280 SER B N 1
ATOM 4650 C CA . SER B 1 266 ? 21.465 32.007 81.126 1.00 45.18 280 SER B CA 1
ATOM 4651 C C . SER B 1 266 ? 20.086 32.358 81.699 1.00 34.27 280 SER B C 1
ATOM 4652 O O . SER B 1 266 ? 19.392 31.512 82.258 1.00 27.37 280 SER B O 1
ATOM 4655 N N . ALA B 1 267 ? 19.711 33.626 81.553 1.00 29.06 281 ALA B N 1
ATOM 4656 C CA . ALA B 1 267 ? 18.445 34.168 82.047 1.00 21.82 281 ALA B CA 1
ATOM 4657 C C . ALA B 1 267 ? 17.194 33.362 81.712 1.00 20.05 281 ALA B C 1
ATOM 4658 O O . ALA B 1 267 ? 16.364 33.102 82.587 1.00 17.59 281 ALA B O 1
ATOM 4660 N N . ALA B 1 268 ? 17.052 32.975 80.447 1.00 26.07 282 ALA B N 1
ATOM 4661 C CA . ALA B 1 268 ? 15.875 32.230 80.014 1.00 24.37 282 ALA B CA 1
ATOM 4662 C C .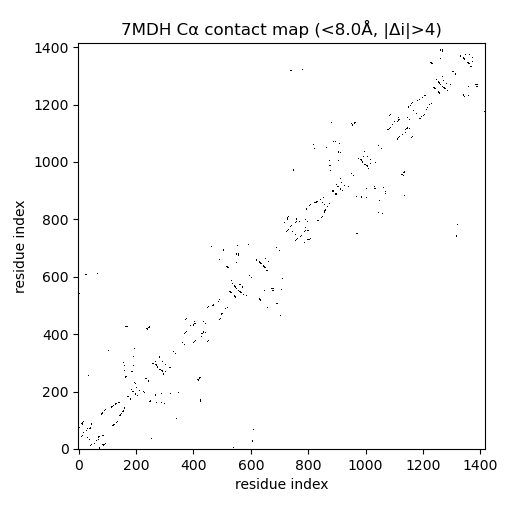 ALA B 1 268 ? 15.609 30.969 80.816 1.00 25.88 282 ALA B C 1
ATOM 4663 O O . ALA B 1 268 ? 14.516 30.801 81.369 1.00 24.33 282 ALA B O 1
ATOM 4665 N N . SER B 1 269 ? 16.598 30.082 80.892 1.00 24.02 283 SER B N 1
ATOM 4666 C CA . SER B 1 269 ? 16.393 28.839 81.626 1.00 22.05 283 SER B CA 1
ATOM 4667 C C . SER B 1 269 ? 16.297 29.028 83.143 1.00 17.40 283 SER B C 1
ATOM 4668 O O . SER B 1 269 ? 15.716 28.184 83.828 1.00 14.39 283 SER B O 1
ATOM 4671 N N . THR B 1 270 ? 16.858 30.102 83.699 1.00 20.84 284 THR B N 1
ATOM 4672 C CA . THR B 1 270 ? 16.674 30.248 85.138 1.00 21.17 284 THR B CA 1
ATOM 4673 C C . THR B 1 270 ? 15.273 30.823 85.379 1.00 22.37 284 THR B C 1
ATOM 4674 O O . THR B 1 270 ? 14.659 30.547 86.404 1.00 24.06 284 THR B O 1
ATOM 4678 N N . ALA B 1 271 ? 14.743 31.585 84.424 1.00 23.80 285 ALA B N 1
ATOM 4679 C CA . ALA B 1 271 ? 13.383 32.108 84.582 1.00 25.45 285 ALA B CA 1
ATOM 4680 C C . ALA B 1 271 ? 12.453 30.899 84.475 1.00 24.28 285 ALA B C 1
ATOM 4681 O O . ALA B 1 271 ? 11.450 30.808 85.185 1.00 26.24 285 ALA B O 1
ATOM 4683 N N . VAL B 1 272 ? 12.790 29.962 83.594 1.00 20.38 286 VAL B N 1
ATOM 4684 C CA . VAL B 1 272 ? 11.973 28.763 83.462 1.00 19.96 286 VAL B CA 1
ATOM 4685 C C . VAL B 1 272 ? 11.942 28.031 84.801 1.00 20.64 286 VAL B C 1
ATOM 4686 O O . VAL B 1 272 ? 10.892 27.558 85.231 1.00 20.22 286 VAL B O 1
ATOM 4690 N N . SER B 1 273 ? 13.095 27.935 85.461 1.00 19.11 287 SER B N 1
ATOM 4691 C CA . SER B 1 273 ? 13.165 27.225 86.732 1.00 18.04 287 SER B CA 1
ATOM 4692 C C . SER B 1 273 ? 12.401 27.948 87.822 1.00 14.42 287 SER B C 1
ATOM 4693 O O . SER B 1 273 ? 11.834 27.318 88.709 1.00 17.90 287 SER B O 1
ATOM 4696 N N . ILE B 1 274 ? 12.377 29.272 87.771 1.00 19.03 288 ILE B N 1
ATOM 4697 C CA . ILE B 1 274 ? 11.643 29.997 88.793 1.00 18.69 288 ILE B CA 1
ATOM 4698 C C . ILE B 1 274 ? 10.155 29.715 88.607 1.00 21.19 288 ILE B C 1
ATOM 4699 O O . ILE B 1 274 ? 9.417 29.540 89.580 1.00 24.21 288 ILE B O 1
ATOM 4704 N N . ALA B 1 275 ? 9.726 29.630 87.352 1.00 22.90 289 ALA B N 1
ATOM 4705 C CA . ALA B 1 275 ? 8.335 29.332 87.050 1.00 18.69 289 ALA B CA 1
ATOM 4706 C C . ALA B 1 275 ? 7.993 27.926 87.551 1.00 20.14 289 ALA B C 1
ATOM 4707 O O . ALA B 1 275 ? 6.950 27.725 88.190 1.00 21.72 289 ALA B O 1
ATOM 4709 N N . ASP B 1 276 ? 8.867 26.952 87.268 1.00 22.34 290 ASP B N 1
ATOM 4710 C CA . ASP B 1 276 ? 8.628 25.573 87.711 1.00 21.23 290 ASP B CA 1
ATOM 4711 C C . ASP B 1 276 ? 8.531 25.557 89.230 1.00 21.16 290 ASP B C 1
ATOM 4712 O O . ASP B 1 276 ? 7.641 24.931 89.804 1.00 22.71 290 ASP B O 1
ATOM 4717 N N . ALA B 1 277 ? 9.462 26.250 89.874 1.00 18.39 291 ALA B N 1
ATOM 4718 C CA . ALA B 1 277 ? 9.491 26.311 91.322 1.00 22.03 291 ALA B CA 1
ATOM 4719 C C . ALA B 1 277 ? 8.134 26.762 91.871 1.00 26.42 291 ALA B C 1
ATOM 4720 O O . ALA B 1 277 ? 7.612 26.167 92.813 1.00 22.81 291 ALA B O 1
ATOM 4722 N N . ILE B 1 278 ? 7.562 27.804 91.270 1.00 24.81 292 ILE B N 1
ATOM 4723 C CA . ILE B 1 278 ? 6.264 28.312 91.704 1.00 23.05 292 ILE B CA 1
ATOM 4724 C C . ILE B 1 278 ? 5.164 27.279 91.441 1.00 23.25 292 ILE B C 1
ATOM 4725 O O . ILE B 1 278 ? 4.384 26.944 92.339 1.00 23.05 292 ILE B O 1
ATOM 4730 N N . LYS B 1 279 ? 5.107 26.772 90.212 1.00 23.01 293 LYS B N 1
ATOM 4731 C CA . LYS B 1 279 ? 4.100 25.780 89.852 1.00 24.99 293 LYS B CA 1
ATOM 4732 C C . LYS B 1 279 ? 4.111 24.587 90.791 1.00 23.19 293 LYS B C 1
ATOM 4733 O O . LYS B 1 279 ? 3.048 24.021 91.082 1.00 21.72 293 LYS B O 1
ATOM 4739 N N . SER B 1 280 ? 5.297 24.207 91.268 1.00 18.24 294 SER B N 1
ATOM 4740 C CA . SER B 1 280 ? 5.401 23.077 92.190 1.00 22.04 294 SER B CA 1
ATOM 4741 C C . SER B 1 280 ? 4.661 23.370 93.490 1.00 19.56 294 SER B C 1
ATOM 4742 O O . SER B 1 280 ? 4.295 22.459 94.220 1.00 24.95 294 SER B O 1
ATOM 4745 N N . LEU B 1 281 ? 4.440 24.644 93.785 1.00 23.59 295 LEU B N 1
ATOM 4746 C CA . LEU B 1 281 ? 3.731 24.998 95.006 1.00 23.60 295 LEU B CA 1
ATOM 4747 C C . LEU B 1 281 ? 2.235 25.170 94.767 1.00 23.40 295 LEU B C 1
ATOM 4748 O O . LEU B 1 281 ? 1.445 24.985 95.689 1.00 24.73 295 LEU B O 1
ATOM 4753 N N . VAL B 1 282 ? 1.836 25.496 93.537 1.00 21.87 296 VAL B N 1
ATOM 4754 C CA . VAL B 1 282 ? 0.414 25.679 93.239 1.00 23.88 296 VAL B CA 1
ATOM 4755 C C . VAL B 1 282 ? -0.259 24.568 92.419 1.00 28.33 296 VAL B C 1
ATOM 4756 O O . VAL B 1 282 ? -1.346 24.760 91.878 1.00 24.54 296 VAL B O 1
ATOM 4760 N N . THR B 1 283 ? 0.390 23.416 92.306 1.00 31.67 297 THR B N 1
ATOM 4761 C CA . THR B 1 283 ? -0.192 22.287 91.580 1.00 34.75 297 THR B CA 1
ATOM 4762 C C . THR B 1 283 ? 0.178 21.048 92.368 1.00 31.90 297 THR B C 1
ATOM 4763 O O . THR B 1 283 ? 1.278 20.960 92.896 1.00 33.56 297 THR B O 1
ATOM 4767 N N . PRO B 1 284 ? -0.747 20.083 92.481 1.00 34.82 298 PRO B N 1
ATOM 4768 C CA . PRO B 1 284 ? -0.428 18.869 93.241 1.00 35.57 298 PRO B CA 1
ATOM 4769 C C . PRO B 1 284 ? 0.770 18.117 92.655 1.00 35.59 298 PRO B C 1
ATOM 4770 O O . PRO B 1 284 ? 0.914 18.002 91.434 1.00 31.12 298 PRO B O 1
ATOM 4774 N N . THR B 1 285 ? 1.634 17.622 93.536 1.00 33.61 299 THR B N 1
ATOM 4775 C CA . THR B 1 285 ? 2.819 16.883 93.112 1.00 34.43 299 THR B CA 1
ATOM 4776 C C . THR B 1 285 ? 2.413 15.491 92.644 1.00 29.24 299 THR B C 1
ATOM 4777 O O . THR B 1 285 ? 1.717 14.769 93.358 1.00 29.60 299 THR B O 1
ATOM 4781 N N . PRO B 1 286 ? 2.824 15.100 91.430 1.00 28.60 300 PRO B N 1
ATOM 4782 C CA . PRO B 1 286 ? 2.463 13.764 90.942 1.00 32.04 300 PRO B CA 1
ATOM 4783 C C . PRO B 1 286 ? 2.933 12.746 91.972 1.00 37.40 300 PRO B C 1
ATOM 4784 O O . PRO B 1 286 ? 4.051 12.846 92.484 1.00 38.05 300 PRO B O 1
ATOM 4788 N N . GLU B 1 287 ? 2.079 11.777 92.281 1.00 40.85 301 GLU B N 1
ATOM 4789 C CA . GLU B 1 287 ? 2.397 10.759 93.274 1.00 45.89 301 GLU B CA 1
ATOM 4790 C C . GLU B 1 287 ? 3.800 10.173 93.155 1.00 42.74 301 GLU B C 1
ATOM 4791 O O . GLU B 1 287 ? 4.271 9.874 92.057 1.00 46.17 301 GLU B O 1
ATOM 4797 N N . GLY B 1 288 ? 4.465 10.025 94.298 1.00 40.75 302 GLY B N 1
ATOM 4798 C CA . GLY B 1 288 ? 5.796 9.449 94.325 1.00 38.36 302 GLY B CA 1
ATOM 4799 C C . GLY B 1 288 ? 6.960 10.365 93.996 1.00 39.36 302 GLY B C 1
ATOM 4800 O O . GLY B 1 288 ? 8.112 10.021 94.277 1.00 42.18 302 GLY B O 1
ATOM 4801 N N . ASP B 1 289 ? 6.682 11.524 93.407 1.00 31.41 303 ASP B N 1
ATOM 4802 C CA . ASP B 1 289 ? 7.749 12.459 93.038 1.00 35.17 303 ASP B CA 1
ATOM 4803 C C . ASP B 1 289 ? 7.900 13.586 94.066 1.00 28.80 303 ASP B C 1
ATOM 4804 O O . ASP B 1 289 ? 7.227 13.593 95.093 1.00 34.32 303 ASP B O 1
ATOM 4809 N N . TRP B 1 290 ? 8.792 14.531 93.794 1.00 22.54 304 TRP B N 1
ATOM 4810 C CA . TRP B 1 290 ? 9.008 15.656 94.705 1.00 20.35 304 TRP B CA 1
ATOM 4811 C C . TRP B 1 290 ? 9.825 16.726 94.008 1.00 21.22 304 TRP B C 1
ATOM 4812 O O . TRP B 1 290 ? 10.208 16.554 92.853 1.00 25.10 304 TRP B O 1
ATOM 4823 N N . PHE B 1 291 ? 10.093 17.831 94.697 1.00 17.10 305 PHE B N 1
ATOM 4824 C CA . PHE B 1 291 ? 10.871 18.905 94.089 1.00 19.93 305 PHE B CA 1
ATOM 4825 C C . PHE B 1 291 ? 11.828 19.498 95.114 1.00 22.62 305 PHE B C 1
ATOM 4826 O O . PHE B 1 291 ? 11.612 19.385 96.321 1.00 26.60 305 PHE B O 1
ATOM 4834 N N . SER B 1 292 ? 12.892 20.124 94.634 1.00 17.21 306 SER B N 1
ATOM 4835 C CA . SER B 1 292 ? 13.886 20.686 95.529 1.00 23.52 306 SER B CA 1
ATOM 4836 C C . SER B 1 292 ? 13.646 22.148 95.839 1.00 22.66 306 SER B C 1
ATOM 4837 O O . SER B 1 292 ? 13.300 22.926 94.957 1.00 28.18 306 SER B O 1
ATOM 4840 N N . THR B 1 293 ? 13.826 22.513 97.102 1.00 21.83 307 THR B N 1
ATOM 4841 C CA . THR B 1 293 ? 13.694 23.899 97.518 1.00 22.20 307 THR B CA 1
ATOM 4842 C C . THR B 1 293 ? 14.395 24.098 98.861 1.00 21.48 307 THR B C 1
ATOM 4843 O O . THR B 1 293 ? 14.239 23.287 99.782 1.00 20.06 307 THR B O 1
ATOM 4847 N N . GLY B 1 294 ? 15.197 25.159 98.940 1.00 18.16 308 GLY B N 1
ATOM 4848 C CA . GLY B 1 294 ? 15.905 25.487 100.163 1.00 19.96 308 GLY B CA 1
ATOM 4849 C C . GLY B 1 294 ? 14.862 25.972 101.143 1.00 24.85 308 GLY B C 1
ATOM 4850 O O . GLY B 1 294 ? 14.251 27.026 100.942 1.00 29.71 308 GLY B O 1
ATOM 4851 N N . VAL B 1 295 ? 14.667 25.229 102.220 1.00 22.66 309 VAL B N 1
ATOM 4852 C CA . VAL B 1 295 ? 13.633 25.593 103.171 1.00 25.81 309 VAL B CA 1
ATOM 4853 C C . VAL B 1 295 ? 14.085 25.517 104.640 1.00 29.67 309 VAL B C 1
ATOM 4854 O O . VAL B 1 295 ? 15.130 24.933 104.950 1.00 28.44 309 VAL B O 1
ATOM 4858 N N . TYR B 1 296 ? 13.311 26.131 105.535 1.00 27.05 310 TYR B N 1
ATOM 4859 C CA . TYR B 1 296 ? 13.636 26.141 106.962 1.00 24.20 310 TYR B CA 1
ATOM 4860 C C . TYR B 1 296 ? 13.707 24.689 107.466 1.00 26.76 310 TYR B C 1
ATOM 4861 O O . TYR B 1 296 ? 12.759 23.921 107.305 1.00 19.07 310 TYR B O 1
ATOM 4870 N N . THR B 1 297 ? 14.829 24.331 108.089 1.00 27.90 311 THR B N 1
ATOM 4871 C CA . THR B 1 297 ? 15.060 22.964 108.563 1.00 30.17 311 THR B CA 1
ATOM 4872 C C . THR B 1 297 ? 14.461 22.516 109.894 1.00 32.96 311 THR B C 1
ATOM 4873 O O . THR B 1 297 ? 14.309 21.316 110.125 1.00 36.71 311 THR B O 1
ATOM 4877 N N . THR B 1 298 ? 14.128 23.453 110.770 1.00 37.57 312 THR B N 1
ATOM 4878 C CA . THR B 1 298 ? 13.580 23.082 112.071 1.00 37.69 312 THR B CA 1
ATOM 4879 C C . THR B 1 298 ? 12.396 22.131 111.954 1.00 39.56 312 THR B C 1
ATOM 4880 O O . THR B 1 298 ? 11.332 22.497 111.450 1.00 36.47 312 THR B O 1
ATOM 4884 N N . GLY B 1 299 ? 12.601 20.901 112.421 1.00 41.24 313 GLY B N 1
ATOM 4885 C CA . GLY B 1 299 ? 11.560 19.889 112.365 1.00 36.24 313 GLY B CA 1
ATOM 4886 C C . GLY B 1 299 ? 11.845 18.795 111.349 1.00 39.94 313 GLY B C 1
ATOM 4887 O O . GLY B 1 299 ? 11.168 17.763 111.327 1.00 37.31 313 GLY B O 1
ATOM 4888 N N . ASN B 1 300 ? 12.850 19.010 110.504 1.00 35.38 314 ASN B N 1
ATOM 4889 C CA . ASN B 1 300 ? 13.199 18.026 109.486 1.00 38.54 314 ASN B CA 1
ATOM 4890 C C . ASN B 1 300 ? 13.531 16.685 110.139 1.00 39.74 314 ASN B C 1
ATOM 4891 O O . ASN B 1 300 ? 14.032 16.636 111.266 1.00 40.07 314 ASN B O 1
ATOM 4896 N N . PRO B 1 301 ? 13.232 15.579 109.445 1.00 38.23 315 PRO B N 1
ATOM 4897 C CA . PRO B 1 301 ? 13.509 14.241 109.974 1.00 37.20 315 PRO B CA 1
ATOM 4898 C C . PRO B 1 301 ? 14.797 13.637 109.416 1.00 38.80 315 PRO B C 1
ATOM 4899 O O . PRO B 1 301 ? 15.157 12.511 109.753 1.00 40.00 315 PRO B O 1
ATOM 4903 N N . TYR B 1 302 ? 15.493 14.394 108.574 1.00 35.50 316 TYR B N 1
ATOM 4904 C CA . TYR B 1 302 ? 16.714 13.901 107.946 1.00 36.00 316 TYR B CA 1
ATOM 4905 C C . TYR B 1 302 ? 17.962 14.016 108.812 1.00 39.42 316 TYR B C 1
ATOM 4906 O O . TYR B 1 302 ? 19.067 13.706 108.355 1.00 39.16 316 TYR B O 1
ATOM 4915 N N . GLY B 1 303 ? 17.796 14.451 110.057 1.00 35.58 317 GLY B N 1
ATOM 4916 C CA . GLY B 1 303 ? 18.944 14.600 110.932 1.00 32.88 317 GLY B CA 1
ATOM 4917 C C . GLY B 1 303 ? 19.774 15.837 110.622 1.00 32.80 317 GLY B C 1
ATOM 4918 O O . GLY B 1 303 ? 20.878 15.993 111.149 1.00 35.73 317 GLY B O 1
ATOM 4919 N N . ILE B 1 304 ? 19.251 16.716 109.765 1.00 34.04 318 ILE B N 1
ATOM 4920 C CA . ILE B 1 304 ? 19.944 17.958 109.390 1.00 29.52 318 ILE B CA 1
ATOM 4921 C C . ILE B 1 304 ? 19.814 18.991 110.516 1.00 22.31 318 ILE B C 1
ATOM 4922 O O . ILE B 1 304 ? 18.781 19.051 111.180 1.00 24.94 318 ILE B O 1
ATOM 4927 N N . ALA B 1 305 ? 20.854 19.790 110.745 1.00 21.41 319 ALA B N 1
ATOM 4928 C CA . ALA B 1 305 ? 20.794 20.791 111.813 1.00 28.09 319 ALA B CA 1
ATOM 4929 C C . ALA B 1 305 ? 19.568 21.681 111.621 1.00 32.53 319 ALA B C 1
ATOM 4930 O O . ALA B 1 305 ? 19.119 21.904 110.486 1.00 27.11 319 ALA B O 1
ATOM 4932 N N . GLU B 1 306 ? 19.027 22.183 112.727 1.00 29.57 320 GLU B N 1
ATOM 4933 C CA . GLU B 1 306 ? 17.846 23.037 112.668 1.00 32.74 320 GLU B CA 1
ATOM 4934 C C . GLU B 1 306 ? 18.193 24.520 112.626 1.00 31.25 320 GLU B C 1
ATOM 4935 O O . GLU B 1 306 ? 19.361 24.903 112.726 1.00 26.76 320 GLU B O 1
ATOM 4941 N N . ASP B 1 307 ? 17.159 25.342 112.459 1.00 32.76 321 ASP B N 1
ATOM 4942 C CA . ASP B 1 307 ? 17.292 26.793 112.424 1.00 27.55 321 ASP B CA 1
ATOM 4943 C C . ASP B 1 307 ? 18.145 27.316 111.276 1.00 23.65 321 ASP B C 1
ATOM 4944 O O . ASP B 1 307 ? 18.936 28.239 111.448 1.00 20.93 321 ASP B O 1
ATOM 4949 N N . ILE B 1 308 ? 17.992 26.704 110.107 1.00 24.31 322 ILE B N 1
ATOM 4950 C CA . ILE B 1 308 ? 18.697 27.145 108.906 1.00 22.81 322 ILE B CA 1
ATOM 4951 C C . ILE B 1 308 ? 17.824 26.845 107.689 1.00 21.87 322 ILE B C 1
ATOM 4952 O O . ILE B 1 308 ? 16.752 26.242 107.813 1.00 21.17 322 ILE B O 1
ATOM 4957 N N . VAL B 1 309 ? 18.273 27.284 106.520 1.00 22.27 323 VAL B N 1
ATOM 4958 C CA . VAL B 1 309 ? 17.539 27.052 105.284 1.00 24.39 323 VAL B CA 1
ATOM 4959 C C . VAL B 1 309 ? 18.417 26.116 104.479 1.00 25.23 323 VAL B C 1
ATOM 4960 O O . VAL B 1 309 ? 19.530 26.472 104.088 1.00 23.02 323 VAL B O 1
ATOM 4964 N N . PHE B 1 310 ? 17.892 24.918 104.239 1.00 25.13 324 PHE B N 1
ATOM 4965 C CA . PHE B 1 310 ? 18.620 23.849 103.571 1.00 24.39 324 PHE B CA 1
ATOM 4966 C C . PHE B 1 310 ? 17.724 23.208 102.510 1.00 23.21 324 PHE B C 1
ATOM 4967 O O . PHE B 1 310 ? 16.584 22.833 102.796 1.00 24.19 324 PHE B O 1
ATOM 4975 N N . SER B 1 311 ? 18.225 23.088 101.287 1.00 13.99 325 SER B N 1
ATOM 4976 C CA . SER B 1 311 ? 17.426 22.487 100.232 1.00 18.43 325 SER B CA 1
ATOM 4977 C C . SER B 1 311 ? 17.132 21.018 100.576 1.00 25.20 325 SER B C 1
ATOM 4978 O O . SER B 1 311 ? 18.035 20.263 100.968 1.00 23.51 325 SER B O 1
ATOM 4981 N N . MET B 1 312 ? 15.864 20.632 100.435 1.00 20.35 326 MET B N 1
ATOM 4982 C CA . MET B 1 312 ? 15.414 19.277 100.740 1.00 25.67 326 MET B CA 1
ATOM 4983 C C . MET B 1 312 ? 14.276 18.814 99.820 1.00 28.46 326 MET B C 1
ATOM 4984 O O . MET B 1 312 ? 13.645 19.620 99.136 1.00 31.28 326 MET B O 1
ATOM 4989 N N . PRO B 1 313 ? 13.995 17.501 99.801 1.00 28.82 327 PRO B N 1
ATOM 4990 C CA . PRO B 1 313 ? 12.918 16.977 98.953 1.00 26.36 327 PRO B CA 1
ATOM 4991 C C . PRO B 1 313 ? 11.540 17.329 99.524 1.00 27.08 327 PRO B C 1
ATOM 4992 O O . PRO B 1 313 ? 11.261 17.090 100.705 1.00 21.42 327 PRO B O 1
ATOM 4996 N N . CYS B 1 314 ? 10.684 17.898 98.681 1.00 23.72 328 CYS B N 1
ATOM 4997 C CA . CYS B 1 314 ? 9.348 18.308 99.111 1.00 26.11 328 CYS B CA 1
ATOM 4998 C C . CYS B 1 314 ? 8.288 17.967 98.080 1.00 28.83 328 CYS B C 1
ATOM 4999 O O . CYS B 1 314 ? 8.585 17.777 96.899 1.00 30.90 328 CYS B O 1
ATOM 5002 N N . ARG B 1 315 ? 7.047 17.891 98.544 1.00 29.79 329 ARG B N 1
ATOM 5003 C CA . ARG B 1 315 ? 5.918 17.666 97.662 1.00 33.68 329 ARG B CA 1
ATOM 5004 C C . ARG B 1 315 ? 4.804 18.595 98.153 1.00 33.12 329 ARG B C 1
ATOM 5005 O O . ARG B 1 315 ? 4.847 19.082 99.282 1.00 32.79 329 ARG B O 1
ATOM 5013 N N . SER B 1 316 ? 3.820 18.859 97.304 1.00 33.34 330 SER B N 1
ATOM 5014 C CA . SER B 1 316 ? 2.755 19.788 97.659 1.00 32.24 330 SER B CA 1
ATOM 5015 C C . SER B 1 316 ? 1.361 19.381 97.192 1.00 33.99 330 SER B C 1
ATOM 5016 O O . SER B 1 316 ? 1.196 18.733 96.152 1.00 32.78 330 SER B O 1
ATOM 5019 N N . LYS B 1 317 ? 0.362 19.777 97.977 1.00 35.92 331 LYS B N 1
ATOM 5020 C CA . LYS B 1 317 ? -1.036 19.505 97.661 1.00 37.25 331 LYS B CA 1
ATOM 5021 C C . LYS B 1 317 ? -1.476 20.479 96.564 1.00 32.10 331 LYS B C 1
ATOM 5022 O O . LYS B 1 317 ? -2.478 20.253 95.883 1.00 35.27 331 LYS B O 1
ATOM 5028 N N . GLY B 1 318 ? -0.712 21.556 96.397 1.00 29.76 332 GLY B N 1
ATOM 5029 C CA . GLY B 1 318 ? -1.036 22.556 95.393 1.00 28.83 332 GLY B CA 1
ATOM 5030 C C . GLY B 1 318 ? -1.736 23.761 96.005 1.00 24.74 332 GLY B C 1
ATOM 5031 O O . GLY B 1 318 ? -2.288 24.599 95.29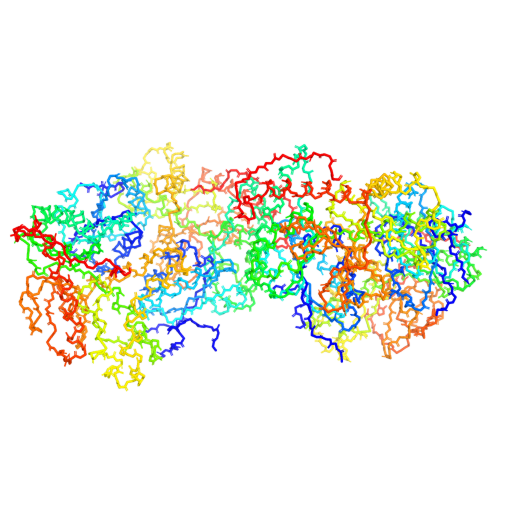0 1.00 26.12 332 GLY B O 1
ATOM 5032 N N . ASP B 1 319 ? -1.704 23.846 97.333 1.00 21.40 333 ASP B N 1
ATOM 5033 C CA . ASP B 1 319 ? -2.331 24.939 98.069 1.00 25.96 333 ASP B CA 1
ATOM 5034 C C . ASP B 1 319 ? -1.340 26.060 98.351 1.00 26.48 333 ASP B C 1
ATOM 5035 O O . ASP B 1 319 ? -1.589 26.918 99.205 1.00 26.51 333 ASP B O 1
ATOM 5040 N N . GLY B 1 320 ? -0.208 26.045 97.654 1.00 22.03 334 GLY B N 1
ATOM 5041 C CA . GLY B 1 320 ? 0.786 27.082 97.874 1.00 22.60 334 GLY B CA 1
ATOM 5042 C C . GLY B 1 320 ? 1.761 26.711 98.980 1.00 28.16 334 GLY B C 1
ATOM 5043 O O . GLY B 1 320 ? 2.757 27.409 99.209 1.00 23.45 334 GLY B O 1
ATOM 5044 N N . ASP B 1 321 ? 1.478 25.619 99.685 1.00 26.56 335 ASP B N 1
ATOM 5045 C CA . ASP B 1 321 ? 2.383 25.195 100.738 1.00 32.20 335 ASP B CA 1
ATOM 5046 C C . ASP B 1 321 ? 3.028 23.854 100.406 1.00 27.93 335 ASP B C 1
ATOM 5047 O O . ASP B 1 321 ? 2.877 23.343 99.292 1.00 22.60 335 ASP B O 1
ATOM 5052 N N . TYR B 1 322 ? 3.726 23.266 101.370 1.00 25.17 336 TYR B N 1
ATOM 5053 C CA . TYR B 1 322 ? 4.412 22.009 101.101 1.00 29.75 336 TYR B CA 1
ATOM 5054 C C . TYR B 1 322 ? 4.722 21.224 102.369 1.00 30.22 336 TYR B C 1
ATOM 5055 O O . TYR B 1 322 ? 4.507 21.703 103.470 1.00 22.04 336 TYR B O 1
ATOM 5064 N N . GLU B 1 323 ? 5.266 20.023 102.187 1.00 32.45 337 GLU B N 1
ATOM 5065 C CA . GLU B 1 323 ? 5.664 19.158 103.297 1.00 36.28 337 GLU B CA 1
ATOM 5066 C C . GLU B 1 323 ? 6.919 18.430 102.828 1.00 31.01 337 GLU B C 1
ATOM 5067 O O . GLU B 1 323 ? 7.079 18.181 101.636 1.00 31.50 337 GLU B O 1
ATOM 5073 N N . LEU B 1 324 ? 7.810 18.100 103.757 1.00 30.88 338 LEU B N 1
ATOM 5074 C CA . LEU B 1 324 ? 9.044 17.392 103.412 1.00 35.18 338 LEU B CA 1
ATOM 5075 C C . LEU B 1 324 ? 8.730 15.952 103.012 1.00 32.10 338 LEU B C 1
ATOM 5076 O O . LEU B 1 324 ? 7.897 15.301 103.635 1.00 32.12 338 LEU B O 1
ATOM 5081 N N . ALA B 1 325 ? 9.388 15.458 101.966 1.00 37.42 339 ALA B N 1
ATOM 5082 C CA . ALA B 1 325 ? 9.156 14.090 101.500 1.00 36.07 339 ALA B CA 1
ATOM 5083 C C . ALA B 1 325 ? 9.833 13.097 102.443 1.00 39.15 339 ALA B C 1
ATOM 5084 O O . ALA B 1 325 ? 11.024 13.214 102.729 1.00 34.39 339 ALA B O 1
ATOM 5086 N N . THR B 1 326 ? 9.072 12.113 102.914 1.00 42.84 340 THR B N 1
ATOM 5087 C CA . THR B 1 326 ? 9.601 11.121 103.847 1.00 46.12 340 THR B CA 1
ATOM 5088 C C . THR B 1 326 ? 10.146 9.839 103.214 1.00 48.49 340 THR B C 1
ATOM 5089 O O . THR B 1 326 ? 11.084 9.238 103.746 1.00 50.96 340 THR B O 1
ATOM 5093 N N . ASP B 1 327 ? 9.568 9.423 102.090 1.00 45.09 341 ASP B N 1
ATOM 5094 C CA . ASP B 1 327 ? 10.012 8.211 101.400 1.00 44.31 341 ASP B CA 1
ATOM 5095 C C . ASP B 1 327 ? 11.401 8.385 100.774 1.00 42.54 341 ASP B C 1
ATOM 5096 O O . ASP B 1 327 ? 11.614 8.085 99.602 1.00 44.06 341 ASP B O 1
ATOM 5101 N N . VAL B 1 328 ? 12.347 8.857 101.579 1.00 41.36 342 VAL B N 1
ATOM 5102 C CA . VAL B 1 328 ? 13.713 9.094 101.127 1.00 41.46 342 VAL B CA 1
ATOM 5103 C C . VAL B 1 328 ? 14.700 8.127 101.794 1.00 41.29 342 VAL B C 1
ATOM 5104 O O . VAL B 1 328 ? 14.553 7.783 102.970 1.00 37.62 342 VAL B O 1
ATOM 5108 N N . SER B 1 329 ? 15.703 7.694 101.033 1.00 38.52 343 SER B N 1
ATOM 5109 C CA . SER B 1 329 ? 16.721 6.778 101.534 1.00 39.00 343 SER B CA 1
ATOM 5110 C C . SER B 1 329 ? 18.003 7.586 101.706 1.00 40.13 343 SER B C 1
ATOM 5111 O O . SER B 1 329 ? 18.242 8.531 100.951 1.00 42.83 343 SER B O 1
ATOM 5114 N N . ASN B 1 330 ? 18.826 7.227 102.688 1.00 37.40 344 ASN B N 1
ATOM 5115 C CA . ASN B 1 330 ? 20.066 7.963 102.932 1.00 38.42 344 ASN B CA 1
ATOM 5116 C C . ASN B 1 330 ? 21.255 7.028 103.203 1.00 41.97 344 ASN B C 1
ATOM 5117 O O . ASN B 1 330 ? 21.160 6.115 104.027 1.00 45.96 344 ASN B O 1
ATOM 5122 N N . ASP B 1 331 ? 22.368 7.242 102.508 1.00 36.94 345 ASP B N 1
ATOM 5123 C CA . ASP B 1 331 ? 23.550 6.427 102.754 1.00 36.23 345 ASP B CA 1
ATOM 5124 C C . ASP B 1 331 ? 24.691 7.366 103.128 1.00 36.46 345 ASP B C 1
ATOM 5125 O O . ASP B 1 331 ? 24.585 8.579 102.936 1.00 39.85 345 ASP B O 1
ATOM 5130 N N . ASP B 1 332 ? 25.771 6.815 103.673 1.00 35.14 346 ASP B N 1
ATOM 5131 C CA . ASP B 1 332 ? 26.899 7.626 104.120 1.00 34.46 346 ASP B CA 1
ATOM 5132 C C . ASP B 1 332 ? 27.457 8.566 103.051 1.00 33.03 346 ASP B C 1
ATOM 5133 O O . ASP B 1 332 ? 27.872 9.679 103.363 1.00 36.72 346 ASP B O 1
ATOM 5138 N N . PHE B 1 333 ? 27.466 8.134 101.796 1.00 32.04 347 PHE B N 1
ATOM 5139 C CA . PHE B 1 333 ? 27.982 8.984 100.729 1.00 31.37 347 PHE B CA 1
ATOM 5140 C C . PHE B 1 333 ? 27.126 10.247 100.588 1.00 30.45 347 PHE B C 1
ATOM 5141 O O . PHE B 1 333 ? 27.643 11.309 100.254 1.00 25.56 347 PHE B O 1
ATOM 5149 N N . LEU B 1 334 ? 25.820 10.123 100.826 1.00 29.08 348 LEU B N 1
ATOM 5150 C CA . LEU B 1 334 ? 24.924 11.275 100.735 1.00 32.14 348 LEU B CA 1
ATOM 5151 C C . LEU B 1 334 ? 25.007 12.065 102.039 1.00 32.31 348 LEU B C 1
ATOM 5152 O O . LEU B 1 334 ? 25.119 13.290 102.028 1.00 35.26 348 LEU B O 1
ATOM 5157 N N . TRP B 1 335 ? 24.958 11.344 103.155 1.00 29.03 349 TRP B N 1
ATOM 5158 C CA . TRP B 1 335 ? 25.016 11.937 104.486 1.00 29.00 349 TRP B CA 1
ATOM 5159 C C . TRP B 1 335 ? 26.211 12.865 104.665 1.00 28.67 349 TRP B C 1
ATOM 5160 O O . TRP B 1 335 ? 26.065 13.974 105.183 1.00 33.20 349 TRP B O 1
ATOM 5171 N N . GLU B 1 336 ? 27.385 12.413 104.232 1.00 24.33 350 GLU B N 1
ATOM 5172 C CA . GLU B 1 336 ? 28.606 13.208 104.350 1.00 26.92 350 GLU B CA 1
ATOM 5173 C C . GLU B 1 336 ? 28.538 14.504 103.560 1.00 29.50 350 GLU B C 1
ATOM 5174 O O . GLU B 1 336 ? 28.978 15.552 104.041 1.00 33.17 350 GLU B O 1
ATOM 5180 N N . ARG B 1 337 ? 28.008 14.430 102.342 1.00 29.08 351 ARG B N 1
ATOM 5181 C CA . ARG B 1 337 ? 27.886 15.612 101.503 1.00 27.97 351 ARG B CA 1
ATOM 5182 C C . ARG B 1 337 ? 26.875 16.574 102.104 1.00 28.61 351 ARG B C 1
ATOM 5183 O O . ARG B 1 337 ? 27.057 17.790 102.056 1.00 26.04 351 ARG B O 1
ATOM 5191 N N . ILE B 1 338 ? 25.828 16.012 102.696 1.00 27.59 352 ILE B N 1
ATOM 5192 C CA . ILE B 1 338 ? 24.790 16.796 103.344 1.00 29.67 352 ILE B CA 1
ATOM 5193 C C . ILE B 1 338 ? 25.338 17.525 104.575 1.00 30.45 352 ILE B C 1
ATOM 5194 O O . ILE B 1 338 ? 25.013 18.692 104.797 1.00 30.51 352 ILE B O 1
ATOM 5199 N N . LYS B 1 339 ? 26.174 16.849 105.365 1.00 34.07 353 LYS B N 1
ATOM 5200 C CA . LYS B 1 339 ? 26.757 17.474 106.557 1.00 33.59 353 LYS B CA 1
ATOM 5201 C C . LYS B 1 339 ? 27.803 18.521 106.175 1.00 32.74 353 LYS B C 1
ATOM 5202 O O . LYS B 1 339 ? 27.981 19.506 106.886 1.00 38.25 353 LYS B O 1
ATOM 5208 N N . LYS B 1 340 ? 28.494 18.315 105.058 1.00 30.99 354 LYS B N 1
ATOM 5209 C CA . LYS B 1 340 ? 29.482 19.295 104.616 1.00 34.50 354 LYS B CA 1
ATOM 5210 C C . LYS B 1 340 ? 28.771 20.597 104.225 1.00 30.12 354 LYS B C 1
ATOM 5211 O O . LYS B 1 340 ? 29.215 21.683 104.580 1.00 27.78 354 LYS B O 1
ATOM 5217 N N . SER B 1 341 ? 27.671 20.481 103.487 1.00 29.80 355 SER B N 1
ATOM 5218 C CA . SER B 1 341 ? 26.924 21.655 103.066 1.00 31.51 355 SER B CA 1
ATOM 5219 C C . SER B 1 341 ? 26.300 22.286 104.306 1.00 33.97 355 SER B C 1
ATOM 5220 O O . SER B 1 341 ? 26.230 23.508 104.433 1.00 30.54 355 SER B O 1
ATOM 5223 N N . GLU B 1 342 ? 25.861 21.439 105.228 1.00 31.42 356 GLU B N 1
ATOM 5224 C CA . GLU B 1 342 ? 25.271 21.918 106.464 1.00 31.32 356 GLU B CA 1
ATOM 5225 C C . GLU B 1 342 ? 26.283 22.799 107.196 1.00 33.67 356 GLU B C 1
ATOM 5226 O O . GLU B 1 342 ? 25.942 23.878 107.687 1.00 36.83 356 GLU B O 1
ATOM 5232 N N . ALA B 1 343 ? 27.529 22.335 107.262 1.00 31.56 357 ALA B N 1
ATOM 5233 C CA . ALA B 1 343 ? 28.580 23.080 107.940 1.00 32.10 357 ALA B CA 1
ATOM 5234 C C . ALA B 1 343 ? 28.805 24.451 107.304 1.00 28.42 357 ALA B C 1
ATOM 5235 O O . ALA B 1 343 ? 28.935 25.445 108.018 1.00 29.88 357 ALA B O 1
ATOM 5237 N N . GLU B 1 344 ? 28.849 24.513 105.972 1.00 24.81 358 GLU B N 1
ATOM 5238 C CA . GLU B 1 344 ? 29.059 25.796 105.310 1.00 26.19 358 GLU B CA 1
ATOM 5239 C C . GLU B 1 344 ? 27.942 26.775 105.674 1.00 27.03 358 GLU B C 1
ATOM 5240 O O . GLU B 1 344 ? 28.191 27.971 105.816 1.00 24.65 358 GLU B O 1
ATOM 5246 N N . LEU B 1 345 ? 26.723 26.256 105.831 1.00 25.33 359 LEU B N 1
ATOM 5247 C CA . LEU B 1 345 ? 25.567 27.079 106.179 1.00 32.09 359 LEU B CA 1
ATOM 5248 C C . LEU B 1 345 ? 25.615 27.547 107.634 1.00 30.92 359 LEU B C 1
ATOM 5249 O O . LEU B 1 345 ? 25.203 28.662 107.946 1.00 30.88 359 LEU B O 1
ATOM 5254 N N . LEU B 1 346 ? 26.126 26.705 108.524 1.00 31.75 360 LEU B N 1
ATOM 5255 C CA . LEU B 1 346 ? 26.240 27.091 109.925 1.00 27.64 360 LEU B CA 1
ATOM 5256 C C . LEU B 1 346 ? 27.302 28.187 110.014 1.00 25.00 360 LEU B C 1
ATOM 5257 O O . LEU B 1 346 ? 27.213 29.076 110.851 1.00 22.62 360 LEU B O 1
ATOM 5262 N N . ALA B 1 347 ? 28.305 28.123 109.143 1.00 18.69 361 ALA B N 1
ATOM 5263 C CA . ALA B 1 347 ? 29.362 29.129 109.136 1.00 24.77 361 ALA B CA 1
ATOM 5264 C C . ALA B 1 347 ? 28.824 30.453 108.588 1.00 27.93 361 ALA B C 1
ATOM 5265 O O . ALA B 1 347 ? 29.137 31.526 109.113 1.00 29.56 361 ALA B O 1
ATOM 5267 N N . GLU B 1 348 ? 28.017 30.369 107.531 1.00 27.93 362 GLU B N 1
ATOM 5268 C CA . GLU B 1 348 ? 27.417 31.554 106.927 1.00 26.70 362 GLU B CA 1
ATOM 5269 C C . GLU B 1 348 ? 26.485 32.206 107.947 1.00 29.17 362 GLU B C 1
ATOM 5270 O O . GLU B 1 348 ? 26.481 33.428 108.120 1.00 29.62 362 GLU B O 1
ATOM 5276 N N . LYS B 1 349 ? 25.713 31.376 108.637 1.00 28.79 363 LYS B N 1
ATOM 5277 C CA . LYS B 1 349 ? 24.768 31.847 109.638 1.00 30.52 363 LYS B CA 1
ATOM 5278 C C . LYS B 1 349 ? 25.429 32.654 110.749 1.00 33.32 363 LYS B C 1
ATOM 5279 O O . LYS B 1 349 ? 24.956 33.737 111.106 1.00 33.27 363 LYS B O 1
ATOM 5285 N N . LYS B 1 350 ? 26.514 32.130 111.307 1.00 35.28 364 LYS B N 1
ATOM 5286 C CA . LYS B 1 350 ? 27.205 32.839 112.379 1.00 36.24 364 LYS B CA 1
ATOM 5287 C C . LYS B 1 350 ? 27.771 34.143 111.837 1.00 31.05 364 LYS B C 1
ATOM 5288 O O . LYS B 1 350 ? 27.805 35.161 112.527 1.00 29.44 364 LYS B O 1
ATOM 5294 N N . CYS B 1 351 ? 28.209 34.097 110.586 1.00 26.69 365 CYS B N 1
ATOM 5295 C CA . CYS B 1 351 ? 28.797 35.256 109.933 1.00 30.81 365 CYS B CA 1
ATOM 5296 C C . CYS B 1 351 ? 27.814 36.416 109.759 1.00 31.05 365 CYS B C 1
ATOM 5297 O O . CYS B 1 351 ? 28.234 37.550 109.552 1.00 37.80 365 CYS B O 1
ATOM 5300 N N . VAL B 1 352 ? 26.514 36.140 109.849 1.00 29.10 366 VAL B N 1
ATOM 5301 C CA . VAL B 1 352 ? 25.498 37.186 109.709 1.00 23.41 366 VAL B CA 1
ATOM 5302 C C . VAL B 1 352 ? 24.678 37.325 110.995 1.00 25.74 366 VAL B C 1
ATOM 5303 O O . VAL B 1 352 ? 23.555 37.846 110.987 1.00 26.56 366 VAL B O 1
ATOM 5307 N N . ALA B 1 353 ? 25.251 36.870 112.106 1.00 26.33 367 ALA B N 1
ATOM 5308 C CA . ALA B 1 353 ? 24.571 36.934 113.394 1.00 29.21 367 ALA B CA 1
ATOM 5309 C C . ALA B 1 353 ? 23.941 38.306 113.663 1.00 31.59 367 ALA B C 1
ATOM 5310 O O . ALA B 1 353 ? 22.861 38.406 114.265 1.00 26.69 367 ALA B O 1
ATOM 5312 N N . HIS B 1 354 ? 24.613 39.366 113.230 1.00 29.60 368 HIS B N 1
ATOM 5313 C CA . HIS B 1 354 ? 24.070 40.698 113.456 1.00 36.65 368 HIS B CA 1
ATOM 5314 C C . HIS B 1 354 ? 22.736 40.901 112.743 1.00 37.56 368 HIS B C 1
ATOM 5315 O O . HIS B 1 354 ? 21.803 41.465 113.311 1.00 35.24 368 HIS B O 1
ATOM 5322 N N . LEU B 1 355 ? 22.648 40.433 111.502 1.00 33.46 369 LEU B N 1
ATOM 5323 C CA . LEU B 1 355 ? 21.432 40.585 110.718 1.00 31.74 369 LEU B CA 1
ATOM 5324 C C . LEU B 1 355 ? 20.273 39.700 111.185 1.00 35.00 369 LEU B C 1
ATOM 5325 O O . LEU B 1 355 ? 19.106 40.079 111.042 1.00 35.78 369 LEU B O 1
ATOM 5330 N N . THR B 1 356 ? 20.575 38.528 111.736 1.00 32.00 370 THR B N 1
ATOM 5331 C CA . THR B 1 356 ? 19.516 37.640 112.212 1.00 33.50 370 THR B CA 1
ATOM 5332 C C . THR B 1 356 ? 19.101 38.016 113.628 1.00 41.75 370 THR B C 1
ATOM 5333 O O . THR B 1 356 ? 18.031 37.622 114.100 1.00 40.54 370 THR B O 1
ATOM 5337 N N . GLY B 1 357 ? 19.955 38.787 114.298 1.00 47.47 371 GLY B N 1
ATOM 5338 C CA . GLY B 1 357 ? 19.682 39.194 115.664 1.00 52.52 371 GLY B CA 1
ATOM 5339 C C . GLY B 1 357 ? 20.117 38.094 116.613 1.00 57.42 371 GLY B C 1
ATOM 5340 O O . GLY B 1 357 ? 19.718 38.062 117.778 1.00 55.39 371 GLY B O 1
ATOM 5341 N N . GLU B 1 358 ? 20.951 37.193 116.101 1.00 61.67 372 GLU B N 1
ATOM 5342 C CA . GLU B 1 358 ? 21.452 36.058 116.867 1.00 68.29 372 GLU B CA 1
ATOM 5343 C C . GLU B 1 358 ? 22.427 36.499 117.953 1.00 71.45 372 GLU B C 1
ATOM 5344 O O . GLU B 1 358 ? 22.590 35.820 118.967 1.00 73.80 372 GLU B O 1
ATOM 5350 N N . GLY B 1 359 ? 23.076 37.637 117.735 1.00 72.27 373 GLY B N 1
ATOM 5351 C CA . GLY B 1 359 ? 24.028 38.139 118.706 1.00 75.09 373 GLY B CA 1
ATOM 5352 C C . GLY B 1 359 ? 25.164 38.867 118.018 1.00 76.36 373 GLY B C 1
ATOM 5353 O O . GLY B 1 359 ? 24.955 39.914 117.405 1.00 76.33 373 GLY B O 1
ATOM 5354 N N . ASN B 1 360 ? 26.369 38.316 118.114 1.00 76.04 374 ASN B N 1
ATOM 5355 C CA . ASN B 1 360 ? 27.521 38.939 117.479 1.00 74.50 374 ASN B CA 1
ATOM 5356 C C . ASN B 1 360 ? 28.127 38.000 116.441 1.00 70.68 374 ASN B C 1
ATOM 5357 O O . ASN B 1 360 ? 28.261 36.792 116.669 1.00 66.80 374 ASN B O 1
ATOM 5362 N N . ALA B 1 361 ? 28.496 38.574 115.302 1.00 65.18 375 ALA B N 1
ATOM 5363 C CA . ALA B 1 361 ? 29.045 37.817 114.185 1.00 61.51 375 ALA B CA 1
ATOM 5364 C C . ALA B 1 361 ? 30.483 37.325 114.297 1.00 59.40 375 ALA B C 1
ATOM 5365 O O . ALA B 1 361 ? 31.327 37.944 114.942 1.00 60.60 375 ALA B O 1
ATOM 5367 N N . TYR B 1 362 ? 30.734 36.190 113.653 1.00 54.81 376 TYR B N 1
ATOM 5368 C CA . TYR B 1 362 ? 32.053 35.577 113.578 1.00 53.91 376 TYR B CA 1
ATOM 5369 C C . TYR B 1 362 ? 32.112 34.949 112.191 1.00 50.66 376 TYR B C 1
ATOM 5370 O O . TYR B 1 362 ? 31.352 34.026 111.895 1.00 48.08 376 TYR B O 1
ATOM 5379 N N . CYS B 1 363 ? 33.004 35.447 111.342 1.00 50.09 377 CYS B N 1
ATOM 5380 C CA . CYS B 1 363 ? 33.110 34.938 109.980 1.00 51.23 377 CYS B CA 1
ATOM 5381 C C . CYS B 1 363 ? 34.367 34.148 109.672 1.00 53.08 377 CYS B C 1
ATOM 5382 O O . CYS B 1 363 ? 35.485 34.607 109.905 1.00 52.77 377 CYS B O 1
ATOM 5385 N N . ASP B 1 364 ? 34.152 32.960 109.118 1.00 53.56 378 ASP B N 1
ATOM 5386 C CA . ASP B 1 364 ? 35.216 32.054 108.721 1.00 50.69 378 ASP B CA 1
ATOM 5387 C C . ASP B 1 364 ? 34.597 31.147 107.667 1.00 48.83 378 ASP B C 1
ATOM 5388 O O . ASP B 1 364 ? 34.365 29.961 107.904 1.00 51.39 378 ASP B O 1
ATOM 5393 N N . VAL B 1 365 ? 34.319 31.730 106.504 1.00 43.92 379 VAL B N 1
ATOM 5394 C CA . VAL B 1 365 ? 33.705 31.005 105.400 1.00 42.54 379 VAL B CA 1
ATOM 5395 C C . VAL B 1 365 ? 34.629 30.847 104.194 1.00 45.76 379 VAL B C 1
ATOM 5396 O O . VAL B 1 365 ? 35.523 31.666 103.962 1.00 42.37 379 VAL B O 1
ATOM 5400 N N . PRO B 1 366 ? 34.417 29.777 103.408 1.00 48.25 380 PRO B N 1
ATOM 5401 C CA . PRO B 1 366 ? 35.219 29.498 102.213 1.00 48.31 380 PRO B CA 1
ATOM 5402 C C . PRO B 1 366 ? 35.031 30.595 101.170 1.00 48.87 380 PRO B C 1
ATOM 5403 O O . PRO B 1 366 ? 33.975 31.227 101.110 1.00 48.83 380 PRO B O 1
ATOM 5407 N N . GLU B 1 367 ? 36.053 30.810 100.348 1.00 53.28 381 GLU B N 1
ATOM 5408 C CA . GLU B 1 367 ? 36.005 31.849 99.329 1.00 59.11 381 GLU B CA 1
ATOM 5409 C C . GLU B 1 367 ? 35.488 31.404 97.962 1.00 64.41 381 GLU B C 1
ATOM 5410 O O . GLU B 1 367 ? 34.707 32.119 97.333 1.00 67.41 381 GLU B O 1
ATOM 5416 N N . ASP B 1 368 ? 35.919 30.237 97.493 1.00 70.00 382 ASP B N 1
ATOM 5417 C CA . ASP B 1 368 ? 35.469 29.744 96.193 1.00 75.89 382 ASP B CA 1
ATOM 5418 C C . ASP B 1 368 ? 34.361 28.712 96.315 1.00 74.69 382 ASP B C 1
ATOM 5419 O O . ASP B 1 368 ? 34.582 27.513 96.158 1.00 76.01 382 ASP B O 1
ATOM 5424 N N . THR B 1 369 ? 33.160 29.207 96.584 1.00 74.45 383 THR B N 1
ATOM 5425 C CA . THR B 1 369 ? 31.990 28.362 96.751 1.00 72.50 383 THR B CA 1
ATOM 5426 C C . THR B 1 369 ? 30.833 28.827 95.867 1.00 69.11 383 THR B C 1
ATOM 5427 O O . THR B 1 369 ? 29.840 28.118 95.708 1.00 65.39 383 THR B O 1
ATOM 5431 N N . MET B 1 370 ? 30.967 30.018 95.290 1.00 69.54 384 MET B N 1
ATOM 5432 C CA . MET B 1 370 ? 29.929 30.576 94.426 1.00 72.00 384 MET B CA 1
ATOM 5433 C C . MET B 1 370 ? 29.779 29.757 93.150 1.00 71.21 384 MET B C 1
ATOM 5434 O O . MET B 1 370 ? 30.725 29.626 92.376 1.00 71.52 384 MET B O 1
ATOM 5439 N N . LEU B 1 371 ? 28.591 29.203 92.929 1.00 70.57 385 LEU B N 1
ATOM 5440 C CA . LEU B 1 371 ? 28.347 28.408 91.732 1.00 72.26 385 LEU B CA 1
ATOM 5441 C C . LEU B 1 371 ? 28.489 29.267 90.483 1.00 75.59 385 LEU B C 1
ATOM 5442 O O . LEU B 1 371 ? 27.841 30.302 90.356 1.00 75.43 385 LEU B O 1
ATOM 5447 N N . PRO B 1 372 ? 29.343 28.843 89.539 1.00 77.68 386 PRO B N 1
ATOM 5448 C CA . PRO B 1 372 ? 29.533 29.613 88.305 1.00 80.75 386 PRO B CA 1
ATOM 5449 C C . PRO B 1 372 ? 28.302 29.609 87.397 1.00 82.13 386 PRO B C 1
ATOM 5450 O O . PRO B 1 372 ? 27.758 28.551 87.080 1.00 81.76 386 PRO B O 1
ATOM 5454 N N . ASP C 1 9 ? 14.588 56.131 103.807 1.00 58.35 23 ASP C N 1
ATOM 5455 C CA . ASP C 1 9 ? 14.982 55.296 104.936 1.00 60.37 23 ASP C CA 1
ATOM 5456 C C . ASP C 1 9 ? 15.105 56.065 106.239 1.00 53.85 23 ASP C C 1
ATOM 5457 O O . ASP C 1 9 ? 16.202 56.443 106.637 1.00 57.39 23 ASP C O 1
ATOM 5462 N N . CYS C 1 10 ? 13.989 56.301 106.908 1.00 43.91 24 CYS C N 1
ATOM 5463 C CA . CYS C 1 10 ? 14.050 56.991 108.183 1.00 39.75 24 CYS C CA 1
ATOM 5464 C C . CYS C 1 10 ? 14.685 55.980 109.132 1.00 38.68 24 CYS C C 1
ATOM 5465 O O . CYS C 1 10 ? 14.551 54.777 108.936 1.00 36.05 24 CYS C O 1
ATOM 5468 N N . PHE C 1 11 ? 15.389 56.458 110.150 1.00 39.05 25 PHE C N 1
ATOM 5469 C CA . PHE C 1 11 ? 16.022 55.553 111.100 1.00 32.20 25 PHE C CA 1
ATOM 5470 C C . PHE C 1 11 ? 15.403 55.683 112.485 1.00 31.41 25 PHE C C 1
ATOM 5471 O O . PHE C 1 11 ? 15.227 56.791 112.998 1.00 33.87 25 PHE C O 1
ATOM 5479 N N . GLY C 1 12 ? 15.084 54.542 113.085 1.00 26.70 26 GLY C N 1
ATOM 5480 C CA . GLY C 1 12 ? 14.525 54.513 114.428 1.00 26.61 26 GLY C CA 1
ATOM 5481 C C . GLY C 1 12 ? 13.513 55.582 114.795 1.00 29.18 26 GLY C C 1
ATOM 5482 O O . GLY C 1 12 ? 12.521 55.762 114.088 1.00 35.63 26 GLY C O 1
ATOM 5483 N N . VAL C 1 13 ? 13.750 56.288 115.900 1.00 25.18 27 VAL C N 1
ATOM 5484 C CA . VAL C 1 13 ? 12.819 57.325 116.345 1.00 24.95 27 VAL C CA 1
ATOM 5485 C C . VAL C 1 13 ? 12.573 58.394 115.303 1.00 21.95 27 VAL C C 1
ATOM 5486 O O . VAL C 1 13 ? 11.531 59.040 115.319 1.00 20.75 27 VAL C O 1
ATOM 5490 N N . PHE C 1 14 ? 13.526 58.596 114.401 1.00 21.42 28 PHE C N 1
ATOM 5491 C CA . PHE C 1 14 ? 13.357 59.634 113.403 1.00 23.68 28 PHE C CA 1
ATOM 5492 C C . PHE C 1 14 ? 12.290 59.285 112.374 1.00 29.53 28 PHE C C 1
ATOM 5493 O O . PHE C 1 14 ? 12.025 60.057 111.454 1.00 30.54 28 PHE C O 1
ATOM 5501 N N . CYS C 1 15 ? 11.659 58.129 112.551 1.00 33.55 29 CYS C N 1
ATOM 5502 C CA . CYS C 1 15 ? 10.597 57.681 111.654 1.00 37.04 29 CYS C CA 1
ATOM 5503 C C . CYS C 1 15 ? 9.258 58.211 112.138 1.00 38.48 29 CYS C C 1
ATOM 5504 O O . CYS C 1 15 ? 8.280 58.207 111.397 1.00 42.85 29 CYS C O 1
ATOM 5507 N N . THR C 1 16 ? 9.223 58.666 113.385 1.00 42.48 30 THR C N 1
ATOM 5508 C CA . THR C 1 16 ? 7.990 59.157 113.991 1.00 47.46 30 THR C CA 1
ATOM 5509 C C . THR C 1 16 ? 7.678 60.631 113.760 1.00 46.28 30 THR C C 1
ATOM 5510 O O . THR C 1 16 ? 6.693 61.150 114.286 1.00 46.16 30 THR C O 1
ATOM 5514 N N . THR C 1 17 ? 8.511 61.307 112.981 1.00 47.73 31 THR C N 1
ATOM 5515 C CA . THR C 1 17 ? 8.292 62.717 112.699 1.00 45.82 31 THR C CA 1
ATOM 5516 C C . THR C 1 17 ? 7.412 62.898 111.464 1.00 46.73 31 THR C C 1
ATOM 5517 O O . THR C 1 17 ? 7.097 61.931 110.770 1.00 43.04 31 THR C O 1
ATOM 5521 N N . SER C 1 28 ? 7.670 80.572 113.778 1.00 83.52 42 SER C N 1
ATOM 5522 C CA . SER C 1 28 ? 8.255 79.325 114.255 1.00 83.17 42 SER C CA 1
ATOM 5523 C C . SER C 1 28 ? 9.573 79.051 113.527 1.00 80.41 42 SER C C 1
ATOM 5524 O O . SER C 1 28 ? 10.431 79.931 113.430 1.00 79.13 42 SER C O 1
ATOM 5527 N N . TRP C 1 29 ? 9.728 77.833 113.013 1.00 75.63 43 TRP C N 1
ATOM 5528 C CA . TRP C 1 29 ? 10.944 77.452 112.298 1.00 67.60 43 TRP C CA 1
ATOM 5529 C C . TRP C 1 29 ? 10.816 77.641 110.795 1.00 63.94 43 TRP C C 1
ATOM 5530 O O . TRP C 1 29 ? 9.714 77.785 110.265 1.00 63.47 43 TRP C O 1
ATOM 5541 N N . LYS C 1 30 ? 11.956 77.622 110.113 1.00 57.04 44 LYS C N 1
ATOM 5542 C CA . LYS C 1 30 ? 11.991 77.769 108.666 1.00 50.51 44 LYS C CA 1
ATOM 5543 C C . LYS C 1 30 ? 11.787 76.403 108.025 1.00 52.33 44 LYS C C 1
ATOM 5544 O O . LYS C 1 30 ? 11.756 75.382 108.713 1.00 53.33 44 LYS C O 1
ATOM 5550 N N . LYS C 1 31 ? 11.648 76.391 106.705 1.00 51.36 45 LYS C N 1
ATOM 5551 C CA . LYS C 1 31 ? 11.458 75.153 105.958 1.00 46.49 45 LYS C CA 1
ATOM 5552 C C . LYS C 1 31 ? 12.637 74.211 106.229 1.00 44.03 45 LYS C C 1
ATOM 5553 O O . LYS C 1 31 ? 13.795 74.632 106.248 1.00 35.54 45 LYS C O 1
ATOM 5559 N N . LEU C 1 32 ? 12.325 72.940 106.451 1.00 39.43 46 LEU C N 1
ATOM 5560 C CA . LEU C 1 32 ? 13.328 71.920 106.735 1.00 36.85 46 LEU C CA 1
ATOM 5561 C C . LEU C 1 32 ? 14.404 71.839 105.652 1.00 36.24 46 LEU C C 1
ATOM 5562 O O . LEU C 1 32 ? 14.089 71.845 104.466 1.00 42.13 46 LEU C O 1
ATOM 5567 N N . VAL C 1 33 ? 15.672 71.771 106.060 1.00 32.66 47 VAL C N 1
ATOM 5568 C CA . VAL C 1 33 ? 16.770 71.650 105.102 1.00 36.04 47 VAL C CA 1
ATOM 5569 C C . VAL C 1 33 ? 17.370 70.258 105.202 1.00 32.93 47 VAL C C 1
ATOM 5570 O O . VAL C 1 33 ? 17.601 69.752 106.305 1.00 29.58 47 VAL C O 1
ATOM 5574 N N . ASN C 1 34 ? 17.616 69.645 104.044 1.00 30.82 48 ASN C N 1
ATOM 5575 C CA . ASN C 1 34 ? 18.179 68.302 103.983 1.00 31.85 48 ASN C CA 1
ATOM 5576 C C . ASN C 1 34 ? 19.666 68.346 103.733 1.00 33.27 48 ASN C C 1
ATOM 5577 O O . ASN C 1 34 ? 20.134 68.981 102.786 1.00 36.34 48 ASN C O 1
ATOM 5582 N N . ILE C 1 35 ? 20.407 67.638 104.572 1.00 30.86 49 ILE C N 1
ATOM 5583 C CA . ILE C 1 35 ? 21.847 67.622 104.456 1.00 28.57 49 ILE C CA 1
ATOM 5584 C C . ILE C 1 35 ? 22.396 66.227 104.285 1.00 27.56 49 ILE C C 1
ATOM 5585 O O . ILE C 1 35 ? 22.108 65.336 105.080 1.00 29.17 49 ILE C O 1
ATOM 5590 N N . ALA C 1 36 ? 23.188 66.044 103.236 1.00 29.35 50 ALA C N 1
ATOM 5591 C CA . ALA C 1 36 ? 23.823 64.766 102.976 1.00 30.00 50 ALA C CA 1
ATOM 5592 C C . ALA C 1 36 ? 25.233 64.896 103.529 1.00 27.16 50 ALA C C 1
ATOM 5593 O O . ALA C 1 36 ? 25.808 65.980 103.503 1.00 29.21 50 ALA C O 1
ATOM 5595 N N . VAL C 1 37 ? 25.782 63.800 104.038 1.00 27.04 51 VAL C N 1
ATOM 5596 C CA . VAL C 1 37 ? 27.132 63.807 104.596 1.00 24.53 51 VAL C CA 1
ATOM 5597 C C . VAL C 1 37 ? 27.820 62.489 104.266 1.00 29.05 51 VAL C C 1
ATOM 5598 O O . VAL C 1 37 ? 27.459 61.459 104.828 1.00 26.99 51 VAL C O 1
ATOM 5602 N N . SER C 1 38 ? 28.795 62.509 103.357 1.00 31.28 52 SER C N 1
ATOM 5603 C CA . SER C 1 38 ? 29.504 61.278 103.015 1.00 32.42 52 SER C CA 1
ATOM 5604 C C . SER C 1 38 ? 30.581 61.068 104.076 1.00 33.91 52 SER C C 1
ATOM 5605 O O . SER C 1 38 ? 30.944 62.013 104.786 1.00 32.76 52 SER C O 1
ATOM 5608 N N . GLY C 1 39 ? 31.096 59.842 104.184 1.00 33.47 53 GLY C N 1
ATOM 5609 C CA . GLY C 1 39 ? 32.089 59.547 105.205 1.00 29.83 53 GLY C CA 1
ATOM 5610 C C . GLY C 1 39 ? 31.407 59.751 106.550 1.00 31.94 53 GLY C C 1
ATOM 5611 O O . GLY C 1 39 ? 32.047 60.024 107.566 1.00 27.60 53 GLY C O 1
ATOM 5612 N N . ALA C 1 40 ? 30.082 59.618 106.544 1.00 30.84 54 ALA C N 1
ATOM 5613 C CA . ALA C 1 40 ? 29.268 59.817 107.735 1.00 33.32 54 ALA C CA 1
ATOM 5614 C C . ALA C 1 40 ? 29.651 58.947 108.927 1.00 31.62 54 ALA C C 1
ATOM 5615 O O . ALA C 1 40 ? 29.173 59.177 110.037 1.00 33.16 54 ALA C O 1
ATOM 5617 N N . ALA C 1 41 ? 30.505 57.955 108.710 1.00 31.45 55 ALA C N 1
ATOM 5618 C CA . ALA C 1 41 ? 30.915 57.083 109.804 1.00 32.91 55 ALA C CA 1
ATOM 5619 C C . ALA C 1 41 ? 32.349 57.351 110.239 1.00 28.05 55 ALA C C 1
ATOM 5620 O O . ALA C 1 41 ? 32.882 56.630 111.074 1.00 28.22 55 ALA C O 1
ATOM 5622 N N . GLY C 1 42 ? 32.962 58.388 109.672 1.00 28.64 56 GLY C N 1
ATOM 5623 C CA . GLY C 1 42 ? 34.336 58.733 110.014 1.00 24.47 56 GLY C CA 1
ATOM 5624 C C . GLY C 1 42 ? 34.463 59.606 111.254 1.00 28.77 56 GLY C C 1
ATOM 5625 O O . GLY C 1 42 ? 33.462 60.026 111.851 1.00 26.17 56 GLY C O 1
ATOM 5626 N N . MET C 1 43 ? 35.701 59.899 111.642 1.00 27.70 57 MET C N 1
ATOM 5627 C CA . MET C 1 43 ? 35.945 60.705 112.827 1.00 28.60 57 MET C CA 1
ATOM 5628 C C . MET C 1 43 ? 35.466 62.139 112.689 1.00 25.56 57 MET C C 1
ATOM 5629 O O . MET C 1 43 ? 34.880 62.684 113.622 1.00 20.31 57 MET C O 1
ATOM 5634 N N . ILE C 1 44 ? 35.738 62.757 111.541 1.00 25.99 58 ILE C N 1
ATOM 5635 C CA . ILE C 1 44 ? 35.329 64.141 111.321 1.00 25.39 58 ILE C CA 1
ATOM 5636 C C . ILE C 1 44 ? 33.824 64.238 111.495 1.00 24.15 58 ILE C C 1
ATOM 5637 O O . ILE C 1 44 ? 33.319 65.096 112.227 1.00 24.18 58 ILE C O 1
ATOM 5642 N N . SER C 1 45 ? 33.116 63.331 110.831 1.00 24.32 59 SER C N 1
ATOM 5643 C CA . SER C 1 45 ? 31.672 63.290 110.902 1.00 27.02 59 SER C CA 1
ATOM 5644 C C . SER C 1 45 ? 31.213 63.079 112.342 1.00 25.09 59 SER C C 1
ATOM 5645 O O . SER C 1 45 ? 30.244 63.696 112.780 1.00 23.55 59 SER C O 1
ATOM 5648 N N . ASN C 1 46 ? 31.923 62.230 113.081 1.00 22.16 60 ASN C N 1
ATOM 5649 C CA . ASN C 1 46 ? 31.556 61.943 114.465 1.00 27.40 60 ASN C CA 1
ATOM 5650 C C . ASN C 1 46 ? 31.480 63.206 115.325 1.00 28.63 60 ASN C C 1
ATOM 5651 O O . ASN C 1 46 ? 30.862 63.209 116.395 1.00 26.77 60 ASN C O 1
ATOM 5656 N N . HIS C 1 47 ? 32.116 64.275 114.856 1.00 26.38 61 HIS C N 1
ATOM 5657 C CA . HIS C 1 47 ? 32.074 65.550 115.560 1.00 25.98 61 HIS C CA 1
ATOM 5658 C C . HIS C 1 47 ? 31.039 66.459 114.895 1.00 25.18 61 HIS C C 1
ATOM 5659 O O . HIS C 1 47 ? 30.164 67.024 115.558 1.00 26.32 61 HIS C O 1
ATOM 5666 N N . LEU C 1 48 ? 31.127 66.565 113.575 1.00 24.48 62 LEU C N 1
ATOM 5667 C CA . LEU C 1 48 ? 30.236 67.424 112.804 1.00 27.96 62 LEU C CA 1
ATOM 5668 C C . LEU C 1 48 ? 28.726 67.222 112.960 1.00 28.89 62 LEU C C 1
ATOM 5669 O O . LEU C 1 48 ? 27.989 68.183 113.207 1.00 30.11 62 LEU C O 1
ATOM 5674 N N . LEU C 1 49 ? 28.261 65.986 112.805 1.00 29.86 63 LEU C N 1
ATOM 5675 C CA . LEU C 1 49 ? 26.830 65.706 112.898 1.00 24.89 63 LEU C CA 1
ATOM 5676 C C . LEU C 1 49 ? 26.141 66.352 114.095 1.00 24.55 63 LEU C C 1
ATOM 5677 O O . LEU C 1 49 ? 25.126 67.040 113.941 1.00 23.85 63 LEU C O 1
ATOM 5682 N N . PHE C 1 50 ? 26.694 66.149 115.285 1.00 22.57 64 PHE C N 1
ATOM 5683 C CA . PHE C 1 50 ? 26.102 66.719 116.483 1.00 22.33 64 PHE C CA 1
ATOM 5684 C C . PHE C 1 50 ? 26.124 68.252 116.458 1.00 25.68 64 PHE C C 1
ATOM 5685 O O . PHE C 1 50 ? 25.224 68.905 117.005 1.00 30.18 64 PHE C O 1
ATOM 5693 N N . LYS C 1 51 ? 27.134 68.832 115.814 1.00 23.69 65 LYS C N 1
ATOM 5694 C CA . LYS C 1 51 ? 27.190 70.286 115.695 1.00 27.64 65 LYS C CA 1
ATOM 5695 C C . LYS C 1 51 ? 25.965 70.731 114.886 1.00 28.62 65 LYS C C 1
ATOM 5696 O O . LYS C 1 51 ? 25.237 71.638 115.288 1.00 27.61 65 LYS C O 1
ATOM 5702 N N . LEU C 1 52 ? 25.741 70.069 113.752 1.00 22.85 66 LEU C N 1
ATOM 5703 C CA . LEU C 1 52 ? 24.617 70.388 112.882 1.00 26.15 66 LEU C CA 1
ATOM 5704 C C . LEU C 1 52 ? 23.280 70.169 113.580 1.00 26.52 66 LEU C C 1
ATOM 5705 O O . LEU C 1 52 ? 22.394 71.025 113.527 1.00 24.78 66 LEU C O 1
ATOM 5710 N N . ALA C 1 53 ? 23.146 69.024 114.241 1.00 23.94 67 ALA C N 1
ATOM 5711 C CA . ALA C 1 53 ? 21.901 68.664 114.912 1.00 25.97 67 ALA C CA 1
ATOM 5712 C C . ALA C 1 53 ? 21.497 69.618 116.022 1.00 26.71 67 ALA C C 1
ATOM 5713 O O . ALA C 1 53 ? 20.301 69.840 116.243 1.00 25.19 67 ALA C O 1
ATOM 5715 N N . SER C 1 54 ? 22.492 70.185 116.705 1.00 21.11 68 SER C N 1
ATOM 5716 C CA . SER C 1 54 ? 22.253 71.102 117.817 1.00 25.30 68 SER C CA 1
ATOM 5717 C C . SER C 1 54 ? 21.756 72.464 117.370 1.00 29.30 68 SER C C 1
ATOM 5718 O O . SER C 1 54 ? 21.207 73.218 118.174 1.00 24.05 68 SER C O 1
ATOM 5721 N N . GLY C 1 55 ? 21.985 72.796 116.102 1.00 28.26 69 GLY C N 1
ATOM 5722 C CA . GLY C 1 55 ? 21.544 74.082 115.594 1.00 28.97 69 GLY C CA 1
ATOM 5723 C C . GLY C 1 55 ? 22.579 75.187 115.708 1.00 30.57 69 GLY C C 1
ATOM 5724 O O . GLY C 1 55 ? 22.267 76.357 115.470 1.00 27.83 69 GLY C O 1
ATOM 5725 N N . GLU C 1 56 ? 23.809 74.838 116.076 1.00 29.70 70 GLU C N 1
ATOM 5726 C CA . GLU C 1 56 ? 24.852 75.847 116.191 1.00 32.84 70 GLU C CA 1
ATOM 5727 C C . GLU C 1 56 ? 25.364 76.244 114.808 1.00 33.54 70 GLU C C 1
ATOM 5728 O O . GLU C 1 56 ? 25.989 77.291 114.661 1.00 36.13 70 GLU C O 1
ATOM 5734 N N . VAL C 1 57 ? 25.105 75.415 113.797 1.00 28.49 71 VAL C N 1
ATOM 5735 C CA . VAL C 1 57 ? 25.557 75.720 112.442 1.00 26.36 71 VAL C CA 1
ATOM 5736 C C . VAL C 1 57 ? 24.574 76.605 111.669 1.00 30.85 71 VAL C C 1
ATOM 5737 O O . VAL C 1 57 ? 24.921 77.722 111.291 1.00 30.49 71 VAL C O 1
ATOM 5741 N N . PHE C 1 58 ? 23.355 76.114 111.439 1.00 27.23 72 PHE C N 1
ATOM 5742 C CA . PHE C 1 58 ? 22.355 76.876 110.686 1.00 27.13 72 PHE C CA 1
ATOM 5743 C C . PHE C 1 58 ? 21.433 77.773 111.504 1.00 31.00 72 PHE C C 1
ATOM 5744 O O . PHE C 1 58 ? 20.634 78.527 110.940 1.00 29.17 72 PHE C O 1
ATOM 5752 N N . GLY C 1 59 ? 21.532 77.693 112.826 1.00 31.60 73 GLY C N 1
ATOM 5753 C CA . GLY C 1 59 ? 20.692 78.526 113.664 1.00 29.13 73 GLY C CA 1
ATOM 5754 C C . GLY C 1 59 ? 19.586 77.776 114.376 1.00 31.86 73 GLY C C 1
ATOM 5755 O O . GLY C 1 59 ? 19.034 76.805 113.858 1.00 34.68 73 GLY C O 1
ATOM 5756 N N . GLN C 1 60 ? 19.252 78.257 115.567 1.00 32.14 74 GLN C N 1
ATOM 5757 C CA . GLN C 1 60 ? 18.228 77.664 116.412 1.00 33.80 74 GLN C CA 1
ATOM 5758 C C . GLN C 1 60 ? 16.813 77.689 115.848 1.00 33.97 74 GLN C C 1
ATOM 5759 O O . GLN C 1 60 ? 15.866 77.285 116.526 1.00 30.95 74 GLN C O 1
ATOM 5765 N N . ASP C 1 61 ? 16.658 78.154 114.617 1.00 33.68 75 ASP C N 1
ATOM 5766 C CA . ASP C 1 61 ? 15.332 78.232 114.020 1.00 38.09 75 ASP C CA 1
ATOM 5767 C C . ASP C 1 61 ? 15.288 77.467 112.709 1.00 37.06 75 ASP C C 1
ATOM 5768 O O . ASP C 1 61 ? 14.304 77.536 111.971 1.00 37.40 75 ASP C O 1
ATOM 5773 N N . GLN C 1 62 ? 16.362 76.739 112.424 1.00 28.55 76 GLN C N 1
ATOM 5774 C CA . GLN C 1 62 ? 16.442 75.968 111.197 1.00 30.54 76 GLN C CA 1
ATOM 5775 C C . GLN C 1 62 ? 16.468 74.457 111.431 1.00 30.42 76 GLN C C 1
ATOM 5776 O O . GLN C 1 62 ? 17.529 73.869 111.622 1.00 30.83 76 GLN C O 1
ATOM 5782 N N . PRO C 1 63 ? 15.294 73.807 111.420 1.00 33.08 77 PRO C N 1
ATOM 5783 C CA . PRO C 1 63 ? 15.257 72.355 111.632 1.00 31.62 77 PRO C CA 1
ATOM 5784 C C . PRO C 1 63 ? 15.915 71.656 110.454 1.00 32.62 77 PRO C C 1
ATOM 5785 O O . PRO C 1 63 ? 15.817 72.134 109.318 1.00 34.14 77 PRO C O 1
ATOM 5789 N N . ILE C 1 64 ? 16.571 70.527 110.715 1.00 25.31 78 ILE C N 1
ATOM 5790 C CA . ILE C 1 64 ? 17.259 69.799 109.655 1.00 25.26 78 ILE C CA 1
ATOM 5791 C C . ILE C 1 64 ? 16.980 68.298 109.578 1.00 26.88 78 ILE C C 1
ATOM 5792 O O . ILE C 1 64 ? 16.387 67.700 110.477 1.00 26.59 78 ILE C O 1
ATOM 5797 N N . ALA C 1 65 ? 17.428 67.709 108.477 1.00 20.59 79 ALA C N 1
ATOM 5798 C CA . ALA C 1 65 ? 17.318 66.283 108.232 1.00 25.21 79 ALA C CA 1
ATOM 5799 C C . ALA C 1 65 ? 18.725 65.884 107.802 1.00 27.14 79 ALA C C 1
ATOM 5800 O O . ALA C 1 65 ? 19.372 66.602 107.037 1.00 26.17 79 ALA C O 1
ATOM 5802 N N . LEU C 1 66 ? 19.210 64.759 108.307 1.00 21.34 80 LEU C N 1
ATOM 5803 C CA . LEU C 1 66 ? 20.544 64.316 107.949 1.00 22.82 80 LEU C CA 1
ATOM 5804 C C . LEU C 1 66 ? 20.455 63.004 107.193 1.00 26.72 80 LEU C C 1
ATOM 5805 O O . LEU C 1 66 ? 19.825 62.046 107.651 1.00 28.83 80 LEU C O 1
ATOM 5810 N N . LYS C 1 67 ? 21.069 62.983 106.017 1.00 27.68 81 LYS C N 1
ATOM 5811 C CA . LYS C 1 67 ? 21.107 61.793 105.180 1.00 28.03 81 LYS C CA 1
ATOM 5812 C C . LYS C 1 67 ? 22.566 61.385 105.249 1.00 24.06 81 LYS C C 1
ATOM 5813 O O . LYS C 1 67 ? 23.433 62.092 104.744 1.00 26.93 81 LYS C O 1
ATOM 5819 N N . LEU C 1 68 ? 22.833 60.250 105.876 1.00 24.50 82 LEU C N 1
ATOM 5820 C CA . LEU C 1 68 ? 24.196 59.784 106.041 1.00 21.90 82 LEU C CA 1
ATOM 5821 C C . LEU C 1 68 ? 24.602 58.698 105.069 1.00 24.78 82 LEU C C 1
ATOM 5822 O O . LEU C 1 68 ? 23.979 57.639 104.991 1.00 25.96 82 LEU C O 1
ATOM 5827 N N . LEU C 1 69 ? 25.673 58.969 104.337 1.00 28.11 83 LEU C N 1
ATOM 5828 C CA . LEU C 1 69 ? 26.185 58.032 103.362 1.00 32.93 83 LEU C CA 1
ATOM 5829 C C . LEU C 1 69 ? 27.498 57.471 103.875 1.00 32.79 83 LEU C C 1
ATOM 5830 O O . LEU C 1 69 ? 28.346 58.214 104.366 1.00 34.95 83 LEU C O 1
ATOM 5835 N N . GLY C 1 70 ? 27.644 56.154 103.765 1.00 37.79 84 GLY C N 1
ATOM 5836 C CA . GLY C 1 70 ? 28.858 55.477 104.182 1.00 36.95 84 GLY C CA 1
ATOM 5837 C C . GLY C 1 70 ? 29.228 54.535 103.053 1.00 44.78 84 GLY C C 1
ATOM 5838 O O . GLY C 1 70 ? 28.906 54.812 101.903 1.00 44.70 84 GLY C O 1
ATOM 5839 N N . SER C 1 71 ? 29.888 53.424 103.360 1.00 52.23 85 SER C N 1
ATOM 5840 C CA . SER C 1 71 ? 30.262 52.433 102.356 1.00 58.26 85 SER C CA 1
ATOM 5841 C C . SER C 1 71 ? 29.780 51.060 102.730 1.00 61.76 85 SER C C 1
ATOM 5842 O O . SER C 1 71 ? 29.041 50.891 103.708 1.00 64.58 85 SER C O 1
ATOM 5845 N N . GLU C 1 72 ? 30.140 50.070 101.939 1.00 70.12 86 GLU C N 1
ATOM 5846 C CA . GLU C 1 72 ? 29.491 48.814 102.119 1.00 73.20 86 GLU C CA 1
ATOM 5847 C C . GLU C 1 72 ? 29.360 48.268 103.541 1.00 75.35 86 GLU C C 1
ATOM 5848 O O . GLU C 1 72 ? 28.332 47.673 103.878 1.00 77.60 86 GLU C O 1
ATOM 5854 N N . ARG C 1 73 ? 30.418 48.408 104.300 1.00 75.40 87 ARG C N 1
ATOM 5855 C CA . ARG C 1 73 ? 30.590 47.782 105.572 1.00 76.92 87 ARG C CA 1
ATOM 5856 C C . ARG C 1 73 ? 30.983 48.845 106.555 1.00 73.18 87 ARG C C 1
ATOM 5857 O O . ARG C 1 73 ? 32.059 48.877 107.146 1.00 76.72 87 ARG C O 1
ATOM 5865 N N . SER C 1 74 ? 30.024 49.728 106.631 1.00 67.14 88 SER C N 1
ATOM 5866 C CA . SER C 1 74 ? 30.014 50.886 107.431 1.00 59.37 88 SER C CA 1
ATOM 5867 C C . SER C 1 74 ? 28.555 51.086 107.783 1.00 50.99 88 SER C C 1
ATOM 5868 O O . SER C 1 74 ? 28.205 51.946 108.588 1.00 53.13 88 SER C O 1
ATOM 5871 N N . PHE C 1 75 ? 27.700 50.270 107.172 1.00 41.71 89 PHE C N 1
ATOM 5872 C CA . PHE C 1 75 ? 26.275 50.373 107.432 1.00 41.41 89 PHE C CA 1
ATOM 5873 C C . PHE C 1 75 ? 26.067 50.195 108.931 1.00 36.54 89 PHE C C 1
ATOM 5874 O O . PHE C 1 75 ? 25.277 50.916 109.541 1.00 27.69 89 PHE C O 1
ATOM 5882 N N . GLN C 1 76 ? 26.794 49.242 109.513 1.00 35.11 90 GLN C N 1
ATOM 5883 C CA . GLN C 1 76 ? 26.701 48.976 110.943 1.00 33.85 90 GLN C CA 1
ATOM 5884 C C . GLN C 1 76 ? 27.262 50.152 111.729 1.00 30.24 90 GLN C C 1
ATOM 5885 O O . GLN C 1 76 ? 26.695 50.566 112.746 1.00 28.55 90 GLN C O 1
ATOM 5891 N N . ALA C 1 77 ? 28.383 50.685 111.256 1.00 23.65 91 ALA C N 1
ATOM 5892 C CA . ALA C 1 77 ? 29.004 51.834 111.900 1.00 25.15 91 ALA C CA 1
ATOM 5893 C C . ALA C 1 77 ? 28.012 53.005 111.800 1.00 29.05 91 ALA C C 1
ATOM 5894 O O . ALA C 1 77 ? 27.827 53.771 112.751 1.00 29.50 91 ALA C O 1
ATOM 5896 N N . LEU C 1 78 ? 27.370 53.118 110.639 1.00 25.74 92 LEU C N 1
ATOM 5897 C CA . LEU C 1 78 ? 26.379 54.158 110.381 1.00 28.03 92 LEU C CA 1
ATOM 5898 C C . LEU C 1 78 ? 25.251 54.043 111.391 1.00 30.53 92 LEU C C 1
ATOM 5899 O O . LEU C 1 78 ? 24.786 55.045 111.935 1.00 26.66 92 LEU C O 1
ATOM 5904 N N . GLU C 1 79 ? 24.805 52.814 111.633 1.00 27.52 93 GLU C N 1
ATOM 5905 C CA . GLU C 1 79 ? 23.734 52.599 112.589 1.00 25.19 93 GLU C CA 1
ATOM 5906 C C . GLU C 1 79 ? 24.180 53.119 113.942 1.00 23.83 93 GLU C C 1
ATOM 5907 O O . GLU C 1 79 ? 23.401 53.751 114.658 1.00 28.40 93 GLU C O 1
ATOM 5913 N N . GLY C 1 80 ? 25.432 52.846 114.290 1.00 20.68 94 GLY C N 1
ATOM 5914 C CA . GLY C 1 80 ? 25.959 53.318 115.559 1.00 24.20 94 GLY C CA 1
ATOM 5915 C C . GLY C 1 80 ? 25.823 54.829 115.661 1.00 22.20 94 GLY C C 1
ATOM 5916 O O . GLY C 1 80 ? 25.381 55.354 116.685 1.00 17.48 94 GLY C O 1
ATOM 5917 N N . VAL C 1 81 ? 26.195 55.524 114.589 1.00 21.19 95 VAL C N 1
ATOM 5918 C CA . VAL C 1 81 ? 26.102 56.978 114.539 1.00 26.47 95 VAL C CA 1
ATOM 5919 C C . VAL C 1 81 ? 24.656 57.422 114.753 1.00 24.68 95 VAL C C 1
ATOM 5920 O O . VAL C 1 81 ? 24.368 58.248 115.620 1.00 28.19 95 VAL C O 1
ATOM 5924 N N . ALA C 1 82 ? 23.746 56.868 113.960 1.00 23.90 96 ALA C N 1
ATOM 5925 C CA . ALA C 1 82 ? 22.331 57.216 114.065 1.00 24.08 96 ALA C CA 1
ATOM 5926 C C . ALA C 1 82 ? 21.787 56.950 115.468 1.00 20.49 96 ALA C C 1
ATOM 5927 O O . ALA C 1 82 ? 20.990 57.732 115.992 1.00 20.53 96 ALA C O 1
ATOM 5929 N N . MET C 1 83 ? 22.212 55.845 116.071 1.00 21.89 97 MET C N 1
ATOM 5930 C CA . MET C 1 83 ? 21.765 55.500 117.419 1.00 27.44 97 MET C CA 1
ATOM 5931 C C . MET C 1 83 ? 22.258 56.576 118.394 1.00 23.16 97 MET C C 1
ATOM 5932 O O . MET C 1 83 ? 21.521 57.005 119.296 1.00 15.87 97 MET C O 1
ATOM 5937 N N . GLU C 1 84 ? 23.491 57.036 118.201 1.00 20.42 98 GLU C N 1
ATOM 5938 C CA . GLU C 1 84 ? 24.004 58.082 119.078 1.00 26.65 98 GLU C CA 1
ATOM 5939 C C . GLU C 1 84 ? 23.188 59.370 118.934 1.00 22.20 98 GLU C C 1
ATOM 5940 O O . GLU C 1 84 ? 22.969 60.082 119.913 1.00 22.65 98 GLU C O 1
ATOM 5946 N N . LEU C 1 85 ? 22.741 59.670 117.715 1.00 18.99 99 LEU C N 1
ATOM 5947 C CA . LEU C 1 85 ? 21.928 60.862 117.499 1.00 20.98 99 LEU C CA 1
ATOM 5948 C C . LEU C 1 85 ? 20.570 60.676 118.187 1.00 18.60 99 LEU C C 1
ATOM 5949 O O . LEU C 1 85 ? 20.055 61.608 118.798 1.00 19.70 99 LEU C O 1
ATOM 5954 N N . GLU C 1 86 ? 20.007 59.468 118.112 1.00 17.72 100 GLU C N 1
ATOM 5955 C CA . GLU C 1 86 ? 18.716 59.194 118.763 1.00 18.76 100 GLU C CA 1
ATOM 5956 C C . GLU C 1 86 ? 18.816 59.519 120.254 1.00 21.83 100 GLU C C 1
ATOM 5957 O O . GLU C 1 86 ? 17.892 60.070 120.857 1.00 20.08 100 GLU C O 1
ATOM 5963 N N . ASP C 1 87 ? 19.940 59.133 120.847 1.00 17.84 101 ASP C N 1
ATOM 5964 C CA . ASP C 1 87 ? 20.161 59.360 122.262 1.00 21.79 101 ASP C CA 1
ATOM 5965 C C . ASP C 1 87 ? 20.479 60.809 122.595 1.00 19.65 101 ASP C C 1
ATOM 5966 O O . ASP C 1 87 ? 20.508 61.171 123.763 1.00 17.84 101 ASP C O 1
ATOM 5971 N N . SER C 1 88 ? 20.701 61.636 121.579 1.00 15.41 102 SER C N 1
ATOM 5972 C CA . SER C 1 88 ? 21.038 63.038 121.805 1.00 19.53 102 SER C CA 1
ATOM 5973 C C . SER C 1 88 ? 19.838 63.974 121.925 1.00 21.90 102 SER C C 1
ATOM 5974 O O . SER C 1 88 ? 19.984 65.133 122.307 1.00 16.45 102 SER C O 1
ATOM 5977 N N . LEU C 1 89 ? 18.659 63.472 121.575 1.00 23.71 103 LEU C N 1
ATOM 5978 C CA . LEU C 1 89 ? 17.421 64.245 121.661 1.00 24.03 103 LEU C CA 1
ATOM 5979 C C . LEU C 1 89 ? 17.439 65.671 121.070 1.00 20.70 103 LEU C C 1
ATOM 5980 O O . LEU C 1 89 ? 16.795 66.574 121.606 1.00 20.98 103 LEU C O 1
ATOM 5985 N N . TYR C 1 90 ? 18.160 65.884 119.977 1.00 20.69 104 TYR C N 1
ATOM 5986 C CA . TYR C 1 90 ? 18.172 67.212 119.369 1.00 24.73 104 TYR C CA 1
ATOM 5987 C C . TYR C 1 90 ? 16.823 67.480 118.690 1.00 25.00 104 TYR C C 1
ATOM 5988 O O . TYR C 1 90 ? 16.464 66.813 117.717 1.00 31.54 104 TYR C O 1
ATOM 5997 N N . PRO C 1 91 ? 16.061 68.466 119.195 1.00 21.10 105 PRO C N 1
ATOM 5998 C CA . PRO C 1 91 ? 14.749 68.817 118.638 1.00 25.55 105 PRO C CA 1
ATOM 5999 C C . PRO C 1 91 ? 14.759 69.347 117.203 1.00 26.24 105 PRO C C 1
ATOM 6000 O O . PRO C 1 91 ? 13.755 69.215 116.490 1.00 21.86 105 PRO C O 1
ATOM 6004 N N . LEU C 1 92 ? 15.884 69.933 116.781 1.00 24.51 106 LEU C N 1
ATOM 6005 C CA . LEU C 1 92 ? 16.007 70.463 115.425 1.00 20.81 106 LEU C CA 1
ATOM 6006 C C . LEU C 1 92 ? 16.297 69.366 114.407 1.00 25.19 106 LEU C C 1
ATOM 6007 O O . LEU C 1 92 ? 16.052 69.548 113.215 1.00 24.73 106 LEU C O 1
ATOM 6012 N N . LEU C 1 93 ? 16.823 68.233 114.872 1.00 21.62 107 LEU C N 1
ATOM 6013 C CA . LEU C 1 93 ? 17.096 67.104 113.981 1.00 24.51 107 LEU C CA 1
ATOM 6014 C C . LEU C 1 93 ? 15.782 66.321 113.839 1.00 24.98 107 LEU C C 1
ATOM 6015 O O . LEU C 1 93 ? 15.443 65.502 114.689 1.00 22.72 107 LEU C O 1
ATOM 6020 N N . ARG C 1 94 ? 15.053 66.573 112.757 1.00 24.97 108 ARG C N 1
ATOM 6021 C CA . ARG C 1 94 ? 13.760 65.930 112.535 1.00 26.65 108 ARG C CA 1
ATOM 6022 C C . ARG C 1 94 ? 13.802 64.598 111.810 1.00 31.02 108 ARG C C 1
ATOM 6023 O O . ARG C 1 94 ? 12.920 63.762 112.000 1.00 22.08 108 ARG C O 1
ATOM 6031 N N . GLU C 1 95 ? 14.809 64.406 110.965 1.00 32.91 109 GLU C N 1
ATOM 6032 C CA . GLU C 1 95 ? 14.930 63.160 110.226 1.00 32.25 109 GLU C CA 1
ATOM 6033 C C . GLU C 1 95 ? 16.370 62.715 110.107 1.00 32.25 109 GLU C C 1
ATOM 6034 O O . GLU C 1 95 ? 17.291 63.537 110.094 1.00 29.13 109 GLU C O 1
ATOM 6040 N N . VAL C 1 96 ? 16.544 61.399 110.035 1.00 27.97 110 VAL C N 1
ATOM 6041 C CA . VAL C 1 96 ? 17.844 60.775 109.895 1.00 21.90 110 VAL C CA 1
ATOM 6042 C C . VAL C 1 96 ? 17.677 59.529 109.044 1.00 24.82 110 VAL C C 1
ATOM 6043 O O . VAL C 1 96 ? 16.827 58.682 109.319 1.00 25.36 110 VAL C O 1
ATOM 6047 N N . SER C 1 97 ? 18.489 59.419 108.004 1.00 25.77 111 SER C N 1
ATOM 6048 C CA . SER C 1 97 ? 18.438 58.253 107.140 1.00 24.11 111 SER C CA 1
ATOM 6049 C C . SER C 1 97 ? 19.878 57.859 106.936 1.00 24.29 111 SER C C 1
ATOM 6050 O O . SER C 1 97 ? 20.769 58.706 107.031 1.00 26.91 111 SER C O 1
ATOM 6053 N N . ILE C 1 98 ? 20.116 56.574 106.692 1.00 22.15 112 ILE C N 1
ATOM 6054 C CA . ILE C 1 98 ? 21.467 56.090 106.458 1.00 19.53 112 ILE C CA 1
ATOM 6055 C C . ILE C 1 98 ? 21.455 55.251 105.187 1.00 24.30 112 ILE C C 1
ATOM 6056 O O . ILE C 1 98 ? 20.414 54.725 104.804 1.00 19.50 112 ILE C O 1
ATOM 6061 N N . GLY C 1 99 ? 22.602 55.147 104.520 1.00 24.12 113 GLY C N 1
ATOM 6062 C CA . GLY C 1 99 ? 22.666 54.371 103.295 1.00 24.14 113 GLY C CA 1
ATOM 6063 C C . GLY C 1 99 ? 24.067 54.209 102.732 1.00 29.10 113 GLY C C 1
ATOM 6064 O O . GLY C 1 99 ? 25.038 54.739 103.275 1.00 32.75 113 GLY C O 1
ATOM 6065 N N . ILE C 1 100 ? 24.174 53.484 101.626 1.00 29.24 114 ILE C N 1
ATOM 6066 C CA . ILE C 1 100 ? 25.469 53.254 101.006 1.00 28.73 114 ILE C CA 1
ATOM 6067 C C . ILE C 1 100 ? 25.441 53.573 99.522 1.00 28.46 114 ILE C C 1
ATOM 6068 O O . ILE C 1 100 ? 26.421 53.364 98.816 1.00 29.94 114 ILE C O 1
ATOM 6073 N N . ASP C 1 101 ? 24.309 54.080 99.049 1.00 34.22 115 ASP C N 1
ATOM 6074 C CA . ASP C 1 101 ? 24.160 54.434 97.642 1.00 28.78 115 ASP C CA 1
ATOM 6075 C C . ASP C 1 101 ? 23.808 55.916 97.523 1.00 28.53 115 ASP C C 1
ATOM 6076 O O . ASP C 1 101 ? 22.711 56.335 97.902 1.00 27.87 115 ASP C O 1
ATOM 6081 N N . PRO C 1 102 ? 24.733 56.729 96.988 1.00 28.48 116 PRO C N 1
ATOM 6082 C CA . PRO C 1 102 ? 24.502 58.168 96.826 1.00 27.65 116 PRO C CA 1
ATOM 6083 C C . PRO C 1 102 ? 23.199 58.526 96.114 1.00 30.72 116 PRO C C 1
ATOM 6084 O O . PRO C 1 102 ? 22.592 59.557 96.414 1.00 29.55 116 PRO C O 1
ATOM 6088 N N . TYR C 1 103 ? 22.769 57.682 95.179 1.00 31.41 117 TYR C N 1
ATOM 6089 C CA . TYR C 1 103 ? 21.529 57.930 94.445 1.00 35.44 117 TYR C CA 1
ATOM 6090 C C . TYR C 1 103 ? 20.313 57.899 95.360 1.00 36.55 117 TYR C C 1
ATOM 6091 O O . TYR C 1 103 ? 19.260 58.451 95.034 1.00 33.18 117 TYR C O 1
ATOM 6100 N N . GLU C 1 104 ? 20.457 57.244 96.504 1.00 36.04 118 GLU C N 1
ATOM 6101 C CA . GLU C 1 104 ? 19.365 57.168 97.455 1.00 37.26 118 GLU C CA 1
ATOM 6102 C C . GLU C 1 104 ? 19.536 58.273 98.494 1.00 37.16 118 GLU C C 1
ATOM 6103 O O . GLU C 1 104 ? 18.649 59.100 98.684 1.00 39.91 118 GLU C O 1
ATOM 6109 N N . VAL C 1 105 ? 20.689 58.290 99.153 1.00 33.46 119 VAL C N 1
ATOM 6110 C CA . VAL C 1 105 ? 20.974 59.278 100.188 1.00 32.44 119 VAL C CA 1
ATOM 6111 C C . VAL C 1 105 ? 20.904 60.747 99.739 1.00 32.13 119 VAL C C 1
ATOM 6112 O O . VAL C 1 105 ? 20.427 61.597 100.489 1.00 36.79 119 VAL C O 1
ATOM 6116 N N . PHE C 1 106 ? 21.362 61.047 98.525 1.00 32.19 120 PHE C N 1
ATOM 6117 C CA . PHE C 1 106 ? 21.351 62.424 98.024 1.00 32.18 120 PHE C CA 1
ATOM 6118 C C . PHE C 1 106 ? 19.993 62.975 97.587 1.00 34.49 120 PHE C C 1
ATOM 6119 O O . PHE C 1 106 ? 19.892 64.153 97.244 1.00 40.48 120 PHE C O 1
ATOM 6127 N N . GLU C 1 107 ? 18.950 62.154 97.590 1.00 33.69 121 GLU C N 1
ATOM 6128 C CA . GLU C 1 107 ? 17.652 62.635 97.126 1.00 40.47 121 GLU C CA 1
ATOM 6129 C C . GLU C 1 107 ? 17.110 63.902 97.788 1.00 41.60 121 GLU C C 1
ATOM 6130 O O . GLU C 1 107 ? 16.893 63.953 98.999 1.00 37.03 121 GLU C O 1
ATOM 6136 N N . ASP C 1 108 ? 16.912 64.927 96.961 1.00 40.43 122 ASP C N 1
ATOM 6137 C CA . ASP C 1 108 ? 16.371 66.215 97.384 1.00 40.21 122 ASP C CA 1
ATOM 6138 C C . ASP C 1 108 ? 17.205 67.000 98.409 1.00 37.41 122 ASP C C 1
ATOM 6139 O O . ASP C 1 108 ? 16.746 68.028 98.918 1.00 34.78 122 ASP C O 1
ATOM 6144 N N . VAL C 1 109 ? 18.419 66.543 98.711 1.00 32.76 123 VAL C N 1
ATOM 6145 C CA . VAL C 1 109 ? 19.245 67.246 99.693 1.00 33.72 123 VAL C CA 1
ATOM 6146 C C . VAL C 1 109 ? 19.669 68.627 99.197 1.00 34.61 123 VAL C C 1
ATOM 6147 O O . VAL C 1 109 ? 19.983 68.812 98.022 1.00 36.05 123 VAL C O 1
ATOM 6151 N N . ASP C 1 110 ? 19.672 69.593 100.108 1.00 36.14 124 ASP C N 1
ATOM 6152 C CA . ASP C 1 110 ? 20.045 70.967 99.797 1.00 34.89 124 ASP C CA 1
ATOM 6153 C C . ASP C 1 110 ? 21.548 71.185 99.971 1.00 32.96 124 ASP C C 1
ATOM 6154 O O . ASP C 1 110 ? 22.136 72.057 99.329 1.00 34.17 124 ASP C O 1
ATOM 6159 N N . TRP C 1 111 ? 22.158 70.408 100.862 1.00 27.15 125 TRP C N 1
ATOM 6160 C CA . TRP C 1 111 ? 23.595 70.494 101.101 1.00 26.70 125 TRP C CA 1
ATOM 6161 C C . TRP C 1 111 ? 24.169 69.088 101.004 1.00 25.68 125 TRP C C 1
ATOM 6162 O O . TRP C 1 111 ? 23.496 68.109 101.323 1.00 30.88 125 TRP C O 1
ATOM 6173 N N . ALA C 1 112 ? 25.415 68.992 100.566 1.00 24.79 126 ALA C N 1
ATOM 6174 C CA . ALA C 1 112 ? 26.084 67.708 100.460 1.00 27.35 126 ALA C CA 1
ATOM 6175 C C . ALA C 1 112 ? 27.516 67.871 100.962 1.00 29.73 126 ALA C C 1
ATOM 6176 O O . ALA C 1 112 ? 28.402 68.318 100.227 1.00 29.96 126 ALA C O 1
ATOM 6178 N N . LEU C 1 113 ? 27.730 67.528 102.227 1.00 27.70 127 LEU C N 1
ATOM 6179 C CA . LEU C 1 113 ? 29.050 67.627 102.838 1.00 26.29 127 LEU C CA 1
ATOM 6180 C C . LEU C 1 113 ? 29.759 66.314 102.505 1.00 28.90 127 LEU C C 1
ATOM 6181 O O . LEU C 1 113 ? 29.509 65.291 103.132 1.00 31.56 127 LEU C O 1
ATOM 6186 N N . LEU C 1 114 ? 30.637 66.349 101.505 1.00 34.02 128 LEU C N 1
ATOM 6187 C CA . LEU C 1 114 ? 31.341 65.150 101.049 1.00 31.69 128 LEU C CA 1
ATOM 6188 C C . LEU C 1 114 ? 32.709 64.921 101.676 1.00 33.93 128 LEU C C 1
ATOM 6189 O O . LEU C 1 114 ? 33.750 65.284 101.117 1.00 31.18 128 LEU C O 1
ATOM 6194 N N . ILE C 1 115 ? 32.685 64.278 102.836 1.00 31.42 129 ILE C N 1
ATOM 6195 C CA . ILE C 1 115 ? 33.886 63.988 103.601 1.00 31.69 129 ILE C CA 1
ATOM 6196 C C . ILE C 1 115 ? 34.511 62.661 103.193 1.00 29.13 129 ILE C C 1
ATOM 6197 O O . ILE C 1 115 ? 35.726 62.485 103.280 1.00 31.54 129 ILE C O 1
ATOM 6202 N N . GLY C 1 116 ? 33.663 61.737 102.749 1.00 32.97 130 GLY C N 1
ATOM 6203 C CA . GLY C 1 116 ? 34.116 60.416 102.346 1.00 33.38 130 GLY C CA 1
ATOM 6204 C C . GLY C 1 116 ? 35.175 60.413 101.261 1.00 35.08 130 GLY C C 1
ATOM 6205 O O . GLY C 1 116 ? 35.019 61.049 100.221 1.00 39.43 130 GLY C O 1
ATOM 6206 N N . ALA C 1 117 ? 36.256 59.687 101.510 1.00 34.15 131 ALA C N 1
ATOM 6207 C CA . ALA C 1 117 ? 37.354 59.585 100.561 1.00 34.15 131 ALA C CA 1
ATOM 6208 C C . ALA C 1 117 ? 38.315 58.520 101.064 1.00 33.41 131 ALA C C 1
ATOM 6209 O O . ALA C 1 117 ? 38.473 58.339 102.270 1.00 32.13 131 ALA C O 1
ATOM 6211 N N . LYS C 1 118 ? 38.952 57.805 100.148 1.00 34.68 132 LYS C N 1
ATOM 6212 C CA . LYS C 1 118 ? 39.893 56.772 100.552 1.00 39.10 132 LYS C CA 1
ATOM 6213 C C . LYS C 1 118 ? 41.242 57.393 100.918 1.00 40.18 132 LYS C C 1
ATOM 6214 O O . LYS C 1 118 ? 41.681 58.361 100.297 1.00 37.58 132 LYS C O 1
ATOM 6220 N N . PRO C 1 119 ? 41.907 56.847 101.945 1.00 44.45 133 PRO C N 1
ATOM 6221 C CA . PRO C 1 119 ? 43.212 57.342 102.402 1.00 49.07 133 PRO C CA 1
ATOM 6222 C C . PRO C 1 119 ? 44.315 56.958 101.417 1.00 55.10 133 PRO C C 1
ATOM 6223 O O . PRO C 1 119 ? 44.151 56.024 100.629 1.00 55.64 133 PRO C O 1
ATOM 6227 N N . ARG C 1 120 ? 45.436 57.671 101.457 1.00 60.42 134 ARG C N 1
ATOM 6228 C CA . ARG C 1 120 ? 46.540 57.352 10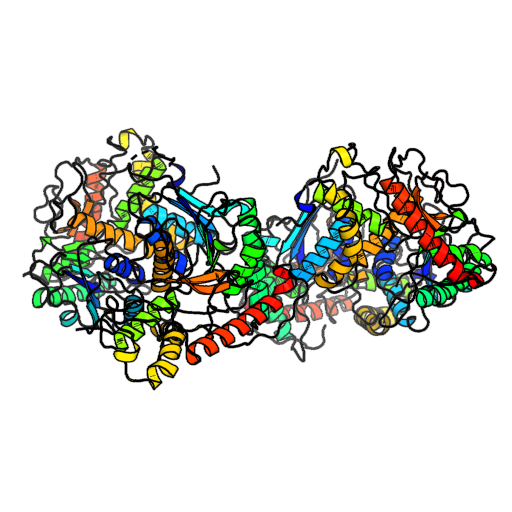0.561 1.00 72.15 134 ARG C CA 1
ATOM 6229 C C . ARG C 1 120 ? 47.105 55.998 100.993 1.00 77.48 134 ARG C C 1
ATOM 6230 O O . ARG C 1 120 ? 47.793 55.895 102.011 1.00 78.95 134 ARG C O 1
ATOM 6238 N N . GLY C 1 121 ? 46.800 54.963 100.213 1.00 82.57 135 GLY C N 1
ATOM 6239 C CA . GLY C 1 121 ? 47.250 53.616 100.525 1.00 87.44 135 GLY C CA 1
ATOM 6240 C C . GLY C 1 121 ? 48.741 53.411 100.726 1.00 91.31 135 GLY C C 1
ATOM 6241 O O . GLY C 1 121 ? 49.513 54.372 100.736 1.00 92.21 135 GLY C O 1
ATOM 6242 N N . PRO C 1 122 ? 49.177 52.152 100.896 1.00 93.31 136 PRO C N 1
ATOM 6243 C CA . PRO C 1 122 ? 50.589 51.816 101.098 1.00 94.37 136 PRO C CA 1
ATOM 6244 C C . PRO C 1 122 ? 51.372 52.009 99.806 1.00 93.53 136 PRO C C 1
ATOM 6245 O O . PRO C 1 122 ? 51.136 51.305 98.823 1.00 93.44 136 PRO C O 1
ATOM 6249 N N . GLY C 1 123 ? 52.302 52.960 99.809 1.00 91.21 137 GLY C N 1
ATOM 6250 C CA . GLY C 1 123 ? 53.078 53.219 98.611 1.00 90.56 137 GLY C CA 1
ATOM 6251 C C . GLY C 1 123 ? 52.134 53.433 97.443 1.00 89.41 137 GLY C C 1
ATOM 6252 O O . GLY C 1 123 ? 52.188 52.722 96.440 1.00 90.06 137 GLY C O 1
ATOM 6253 N N . MET C 1 124 ? 51.250 54.412 97.589 1.00 86.50 138 MET C N 1
ATOM 6254 C CA . MET C 1 124 ? 50.271 54.739 96.560 1.00 83.26 138 MET C CA 1
ATOM 6255 C C . MET C 1 124 ? 50.600 56.109 95.985 1.00 82.26 138 MET C C 1
ATOM 6256 O O . MET C 1 124 ? 50.474 57.125 96.669 1.00 83.63 138 MET C O 1
ATOM 6261 N N . GLU C 1 125 ? 51.026 56.135 94.727 1.00 79.82 139 GLU C N 1
ATOM 6262 C CA . GLU C 1 125 ? 51.377 57.389 94.075 1.00 77.63 139 GLU C CA 1
ATOM 6263 C C . GLU C 1 125 ? 50.204 58.360 94.003 1.00 72.02 139 GLU C C 1
ATOM 6264 O O . GLU C 1 125 ? 49.040 57.958 94.038 1.00 68.20 139 GLU C O 1
ATOM 6270 N N . ARG C 1 126 ? 50.532 59.643 93.909 1.00 68.06 140 ARG C N 1
ATOM 6271 C CA . ARG C 1 126 ? 49.543 60.711 93.824 1.00 64.09 140 ARG C CA 1
ATOM 6272 C C . ARG C 1 126 ? 48.547 60.450 92.691 1.00 64.34 140 ARG C C 1
ATOM 6273 O O . ARG C 1 126 ? 47.338 60.627 92.859 1.00 63.08 140 ARG C O 1
ATOM 6281 N N . ALA C 1 127 ? 49.060 60.026 91.539 1.00 62.11 141 ALA C N 1
ATOM 6282 C CA . ALA C 1 127 ? 48.211 59.743 90.386 1.00 57.88 141 ALA C CA 1
ATOM 6283 C C . ALA C 1 127 ? 47.167 58.694 90.742 1.00 55.16 141 ALA C C 1
ATOM 6284 O O . ALA C 1 127 ? 45.992 58.835 90.398 1.00 57.05 141 ALA C O 1
ATOM 6286 N N . ALA C 1 128 ? 47.597 57.643 91.432 1.00 52.75 142 ALA C N 1
ATOM 6287 C CA . ALA C 1 128 ? 46.687 56.575 91.834 1.00 53.73 142 ALA C CA 1
ATOM 6288 C C . ALA C 1 128 ? 45.602 57.105 92.779 1.00 51.78 142 ALA C C 1
ATOM 6289 O O . ALA C 1 128 ? 44.433 56.721 92.676 1.00 48.14 142 ALA C O 1
ATOM 6291 N N . LEU C 1 129 ? 45.993 57.989 93.696 1.00 47.27 143 LEU C N 1
ATOM 6292 C CA . LEU C 1 129 ? 45.048 58.559 94.647 1.00 49.77 143 LEU C CA 1
ATOM 6293 C C . LEU C 1 129 ? 43.973 59.357 93.919 1.00 49.35 143 LEU C C 1
ATOM 6294 O O . LEU C 1 129 ? 42.777 59.167 94.163 1.00 47.44 143 LEU C O 1
ATOM 6299 N N . LEU C 1 130 ? 44.407 60.245 93.025 1.00 49.73 144 LEU C N 1
ATOM 6300 C CA . LEU C 1 130 ? 43.489 61.074 92.250 1.00 45.63 144 LEU C CA 1
ATOM 6301 C C . LEU C 1 130 ? 42.459 60.224 91.519 1.00 43.18 144 LEU C C 1
ATOM 6302 O O . LEU C 1 130 ? 41.269 60.537 91.526 1.00 46.96 144 LEU C O 1
ATOM 6307 N N . ASP C 1 131 ? 42.910 59.141 90.900 1.00 40.10 145 ASP C N 1
ATOM 6308 C CA . ASP C 1 131 ? 42.004 58.258 90.174 1.00 41.11 145 ASP C CA 1
ATOM 6309 C C . ASP C 1 131 ? 40.927 57.662 91.080 1.00 43.15 145 ASP C C 1
ATOM 6310 O O . ASP C 1 131 ? 39.727 57.866 90.864 1.00 41.05 145 ASP C O 1
ATOM 6315 N N . ILE C 1 132 ? 41.362 56.924 92.098 1.00 46.00 146 ILE C N 1
ATOM 6316 C CA . ILE C 1 132 ? 40.432 56.268 93.014 1.00 46.32 146 ILE C CA 1
ATOM 6317 C C . ILE C 1 132 ? 39.374 57.193 93.601 1.00 44.15 146 ILE C C 1
ATOM 6318 O O . ILE C 1 132 ? 38.180 56.925 93.486 1.00 44.61 146 ILE C O 1
ATOM 6323 N N . ASN C 1 133 ? 39.794 58.281 94.229 1.00 42.92 147 ASN C N 1
ATOM 6324 C CA . ASN C 1 133 ? 38.821 59.186 94.800 1.00 44.14 147 ASN C CA 1
ATOM 6325 C C . ASN C 1 133 ? 38.052 59.952 93.733 1.00 45.44 147 ASN C C 1
ATOM 6326 O O . ASN C 1 133 ? 36.869 60.261 93.912 1.00 42.00 147 ASN C O 1
ATOM 6331 N N . GLY C 1 134 ? 38.715 60.236 92.614 1.00 47.09 148 GLY C N 1
ATOM 6332 C CA . GLY C 1 134 ? 38.053 60.947 91.534 1.00 46.17 148 GLY C CA 1
ATOM 6333 C C . GLY C 1 134 ? 36.890 60.132 90.998 1.00 47.25 148 GLY C C 1
ATOM 6334 O O . GLY C 1 134 ? 35.860 60.679 90.592 1.00 47.63 148 GLY C O 1
ATOM 6335 N N . GLN C 1 135 ? 37.053 58.812 91.010 1.00 47.58 149 GLN C N 1
ATOM 6336 C CA . GLN C 1 135 ? 36.020 57.909 90.523 1.00 51.64 149 GLN C CA 1
ATOM 6337 C C . GLN C 1 135 ? 34.854 57.872 91.502 1.00 52.48 149 GLN C C 1
ATOM 6338 O O . GLN C 1 135 ? 33.712 57.591 91.123 1.00 55.07 149 GLN C O 1
ATOM 6344 N N . ILE C 1 136 ? 35.151 58.161 92.764 1.00 48.26 150 ILE C N 1
ATOM 6345 C CA . ILE C 1 136 ? 34.131 58.182 93.800 1.00 41.82 150 ILE C CA 1
ATOM 6346 C C . ILE C 1 136 ? 33.331 59.473 93.690 1.00 40.42 150 ILE C C 1
ATOM 6347 O O . ILE C 1 136 ? 32.112 59.478 93.887 1.00 37.38 150 ILE C O 1
ATOM 6352 N N . PHE C 1 137 ? 34.015 60.570 93.371 1.00 36.06 151 PHE C N 1
ATOM 6353 C CA . PHE C 1 137 ? 33.329 61.844 93.230 1.00 38.62 151 PHE C CA 1
ATOM 6354 C C . PHE C 1 137 ? 32.651 61.981 91.871 1.00 37.97 151 PHE C C 1
ATOM 6355 O O . PHE C 1 137 ? 31.769 62.820 91.693 1.00 36.93 151 PHE C O 1
ATOM 6363 N N . ALA C 1 138 ? 33.057 61.150 90.914 1.00 39.95 152 ALA C N 1
ATOM 6364 C CA . ALA C 1 138 ? 32.432 61.170 89.595 1.00 42.46 152 ALA C CA 1
ATOM 6365 C C . ALA C 1 138 ? 31.033 60.599 89.779 1.00 42.97 152 ALA C C 1
ATOM 6366 O O . ALA C 1 138 ? 30.045 61.204 89.359 1.00 44.66 152 ALA C O 1
ATOM 6368 N N . ASP C 1 139 ? 30.962 59.432 90.421 1.00 39.92 153 ASP C N 1
ATOM 6369 C CA . ASP C 1 139 ? 29.692 58.757 90.676 1.00 39.93 153 ASP C CA 1
ATOM 6370 C C . ASP C 1 139 ? 28.791 59.623 91.539 1.00 40.39 153 ASP C C 1
ATOM 6371 O O . ASP C 1 139 ? 27.582 59.713 91.305 1.00 43.92 153 ASP C O 1
ATOM 6376 N N . GLN C 1 140 ? 29.387 60.255 92.544 1.00 35.97 154 GLN C N 1
ATOM 6377 C CA . GLN C 1 140 ? 28.635 61.124 93.436 1.00 39.33 154 GLN C CA 1
ATOM 6378 C C . GLN C 1 140 ? 28.144 62.348 92.671 1.00 40.49 154 GLN C C 1
ATOM 6379 O O . GLN C 1 140 ? 27.088 62.905 92.988 1.00 39.40 154 GLN C O 1
ATOM 6385 N N . GLY C 1 141 ? 28.904 62.756 91.657 1.00 37.71 155 GLY C N 1
ATOM 6386 C CA . GLY C 1 141 ? 28.504 63.904 90.861 1.00 37.75 155 GLY C CA 1
ATOM 6387 C C . GLY C 1 141 ? 27.223 63.596 90.105 1.00 33.32 155 GLY C C 1
ATOM 6388 O O . GLY C 1 141 ? 26.281 64.397 90.081 1.00 26.88 155 GLY C O 1
ATOM 6389 N N . LYS C 1 142 ? 27.194 62.414 89.498 1.00 29.92 156 LYS C N 1
ATOM 6390 C CA . LYS C 1 142 ? 26.040 61.956 88.735 1.00 32.13 156 LYS C CA 1
ATOM 6391 C C . LYS C 1 142 ? 24.832 61.810 89.650 1.00 33.32 156 LYS C C 1
ATOM 6392 O O . LYS C 1 142 ? 23.727 62.228 89.304 1.00 31.80 156 LYS C O 1
ATOM 6398 N N . ALA C 1 143 ? 25.047 61.218 90.823 1.00 35.70 157 ALA C N 1
ATOM 6399 C CA . ALA C 1 143 ? 23.963 61.039 91.781 1.00 34.56 157 ALA C CA 1
ATOM 6400 C C . ALA C 1 143 ? 23.367 62.396 92.174 1.00 35.66 157 ALA C C 1
ATOM 6401 O O . ALA C 1 143 ? 22.142 62.564 92.194 1.00 34.14 157 ALA C O 1
ATOM 6403 N N . LEU C 1 144 ? 24.231 63.362 92.482 1.00 29.13 158 LEU C N 1
ATOM 6404 C CA . LEU C 1 144 ? 23.761 64.688 92.860 1.00 32.56 158 LEU C CA 1
ATOM 6405 C C . LEU C 1 144 ? 22.984 65.284 91.690 1.00 33.26 158 LEU C C 1
ATOM 6406 O O . LEU C 1 144 ? 21.920 65.879 91.874 1.00 30.45 158 LEU C O 1
ATOM 6411 N N . ASN C 1 145 ? 23.502 65.099 90.482 1.00 35.89 159 ASN C N 1
ATOM 6412 C CA . ASN C 1 145 ? 22.832 65.631 89.301 1.00 40.68 159 ASN C CA 1
ATOM 6413 C C . ASN C 1 145 ? 21.455 65.006 89.082 1.00 34.85 159 ASN C C 1
ATOM 6414 O O . ASN C 1 145 ? 20.522 65.683 88.662 1.00 34.75 159 ASN C O 1
ATOM 6419 N N . ALA C 1 146 ? 21.325 63.725 89.405 1.00 37.39 160 ALA C N 1
ATOM 6420 C CA . ALA C 1 146 ? 20.074 62.994 89.202 1.00 38.03 160 ALA C CA 1
ATOM 6421 C C . ALA C 1 146 ? 18.989 63.042 90.270 1.00 41.47 160 ALA C C 1
ATOM 6422 O O . ALA C 1 146 ? 17.815 62.867 89.942 1.00 43.66 160 ALA C O 1
ATOM 6424 N N . VAL C 1 147 ? 19.343 63.250 91.539 1.00 42.57 161 VAL C N 1
ATOM 6425 C CA . VAL C 1 147 ? 18.309 63.247 92.574 1.00 38.80 161 VAL C CA 1
ATOM 6426 C C . VAL C 1 147 ? 18.298 64.406 93.560 1.00 36.86 161 VAL C C 1
ATOM 6427 O O . VAL C 1 147 ? 17.302 64.611 94.261 1.00 37.27 161 VAL C O 1
ATOM 6431 N N . ALA C 1 148 ? 19.388 65.161 93.617 1.00 31.94 162 ALA C N 1
ATOM 6432 C CA . ALA C 1 148 ? 19.492 66.269 94.560 1.00 30.83 162 ALA C CA 1
ATOM 6433 C C . ALA C 1 148 ? 18.771 67.532 94.113 1.00 33.36 162 ALA C C 1
ATOM 6434 O O . ALA C 1 148 ? 18.226 67.597 93.008 1.00 37.90 162 ALA C O 1
ATOM 6436 N N . SER C 1 149 ? 18.749 68.530 94.990 1.00 32.44 163 SER C N 1
ATOM 6437 C CA . SER C 1 149 ? 18.137 69.812 94.661 1.00 34.30 163 SER C CA 1
ATOM 6438 C C . SER C 1 149 ? 19.062 70.424 93.617 1.00 35.39 163 SER C C 1
ATOM 6439 O O . SER C 1 149 ? 20.265 70.179 93.652 1.00 31.11 163 SER C O 1
ATOM 6442 N N . LYS C 1 150 ? 18.513 71.207 92.692 1.00 38.27 164 LYS C N 1
ATOM 6443 C CA . LYS C 1 150 ? 19.330 71.812 91.643 1.00 40.19 164 LYS C CA 1
ATOM 6444 C C . LYS C 1 150 ? 20.182 72.967 92.143 1.00 42.76 164 LYS C C 1
ATOM 6445 O O . LYS C 1 150 ? 21.121 73.389 91.469 1.00 47.61 164 LYS C O 1
ATOM 6451 N N . ASN C 1 151 ? 19.862 73.484 93.322 1.00 40.88 165 ASN C N 1
ATOM 6452 C CA . ASN C 1 151 ? 20.641 74.576 93.870 1.00 39.92 165 ASN C CA 1
ATOM 6453 C C . ASN C 1 151 ? 21.387 74.087 95.110 1.00 35.81 165 ASN C C 1
ATOM 6454 O O . ASN C 1 151 ? 21.647 74.845 96.048 1.00 31.66 165 ASN C O 1
ATOM 6459 N N . VAL C 1 152 ? 21.740 72.807 95.088 1.00 33.88 166 VAL C N 1
ATOM 6460 C CA . VAL C 1 152 ? 22.452 72.166 96.192 1.00 32.00 166 VAL C CA 1
ATOM 6461 C C . VAL C 1 152 ? 23.883 72.666 96.345 1.00 30.73 166 VAL C C 1
ATOM 6462 O O . VAL C 1 152 ? 24.606 72.819 95.359 1.00 30.14 166 VAL C O 1
ATOM 6466 N N . LYS C 1 153 ? 24.293 72.919 97.584 1.00 29.63 167 LYS C N 1
ATOM 6467 C CA . LYS C 1 153 ? 25.659 73.370 97.831 1.00 29.16 167 LYS C CA 1
ATOM 6468 C C . LYS C 1 153 ? 26.490 72.138 98.185 1.00 32.92 167 LYS C C 1
ATOM 6469 O O . LYS C 1 153 ? 26.120 71.350 99.060 1.00 34.60 167 LYS C O 1
ATOM 6475 N N . VAL C 1 154 ? 27.604 71.972 97.484 1.00 31.17 168 VAL C N 1
ATOM 6476 C CA . VAL C 1 154 ? 28.474 70.828 97.683 1.00 29.19 168 VAL C CA 1
ATOM 6477 C C . VAL C 1 154 ? 29.816 71.239 98.265 1.00 34.91 168 VAL C C 1
ATOM 6478 O O . VAL C 1 154 ? 30.629 71.858 97.583 1.00 30.07 168 VAL C O 1
ATOM 6482 N N . LEU C 1 155 ? 30.046 70.894 99.527 1.00 31.44 169 LEU C N 1
ATOM 6483 C CA . LEU C 1 155 ? 31.307 71.213 100.177 1.00 33.77 169 LEU C CA 1
ATOM 6484 C C . LEU C 1 155 ? 32.154 69.944 100.185 1.00 33.04 169 LEU C C 1
ATOM 6485 O O . LEU C 1 155 ? 31.792 68.957 100.820 1.00 38.09 169 LEU C O 1
ATOM 6490 N N . VAL C 1 156 ? 33.274 69.973 99.470 1.00 33.12 170 VAL C N 1
ATOM 6491 C CA . VAL C 1 156 ? 34.157 68.816 99.386 1.00 32.53 170 VAL C CA 1
ATOM 6492 C C . VAL C 1 156 ? 35.308 68.909 100.372 1.00 34.37 170 VAL C C 1
ATOM 6493 O O . VAL C 1 156 ? 36.061 69.885 100.365 1.00 35.22 170 VAL C O 1
ATOM 6497 N N . VAL C 1 157 ? 35.442 67.878 101.205 1.00 34.53 171 VAL C N 1
ATOM 6498 C CA . VAL C 1 157 ? 36.496 67.802 102.210 1.00 32.97 171 VAL C CA 1
ATOM 6499 C C . VAL C 1 157 ? 37.386 66.597 101.914 1.00 32.46 171 VAL C C 1
ATOM 6500 O O . VAL C 1 157 ? 38.588 66.624 102.181 1.00 34.05 171 VAL C O 1
ATOM 6504 N N . GLY C 1 158 ? 36.786 65.544 101.363 1.00 33.01 172 GLY C N 1
ATOM 6505 C CA . GLY C 1 158 ? 37.546 64.352 101.027 1.00 36.56 172 GLY C CA 1
ATOM 6506 C C . GLY C 1 158 ? 38.628 64.699 100.020 1.00 39.23 172 GLY C C 1
ATOM 6507 O O . GLY C 1 158 ? 38.352 65.335 99.005 1.00 41.95 172 GLY C O 1
ATOM 6508 N N . ASN C 1 159 ? 39.860 64.278 100.286 1.00 37.25 173 ASN C N 1
ATOM 6509 C CA . ASN C 1 159 ? 40.972 64.592 99.394 1.00 39.10 173 ASN C CA 1
ATOM 6510 C C . ASN C 1 159 ? 41.177 63.683 98.190 1.00 37.94 173 ASN C C 1
ATOM 6511 O O . ASN C 1 159 ? 40.840 62.496 98.231 1.00 35.13 173 ASN C O 1
ATOM 6516 N N . PRO C 1 160 ? 41.730 64.233 97.089 1.00 40.52 174 PRO C N 1
ATOM 6517 C CA . PRO C 1 160 ? 42.165 65.628 96.912 1.00 38.59 174 PRO C CA 1
ATOM 6518 C C . PRO C 1 160 ? 40.979 66.582 96.700 1.00 41.44 174 PRO C C 1
ATOM 6519 O O . PRO C 1 160 ? 40.281 66.486 95.690 1.00 38.77 174 PRO C O 1
ATOM 6523 N N . CYS C 1 161 ? 40.778 67.508 97.642 1.00 39.99 175 CYS C N 1
ATOM 6524 C CA . CYS C 1 161 ? 39.667 68.471 97.601 1.00 44.48 175 CYS C CA 1
ATOM 6525 C C . CYS C 1 161 ? 39.340 69.178 96.289 1.00 42.91 175 CYS C C 1
ATOM 6526 O O . CYS C 1 161 ? 38.277 68.952 95.711 1.00 44.15 175 CYS C O 1
ATOM 6529 N N . ASN C 1 162 ? 40.233 70.056 95.843 1.00 40.69 176 ASN C N 1
ATOM 6530 C CA . ASN C 1 162 ? 40.022 70.824 94.619 1.00 39.04 176 ASN C CA 1
ATOM 6531 C C . ASN C 1 162 ? 39.639 69.986 93.401 1.00 38.28 176 ASN C C 1
ATOM 6532 O O . ASN C 1 162 ? 38.611 70.233 92.761 1.00 32.13 176 ASN C O 1
ATOM 6537 N N . THR C 1 163 ? 40.470 68.999 93.086 1.00 38.36 177 THR C N 1
ATOM 6538 C CA . THR C 1 163 ? 40.234 68.137 91.941 1.00 36.35 177 THR C CA 1
ATOM 6539 C C . THR C 1 163 ? 38.965 67.307 92.110 1.00 40.90 177 THR C C 1
ATOM 6540 O O . THR C 1 163 ? 38.210 67.128 91.148 1.00 39.93 177 THR C O 1
ATOM 6544 N N . ASN C 1 164 ? 38.723 66.799 93.320 1.00 33.83 178 ASN C N 1
ATOM 6545 C CA . ASN C 1 164 ? 37.513 66.017 93.561 1.00 33.93 178 ASN C CA 1
ATOM 6546 C C . ASN C 1 164 ? 36.315 66.893 93.241 1.00 31.50 178 ASN C C 1
ATOM 6547 O O . ASN C 1 164 ? 35.420 66.497 92.499 1.00 34.55 178 ASN C O 1
ATOM 6552 N N . ALA C 1 165 ? 36.306 68.092 93.812 1.00 32.51 179 ALA C N 1
ATOM 6553 C CA . ALA C 1 165 ? 35.225 69.034 93.585 1.00 35.00 179 ALA C CA 1
ATOM 6554 C C . ALA C 1 165 ? 35.103 69.296 92.086 1.00 33.46 179 ALA C C 1
ATOM 6555 O O . ALA C 1 165 ? 33.998 69.323 91.546 1.00 28.25 179 ALA C O 1
ATOM 6557 N N . LEU C 1 166 ? 36.244 69.482 91.419 1.00 36.67 180 LEU C N 1
ATOM 6558 C CA . LEU C 1 166 ? 36.251 69.732 89.974 1.00 35.95 180 LEU C CA 1
ATOM 6559 C C . LEU C 1 166 ? 35.567 68.574 89.258 1.00 35.30 180 LEU C C 1
ATOM 6560 O O . LEU C 1 166 ? 34.614 68.769 88.499 1.00 33.73 180 LEU C O 1
ATOM 6565 N N . ILE C 1 167 ? 36.051 67.365 89.518 1.00 35.55 181 ILE C N 1
ATOM 6566 C CA . ILE C 1 167 ? 35.482 66.176 88.905 1.00 35.59 181 ILE C CA 1
ATOM 6567 C C . ILE C 1 167 ? 34.000 66.084 89.252 1.00 37.38 181 ILE C C 1
ATOM 6568 O O . ILE C 1 167 ? 33.179 65.717 88.414 1.00 38.70 181 ILE C O 1
ATOM 6573 N N . CYS C 1 168 ? 33.656 66.431 90.488 1.00 36.34 182 CYS C N 1
ATOM 6574 C CA . CYS C 1 168 ? 32.266 66.351 90.920 1.00 36.51 182 CYS C CA 1
ATOM 6575 C C . CYS C 1 168 ? 31.323 67.260 90.136 1.00 36.31 182 CYS C C 1
ATOM 6576 O O . CYS C 1 168 ? 30.287 66.795 89.658 1.00 36.98 182 CYS C O 1
ATOM 6579 N N . LEU C 1 169 ? 31.664 68.541 89.993 1.00 39.30 183 LEU C N 1
ATOM 6580 C CA . LEU C 1 169 ? 30.780 69.446 89.260 1.00 42.03 183 LEU C CA 1
ATOM 6581 C C . LEU C 1 169 ? 30.794 69.179 87.756 1.00 40.20 183 LEU C C 1
ATOM 6582 O O . LEU C 1 169 ? 29.846 69.529 87.058 1.00 42.24 183 LEU C O 1
ATOM 6587 N N . LYS C 1 170 ? 31.860 68.558 87.261 1.00 32.44 184 LYS C N 1
ATOM 6588 C CA . LYS C 1 170 ? 31.949 68.235 85.840 1.00 36.87 184 LYS C CA 1
ATOM 6589 C C . LYS C 1 170 ? 30.969 67.110 85.521 1.00 39.20 184 LYS C C 1
ATOM 6590 O O . LYS C 1 170 ? 30.516 66.961 84.386 1.00 42.38 184 LYS C O 1
ATOM 6596 N N . ASN C 1 171 ? 30.644 66.317 86.533 1.00 39.84 185 ASN C N 1
ATOM 6597 C CA . ASN C 1 171 ? 29.729 65.202 86.353 1.00 37.12 185 ASN C CA 1
ATOM 6598 C C . ASN C 1 171 ? 28.320 65.586 86.769 1.00 37.26 185 ASN C C 1
ATOM 6599 O O . ASN C 1 171 ? 27.406 64.753 86.749 1.00 33.94 185 ASN C O 1
ATOM 6604 N N . ALA C 1 172 ? 28.154 66.855 87.134 1.00 35.23 186 ALA C N 1
ATOM 6605 C CA . ALA C 1 172 ? 26.855 67.381 87.546 1.00 40.35 186 ALA C CA 1
ATOM 6606 C C . ALA C 1 172 ? 26.566 68.685 86.798 1.00 42.66 186 ALA C C 1
ATOM 6607 O O . ALA C 1 172 ? 26.370 69.740 87.407 1.00 44.40 186 ALA C O 1
ATOM 6609 N N . PRO C 1 173 ? 26.523 68.623 85.457 1.00 46.56 187 PRO C N 1
ATOM 6610 C CA . PRO C 1 173 ? 26.262 69.807 84.627 1.00 44.21 187 PRO C CA 1
ATOM 6611 C C . PRO C 1 173 ? 24.959 70.555 84.927 1.00 40.76 187 PRO C C 1
ATOM 6612 O O . PRO C 1 173 ? 24.892 71.772 84.758 1.00 38.46 187 PRO C O 1
ATOM 6616 N N . ASP C 1 174 ? 23.933 69.838 85.373 1.00 39.28 188 ASP C N 1
ATOM 6617 C CA . ASP C 1 174 ? 22.656 70.475 85.685 1.00 43.35 188 ASP C CA 1
ATOM 6618 C C . ASP C 1 174 ? 22.703 71.236 87.012 1.00 44.04 188 ASP C C 1
ATOM 6619 O O . ASP C 1 174 ? 21.726 71.871 87.414 1.00 43.02 188 ASP C O 1
ATOM 6624 N N . ILE C 1 175 ? 23.845 71.164 87.693 1.00 45.26 189 ILE C N 1
ATOM 6625 C CA . ILE C 1 175 ? 24.033 71.884 88.952 1.00 43.05 189 ILE C CA 1
ATOM 6626 C C . ILE C 1 175 ? 25.108 72.955 88.724 1.00 38.50 189 ILE C C 1
ATOM 6627 O O . ILE C 1 175 ? 26.187 72.669 88.198 1.00 38.25 189 ILE C O 1
ATOM 6632 N N . PRO C 1 176 ? 24.819 74.203 89.120 1.00 34.99 190 PRO C N 1
ATOM 6633 C CA . PRO C 1 176 ? 25.728 75.348 88.971 1.00 35.96 190 PRO C CA 1
ATOM 6634 C C . PRO C 1 176 ? 27.144 75.070 89.468 1.00 38.44 190 PRO C C 1
ATOM 6635 O O . PRO C 1 176 ? 27.337 74.677 90.619 1.00 40.78 190 PRO C O 1
ATOM 6639 N N . ALA C 1 177 ? 28.129 75.281 88.601 1.00 39.34 191 ALA C N 1
ATOM 6640 C CA . ALA C 1 177 ? 29.529 75.075 88.963 1.00 36.63 191 ALA C CA 1
ATOM 6641 C C . ALA C 1 177 ? 29.842 75.953 90.175 1.00 36.56 191 ALA C C 1
ATOM 6642 O O . ALA C 1 177 ? 30.739 75.670 90.964 1.00 39.56 191 ALA C O 1
ATOM 6644 N N . LYS C 1 178 ? 29.068 77.022 90.291 1.00 36.89 192 LYS C N 1
ATOM 6645 C CA . LYS C 1 178 ? 29.155 78.012 91.359 1.00 41.82 192 LYS C CA 1
ATOM 6646 C C . LYS C 1 178 ? 29.072 77.352 92.741 1.00 40.98 192 LYS C C 1
ATOM 6647 O O . LYS C 1 178 ? 29.821 77.702 93.650 1.00 38.77 192 LYS C O 1
ATOM 6653 N N . ASN C 1 179 ? 28.165 76.384 92.865 1.00 38.64 193 ASN C N 1
ATOM 6654 C CA . ASN C 1 179 ? 27.878 75.680 94.116 1.00 36.93 193 ASN C CA 1
ATOM 6655 C C . ASN C 1 179 ? 28.875 74.692 94.728 1.00 33.42 193 ASN C C 1
ATOM 6656 O O . ASN C 1 179 ? 28.656 74.226 95.843 1.00 31.99 193 ASN C O 1
ATOM 6661 N N . PHE C 1 180 ? 29.953 74.367 94.026 1.00 33.57 194 PHE C N 1
ATOM 6662 C CA . PHE C 1 180 ? 30.932 73.429 94.565 1.00 29.90 194 PHE C CA 1
ATOM 6663 C C . PHE C 1 180 ? 32.041 74.152 95.331 1.00 35.86 194 PHE C C 1
ATOM 6664 O O . PHE C 1 180 ? 32.464 75.239 94.944 1.00 35.89 194 PHE C O 1
ATOM 6672 N N . HIS C 1 181 ? 32.492 73.543 96.428 1.00 33.11 195 HIS C N 1
ATOM 6673 C CA . HIS C 1 181 ? 33.540 74.112 97.277 1.00 34.92 195 HIS C CA 1
ATOM 6674 C C . HIS C 1 181 ? 34.539 73.036 97.700 1.00 34.44 195 HIS C C 1
ATOM 6675 O O . HIS C 1 181 ? 34.172 71.875 97.883 1.00 44.43 195 HIS C O 1
ATOM 6682 N N . ALA C 1 182 ? 35.797 73.432 97.853 1.00 29.37 196 ALA C N 1
ATOM 6683 C CA . ALA C 1 182 ? 36.852 72.538 98.330 1.00 32.97 196 ALA C CA 1
ATOM 6684 C C . ALA C 1 182 ? 37.280 73.276 99.599 1.00 36.17 196 ALA C C 1
ATOM 6685 O O . ALA C 1 182 ? 37.812 74.383 99.523 1.00 37.51 196 ALA C O 1
ATOM 6687 N N . LEU C 1 183 ? 37.047 72.681 100.763 1.00 33.70 197 LEU C N 1
ATOM 6688 C CA . LEU C 1 183 ? 37.366 73.370 102.009 1.00 33.93 197 LEU C CA 1
ATOM 6689 C C . LEU C 1 183 ? 38.845 73.588 102.351 1.00 34.20 197 LEU C C 1
ATOM 6690 O O . LEU C 1 183 ? 39.646 72.644 102.415 1.00 33.93 197 LEU C O 1
ATOM 6695 N N . THR C 1 184 ? 39.171 74.860 102.579 1.00 30.88 198 THR C N 1
ATOM 6696 C CA . THR C 1 184 ? 40.508 75.313 102.951 1.00 30.98 198 THR C CA 1
ATOM 6697 C C . THR C 1 184 ? 40.351 76.161 104.222 1.00 33.30 198 THR C C 1
ATOM 6698 O O . THR C 1 184 ? 41.307 76.790 104.684 1.00 36.92 198 THR C O 1
ATOM 6702 N N . ARG C 1 185 ? 39.148 76.172 104.791 1.00 31.61 199 ARG C N 1
ATOM 6703 C CA . ARG C 1 185 ? 38.885 76.985 105.977 1.00 30.77 199 ARG C CA 1
ATOM 6704 C C . ARG C 1 185 ? 39.707 76.599 107.201 1.00 31.29 199 ARG C C 1
ATOM 6705 O O . ARG C 1 185 ? 39.985 77.451 108.045 1.00 29.72 199 ARG C O 1
ATOM 6713 N N . LEU C 1 186 ? 40.094 75.328 107.306 1.00 31.52 200 LEU C N 1
ATOM 6714 C CA . LEU C 1 186 ? 40.901 74.892 108.442 1.00 30.40 200 LEU C CA 1
ATOM 6715 C C . LEU C 1 186 ? 42.257 75.582 108.370 1.00 34.26 200 LEU C C 1
ATOM 6716 O O . LEU C 1 186 ? 42.743 76.149 109.358 1.00 35.75 200 LEU C O 1
ATOM 6721 N N . ASP C 1 187 ? 42.870 75.531 107.193 1.00 34.83 201 ASP C N 1
ATOM 6722 C CA . ASP C 1 187 ? 44.167 76.166 107.005 1.00 36.63 201 ASP C CA 1
ATOM 6723 C C . ASP C 1 187 ? 44.067 77.661 107.268 1.00 33.07 201 ASP C C 1
ATOM 6724 O O . ASP C 1 187 ? 44.990 78.264 107.823 1.00 34.94 201 ASP C O 1
ATOM 6729 N N . GLU C 1 188 ? 42.946 78.262 106.881 1.00 30.74 202 GLU C N 1
ATOM 6730 C CA . GLU C 1 188 ? 42.751 79.682 107.134 1.00 32.22 202 GLU C CA 1
ATOM 6731 C C . GLU C 1 188 ? 42.721 79.876 108.653 1.00 33.70 202 GLU C C 1
ATOM 6732 O O . GLU C 1 188 ? 43.474 80.684 109.193 1.00 38.07 202 GLU C O 1
ATOM 6738 N N . ASN C 1 189 ? 41.869 79.117 109.341 1.00 30.13 203 ASN C N 1
ATOM 6739 C CA . ASN C 1 189 ? 41.775 79.226 110.793 1.00 30.37 203 ASN C CA 1
ATOM 6740 C C . ASN C 1 189 ? 43.136 79.037 111.467 1.00 29.24 203 ASN C C 1
ATOM 6741 O O . ASN C 1 189 ? 43.485 79.772 112.386 1.00 29.55 203 ASN C O 1
ATOM 6746 N N . ARG C 1 190 ? 43.900 78.047 111.018 1.00 27.29 204 ARG C N 1
ATOM 6747 C CA . ARG C 1 190 ? 45.216 77.793 111.596 1.00 29.07 204 ARG C CA 1
ATOM 6748 C C . ARG C 1 190 ? 46.147 78.956 111.287 1.00 33.03 204 ARG C C 1
ATOM 6749 O O . ARG C 1 190 ? 47.002 79.315 112.103 1.00 30.86 204 ARG C O 1
ATOM 6757 N N . ALA C 1 191 ? 45.959 79.543 110.106 1.00 32.33 205 ALA C N 1
ATOM 6758 C CA . ALA C 1 191 ? 46.763 80.672 109.654 1.00 35.10 205 ALA C CA 1
ATOM 6759 C C . ALA C 1 191 ? 46.528 81.878 110.555 1.00 37.43 205 ALA C C 1
ATOM 6760 O O . ALA C 1 191 ? 47.482 82.527 111.003 1.00 40.38 205 ALA C O 1
ATOM 6762 N N . LYS C 1 192 ? 45.257 82.173 110.820 1.00 32.01 206 LYS C N 1
ATOM 6763 C CA . LYS C 1 192 ? 44.890 83.294 111.675 1.00 33.17 206 LYS C CA 1
ATOM 6764 C C . LYS C 1 192 ? 45.444 83.093 113.084 1.00 34.33 206 LYS C C 1
ATOM 6765 O O . LYS C 1 192 ? 45.824 84.053 113.756 1.00 30.94 206 LYS C O 1
ATOM 6771 N N . CYS C 1 193 ? 45.489 81.844 113.535 1.00 35.21 207 CYS C N 1
ATOM 6772 C CA . CYS C 1 193 ? 46.007 81.560 114.866 1.00 32.44 207 CYS C CA 1
ATOM 6773 C C . CYS C 1 193 ? 47.504 81.854 114.944 1.00 26.06 207 CYS C C 1
ATOM 6774 O O . CYS C 1 193 ? 47.984 82.400 115.932 1.00 27.27 207 CYS C O 1
ATOM 6777 N N . GLN C 1 194 ? 48.241 81.471 113.907 1.00 29.60 208 GLN C N 1
ATOM 6778 C CA . GLN C 1 194 ? 49.680 81.705 113.879 1.00 33.03 208 GLN C CA 1
ATOM 6779 C C . GLN C 1 194 ? 49.970 83.197 113.831 1.00 33.06 208 GLN C C 1
ATOM 6780 O O . GLN C 1 194 ? 50.943 83.659 114.418 1.00 36.47 208 GLN C O 1
ATOM 6786 N N . LEU C 1 195 ? 49.110 83.943 113.141 1.00 35.61 209 LEU C N 1
ATOM 6787 C CA . LEU C 1 195 ? 49.262 85.391 113.036 1.00 39.28 209 LEU C CA 1
ATOM 6788 C C . LEU C 1 195 ? 48.980 86.016 114.395 1.00 41.14 209 LEU C C 1
ATOM 6789 O O . LEU C 1 195 ? 49.744 86.853 114.876 1.00 43.36 209 LEU C O 1
ATOM 6794 N N . ALA C 1 196 ? 47.876 85.606 115.011 1.00 41.19 210 ALA C N 1
ATOM 6795 C CA . ALA C 1 196 ? 47.496 86.125 116.318 1.00 41.73 210 ALA C CA 1
ATOM 6796 C C . ALA C 1 196 ? 48.626 85.856 117.301 1.00 40.93 210 ALA C C 1
ATOM 6797 O O . ALA C 1 196 ? 49.000 86.719 118.094 1.00 39.16 210 ALA C O 1
ATOM 6799 N N . LEU C 1 197 ? 49.178 84.652 117.224 1.00 44.69 211 LEU C N 1
ATOM 6800 C CA . LEU C 1 197 ? 50.263 84.248 118.102 1.00 47.45 211 LEU C CA 1
ATOM 6801 C C . LEU C 1 197 ? 51.490 85.141 117.884 1.00 50.53 211 LEU C C 1
ATOM 6802 O O . LEU C 1 197 ? 51.987 85.781 118.817 1.00 48.01 211 LEU C O 1
ATOM 6807 N N . LYS C 1 198 ? 51.959 85.185 116.642 1.00 48.10 212 LYS C N 1
ATOM 6808 C CA . LYS C 1 198 ? 53.122 85.985 116.272 1.00 47.44 212 LYS C CA 1
ATOM 6809 C C . LYS C 1 198 ? 52.960 87.457 116.676 1.00 44.85 212 LYS C C 1
ATOM 6810 O O . LYS C 1 198 ? 53.886 88.073 117.203 1.00 42.59 212 LYS C O 1
ATOM 6816 N N . ALA C 1 199 ? 51.774 88.008 116.435 1.00 39.63 213 ALA C N 1
ATOM 6817 C CA . ALA C 1 199 ? 51.487 89.403 116.758 1.00 33.67 213 ALA C CA 1
ATOM 6818 C C . ALA C 1 199 ? 51.240 89.621 118.246 1.00 37.91 213 ALA C C 1
ATOM 6819 O O . ALA C 1 199 ? 51.057 90.756 118.691 1.00 37.52 213 ALA C O 1
ATOM 6821 N N . GLY C 1 200 ? 51.216 88.537 119.015 1.00 37.10 214 GLY C N 1
ATOM 6822 C CA . GLY C 1 200 ? 50.963 88.671 120.435 1.00 34.20 214 GLY C CA 1
ATOM 6823 C C . GLY C 1 200 ? 49.566 89.209 120.675 1.00 35.17 214 GLY C C 1
ATOM 6824 O O . GLY C 1 200 ? 49.339 89.992 121.601 1.00 38.29 214 GLY C O 1
ATOM 6825 N N . VAL C 1 201 ? 48.624 88.796 119.831 1.00 34.90 215 VAL C N 1
ATOM 6826 C CA . VAL C 1 201 ? 47.236 89.235 119.955 1.00 37.11 215 VAL C CA 1
ATOM 6827 C C . VAL C 1 201 ? 46.295 88.027 119.875 1.00 36.83 215 VAL C C 1
ATOM 6828 O O . VAL C 1 201 ? 46.654 86.992 119.316 1.00 38.56 215 VAL C O 1
ATOM 6832 N N . PHE C 1 202 ? 45.090 88.155 120.423 1.00 35.13 216 PHE C N 1
ATOM 6833 C CA . PHE C 1 202 ? 44.137 87.045 120.398 1.00 36.12 216 PHE C CA 1
ATOM 6834 C C . PHE C 1 202 ? 43.605 86.827 118.976 1.00 37.63 216 PHE C C 1
ATOM 6835 O O . PHE C 1 202 ? 43.557 87.765 118.175 1.00 40.51 216 PHE C O 1
ATOM 6843 N N . TYR C 1 203 ? 43.199 85.598 118.654 1.00 34.40 217 TYR C N 1
ATOM 6844 C CA . TYR C 1 203 ? 42.717 85.314 117.300 1.00 35.53 217 TYR C CA 1
ATOM 6845 C C . TYR C 1 203 ? 41.457 86.037 116.834 1.00 33.76 217 TYR C C 1
ATOM 6846 O O . TYR C 1 203 ? 41.176 86.054 115.637 1.00 38.96 217 TYR C O 1
ATOM 6855 N N . ASP C 1 204 ? 40.700 86.639 117.748 1.00 34.66 218 ASP C N 1
ATOM 6856 C CA . ASP C 1 204 ? 39.489 87.358 117.338 1.00 37.18 218 ASP C CA 1
ATOM 6857 C C . ASP C 1 204 ? 39.810 88.797 116.930 1.00 40.89 218 ASP C C 1
ATOM 6858 O O . ASP C 1 204 ? 38.914 89.631 116.795 1.00 43.40 218 ASP C O 1
ATOM 6863 N N . LYS C 1 205 ? 41.096 89.074 116.738 1.00 44.32 219 LYS C N 1
ATOM 6864 C CA . LYS C 1 205 ? 41.555 90.391 116.317 1.00 46.10 219 LYS C CA 1
ATOM 6865 C C . LYS C 1 205 ? 42.356 90.253 115.025 1.00 43.73 219 LYS C C 1
ATOM 6866 O O . LYS C 1 205 ? 43.124 91.138 114.656 1.00 43.97 219 LYS C O 1
ATOM 6872 N N . VAL C 1 206 ? 42.182 89.120 114.354 1.00 40.19 220 VAL C N 1
ATOM 6873 C CA . VAL C 1 206 ? 42.862 88.849 113.092 1.00 33.70 220 VAL C CA 1
ATOM 6874 C C . VAL C 1 206 ? 41.787 88.594 112.043 1.00 38.87 220 VAL C C 1
ATOM 6875 O O . VAL C 1 206 ? 40.927 87.729 112.226 1.00 37.29 220 VAL C O 1
ATOM 6879 N N . SER C 1 207 ? 41.825 89.356 110.955 1.00 38.18 221 SER C N 1
ATOM 6880 C CA . SER C 1 207 ? 40.842 89.199 109.891 1.00 33.90 221 SER C CA 1
ATOM 6881 C C . SER C 1 207 ? 41.514 89.139 108.533 1.00 33.84 221 SER C C 1
ATOM 6882 O O . SER C 1 207 ? 42.741 89.118 108.433 1.00 29.36 221 SER C O 1
ATOM 6885 N N . ASN C 1 208 ? 40.690 89.088 107.493 1.00 33.80 222 ASN C N 1
ATOM 6886 C CA . ASN C 1 208 ? 41.165 89.073 106.118 1.00 37.34 222 ASN C CA 1
ATOM 6887 C C . ASN C 1 208 ? 42.297 88.100 105.816 1.00 37.27 222 ASN C C 1
ATOM 6888 O O . ASN C 1 208 ? 43.217 88.421 105.058 1.00 41.98 222 ASN C O 1
ATOM 6893 N N . VAL C 1 209 ? 42.221 86.908 106.401 1.00 39.46 223 VAL C N 1
ATOM 6894 C CA . VAL C 1 209 ? 43.231 85.878 106.170 1.00 37.55 223 VAL C CA 1
ATOM 6895 C C . VAL C 1 209 ? 42.780 84.993 105.010 1.00 37.25 223 VAL C C 1
ATOM 6896 O O . VAL C 1 209 ? 41.725 84.357 105.061 1.00 43.88 223 VAL C O 1
ATOM 6900 N N . THR C 1 210 ? 43.591 84.962 103.963 1.00 33.58 224 THR C N 1
ATOM 6901 C CA . THR C 1 210 ? 43.268 84.189 102.780 1.00 31.50 224 THR C CA 1
ATOM 6902 C C . THR C 1 210 ? 44.250 83.062 102.524 1.00 32.65 224 THR C C 1
ATOM 6903 O O . THR C 1 210 ? 45.460 83.216 102.701 1.00 27.34 224 THR C O 1
ATOM 6907 N N . ILE C 1 211 ? 43.713 81.922 102.111 1.00 33.96 225 ILE C N 1
ATOM 6908 C CA . ILE C 1 211 ? 44.536 80.774 101.760 1.00 38.50 225 ILE C CA 1
ATOM 6909 C C . ILE C 1 211 ? 44.279 80.589 100.262 1.00 37.84 225 ILE C C 1
ATOM 6910 O O . ILE C 1 211 ? 43.195 80.159 99.877 1.00 34.20 225 ILE C O 1
ATOM 6915 N N . TRP C 1 212 ? 45.255 80.934 99.422 1.00 40.13 226 TRP C N 1
ATOM 6916 C CA . TRP C 1 212 ? 45.091 80.802 97.968 1.00 42.37 226 TRP C CA 1
ATOM 6917 C C . TRP C 1 212 ? 45.551 79.436 97.480 1.00 44.07 226 TRP C C 1
ATOM 6918 O O . TRP C 1 212 ? 46.349 78.773 98.141 1.00 48.93 226 TRP C O 1
ATOM 6929 N N . GLY C 1 213 ? 45.053 79.025 96.316 1.00 43.34 227 GLY C N 1
ATOM 6930 C CA . GLY C 1 213 ? 45.474 77.762 95.732 1.00 40.42 227 GLY C CA 1
ATOM 6931 C C . GLY C 1 213 ? 44.680 76.544 96.131 1.00 43.93 227 GLY C C 1
ATOM 6932 O O . GLY C 1 213 ? 43.513 76.650 96.510 1.00 46.75 227 GLY C O 1
ATOM 6933 N N . ASN C 1 214 ? 45.300 75.374 96.036 1.00 42.30 228 ASN C N 1
ATOM 6934 C CA . ASN C 1 214 ? 44.592 74.163 96.411 1.00 48.74 228 ASN C CA 1
ATOM 6935 C C . ASN C 1 214 ? 45.071 73.634 97.757 1.00 46.87 228 ASN C C 1
ATOM 6936 O O . ASN C 1 214 ? 46.155 73.985 98.236 1.00 47.87 228 ASN C O 1
ATOM 6941 N N . HIS C 1 215 ? 44.234 72.804 98.366 1.00 45.09 229 HIS C N 1
ATOM 6942 C CA . HIS C 1 215 ? 44.524 72.213 99.666 1.00 46.97 229 HIS C CA 1
ATOM 6943 C C . HIS C 1 215 ? 45.713 71.255 99.569 1.00 45.52 229 HIS C C 1
ATOM 6944 O O . HIS C 1 215 ? 45.540 70.058 99.331 1.00 49.12 229 HIS C O 1
ATOM 6951 N N . SER C 1 216 ? 46.917 71.791 99.742 1.00 42.66 230 SER C N 1
ATOM 6952 C CA . SER C 1 216 ? 48.135 70.980 99.676 1.00 43.77 230 SER C CA 1
ATOM 6953 C C . SER C 1 216 ? 49.335 71.791 100.164 1.00 41.83 230 SER C C 1
ATOM 6954 O O . SER C 1 216 ? 49.178 72.882 100.713 1.00 39.34 230 SER C O 1
ATOM 6957 N N . THR C 1 217 ? 50.534 71.256 99.959 1.00 42.54 231 THR C N 1
ATOM 6958 C CA . THR C 1 217 ? 51.745 71.941 100.383 1.00 44.75 231 THR C CA 1
ATOM 6959 C C . THR C 1 217 ? 51.953 73.224 99.586 1.00 46.87 231 THR C C 1
ATOM 6960 O O . THR C 1 217 ? 52.666 74.119 100.036 1.00 48.64 231 THR C O 1
ATOM 6964 N N . THR C 1 218 ? 51.330 73.319 98.410 1.00 43.10 232 THR C N 1
ATOM 6965 C CA . THR C 1 218 ? 51.472 74.518 97.590 1.00 41.15 232 THR C CA 1
ATOM 6966 C C . THR C 1 218 ? 50.437 75.590 97.926 1.00 40.27 232 THR C C 1
ATOM 6967 O O . THR C 1 218 ? 50.427 76.652 97.309 1.00 45.58 232 THR C O 1
ATOM 6971 N N . GLN C 1 219 ? 49.557 75.323 98.884 1.00 38.86 233 GLN C N 1
ATOM 6972 C CA . GLN C 1 219 ? 48.570 76.333 99.252 1.00 40.07 233 GLN C CA 1
ATOM 6973 C C . GLN C 1 219 ? 49.328 77.605 99.618 1.00 37.32 233 GLN C C 1
ATOM 6974 O O . GLN C 1 219 ? 50.483 77.546 100.048 1.00 39.42 233 GLN C O 1
ATOM 6980 N N . VAL C 1 220 ? 48.686 78.755 99.455 1.00 41.29 234 VAL C N 1
ATOM 6981 C CA . VAL C 1 220 ? 49.350 80.019 99.737 1.00 40.10 234 VAL C CA 1
ATOM 6982 C C . VAL C 1 220 ? 48.707 80.884 100.817 1.00 39.66 234 VAL C C 1
ATOM 6983 O O . VAL C 1 220 ? 47.686 81.532 100.578 1.00 43.39 234 VAL C O 1
ATOM 6987 N N . PRO C 1 221 ? 49.296 80.899 102.027 1.00 39.43 235 PRO C N 1
ATOM 6988 C CA . PRO C 1 221 ? 48.787 81.702 103.151 1.00 40.46 235 PRO C CA 1
ATOM 6989 C C . PRO C 1 221 ? 49.212 83.143 102.856 1.00 40.94 235 PRO C C 1
ATOM 6990 O O . PRO C 1 221 ? 50.399 83.465 102.906 1.00 42.48 235 PRO C O 1
ATOM 6994 N N . ASP C 1 222 ? 48.243 84.003 102.563 1.00 39.60 236 ASP C N 1
ATOM 6995 C CA . ASP C 1 222 ? 48.518 85.385 102.186 1.00 38.96 236 ASP C CA 1
ATOM 6996 C C . ASP C 1 222 ? 48.564 86.454 103.281 1.00 39.92 236 ASP C C 1
ATOM 6997 O O . ASP C 1 222 ? 47.532 86.865 103.814 1.00 42.79 236 ASP C O 1
ATOM 7002 N N . PHE C 1 223 ? 49.762 86.931 103.601 1.00 37.45 237 PHE C N 1
ATOM 7003 C CA . PHE C 1 223 ? 49.876 87.963 104.628 1.00 43.46 237 PHE C CA 1
ATOM 7004 C C . PHE C 1 223 ? 49.614 89.372 104.101 1.00 44.14 237 PHE C C 1
ATOM 7005 O O . PHE C 1 223 ? 48.975 90.175 104.781 1.00 47.31 237 PHE C O 1
ATOM 7013 N N . LEU C 1 224 ? 50.079 89.665 102.888 1.00 45.51 238 LEU C N 1
ATOM 7014 C CA . LEU C 1 224 ? 49.885 90.986 102.286 1.00 40.06 238 LEU C CA 1
ATOM 7015 C C . LEU C 1 224 ? 48.517 91.605 102.590 1.00 38.80 238 LEU C C 1
ATOM 7016 O O . LEU C 1 224 ? 48.424 92.780 102.953 1.00 34.48 238 LEU C O 1
ATOM 7021 N N . ASN C 1 225 ? 47.458 90.812 102.455 1.00 42.16 239 ASN C N 1
ATOM 7022 C CA . ASN C 1 225 ? 46.101 91.306 102.699 1.00 43.12 239 ASN C CA 1
ATOM 7023 C C . ASN C 1 225 ? 45.513 91.090 104.096 1.00 42.41 239 ASN C C 1
ATOM 7024 O O . ASN C 1 225 ? 44.408 91.559 104.381 1.00 42.09 239 ASN C O 1
ATOM 7029 N N . ALA C 1 226 ? 46.244 90.392 104.961 1.00 39.95 240 ALA C N 1
ATOM 7030 C CA . ALA C 1 226 ? 45.775 90.117 106.320 1.00 41.14 240 ALA C CA 1
ATOM 7031 C C . ALA C 1 226 ? 45.775 91.355 107.212 1.00 45.39 240 ALA C C 1
ATOM 7032 O O . ALA C 1 226 ? 46.678 92.194 107.138 1.00 48.50 240 ALA C O 1
ATOM 7034 N N . LYS C 1 227 ? 44.759 91.456 108.063 1.00 49.35 241 LYS C N 1
ATOM 7035 C CA . LYS C 1 227 ? 44.632 92.584 108.982 1.00 50.49 241 LYS C CA 1
ATOM 7036 C C . LYS C 1 227 ? 44.663 92.137 110.445 1.00 51.55 241 LYS C C 1
ATOM 7037 O O . LYS C 1 227 ? 44.247 91.027 110.774 1.00 55.32 241 LYS C O 1
ATOM 7043 N N . ILE C 1 228 ? 45.168 93.008 111.314 1.00 48.85 242 ILE C N 1
ATOM 7044 C CA . ILE C 1 228 ? 45.213 92.740 112.746 1.00 46.39 242 ILE C CA 1
ATOM 7045 C C . ILE C 1 228 ? 44.572 93.930 113.446 1.00 51.17 242 ILE C C 1
ATOM 7046 O O . ILE C 1 228 ? 45.159 95.008 113.533 1.00 51.72 242 ILE C O 1
ATOM 7051 N N . ASP C 1 229 ? 43.351 93.728 113.925 1.00 53.97 243 ASP C N 1
ATOM 7052 C CA . ASP C 1 229 ? 42.609 94.771 114.611 1.00 59.00 243 ASP C CA 1
ATOM 7053 C C . ASP C 1 229 ? 42.291 95.931 113.661 1.00 61.48 243 ASP C C 1
ATOM 7054 O O . ASP C 1 229 ? 42.095 97.070 114.090 1.00 62.39 243 ASP C O 1
ATOM 7059 N N . GLY C 1 230 ? 42.238 95.631 112.366 1.00 62.07 244 GLY C N 1
ATOM 7060 C CA . GLY C 1 230 ? 41.922 96.653 111.386 1.00 64.00 244 GLY C CA 1
ATOM 7061 C C . GLY C 1 230 ? 43.063 97.052 110.469 1.00 67.62 244 GLY C C 1
ATOM 7062 O O . GLY C 1 230 ? 42.868 97.206 109.264 1.00 69.11 244 GLY C O 1
ATOM 7063 N N . ARG C 1 231 ? 44.254 97.221 111.032 1.00 71.22 245 ARG C N 1
ATOM 7064 C CA . ARG C 1 231 ? 45.420 97.620 110.252 1.00 73.36 245 ARG C CA 1
ATOM 7065 C C . ARG C 1 231 ? 46.095 96.430 109.579 1.00 73.19 245 ARG C C 1
ATOM 7066 O O . ARG C 1 231 ? 45.916 95.291 109.997 1.00 75.58 245 ARG C O 1
ATOM 7074 N N . PRO C 1 232 ? 46.886 96.687 108.524 1.00 73.11 246 PRO C N 1
ATOM 7075 C CA . PRO C 1 232 ? 47.601 95.645 107.778 1.00 70.55 246 PRO C CA 1
ATOM 7076 C C . PRO C 1 232 ? 48.515 94.835 108.683 1.00 68.64 246 PRO C C 1
ATOM 7077 O O . PRO C 1 232 ? 49.043 95.353 109.667 1.00 68.17 246 PRO C O 1
ATOM 7081 N N . VAL C 1 233 ? 48.708 93.568 108.346 1.00 67.87 247 VAL C N 1
ATOM 7082 C CA . VAL C 1 233 ? 49.564 92.711 109.146 1.00 70.81 247 VAL C CA 1
ATOM 7083 C C . VAL C 1 233 ? 51.001 93.231 109.128 1.00 72.62 247 VAL C C 1
ATOM 7084 O O . VAL C 1 233 ? 51.624 93.383 110.180 1.00 70.34 247 VAL C O 1
ATOM 7088 N N . LYS C 1 234 ? 51.513 93.520 107.934 1.00 75.84 248 LYS C N 1
ATOM 7089 C CA . LYS C 1 234 ? 52.880 94.015 107.771 1.00 78.02 248 LYS C CA 1
ATOM 7090 C C . LYS C 1 234 ? 53.166 95.215 108.678 1.00 76.82 248 LYS C C 1
ATOM 7091 O O . LYS C 1 234 ? 54.324 95.542 108.946 1.00 78.05 248 LYS C O 1
ATOM 7097 N N . GLU C 1 235 ? 52.105 95.860 109.154 1.00 75.59 249 GLU C N 1
ATOM 7098 C CA . GLU C 1 235 ? 52.233 97.016 110.035 1.00 74.24 249 GLU C CA 1
ATOM 7099 C C . GLU C 1 235 ? 52.504 96.628 111.486 1.00 74.58 249 GLU C C 1
ATOM 7100 O O . GLU C 1 235 ? 53.128 97.387 112.228 1.00 72.07 249 GLU C O 1
ATOM 7106 N N . VAL C 1 236 ? 52.024 95.453 111.889 1.00 74.45 250 VAL C N 1
ATOM 7107 C CA . VAL C 1 236 ? 52.205 94.976 113.258 1.00 70.49 250 VAL C CA 1
ATOM 7108 C C . VAL C 1 236 ? 53.367 93.996 113.356 1.00 68.13 250 VAL C C 1
ATOM 7109 O O . VAL C 1 236 ? 54.321 94.218 114.101 1.00 69.89 250 VAL C O 1
ATOM 7113 N N . ILE C 1 237 ? 53.278 92.903 112.612 1.00 65.94 251 ILE C N 1
ATOM 7114 C CA . ILE C 1 237 ? 54.340 91.912 112.603 1.00 64.90 251 ILE C CA 1
ATOM 7115 C C . ILE C 1 237 ? 55.499 92.525 111.824 1.00 66.65 251 ILE C C 1
ATOM 7116 O O . ILE C 1 237 ? 55.323 92.961 110.687 1.00 64.00 251 ILE C O 1
ATOM 7121 N N . LYS C 1 238 ? 56.678 92.573 112.437 1.00 67.99 252 LYS C N 1
ATOM 7122 C CA . LYS C 1 238 ? 57.836 93.155 111.772 1.00 71.11 252 LYS C CA 1
ATOM 7123 C C . LYS C 1 238 ? 58.840 92.158 111.205 1.00 71.91 252 LYS C C 1
ATOM 7124 O O . LYS C 1 238 ? 59.515 92.461 110.218 1.00 70.92 252 LYS C O 1
ATOM 7130 N N . ARG C 1 239 ? 58.954 90.979 111.813 1.00 71.54 253 ARG C N 1
ATOM 7131 C CA . ARG C 1 239 ? 59.898 89.996 111.294 1.00 71.93 253 ARG C CA 1
ATOM 7132 C C . ARG C 1 239 ? 59.448 89.534 109.917 1.00 73.67 253 ARG C C 1
ATOM 7133 O O . ARG C 1 239 ? 58.730 88.544 109.784 1.00 75.11 253 ARG C O 1
ATOM 7141 N N . THR C 1 240 ? 59.884 90.253 108.892 1.00 76.20 254 THR C N 1
ATOM 7142 C CA . THR C 1 240 ? 59.518 89.922 107.526 1.00 79.49 254 THR C CA 1
ATOM 7143 C C . THR C 1 240 ? 60.039 88.540 107.133 1.00 80.24 254 THR C C 1
ATOM 7144 O O . THR C 1 240 ? 59.481 87.887 106.249 1.00 79.56 254 THR C O 1
ATOM 7148 N N . LYS C 1 241 ? 61.104 88.093 107.794 1.00 79.80 255 LYS C N 1
ATOM 7149 C CA . LYS C 1 241 ? 61.668 86.779 107.508 1.00 80.25 255 LYS C CA 1
ATOM 7150 C C . LYS C 1 241 ? 60.678 85.717 107.954 1.00 80.19 255 LYS C C 1
ATOM 7151 O O . LYS C 1 241 ? 60.695 84.588 107.462 1.00 81.37 255 LYS C O 1
ATOM 7157 N N . TRP C 1 242 ? 59.819 86.089 108.898 1.00 77.84 256 TRP C N 1
ATOM 7158 C CA . TRP C 1 242 ? 58.805 85.180 109.416 1.00 74.89 256 TRP C CA 1
ATOM 7159 C C . TRP C 1 242 ? 57.676 85.075 108.398 1.00 71.48 256 TRP C C 1
ATOM 7160 O O . TRP C 1 242 ? 57.387 83.994 107.883 1.00 69.24 256 TRP C O 1
ATOM 7171 N N . LEU C 1 243 ? 57.057 86.218 108.107 1.00 67.37 257 LEU C N 1
ATOM 7172 C CA . LEU C 1 243 ? 55.947 86.308 107.162 1.00 65.63 257 LEU C CA 1
ATOM 7173 C C . LEU C 1 243 ? 56.235 85.692 105.799 1.00 66.69 257 LEU C C 1
ATOM 7174 O O . LEU C 1 243 ? 55.329 85.178 105.148 1.00 68.64 257 LEU C O 1
ATOM 7179 N N . GLU C 1 244 ? 57.491 85.736 105.369 1.00 68.53 258 GLU C N 1
ATOM 7180 C CA . GLU C 1 244 ? 57.855 85.207 104.059 1.00 73.69 258 GLU C CA 1
ATOM 7181 C C . GLU C 1 244 ? 58.354 83.764 104.002 1.00 74.96 258 GLU C C 1
ATOM 7182 O O . GLU C 1 244 ? 58.302 83.135 102.945 1.00 75.57 258 GLU C O 1
ATOM 7188 N N . GLU C 1 245 ? 58.833 83.232 105.121 1.00 78.21 259 GLU C N 1
ATOM 7189 C CA . GLU C 1 245 ? 59.335 81.862 105.122 1.00 82.46 259 GLU C CA 1
ATOM 7190 C C . GLU C 1 245 ? 58.770 80.976 106.226 1.00 81.18 259 GLU C C 1
ATOM 7191 O O . GLU C 1 245 ? 58.408 79.827 105.978 1.00 83.49 259 GLU C O 1
ATOM 7197 N N . GLU C 1 246 ? 58.693 81.505 107.441 1.00 79.02 260 GLU C N 1
ATOM 7198 C CA . GLU C 1 246 ? 58.182 80.735 108.569 1.00 77.51 260 GLU C CA 1
ATOM 7199 C C . GLU C 1 246 ? 56.656 80.639 108.619 1.00 73.33 260 GLU C C 1
ATOM 7200 O O . GLU C 1 246 ? 56.108 79.554 108.815 1.00 71.90 260 GLU C O 1
ATOM 7206 N N . PHE C 1 247 ? 55.975 81.765 108.431 1.00 67.19 261 PHE C N 1
ATOM 7207 C CA . PHE C 1 247 ? 54.516 81.796 108.467 1.00 62.98 261 PHE C CA 1
ATOM 7208 C C . PHE C 1 247 ? 53.868 80.688 107.646 1.00 61.36 261 PHE C C 1
ATOM 7209 O O . PHE C 1 247 ? 52.956 80.009 108.120 1.00 62.84 261 PHE C O 1
ATOM 7217 N N . THR C 1 248 ? 54.331 80.503 106.416 1.00 56.30 262 THR C N 1
ATOM 7218 C CA . THR C 1 248 ? 53.776 79.468 105.556 1.00 53.38 262 THR C CA 1
ATOM 7219 C C . THR C 1 248 ? 54.133 78.068 106.060 1.00 51.75 262 THR C C 1
ATOM 7220 O O . THR C 1 248 ? 53.319 77.145 105.994 1.00 50.07 262 THR C O 1
ATOM 7224 N N . ILE C 1 249 ? 55.344 77.915 106.584 1.00 52.94 263 ILE C N 1
ATOM 7225 C CA . ILE C 1 249 ? 55.797 76.617 107.077 1.00 55.01 263 ILE C CA 1
ATOM 7226 C C . ILE C 1 249 ? 55.110 76.164 108.371 1.00 54.29 263 ILE C C 1
ATOM 7227 O O . ILE C 1 249 ? 54.922 74.966 108.583 1.00 56.11 263 ILE C O 1
ATOM 7232 N N . THR C 1 250 ? 54.727 77.105 109.232 1.00 52.30 264 THR C N 1
ATOM 7233 C CA . THR C 1 250 ? 54.051 76.735 110.475 1.00 52.14 264 THR C CA 1
ATOM 7234 C C . THR C 1 250 ? 52.629 76.262 110.161 1.00 52.56 264 THR C C 1
ATOM 7235 O O . THR C 1 250 ? 52.147 75.287 110.740 1.00 55.65 264 THR C O 1
ATOM 7239 N N . VAL C 1 251 ? 51.966 76.957 109.239 1.00 51.83 265 VAL C N 1
ATOM 7240 C CA . VAL C 1 251 ? 50.608 76.607 108.832 1.00 49.49 265 VAL C CA 1
ATOM 7241 C C . VAL C 1 251 ? 50.629 75.251 108.132 1.00 47.84 265 VAL C C 1
ATOM 7242 O O . VAL C 1 251 ? 49.824 74.371 108.423 1.00 49.42 265 VAL C O 1
ATOM 7246 N N . GLN C 1 252 ? 51.565 75.098 107.206 1.00 49.33 266 GLN C N 1
ATOM 7247 C CA . GLN C 1 252 ? 51.725 73.863 106.449 1.00 49.95 266 GLN C CA 1
ATOM 7248 C C . GLN C 1 252 ? 52.123 72.680 107.344 1.00 51.72 266 GLN C C 1
ATOM 7249 O O . GLN C 1 252 ? 51.878 71.524 106.998 1.00 53.11 266 GLN C O 1
ATOM 7255 N N . LYS C 1 253 ? 52.721 72.975 108.497 1.00 52.30 267 LYS C N 1
ATOM 7256 C CA . LYS C 1 253 ? 53.177 71.943 109.434 1.00 52.94 267 LYS C CA 1
ATOM 7257 C C . LYS C 1 253 ? 52.219 71.640 110.586 1.00 51.05 267 LYS C C 1
ATOM 7258 O O . LYS C 1 253 ? 52.297 70.573 111.198 1.00 45.96 267 LYS C O 1
ATOM 7264 N N . ARG C 1 254 ? 51.330 72.583 110.879 1.00 45.61 268 ARG C N 1
ATOM 7265 C CA . ARG C 1 254 ? 50.369 72.448 111.972 1.00 44.12 268 ARG C CA 1
ATOM 7266 C C . ARG C 1 254 ? 49.752 71.055 112.104 1.00 43.82 268 ARG C C 1
ATOM 7267 O O . ARG C 1 254 ? 49.737 70.476 113.191 1.00 42.67 268 ARG C O 1
ATOM 7275 N N . GLY C 1 255 ? 49.238 70.522 111.001 1.00 43.70 269 GLY C N 1
ATOM 7276 C CA . GLY C 1 255 ? 48.625 69.206 111.033 1.00 44.37 269 GLY C CA 1
ATOM 7277 C C . GLY C 1 255 ? 49.564 68.102 111.487 1.00 49.71 269 GLY C C 1
ATOM 7278 O O . GLY C 1 255 ? 49.138 67.141 112.131 1.00 47.70 269 GLY C O 1
ATOM 7279 N N . GLY C 1 256 ? 50.843 68.235 111.146 1.00 53.21 270 GLY C N 1
ATOM 7280 C CA . GLY C 1 256 ? 51.824 67.236 111.529 1.00 57.00 270 GLY C CA 1
ATOM 7281 C C . GLY C 1 256 ? 52.213 67.391 112.982 1.00 61.57 270 GLY C C 1
ATOM 7282 O O . GLY C 1 256 ? 52.304 66.411 113.717 1.00 61.35 270 GLY C O 1
ATOM 7283 N N . ALA C 1 257 ? 52.442 68.634 113.396 1.00 66.05 271 ALA C N 1
ATOM 7284 C CA . ALA C 1 257 ? 52.812 68.933 114.773 1.00 72.29 271 ALA C CA 1
ATOM 7285 C C . ALA C 1 257 ? 51.685 68.500 115.702 1.00 75.41 271 ALA C C 1
ATOM 7286 O O . ALA C 1 257 ? 51.876 68.372 116.911 1.00 76.44 271 ALA C O 1
ATOM 7288 N N . LEU C 1 258 ? 50.509 68.279 115.122 1.00 78.26 272 LEU C N 1
ATOM 7289 C CA . LEU C 1 258 ? 49.343 67.858 115.884 1.00 79.06 272 LEU C CA 1
ATOM 7290 C C . LEU C 1 258 ? 49.228 66.343 115.955 1.00 82.46 272 LEU C C 1
ATOM 7291 O O . LEU C 1 258 ? 48.439 65.811 116.735 1.00 84.25 272 LEU C O 1
ATOM 7296 N N . ILE C 1 259 ? 50.012 65.651 115.136 1.00 86.31 273 ILE C N 1
ATOM 7297 C CA . ILE C 1 259 ? 49.986 64.195 115.121 1.00 89.98 273 ILE C CA 1
ATOM 7298 C C . ILE C 1 259 ? 50.920 63.631 116.183 1.00 91.49 273 ILE C C 1
ATOM 7299 O O . ILE C 1 259 ? 50.639 62.587 116.771 1.00 93.68 273 ILE C O 1
ATOM 7304 N N . GLN C 1 260 ? 52.029 64.324 116.428 1.00 91.67 274 GLN C N 1
ATOM 7305 C CA . GLN C 1 260 ? 52.995 63.881 117.428 1.00 91.82 274 GLN C CA 1
ATOM 7306 C C . GLN C 1 260 ? 52.415 64.080 118.823 1.00 91.32 274 GLN C C 1
ATOM 7307 O O . GLN C 1 260 ? 52.781 63.375 119.764 1.00 90.29 274 GLN C O 1
ATOM 7313 N N . LYS C 1 261 ? 51.503 65.043 118.943 1.00 91.13 275 LYS C N 1
ATOM 7314 C CA . LYS C 1 261 ? 50.856 65.350 120.215 1.00 89.96 275 LYS C CA 1
ATOM 7315 C C . LYS C 1 261 ? 49.608 64.497 120.432 1.00 93.88 275 LYS C C 1
ATOM 7316 O O . LYS C 1 261 ? 49.644 63.502 121.159 1.00 95.15 275 LYS C O 1
ATOM 7322 N N . TRP C 1 262 ? 48.508 64.899 119.799 1.00 96.06 276 TRP C N 1
ATOM 7323 C CA . TRP C 1 262 ? 47.236 64.190 119.911 1.00 97.59 276 TRP C CA 1
ATOM 7324 C C . TRP C 1 262 ? 47.432 62.690 119.718 1.00 97.80 276 TRP C C 1
ATOM 7325 O O . TRP C 1 262 ? 46.909 61.878 120.483 1.00 97.70 276 TRP C O 1
ATOM 7336 N N . GLY C 1 263 ? 48.193 62.332 118.690 1.00 97.51 277 GLY C N 1
ATOM 7337 C CA . GLY C 1 263 ? 48.443 60.933 118.408 1.00 97.31 277 GLY C CA 1
ATOM 7338 C C . GLY C 1 263 ? 47.746 60.520 117.130 1.00 96.41 277 GLY C C 1
ATOM 7339 O O . GLY C 1 263 ? 48.291 59.757 116.333 1.00 96.14 277 GLY C O 1
ATOM 7340 N N . ARG C 1 264 ? 46.533 61.029 116.937 1.00 95.08 278 ARG C N 1
ATOM 7341 C CA . ARG C 1 264 ? 45.759 60.718 115.743 1.00 91.68 278 ARG C CA 1
ATOM 7342 C C . ARG C 1 264 ? 45.139 61.986 115.165 1.00 87.42 278 ARG C C 1
ATOM 7343 O O . ARG C 1 264 ? 45.362 63.089 115.668 1.00 86.92 278 ARG C O 1
ATOM 7351 N N . SER C 1 265 ? 44.362 61.810 114.102 1.00 81.64 279 SER C N 1
ATOM 7352 C CA . SER C 1 265 ? 43.698 62.908 113.413 1.00 73.81 279 SER C CA 1
ATOM 7353 C C . SER C 1 265 ? 43.132 63.974 114.346 1.00 66.04 279 SER C C 1
ATOM 7354 O O . SER C 1 265 ? 42.760 63.697 115.488 1.00 63.54 279 SER C O 1
ATOM 7357 N N . SER C 1 266 ? 43.078 65.197 113.831 1.00 55.34 280 SER C N 1
ATOM 7358 C CA . SER C 1 266 ? 42.554 66.350 114.555 1.00 47.57 280 SER C CA 1
ATOM 7359 C C . SER C 1 266 ? 41.123 66.610 114.065 1.00 39.15 280 SER C C 1
ATOM 7360 O O . SER C 1 266 ? 40.798 67.710 113.619 1.00 32.51 280 SER C O 1
ATOM 7363 N N . ALA C 1 267 ? 40.287 65.578 114.152 1.00 32.67 281 ALA C N 1
ATOM 7364 C CA . ALA C 1 267 ? 38.902 65.628 113.702 1.00 27.59 281 ALA C CA 1
ATOM 7365 C C . ALA C 1 267 ? 38.040 66.727 114.320 1.00 22.28 281 ALA C C 1
ATOM 7366 O O . ALA C 1 267 ? 37.215 67.329 113.631 1.00 27.66 281 ALA C O 1
ATOM 7368 N N . ALA C 1 268 ? 38.216 66.988 115.608 1.00 23.23 282 ALA C N 1
ATOM 7369 C CA . ALA C 1 268 ? 37.429 68.017 116.273 1.00 23.74 282 ALA C CA 1
ATOM 7370 C C . ALA C 1 268 ? 37.623 69.383 115.626 1.00 24.74 282 ALA C C 1
ATOM 7371 O O . ALA C 1 268 ? 36.654 70.041 115.255 1.00 22.71 282 ALA C O 1
ATOM 7373 N N . SER C 1 269 ? 38.868 69.818 115.480 1.00 25.03 283 SER C N 1
ATOM 7374 C CA . SER C 1 269 ? 39.087 71.125 114.879 1.00 24.59 283 SER C CA 1
ATOM 7375 C C . SER C 1 269 ? 38.735 71.169 113.393 1.00 22.56 283 SER C C 1
ATOM 7376 O O . SER C 1 269 ? 38.237 72.195 112.930 1.00 22.90 283 SER C O 1
ATOM 7379 N N . THR C 1 270 ? 38.949 70.096 112.628 1.00 20.06 284 THR C N 1
ATOM 7380 C CA . THR C 1 270 ? 38.562 70.231 111.230 1.00 23.30 284 THR C CA 1
ATOM 7381 C C . THR C 1 270 ? 37.035 70.233 111.132 1.00 25.05 284 THR C C 1
ATOM 7382 O O . THR C 1 270 ? 36.480 70.757 110.171 1.00 35.50 284 THR C O 1
ATOM 7386 N N . ALA C 1 271 ? 36.346 69.677 112.128 1.00 27.97 285 ALA C N 1
ATOM 7387 C CA . ALA C 1 271 ? 34.879 69.687 112.108 1.00 26.92 285 ALA C CA 1
ATOM 7388 C C . ALA C 1 271 ? 34.414 71.119 112.387 1.00 26.47 285 ALA C C 1
ATOM 7389 O O . ALA C 1 271 ? 33.384 71.567 111.868 1.00 20.48 285 ALA C O 1
ATOM 7391 N N . VAL C 1 272 ? 35.179 71.825 113.220 1.00 24.62 286 VAL C N 1
ATOM 7392 C CA . VAL C 1 272 ? 34.871 73.210 113.556 1.00 21.47 286 VAL C CA 1
ATOM 7393 C C . VAL C 1 272 ? 34.974 74.033 112.277 1.00 21.28 286 VAL C C 1
ATOM 7394 O O . VAL C 1 272 ? 34.108 74.858 111.990 1.00 19.64 286 VAL C O 1
ATOM 7398 N N . SER C 1 273 ? 36.025 73.795 111.499 1.00 20.78 287 SER C N 1
ATOM 7399 C CA . SER C 1 273 ? 36.208 74.553 110.269 1.00 24.66 287 SER C CA 1
ATOM 7400 C C . SER C 1 273 ? 35.091 74.295 109.269 1.00 27.67 287 SER C C 1
ATOM 7401 O O . SER C 1 273 ? 34.577 75.238 108.653 1.00 30.61 287 SER C O 1
ATOM 7404 N N . ILE C 1 274 ? 34.691 73.035 109.115 1.00 30.58 288 ILE C N 1
ATOM 7405 C CA . ILE C 1 274 ? 33.610 72.723 108.183 1.00 25.23 288 ILE C CA 1
ATOM 7406 C C . ILE C 1 274 ? 32.368 73.512 108.599 1.00 29.12 288 ILE C C 1
ATOM 7407 O O . ILE C 1 274 ? 31.679 74.081 107.749 1.00 28.63 288 ILE C O 1
ATOM 7412 N N . ALA C 1 275 ? 32.087 73.571 109.901 1.00 25.46 289 ALA C N 1
ATOM 7413 C CA . ALA C 1 275 ? 30.928 74.335 110.359 1.00 24.64 289 ALA C CA 1
ATOM 7414 C C . ALA C 1 275 ? 31.128 75.825 110.064 1.00 26.93 289 ALA C C 1
ATOM 7415 O O . ALA C 1 275 ? 30.177 76.518 109.702 1.00 31.45 289 ALA C O 1
ATOM 7417 N N . ASP C 1 276 ? 32.357 76.321 110.213 1.00 26.02 290 ASP C N 1
ATOM 7418 C CA . ASP C 1 276 ? 32.631 77.732 109.931 1.00 28.14 290 ASP C CA 1
ATOM 7419 C C . ASP C 1 276 ? 32.401 78.022 108.450 1.00 29.67 290 ASP C C 1
ATOM 7420 O O . ASP C 1 276 ? 31.755 79.006 108.100 1.00 29.96 290 ASP C O 1
ATOM 7425 N N . ALA C 1 277 ? 32.938 77.160 107.590 1.00 25.92 291 ALA C N 1
ATOM 7426 C CA . ALA C 1 277 ? 32.787 77.325 106.152 1.00 30.35 291 ALA C CA 1
ATOM 7427 C C . ALA C 1 277 ? 31.313 77.312 105.744 1.00 30.41 291 ALA C C 1
ATOM 7428 O O . ALA C 1 277 ? 30.929 77.966 104.777 1.00 38.35 291 ALA C O 1
ATOM 7430 N N . ILE C 1 278 ? 30.482 76.571 106.472 1.00 30.33 292 ILE C N 1
ATOM 7431 C CA . ILE C 1 278 ? 29.062 76.537 106.146 1.00 26.89 292 ILE C CA 1
ATOM 7432 C C . ILE C 1 278 ? 28.441 77.838 106.617 1.00 30.11 292 ILE C C 1
ATOM 7433 O O . ILE C 1 278 ? 27.699 78.484 105.871 1.00 29.08 292 ILE C O 1
ATOM 7438 N N . LYS C 1 279 ? 28.748 78.219 107.856 1.00 27.48 293 LYS C N 1
ATOM 7439 C CA . LYS C 1 279 ? 28.219 79.450 108.434 1.00 30.01 293 LYS C CA 1
ATOM 7440 C C . LYS C 1 279 ? 28.579 80.686 107.605 1.00 32.60 293 LYS C C 1
ATOM 7441 O O . LYS C 1 279 ? 27.810 81.648 107.555 1.00 33.47 293 LYS C O 1
ATOM 7447 N N . SER C 1 280 ? 29.742 80.661 106.957 1.00 28.65 294 SER C N 1
ATOM 7448 C CA . SER C 1 280 ? 30.174 81.795 106.145 1.00 34.66 294 SER C CA 1
ATOM 7449 C C . SER C 1 280 ? 29.303 81.952 104.906 1.00 33.98 294 SER C C 1
ATOM 7450 O O . SER C 1 280 ? 29.326 82.996 104.257 1.00 39.72 294 SER C O 1
ATOM 7453 N N . LEU C 1 281 ? 28.540 80.916 104.580 1.00 32.02 295 LEU C N 1
ATOM 7454 C CA . LEU C 1 281 ? 27.670 80.956 103.412 1.00 31.39 295 LEU C CA 1
ATOM 7455 C C . LEU C 1 281 ? 26.220 81.253 103.790 1.00 34.83 295 LEU C C 1
ATOM 7456 O O . LEU C 1 281 ? 25.430 81.663 102.943 1.00 36.37 295 LEU C O 1
ATOM 7461 N N . VAL C 1 282 ? 25.864 81.048 105.056 1.00 32.95 296 VAL C N 1
ATOM 7462 C CA . VAL C 1 282 ? 24.494 81.309 105.483 1.00 32.17 296 VAL C CA 1
ATOM 7463 C C . VAL C 1 282 ? 24.351 82.535 106.375 1.00 30.85 296 VAL C C 1
ATOM 7464 O O . VAL C 1 282 ? 23.287 82.779 106.940 1.00 33.12 296 VAL C O 1
ATOM 7468 N N . THR C 1 283 ? 25.424 83.302 106.516 1.00 32.07 297 THR C N 1
ATOM 7469 C CA . THR C 1 283 ? 25.363 84.520 107.313 1.00 37.85 297 THR C CA 1
ATOM 7470 C C . THR C 1 283 ? 26.187 85.585 106.602 1.00 38.87 297 THR C C 1
ATOM 7471 O O . THR C 1 283 ? 27.221 85.290 105.997 1.00 40.06 297 THR C O 1
ATOM 7475 N N . PRO C 1 284 ? 25.726 86.840 106.653 1.00 36.88 298 PRO C N 1
ATOM 7476 C CA . PRO C 1 284 ? 26.412 87.964 106.012 1.00 35.28 298 PRO C CA 1
ATOM 7477 C C . PRO C 1 284 ? 27.855 88.122 106.477 1.00 33.85 298 PRO C C 1
ATOM 7478 O O . PRO C 1 284 ? 28.130 88.207 107.675 1.00 34.31 298 PRO C O 1
ATOM 7482 N N . THR C 1 285 ? 28.777 88.149 105.522 1.00 33.25 299 THR C N 1
ATOM 7483 C CA . THR C 1 285 ? 30.178 88.332 105.848 1.00 36.82 299 THR C CA 1
ATOM 7484 C C . THR C 1 285 ? 30.318 89.713 106.480 1.00 45.47 299 THR C C 1
ATOM 7485 O O . THR C 1 285 ? 29.791 90.699 105.962 1.00 43.85 299 THR C O 1
ATOM 7489 N N . PRO C 1 286 ? 31.014 89.802 107.618 1.00 50.89 300 PRO C N 1
ATOM 7490 C CA . PRO C 1 286 ? 31.183 91.107 108.261 1.00 54.68 300 PRO C CA 1
ATOM 7491 C C . PRO C 1 286 ? 31.812 92.090 107.274 1.00 56.19 300 PRO C C 1
ATOM 7492 O O . PRO C 1 286 ? 32.700 91.724 106.500 1.00 54.45 300 PRO C O 1
ATOM 7496 N N . GLU C 1 287 ? 31.338 93.331 107.305 1.00 58.97 301 GLU C N 1
ATOM 7497 C CA . GLU C 1 287 ? 31.824 94.380 106.413 1.00 58.73 301 GLU C CA 1
ATOM 7498 C C . GLU C 1 287 ? 33.353 94.457 106.345 1.00 52.37 301 GLU C C 1
ATOM 7499 O O . GLU C 1 287 ? 34.021 94.655 107.362 1.00 49.64 301 GLU C O 1
ATOM 7505 N N . GLY C 1 288 ? 33.896 94.285 105.141 1.00 47.32 302 GLY C N 1
ATOM 7506 C CA . GLY C 1 288 ? 35.335 94.363 104.946 1.00 42.70 302 GLY C CA 1
ATOM 7507 C C . GLY C 1 288 ? 36.089 93.049 104.963 1.00 43.92 302 GLY C C 1
ATOM 7508 O O . GLY C 1 288 ? 37.139 92.924 104.325 1.00 45.58 302 GLY C O 1
ATOM 7509 N N . ASP C 1 289 ? 35.561 92.064 105.683 1.00 41.73 303 ASP C N 1
ATOM 7510 C CA . ASP C 1 289 ? 36.220 90.764 105.791 1.00 41.27 303 ASP C CA 1
ATOM 7511 C C . ASP C 1 289 ? 35.770 89.797 104.700 1.00 39.56 303 ASP C C 1
ATOM 7512 O O . ASP C 1 289 ? 34.935 90.133 103.859 1.00 38.93 303 ASP C O 1
ATOM 7517 N N . TRP C 1 290 ? 36.338 88.596 104.719 1.00 35.95 304 TRP C N 1
ATOM 7518 C CA . TRP C 1 290 ? 35.998 87.562 103.747 1.00 40.38 304 TRP C CA 1
ATOM 7519 C C . TRP C 1 290 ? 36.450 86.192 104.260 1.00 37.69 304 TRP C C 1
ATOM 7520 O O . TRP C 1 290 ? 37.159 86.100 105.264 1.00 38.52 304 TRP C O 1
ATOM 7531 N N . PHE C 1 291 ? 36.042 85.134 103.567 1.00 35.48 305 PHE C N 1
ATOM 7532 C CA . PHE C 1 291 ? 36.403 83.778 103.961 1.00 35.46 305 PHE C CA 1
ATOM 7533 C C . PHE C 1 291 ? 36.992 83.021 102.783 1.00 36.11 305 PHE C C 1
ATOM 7534 O O . PHE C 1 291 ? 36.586 83.227 101.636 1.00 37.37 305 PHE C O 1
ATOM 7542 N N . SER C 1 292 ? 37.954 82.149 103.076 1.00 31.69 306 SER C N 1
ATOM 7543 C CA . SER C 1 292 ? 38.638 81.374 102.048 1.00 29.73 306 SER C CA 1
ATOM 7544 C C . SER C 1 292 ? 37.907 80.087 101.693 1.00 30.61 306 SER C C 1
ATOM 7545 O O . SER C 1 292 ? 37.377 79.400 102.563 1.00 29.68 306 SER C O 1
ATOM 7548 N N . THR C 1 293 ? 37.905 79.758 100.406 1.00 30.00 307 THR C N 1
ATOM 7549 C CA . THR C 1 293 ? 37.252 78.546 99.928 1.00 27.57 307 THR C CA 1
ATOM 7550 C C . THR C 1 293 ? 37.629 78.223 98.479 1.00 30.34 307 THR C C 1
ATOM 7551 O O . THR C 1 293 ? 37.704 79.109 97.632 1.00 32.29 307 THR C O 1
ATOM 7555 N N . GLY C 1 294 ? 37.892 76.949 98.212 1.00 32.39 308 GLY C N 1
ATOM 7556 C CA . GLY C 1 294 ? 38.232 76.520 96.864 1.00 32.33 308 GLY C CA 1
ATOM 7557 C C . GLY C 1 294 ? 36.949 76.570 96.060 1.00 35.05 308 GLY C C 1
ATOM 7558 O O . GLY C 1 294 ? 35.999 75.841 96.350 1.00 34.42 308 GLY C O 1
ATOM 7559 N N . VAL C 1 295 ? 36.924 77.428 95.048 1.00 34.80 309 VAL C N 1
ATOM 7560 C CA . VAL C 1 295 ? 35.737 77.612 94.230 1.00 35.80 309 VAL C CA 1
ATOM 7561 C C . VAL C 1 295 ? 36.043 77.569 92.721 1.00 32.21 309 VAL C C 1
ATOM 7562 O O . VAL C 1 295 ? 37.210 77.601 92.320 1.00 27.90 309 VAL C O 1
ATOM 7566 N N . TYR C 1 296 ? 35.000 77.463 91.897 1.00 33.75 310 TYR C N 1
ATOM 7567 C CA . TYR C 1 296 ? 35.152 77.421 90.436 1.00 35.08 310 TYR C CA 1
ATOM 7568 C C . TYR C 1 296 ? 35.732 78.766 89.974 1.00 36.08 310 TYR C C 1
ATOM 7569 O O . TYR C 1 296 ? 35.154 79.818 90.243 1.00 35.43 310 TYR C O 1
ATOM 7578 N N . THR C 1 297 ? 36.865 78.724 89.272 1.00 35.39 311 THR C N 1
ATOM 7579 C CA . THR C 1 297 ? 37.558 79.938 88.828 1.00 39.53 311 THR C CA 1
ATOM 7580 C C . THR C 1 297 ? 37.064 80.700 87.600 1.00 42.84 311 THR C C 1
ATOM 7581 O O . THR C 1 297 ? 37.403 81.871 87.423 1.00 44.57 311 THR C O 1
ATOM 7585 N N . THR C 1 298 ? 36.286 80.054 86.741 1.00 44.23 312 THR C N 1
ATOM 7586 C CA . THR C 1 298 ? 35.795 80.725 85.544 1.00 39.58 312 THR C CA 1
ATOM 7587 C C . THR C 1 298 ? 35.014 81.992 85.908 1.00 42.20 312 THR C C 1
ATOM 7588 O O . THR C 1 298 ? 33.965 81.930 86.551 1.00 35.19 312 THR C O 1
ATOM 7592 N N . GLY C 1 299 ? 35.551 83.143 85.506 1.00 45.57 313 GLY C N 1
ATOM 7593 C CA . GLY C 1 299 ? 34.908 84.412 85.797 1.00 45.55 313 GLY C CA 1
ATOM 7594 C C . GLY C 1 299 ? 35.593 85.181 86.915 1.00 49.91 313 GLY C C 1
ATOM 7595 O O . GLY C 1 299 ? 35.157 86.270 87.292 1.00 49.48 313 GLY C O 1
ATOM 7596 N N . ASN C 1 300 ? 36.673 84.612 87.442 1.00 50.76 314 ASN C N 1
ATOM 7597 C CA . ASN C 1 300 ? 37.421 85.240 88.526 1.00 55.96 314 ASN C CA 1
ATOM 7598 C C . ASN C 1 300 ? 38.117 86.501 88.021 1.00 57.39 314 ASN C C 1
ATOM 7599 O O . ASN C 1 300 ? 38.534 86.569 86.865 1.00 56.56 314 ASN C O 1
ATOM 7604 N N . PRO C 1 301 ? 38.242 87.521 88.885 1.00 59.45 315 PRO C N 1
ATOM 7605 C CA . PRO C 1 301 ? 38.884 88.794 88.547 1.00 58.11 315 PRO C CA 1
ATOM 7606 C C . PRO C 1 301 ? 40.372 88.934 88.915 1.00 58.26 315 PRO C C 1
ATOM 7607 O O . PRO C 1 301 ? 40.891 90.051 88.960 1.00 56.31 315 PRO C O 1
ATOM 7611 N N . TYR C 1 302 ? 41.058 87.825 89.184 1.00 53.70 316 TYR C N 1
ATOM 7612 C CA . TYR C 1 302 ? 42.478 87.897 89.534 1.00 51.41 316 TYR C CA 1
ATOM 7613 C C . TYR C 1 302 ? 43.348 87.398 88.384 1.00 51.75 316 TYR C C 1
ATOM 7614 O O . TYR C 1 302 ? 44.578 87.391 88.478 1.00 50.11 316 TYR C O 1
ATOM 7623 N N . GLY C 1 303 ? 42.703 86.983 87.297 1.00 48.15 317 GLY C N 1
ATOM 7624 C CA . GLY C 1 303 ? 43.437 86.485 86.151 1.00 46.07 317 GLY C CA 1
ATOM 7625 C C . GLY C 1 303 ? 44.050 85.121 86.407 1.00 44.92 317 GLY C C 1
ATOM 7626 O O . GLY C 1 303 ? 45.143 84.823 85.924 1.00 41.93 317 GLY C O 1
ATOM 7627 N N . ILE C 1 304 ? 43.352 84.285 87.171 1.00 46.76 318 ILE C N 1
ATOM 7628 C CA . ILE C 1 304 ? 43.839 82.945 87.474 1.00 43.01 318 ILE C CA 1
ATOM 7629 C C . ILE C 1 304 ? 43.165 81.969 86.494 1.00 44.10 318 ILE C C 1
ATOM 7630 O O . ILE C 1 304 ? 42.015 82.173 86.090 1.00 36.85 318 ILE C O 1
ATOM 7635 N N . ALA C 1 305 ? 43.899 80.935 86.091 1.00 42.06 319 ALA C N 1
ATOM 7636 C CA . ALA C 1 305 ? 43.394 79.943 85.144 1.00 44.61 319 ALA C CA 1
ATOM 7637 C C . ALA C 1 305 ? 41.935 79.585 85.397 1.00 49.11 319 ALA C C 1
ATOM 7638 O O . ALA C 1 305 ? 41.500 79.446 86.541 1.00 50.97 319 ALA C O 1
ATOM 7640 N N . GLU C 1 306 ? 41.184 79.429 84.315 1.00 48.17 320 GLU C N 1
ATOM 7641 C CA . GLU C 1 306 ? 39.769 79.109 84.406 1.00 48.81 320 GLU C CA 1
ATOM 7642 C C . GLU C 1 306 ? 39.501 77.612 84.409 1.00 47.03 320 GLU C C 1
ATOM 7643 O O . GLU C 1 306 ? 40.417 76.798 84.263 1.00 42.65 320 GLU C O 1
ATOM 7649 N N . ASP C 1 307 ? 38.226 77.271 84.574 1.00 43.99 321 ASP C N 1
ATOM 7650 C CA . ASP C 1 307 ? 37.758 75.888 84.595 1.00 44.76 321 ASP C CA 1
ATOM 7651 C C . ASP C 1 307 ? 38.512 75.001 85.579 1.00 45.48 321 ASP C C 1
ATOM 7652 O O . ASP C 1 307 ? 38.974 73.913 85.224 1.00 47.49 321 ASP C O 1
ATOM 7657 N N . ILE C 1 308 ? 38.636 75.478 86.814 1.00 44.99 322 ILE C N 1
ATOM 7658 C CA . ILE C 1 308 ? 39.302 74.734 87.881 1.00 45.29 322 ILE C CA 1
ATOM 7659 C C . ILE C 1 308 ? 38.807 75.246 89.225 1.00 43.38 322 ILE C C 1
ATOM 7660 O O . ILE C 1 308 ? 38.126 76.268 89.298 1.00 41.19 322 ILE C O 1
ATOM 7665 N N . VAL C 1 309 ? 39.144 74.525 90.286 1.00 41.80 323 VAL C N 1
ATOM 7666 C CA . VAL C 1 309 ? 38.756 74.932 91.629 1.00 40.88 323 VAL C CA 1
ATOM 7667 C C . VAL C 1 309 ? 40.017 75.450 92.313 1.00 39.46 323 VAL C C 1
ATOM 7668 O O . VAL C 1 309 ? 41.033 74.751 92.400 1.00 38.00 323 VAL C O 1
ATOM 7672 N N . PHE C 1 310 ? 39.939 76.682 92.798 1.00 37.57 324 PHE C N 1
ATOM 7673 C CA . PHE C 1 310 ? 41.080 77.337 93.420 1.00 35.17 324 PHE C CA 1
ATOM 7674 C C . PHE C 1 310 ? 40.567 78.041 94.672 1.00 36.77 324 PHE C C 1
ATOM 7675 O O . PHE C 1 310 ? 39.499 78.662 94.650 1.00 35.80 324 PHE C O 1
ATOM 7683 N N . SER C 1 311 ? 41.304 77.928 95.771 1.00 31.77 325 SER C N 1
ATOM 7684 C CA . SER C 1 311 ? 40.888 78.579 97.003 1.00 36.11 325 SER C CA 1
ATOM 7685 C C . SER C 1 311 ? 41.067 80.086 96.818 1.00 39.49 325 SER C C 1
ATOM 7686 O O . SER C 1 311 ? 42.162 80.549 96.485 1.00 41.13 325 SER C O 1
ATOM 7689 N N . MET C 1 312 ? 39.995 80.847 97.033 1.00 40.66 326 MET C N 1
ATOM 7690 C CA . MET C 1 312 ? 40.034 82.297 96.851 1.00 37.83 326 MET C CA 1
ATOM 7691 C C . MET C 1 312 ? 39.230 83.044 97.912 1.00 42.61 326 MET C C 1
ATOM 7692 O O . MET C 1 312 ? 38.370 82.468 98.582 1.00 47.86 326 MET C O 1
ATOM 7697 N N . PRO C 1 313 ? 39.503 84.346 98.080 1.00 41.85 327 PRO C N 1
ATOM 7698 C CA . PRO C 1 313 ? 38.795 85.176 99.065 1.00 39.19 327 PRO C CA 1
ATOM 7699 C C . PRO C 1 313 ? 37.370 85.498 98.611 1.00 40.30 327 PRO C C 1
ATOM 7700 O O . PRO C 1 313 ? 37.175 86.100 97.553 1.00 49.46 327 PRO C O 1
ATOM 7704 N N . CYS C 1 314 ? 36.378 85.107 99.409 1.00 34.53 328 CYS C N 1
ATOM 7705 C CA . CYS C 1 314 ? 34.980 85.344 99.062 1.00 28.62 328 CYS C CA 1
ATOM 7706 C C . CYS C 1 314 ? 34.192 85.963 100.212 1.00 34.94 328 CYS C C 1
ATOM 7707 O O . CYS C 1 314 ? 34.610 85.917 101.372 1.00 35.48 328 CYS C O 1
ATOM 7710 N N . ARG C 1 315 ? 33.051 86.560 99.884 1.00 30.97 329 ARG C N 1
ATOM 7711 C CA . ARG C 1 315 ? 32.184 87.103 100.910 1.00 37.40 329 ARG C CA 1
ATOM 7712 C C . ARG C 1 315 ? 30.778 86.723 100.498 1.00 36.49 329 ARG C C 1
ATOM 7713 O O . ARG C 1 315 ? 30.566 86.282 99.370 1.00 37.86 329 ARG C O 1
ATOM 7721 N N . SER C 1 316 ? 29.820 86.869 101.407 1.00 39.91 330 SER C N 1
ATOM 7722 C CA . SER C 1 316 ? 28.454 86.461 101.114 1.00 39.86 330 SER C CA 1
ATOM 7723 C C . SER C 1 316 ? 27.351 87.220 101.847 1.00 41.86 330 SER C C 1
ATOM 7724 O O . SER C 1 316 ? 27.541 87.708 102.963 1.00 45.21 330 SER C O 1
ATOM 7727 N N . LYS C 1 317 ? 26.191 87.303 101.207 1.00 43.92 331 LYS C N 1
ATOM 7728 C CA . LYS C 1 317 ? 25.040 87.970 101.799 1.00 46.60 331 LYS C CA 1
ATOM 7729 C C . LYS C 1 317 ? 24.391 87.014 102.798 1.00 45.73 331 LYS C C 1
ATOM 7730 O O . LYS C 1 317 ? 23.424 87.363 103.476 1.00 43.92 331 LYS C O 1
ATOM 7736 N N . GLY C 1 318 ? 24.933 85.800 102.881 1.00 46.11 332 GLY C N 1
ATOM 7737 C CA . GLY C 1 318 ? 24.394 84.806 103.795 1.00 42.43 332 GLY C CA 1
ATOM 7738 C C . GLY C 1 318 ? 23.187 84.109 103.196 1.00 44.00 332 GLY C C 1
ATOM 7739 O O . GLY C 1 318 ? 22.374 83.519 103.912 1.00 37.72 332 GLY C O 1
ATOM 7740 N N . ASP C 1 319 ? 23.072 84.175 101.873 1.00 39.94 333 ASP C N 1
ATOM 7741 C CA . ASP C 1 319 ? 21.957 83.557 101.169 1.00 42.07 333 ASP C CA 1
ATOM 7742 C C . ASP C 1 319 ? 22.324 82.169 100.645 1.00 43.10 333 ASP C C 1
ATOM 7743 O O . ASP C 1 319 ? 21.543 81.541 99.930 1.00 42.63 333 ASP C O 1
ATOM 7748 N N . GLY C 1 320 ? 23.516 81.698 100.998 1.00 42.29 334 GLY C N 1
ATOM 7749 C CA . GLY C 1 320 ? 23.954 80.393 100.540 1.00 40.98 334 GLY C CA 1
ATOM 7750 C C . GLY C 1 320 ? 24.952 80.539 99.411 1.00 42.33 334 GLY C C 1
ATOM 7751 O O . GLY C 1 320 ? 25.695 79.603 99.103 1.00 38.07 334 GLY C O 1
ATOM 7752 N N . ASP C 1 321 ? 24.966 81.719 98.790 1.00 45.54 335 ASP C N 1
ATOM 7753 C CA . ASP C 1 321 ? 25.885 82.000 97.688 1.00 45.76 335 ASP C CA 1
ATOM 7754 C C . ASP C 1 321 ? 27.072 82.816 98.162 1.00 44.69 335 ASP C C 1
ATOM 7755 O O . ASP C 1 321 ? 27.249 83.038 99.364 1.00 42.62 335 ASP C O 1
ATOM 7760 N N . TYR C 1 322 ? 27.872 83.277 97.208 1.00 43.13 336 TYR C N 1
ATOM 7761 C CA . TYR C 1 322 ? 29.062 84.051 97.521 1.00 47.56 336 TYR C CA 1
ATOM 7762 C C . TYR C 1 322 ? 29.565 84.791 96.284 1.00 52.28 336 TYR C C 1
ATOM 7763 O O . TYR C 1 322 ? 29.159 84.496 95.160 1.00 53.70 336 TYR C O 1
ATOM 7772 N N . GLU C 1 323 ? 30.465 85.742 96.505 1.00 56.77 337 GLU C N 1
ATOM 7773 C CA . GLU C 1 323 ? 31.065 86.520 95.425 1.00 59.63 337 GLU C CA 1
ATOM 7774 C C . GLU C 1 323 ? 32.534 86.703 95.781 1.00 58.03 337 GLU C C 1
ATOM 7775 O O . GLU C 1 323 ? 32.882 86.809 96.961 1.00 56.71 337 GLU C O 1
ATOM 7781 N N . LEU C 1 324 ? 33.396 86.732 94.771 1.00 54.11 338 LEU C N 1
ATOM 7782 C CA . LEU C 1 324 ? 34.819 86.914 95.014 1.00 52.35 338 LEU C CA 1
ATOM 7783 C C . LEU C 1 324 ? 35.064 88.326 95.538 1.00 50.32 338 LEU C C 1
ATOM 7784 O O . LEU C 1 324 ? 34.262 89.236 95.297 1.00 40.92 338 LEU C O 1
ATOM 7789 N N . ALA C 1 325 ? 36.161 88.503 96.269 1.00 47.65 339 ALA C N 1
ATOM 7790 C CA . ALA C 1 325 ? 36.490 89.811 96.818 1.00 51.02 339 ALA C CA 1
ATOM 7791 C C . ALA C 1 325 ? 37.365 90.573 95.832 1.00 52.55 339 ALA C C 1
ATOM 7792 O O . ALA C 1 325 ? 38.374 90.053 95.350 1.00 52.06 339 ALA C O 1
ATOM 7794 N N . THR C 1 326 ? 36.968 91.803 95.526 1.00 53.30 340 THR C N 1
ATOM 7795 C CA . THR C 1 326 ? 37.721 92.630 94.594 1.00 55.53 340 THR C CA 1
ATOM 7796 C C . THR C 1 326 ? 38.730 93.498 95.336 1.00 54.33 340 THR C C 1
ATOM 7797 O O . THR C 1 326 ? 39.788 93.826 94.797 1.00 52.65 340 THR C O 1
ATOM 7801 N N . ASP C 1 327 ? 38.398 93.852 96.576 1.00 52.52 341 ASP C N 1
ATOM 7802 C CA . ASP C 1 327 ? 39.259 94.675 97.421 1.00 51.81 341 ASP C CA 1
ATOM 7803 C C . ASP C 1 327 ? 40.500 93.898 97.867 1.00 49.54 341 ASP C C 1
ATOM 7804 O O . ASP C 1 327 ? 40.843 93.866 99.050 1.00 48.40 341 ASP C O 1
ATOM 7809 N N . VAL C 1 328 ? 41.171 93.294 96.889 1.00 47.36 342 VAL C N 1
ATOM 7810 C CA . VAL C 1 328 ? 42.366 92.482 97.103 1.00 46.96 342 VAL C CA 1
ATOM 7811 C C . VAL C 1 328 ? 43.581 93.072 96.393 1.00 51.17 342 VAL C C 1
ATOM 7812 O O . VAL C 1 328 ? 43.494 93.486 95.234 1.00 50.29 342 VAL C O 1
ATOM 7816 N N . SER C 1 329 ? 44.714 93.102 97.089 1.00 50.50 343 SER C N 1
ATOM 7817 C CA . SER C 1 329 ? 45.950 93.625 96.521 1.00 52.37 343 SER C CA 1
ATOM 7818 C C . SER C 1 329 ? 46.823 92.434 96.174 1.00 53.45 343 SER C C 1
ATOM 7819 O O . SER C 1 329 ? 46.662 91.357 96.743 1.00 53.91 343 SER C O 1
ATOM 7822 N N . ASN C 1 330 ? 47.745 92.615 95.239 1.00 56.09 344 ASN C N 1
ATOM 7823 C CA . ASN C 1 330 ? 48.620 91.520 94.856 1.00 57.39 344 ASN C CA 1
ATOM 7824 C C . ASN C 1 330 ? 49.986 92.035 94.431 1.00 58.63 344 ASN C C 1
ATOM 7825 O O . ASN C 1 330 ? 50.099 93.085 93.803 1.00 61.45 344 ASN C O 1
ATOM 7830 N N . ASP C 1 331 ? 51.023 91.293 94.793 1.00 57.94 345 ASP C N 1
ATOM 7831 C CA . ASP C 1 331 ? 52.387 91.648 94.439 1.00 57.85 345 ASP C CA 1
ATOM 7832 C C . ASP C 1 331 ? 53.025 90.380 93.885 1.00 60.02 345 ASP C C 1
ATOM 7833 O O . ASP C 1 331 ? 52.414 89.312 93.924 1.00 58.89 345 ASP C O 1
ATOM 7838 N N . ASP C 1 332 ? 54.242 90.487 93.368 1.00 60.49 346 ASP C N 1
ATOM 7839 C CA . ASP C 1 332 ? 54.906 89.325 92.791 1.00 65.30 346 ASP C CA 1
ATOM 7840 C C . ASP C 1 332 ? 55.195 88.185 93.754 1.00 64.02 346 ASP C C 1
ATOM 7841 O O . ASP C 1 332 ? 55.237 87.025 93.346 1.00 64.05 346 ASP C O 1
ATOM 7846 N N . PHE C 1 333 ? 55.404 88.499 95.026 1.00 62.17 347 PHE C N 1
ATOM 7847 C CA . PHE C 1 333 ? 55.669 87.447 95.995 1.00 61.72 347 PHE C CA 1
ATOM 7848 C C . PHE C 1 333 ? 54.440 86.541 96.067 1.00 61.51 347 PHE C C 1
ATOM 7849 O O . PHE C 1 333 ? 54.535 85.324 95.896 1.00 59.07 347 PHE C O 1
ATOM 7857 N N . LEU C 1 334 ? 53.283 87.150 96.308 1.00 59.25 348 LEU C N 1
ATOM 7858 C CA . LEU C 1 334 ? 52.035 86.412 96.412 1.00 55.98 348 LEU C CA 1
ATOM 7859 C C . LEU C 1 334 ? 51.610 85.800 95.086 1.00 59.04 348 LEU C C 1
ATOM 7860 O O . LEU C 1 334 ? 51.189 84.636 95.037 1.00 57.18 348 LEU C O 1
ATOM 7865 N N . TRP C 1 335 ? 51.715 86.575 94.010 1.00 59.56 349 TRP C N 1
ATOM 7866 C CA . TRP C 1 335 ? 51.301 86.057 92.717 1.00 59.79 349 TRP C CA 1
ATOM 7867 C C . TRP C 1 335 ? 52.175 84.919 92.204 1.00 58.36 349 TRP C C 1
ATOM 7868 O O . TRP C 1 335 ? 51.682 84.028 91.511 1.00 57.75 349 TRP C O 1
ATOM 7879 N N . GLU C 1 336 ? 53.462 84.934 92.537 1.00 60.07 350 GLU C N 1
ATOM 7880 C CA . GLU C 1 336 ? 54.343 83.845 92.115 1.00 61.03 350 GLU C CA 1
ATOM 7881 C C . GLU C 1 336 ? 53.830 82.564 92.774 1.00 59.33 350 GLU C C 1
ATOM 7882 O O . GLU C 1 336 ? 53.711 81.519 92.130 1.00 57.44 350 GLU C O 1
ATOM 7888 N N . ARG C 1 337 ? 53.518 82.661 94.064 1.00 56.14 351 ARG C N 1
ATOM 7889 C CA . ARG C 1 337 ? 53.012 81.523 94.818 1.00 56.25 351 ARG C CA 1
ATOM 7890 C C . ARG C 1 337 ? 51.662 81.060 94.289 1.00 52.92 351 ARG C C 1
ATOM 7891 O O . ARG C 1 337 ? 51.435 79.866 94.095 1.00 50.60 351 ARG C O 1
ATOM 7899 N N . ILE C 1 338 ? 50.768 82.006 94.049 1.00 48.87 352 ILE C N 1
ATOM 7900 C CA . ILE C 1 338 ? 49.458 81.666 93.522 1.00 49.43 352 ILE C CA 1
ATOM 7901 C C . ILE C 1 338 ? 49.609 80.861 92.228 1.00 48.53 352 ILE C C 1
ATOM 7902 O O . ILE C 1 338 ? 48.917 79.864 92.025 1.00 50.46 352 ILE C O 1
ATOM 7907 N N . LYS C 1 339 ? 50.539 81.275 91.372 1.00 51.45 353 LYS C N 1
ATOM 7908 C CA . LYS C 1 339 ? 50.771 80.596 90.098 1.00 50.95 353 LYS C CA 1
ATOM 7909 C C . LYS C 1 339 ? 51.317 79.178 90.213 1.00 48.56 353 LYS C C 1
ATOM 7910 O O . LYS C 1 339 ? 50.911 78.297 89.454 1.00 47.75 353 LYS C O 1
ATOM 7916 N N . LYS C 1 340 ? 52.241 78.950 91.142 1.00 48.26 354 LYS C N 1
ATOM 7917 C CA . LYS C 1 340 ? 52.792 77.610 91.308 1.00 48.95 354 LYS C CA 1
ATOM 7918 C C . LYS C 1 340 ? 51.667 76.662 91.699 1.00 50.44 354 LYS C C 1
ATOM 7919 O O . LYS C 1 340 ? 51.565 75.553 91.170 1.00 49.62 354 LYS C O 1
ATOM 7925 N N . SER C 1 341 ? 50.819 77.102 92.623 1.00 47.51 355 SER C N 1
ATOM 7926 C CA . SER C 1 341 ? 49.710 76.267 93.056 1.00 48.79 355 SER C CA 1
ATOM 7927 C C . SER C 1 341 ? 48.830 75.995 91.843 1.00 46.16 355 SER C C 1
ATOM 7928 O O . SER C 1 341 ? 48.423 74.861 91.606 1.00 46.36 355 SER C O 1
ATOM 7931 N N . GLU C 1 342 ? 48.557 77.042 91.071 1.00 45.56 356 GLU C N 1
ATOM 7932 C CA . GLU C 1 342 ? 47.741 76.922 89.864 1.00 45.80 356 GLU C CA 1
ATOM 7933 C C . GLU C 1 342 ? 48.298 75.822 88.958 1.00 45.00 356 GLU C C 1
ATOM 7934 O O . GLU C 1 342 ? 47.546 75.045 88.359 1.00 42.95 356 GLU C O 1
ATOM 7940 N N . ALA C 1 343 ? 49.624 75.758 88.871 1.00 41.95 357 ALA C N 1
ATOM 7941 C CA . ALA C 1 343 ? 50.283 74.755 88.044 1.00 42.44 357 ALA C CA 1
ATOM 7942 C C . ALA C 1 343 ? 49.958 73.351 88.546 1.00 42.15 357 ALA C C 1
ATOM 7943 O O . ALA C 1 343 ? 49.635 72.463 87.750 1.00 43.31 357 ALA C O 1
ATOM 7945 N N . GLU C 1 344 ? 50.040 73.149 89.861 1.00 40.89 358 GLU C N 1
ATOM 7946 C CA . GLU C 1 344 ? 49.739 71.841 90.435 1.00 39.89 358 GLU C CA 1
ATOM 7947 C C . GLU C 1 344 ? 48.323 71.406 90.066 1.00 37.08 358 GLU C C 1
ATOM 7948 O O . GLU C 1 344 ? 48.110 70.270 89.639 1.00 34.66 358 GLU C O 1
ATOM 7954 N N . LEU C 1 345 ? 47.358 72.309 90.231 1.00 38.07 359 LEU C N 1
ATOM 7955 C CA . LEU C 1 345 ? 45.967 72.010 89.896 1.00 43.71 359 LEU C CA 1
ATOM 7956 C C . LEU C 1 345 ? 45.809 71.677 88.411 1.00 45.10 359 LEU C C 1
ATOM 7957 O O . LEU C 1 345 ? 45.043 70.785 88.038 1.00 46.49 359 LEU C O 1
ATOM 7962 N N . LEU C 1 346 ? 46.536 72.396 87.563 1.00 49.34 360 LEU C N 1
ATOM 7963 C CA . LEU C 1 346 ? 46.477 72.158 86.124 1.00 47.29 360 LEU C CA 1
ATOM 7964 C C . LEU C 1 346 ? 46.948 70.739 85.810 1.00 44.53 360 LEU C C 1
ATOM 7965 O O . LEU C 1 346 ? 46.342 70.042 84.997 1.00 41.30 360 LEU C O 1
ATOM 7970 N N . ALA C 1 347 ? 48.024 70.309 86.460 1.00 41.89 361 ALA C N 1
ATOM 7971 C CA . ALA C 1 347 ? 48.538 68.962 86.239 1.00 45.81 361 ALA C CA 1
ATOM 7972 C C . ALA C 1 347 ? 47.585 67.932 86.853 1.00 48.77 361 ALA C C 1
ATOM 7973 O O . ALA C 1 347 ? 47.332 66.875 86.264 1.00 50.91 361 ALA C O 1
ATOM 7975 N N . GLU C 1 348 ? 47.064 68.245 88.038 1.00 47.76 362 GLU C N 1
ATOM 7976 C CA . GLU C 1 348 ? 46.131 67.356 88.718 1.00 50.00 362 GLU C CA 1
ATOM 7977 C C . GLU C 1 348 ? 44.942 67.144 87.791 1.00 53.38 362 GLU C C 1
ATOM 7978 O O . GLU C 1 348 ? 44.523 66.011 87.542 1.00 54.21 362 GLU C O 1
ATOM 7984 N N . LYS C 1 349 ? 44.414 68.250 87.275 1.00 53.89 363 LYS C N 1
ATOM 7985 C CA . LYS C 1 349 ? 43.269 68.219 86.375 1.00 52.50 363 LYS C CA 1
ATOM 7986 C C . LYS C 1 349 ? 43.508 67.330 85.165 1.00 53.00 363 LYS C C 1
ATOM 7987 O O . LYS C 1 349 ? 42.645 66.544 84.773 1.00 50.99 363 LYS C O 1
ATOM 7993 N N . LYS C 1 350 ? 44.684 67.453 84.568 1.00 50.72 364 LYS C N 1
ATOM 7994 C CA . LYS C 1 350 ? 44.982 66.657 83.396 1.00 51.03 364 LYS C CA 1
ATOM 7995 C C . LYS C 1 350 ? 45.182 65.196 83.763 1.00 48.91 364 LYS C C 1
ATOM 7996 O O . LYS C 1 350 ? 45.035 64.315 82.918 1.00 46.08 364 LYS C O 1
ATOM 8002 N N . CYS C 1 351 ? 45.507 64.932 85.025 1.00 50.82 365 CYS C N 1
ATOM 8003 C CA . CYS C 1 351 ? 45.711 63.555 85.465 1.00 47.67 365 CYS C CA 1
ATOM 8004 C C . CYS C 1 351 ? 44.373 62.837 85.621 1.00 46.93 365 CYS C C 1
ATOM 8005 O O . CYS C 1 351 ? 44.324 61.609 85.685 1.00 44.41 365 CYS C O 1
ATOM 8008 N N . VAL C 1 352 ? 43.288 63.607 85.668 1.00 48.17 366 VAL C N 1
ATOM 8009 C CA . VAL C 1 352 ? 41.946 63.039 85.804 1.00 47.50 366 VAL C CA 1
ATOM 8010 C C . VAL C 1 352 ? 41.006 63.543 84.710 1.00 48.67 366 VAL C C 1
ATOM 8011 O O . VAL C 1 352 ? 39.826 63.787 84.961 1.00 48.27 366 VAL C O 1
ATOM 8015 N N . ALA C 1 353 ? 41.530 63.703 83.499 1.00 50.28 367 ALA C N 1
ATOM 8016 C CA . ALA C 1 353 ? 40.713 64.174 82.389 1.00 48.80 367 ALA C CA 1
ATOM 8017 C C . ALA C 1 353 ? 39.730 63.082 81.981 1.00 49.38 367 ALA C C 1
ATOM 8018 O O . ALA C 1 353 ? 38.647 63.364 81.468 1.00 50.95 367 ALA C O 1
ATOM 8020 N N . HIS C 1 354 ? 40.110 61.832 82.219 1.00 49.54 368 HIS C N 1
ATOM 8021 C CA . HIS C 1 354 ? 39.258 60.696 81.885 1.00 50.93 368 HIS C CA 1
ATOM 8022 C C . HIS C 1 354 ? 38.071 60.651 82.840 1.00 51.16 368 HIS C C 1
ATOM 8023 O O . HIS C 1 354 ? 37.105 59.919 82.614 1.00 49.15 368 HIS C O 1
ATOM 8030 N N . LEU C 1 355 ? 38.162 61.435 83.913 1.00 47.78 369 LEU C N 1
ATOM 8031 C CA . LEU C 1 355 ? 37.109 61.498 84.919 1.00 51.01 369 LEU C CA 1
ATOM 8032 C C . LEU C 1 355 ? 36.257 62.756 84.784 1.00 54.20 369 LEU C C 1
ATOM 8033 O O . LEU C 1 355 ? 35.134 62.805 85.284 1.00 55.02 369 LEU C O 1
ATOM 8038 N N . THR C 1 356 ? 36.793 63.775 84.118 1.00 57.87 370 THR C N 1
ATOM 8039 C CA . THR C 1 356 ? 36.053 65.019 83.914 1.00 58.16 370 THR C CA 1
ATOM 8040 C C . THR C 1 356 ? 35.378 64.973 82.552 1.00 59.44 370 THR C C 1
ATOM 8041 O O . THR C 1 356 ? 34.615 65.870 82.189 1.00 59.80 370 THR C O 1
ATOM 8045 N N . GLY C 1 357 ? 35.670 63.913 81.805 1.00 59.82 371 GLY C N 1
ATOM 8046 C CA . GLY C 1 357 ? 35.102 63.758 80.481 1.00 60.95 371 GLY C CA 1
ATOM 8047 C C . GLY C 1 357 ? 35.704 64.758 79.516 1.00 59.80 371 GLY C C 1
ATOM 8048 O O . GLY C 1 357 ? 35.191 64.957 78.415 1.00 58.30 371 GLY C O 1
ATOM 8049 N N . GLU C 1 358 ? 36.806 65.381 79.916 1.00 59.00 372 GLU C N 1
ATOM 8050 C CA . GLU C 1 358 ? 37.432 66.373 79.060 1.00 64.78 372 GLU C CA 1
ATOM 8051 C C . GLU C 1 358 ? 38.280 65.786 77.934 1.00 69.05 372 GLU C C 1
ATOM 8052 O O . GLU C 1 358 ? 37.816 65.688 76.799 1.00 72.39 372 GLU C O 1
ATOM 8058 N N . GLY C 1 359 ? 39.512 65.392 78.229 1.00 73.75 373 GLY C N 1
ATOM 8059 C CA . GLY C 1 359 ? 40.344 64.846 77.174 1.00 78.23 373 GLY C CA 1
ATOM 8060 C C . GLY C 1 359 ? 41.136 63.608 77.535 1.00 82.01 373 GLY C C 1
ATOM 8061 O O . GLY C 1 359 ? 40.736 62.821 78.392 1.00 84.00 373 GLY C O 1
ATOM 8062 N N . ASN C 1 360 ? 42.263 63.432 76.854 1.00 85.49 374 ASN C N 1
ATOM 8063 C CA . ASN C 1 360 ? 43.134 62.297 77.102 1.00 87.57 374 ASN C CA 1
ATOM 8064 C C . ASN C 1 360 ? 43.789 62.556 78.448 1.00 88.77 374 ASN C C 1
ATOM 8065 O O . ASN C 1 360 ? 44.155 63.692 78.756 1.00 89.53 374 ASN C O 1
ATOM 8070 N N . ALA C 1 361 ? 43.932 61.511 79.253 1.00 88.07 375 ALA C N 1
ATOM 8071 C CA . ALA C 1 361 ? 44.548 61.657 80.564 1.00 84.94 375 ALA C CA 1
ATOM 8072 C C . ALA C 1 361 ? 46.072 61.648 80.468 1.00 81.64 375 ALA C C 1
ATOM 8073 O O . ALA C 1 361 ? 46.654 60.955 79.631 1.00 81.82 375 ALA C O 1
ATOM 8075 N N . TYR C 1 362 ? 46.706 62.441 81.326 1.00 75.45 376 TYR C N 1
ATOM 8076 C CA . TYR C 1 362 ? 48.159 62.539 81.388 1.00 70.81 376 TYR C CA 1
ATOM 8077 C C . TYR C 1 362 ? 48.522 62.897 82.824 1.00 67.70 376 TYR C C 1
ATOM 8078 O O . TYR C 1 362 ? 48.161 63.968 83.315 1.00 62.21 376 TYR C O 1
ATOM 8087 N N . CYS C 1 363 ? 49.243 62.000 83.490 1.00 65.19 377 CYS C N 1
ATOM 8088 C CA . CYS C 1 363 ? 49.619 62.218 84.879 1.00 63.90 377 CYS C CA 1
ATOM 8089 C C . CYS C 1 363 ? 51.096 62.502 85.129 1.00 65.25 377 CYS C C 1
ATOM 8090 O O . CYS C 1 363 ? 51.940 61.603 85.071 1.00 64.17 377 CYS C O 1
ATOM 8093 N N . ASP C 1 364 ? 51.393 63.765 85.412 1.00 65.30 378 ASP C N 1
ATOM 8094 C CA . ASP C 1 364 ? 52.748 64.201 85.721 1.00 67.81 378 ASP C CA 1
ATOM 8095 C C . ASP C 1 364 ? 52.623 65.109 86.940 1.00 68.79 378 ASP C C 1
ATOM 8096 O O . ASP C 1 364 ? 52.727 66.332 86.834 1.00 70.36 378 ASP C O 1
ATOM 8101 N N . VAL C 1 365 ? 52.389 64.502 88.101 1.00 68.26 379 VAL C N 1
ATOM 8102 C CA . VAL C 1 365 ? 52.215 65.261 89.336 1.00 67.24 379 VAL C CA 1
ATOM 8103 C C . VAL C 1 365 ? 53.263 64.950 90.409 1.00 67.95 379 VAL C C 1
ATOM 8104 O O . VAL C 1 365 ? 53.903 63.897 90.383 1.00 64.19 379 VAL C O 1
ATOM 8108 N N . PRO C 1 366 ? 53.458 65.882 91.360 1.00 68.47 380 PRO C N 1
ATOM 8109 C CA . PRO C 1 366 ? 54.418 65.730 92.458 1.00 71.62 380 PRO C CA 1
ATOM 8110 C C . PRO C 1 366 ? 53.898 64.712 93.476 1.00 73.28 380 PRO C C 1
ATOM 8111 O O . PRO C 1 366 ? 52.687 64.542 93.619 1.00 72.33 380 PRO C O 1
ATOM 8115 N N . GLU C 1 367 ? 54.810 64.051 94.185 1.00 77.28 381 GLU C N 1
ATOM 8116 C CA . GLU C 1 367 ? 54.433 63.033 95.162 1.00 82.31 381 GLU C CA 1
ATOM 8117 C C . GLU C 1 367 ? 54.317 63.489 96.618 1.00 82.97 381 GLU C C 1
ATOM 8118 O O . GLU C 1 367 ? 53.555 62.905 97.389 1.00 83.24 381 GLU C O 1
ATOM 8124 N N . ASP C 1 368 ? 55.066 64.517 97.004 1.00 83.75 382 ASP C N 1
ATOM 8125 C CA . ASP C 1 368 ? 55.013 64.999 98.383 1.00 84.42 382 ASP C CA 1
ATOM 8126 C C . ASP C 1 368 ? 54.372 66.381 98.525 1.00 83.06 382 ASP C C 1
ATOM 8127 O O . ASP C 1 368 ? 55.044 67.352 98.878 1.00 83.39 382 ASP C O 1
ATOM 8132 N N . THR C 1 369 ? 53.072 66.465 98.258 1.00 79.82 383 THR C N 1
ATOM 8133 C CA . THR C 1 369 ? 52.358 67.735 98.369 1.00 75.71 383 THR C CA 1
ATOM 8134 C C . THR C 1 369 ? 51.154 67.633 99.302 1.00 74.66 383 THR C C 1
ATOM 8135 O O . THR C 1 369 ? 50.401 68.593 99.466 1.00 72.78 383 THR C O 1
ATOM 8139 N N . MET C 1 370 ? 50.976 66.465 99.913 1.00 73.35 384 MET C N 1
ATOM 8140 C CA . MET C 1 370 ? 49.867 66.257 100.837 1.00 73.78 384 MET C CA 1
ATOM 8141 C C . MET C 1 370 ? 50.206 66.843 102.201 1.00 72.45 384 MET C C 1
ATOM 8142 O O . MET C 1 370 ? 51.278 66.583 102.751 1.00 72.18 384 MET C O 1
ATOM 8147 N N . ARG D 1 7 ? 53.431 83.137 131.103 1.00 84.81 21 ARG D N 1
ATOM 8148 C CA . ARG D 1 7 ? 52.825 82.641 132.334 1.00 79.20 21 ARG D CA 1
ATOM 8149 C C . ARG D 1 7 ? 52.596 81.129 132.326 1.00 79.34 21 ARG D C 1
ATOM 8150 O O . ARG D 1 7 ? 52.517 80.501 131.268 1.00 82.89 21 ARG D O 1
ATOM 8158 N N . LYS D 1 8 ? 52.495 80.554 133.519 1.00 75.61 22 LYS D N 1
ATOM 8159 C CA . LYS D 1 8 ? 52.276 79.117 133.693 1.00 73.33 22 LYS D CA 1
ATOM 8160 C C . LYS D 1 8 ? 50.775 78.824 133.668 1.00 67.42 22 LYS D C 1
ATOM 8161 O O . LYS D 1 8 ? 50.333 77.718 133.358 1.00 69.89 22 LYS D O 1
ATOM 8167 N N . ASP D 1 9 ? 50.013 79.856 133.995 1.00 58.44 23 ASP D N 1
ATOM 8168 C CA . ASP D 1 9 ? 48.562 79.824 134.077 1.00 49.19 23 ASP D CA 1
ATOM 8169 C C . ASP D 1 9 ? 47.858 79.831 132.706 1.00 46.40 23 ASP D C 1
ATOM 8170 O O . ASP D 1 9 ? 46.627 79.809 132.644 1.00 44.47 23 ASP D O 1
ATOM 8175 N N . CYS D 1 10 ? 48.621 79.838 131.612 1.00 39.97 24 CYS D N 1
ATOM 8176 C CA . CYS D 1 10 ? 48.020 79.917 130.271 1.00 35.21 24 CYS D CA 1
ATOM 8177 C C . CYS D 1 10 ? 48.698 79.086 129.174 1.00 31.99 24 CYS D C 1
ATOM 8178 O O . CYS D 1 10 ? 49.855 78.682 129.302 1.00 32.50 24 CYS D O 1
ATOM 8181 N N . PHE D 1 11 ? 47.966 78.849 128.088 1.00 27.31 25 PHE D N 1
ATOM 8182 C CA . PHE D 1 11 ? 48.483 78.084 126.960 1.00 26.37 25 PHE D CA 1
ATOM 8183 C C . PHE D 1 11 ? 48.408 78.844 125.631 1.00 28.60 25 PHE D C 1
ATOM 8184 O O . PHE D 1 11 ? 47.423 79.530 125.351 1.00 26.67 25 PHE D O 1
ATOM 8192 N N . GLY D 1 12 ? 49.453 78.691 124.818 1.00 30.64 26 GLY D N 1
ATOM 8193 C CA . GLY D 1 12 ? 49.515 79.324 123.508 1.00 34.27 26 GLY D CA 1
ATOM 8194 C C . GLY D 1 12 ? 48.912 80.712 123.380 1.00 32.93 26 GLY D C 1
ATOM 8195 O O . GLY D 1 12 ? 49.172 81.581 124.216 1.00 30.04 26 GLY D O 1
ATOM 8196 N N . VAL D 1 13 ? 48.106 80.913 122.335 1.00 30.68 27 VAL D N 1
ATOM 8197 C CA . VAL D 1 13 ? 47.465 82.204 122.069 1.00 29.41 27 VAL D CA 1
ATOM 8198 C C . VAL D 1 13 ? 46.538 82.651 123.174 1.00 31.77 27 VAL D C 1
ATOM 8199 O O . VAL D 1 13 ? 46.159 83.831 123.231 1.00 34.77 27 VAL D O 1
ATOM 8203 N N . PHE D 1 14 ? 46.144 81.724 124.041 1.00 25.66 28 PHE D N 1
ATOM 8204 C CA . PHE D 1 14 ? 45.234 82.094 125.117 1.00 27.47 28 PHE D CA 1
ATOM 8205 C C . PHE D 1 14 ? 45.940 82.909 126.207 1.00 29.22 28 PHE D C 1
ATOM 8206 O O . PHE D 1 14 ? 45.311 83.380 127.153 1.00 32.04 28 PHE D O 1
ATOM 8214 N N . CYS D 1 15 ? 47.246 83.103 126.058 1.00 30.39 29 CYS D N 1
ATOM 8215 C CA . CYS D 1 15 ? 48.002 83.875 127.035 1.00 31.44 29 CYS D CA 1
ATOM 8216 C C . CYS D 1 15 ? 47.813 85.382 126.848 1.00 34.95 29 CYS D C 1
ATOM 8217 O O . CYS D 1 15 ? 48.101 86.165 127.754 1.00 36.26 29 CYS D O 1
ATOM 8220 N N . THR D 1 16 ? 47.313 85.780 125.682 1.00 33.15 30 THR D N 1
ATOM 8221 C CA . THR D 1 16 ? 47.139 87.199 125.364 1.00 38.59 30 THR D CA 1
ATOM 8222 C C . THR D 1 16 ? 45.872 87.877 125.874 1.00 37.47 30 THR D C 1
ATOM 8223 O O . THR D 1 16 ? 45.800 89.104 125.904 1.00 45.43 30 THR D O 1
ATOM 8227 N N . THR D 1 17 ? 44.876 87.098 126.268 1.00 30.70 31 THR D N 1
ATOM 8228 C CA . THR D 1 17 ? 43.626 87.687 126.723 1.00 24.81 31 THR D CA 1
ATOM 8229 C C . THR D 1 17 ? 43.625 88.109 128.173 1.00 21.31 31 THR D C 1
ATOM 8230 O O . THR D 1 17 ? 44.535 87.795 128.942 1.00 24.18 31 THR D O 1
ATOM 8234 N N . TYR D 1 18 ? 42.570 88.794 128.533 1.00 14.78 32 TYR D N 1
ATOM 8235 C CA . TYR D 1 18 ? 42.359 89.288 129.890 1.00 19.02 32 TYR D CA 1
ATOM 8236 C C . TYR D 1 18 ? 40.962 89.872 129.943 1.00 19.40 32 TYR D C 1
ATOM 8237 O O . TYR D 1 18 ? 40.404 90.216 128.903 1.00 21.15 32 TYR D O 1
ATOM 8246 N N . ASP D 1 19 ? 40.302 90.054 131.196 1.00 20.52 33 ASP D N 1
ATOM 8247 C CA . ASP D 1 19 ? 38.942 90.473 130.936 1.00 36.32 33 ASP D CA 1
ATOM 8248 C C . ASP D 1 19 ? 38.454 91.417 132.011 1.00 40.05 33 ASP D C 1
ATOM 8249 O O . ASP D 1 19 ? 37.752 91.113 133.024 1.00 47.60 33 ASP D O 1
ATOM 8254 N N . TRP D 1 29 ? 27.951 90.271 128.102 1.00 34.34 43 TRP D N 1
ATOM 8255 C CA . TRP D 1 29 ? 28.945 89.330 128.611 1.00 41.01 43 TRP D CA 1
ATOM 8256 C C . TRP D 1 29 ? 29.149 89.394 130.122 1.00 42.60 43 TRP D C 1
ATOM 8257 O O . TRP D 1 29 ? 29.538 90.426 130.677 1.00 41.12 43 TRP D O 1
ATOM 8268 N N . LYS D 1 30 ? 28.893 88.270 130.778 1.00 43.18 44 LYS D N 1
ATOM 8269 C CA . LYS D 1 30 ? 29.060 88.156 132.219 1.00 43.77 44 LYS D CA 1
ATOM 8270 C C . LYS D 1 30 ? 30.541 87.896 132.511 1.00 41.84 44 LYS D C 1
ATOM 8271 O O . LYS D 1 30 ? 31.324 87.651 131.587 1.00 38.06 44 LYS D O 1
ATOM 8277 N N . LYS D 1 31 ? 30.939 87.955 133.778 1.00 40.71 45 LYS D N 1
ATOM 8278 C CA . LYS D 1 31 ? 32.343 87.714 134.093 1.00 43.41 45 LYS D CA 1
ATOM 8279 C C . LYS D 1 31 ? 32.703 86.272 133.753 1.00 36.23 45 LYS D C 1
ATOM 8280 O O . LYS D 1 31 ? 31.859 85.382 133.778 1.00 32.03 45 LYS D O 1
ATOM 8286 N N . LEU D 1 32 ? 33.966 86.059 133.433 1.00 32.26 46 LEU D N 1
ATOM 8287 C CA . LEU D 1 32 ? 34.482 84.753 133.061 1.00 34.08 46 LEU D CA 1
ATOM 8288 C C . LEU D 1 32 ? 34.125 83.645 134.053 1.00 31.28 46 LEU D C 1
ATOM 8289 O O . LEU D 1 32 ? 34.284 83.809 135.262 1.00 35.31 46 LEU D O 1
ATOM 8294 N N . VAL D 1 33 ? 33.627 82.521 133.548 1.00 27.10 47 VAL D N 1
ATOM 8295 C CA . VAL D 1 33 ? 33.319 81.393 134.423 1.00 28.21 47 VAL D CA 1
ATOM 8296 C C . VAL D 1 33 ? 34.421 80.383 134.172 1.00 26.20 47 VAL D C 1
ATOM 8297 O O . VAL D 1 33 ? 34.739 80.078 133.014 1.00 25.22 47 VAL D O 1
ATOM 8301 N N . ASN D 1 34 ? 35.013 79.880 135.251 1.00 23.82 48 ASN D N 1
ATOM 8302 C CA . ASN D 1 34 ? 36.108 78.916 135.156 1.00 27.03 48 ASN D CA 1
ATOM 8303 C C . ASN D 1 34 ? 35.628 77.468 135.238 1.00 25.31 48 ASN D C 1
ATOM 8304 O O . ASN D 1 34 ? 34.910 77.078 136.162 1.00 27.68 48 ASN D O 1
ATOM 8309 N N . ILE D 1 35 ? 36.048 76.676 134.260 1.00 24.94 49 ILE D N 1
ATOM 8310 C CA . ILE D 1 35 ? 35.647 75.286 134.168 1.00 22.27 49 ILE D CA 1
ATOM 8311 C C . ILE D 1 35 ? 36.831 74.334 134.157 1.00 24.27 49 ILE D C 1
ATOM 8312 O O . ILE D 1 35 ? 37.701 74.432 133.293 1.00 20.43 49 ILE D O 1
ATOM 8317 N N . ALA D 1 36 ? 36.861 73.413 135.115 1.00 20.96 50 ALA D N 1
ATOM 8318 C CA . ALA D 1 36 ? 37.927 72.419 135.168 1.00 23.19 50 ALA D CA 1
ATOM 8319 C C . ALA D 1 36 ? 37.380 71.144 134.543 1.00 19.99 50 ALA D C 1
ATOM 8320 O O . ALA D 1 36 ? 36.206 70.822 134.702 1.00 19.05 50 ALA D O 1
ATOM 8322 N N . VAL D 1 37 ? 38.233 70.425 133.830 1.00 23.37 51 VAL D N 1
ATOM 8323 C CA . VAL D 1 37 ? 37.836 69.178 133.201 1.00 20.65 51 VAL D CA 1
ATOM 8324 C C . VAL D 1 37 ? 38.949 68.147 133.409 1.00 23.40 51 VAL D C 1
ATOM 8325 O O . VAL D 1 37 ? 40.067 68.331 132.922 1.00 24.38 51 VAL D O 1
ATOM 8329 N N . SER D 1 38 ? 38.656 67.091 134.171 1.00 20.46 52 SER D N 1
ATOM 8330 C CA . SER D 1 38 ? 39.632 66.017 134.399 1.00 22.17 52 SER D CA 1
ATOM 8331 C C . SER D 1 38 ? 39.407 65.022 133.255 1.00 19.52 52 SER D C 1
ATOM 8332 O O . SER D 1 38 ? 38.355 65.067 132.605 1.00 21.21 52 SER D O 1
ATOM 8335 N N . GLY D 1 39 ? 40.367 64.130 133.012 1.00 18.04 53 GLY D N 1
ATOM 8336 C CA . GLY D 1 39 ? 40.235 63.199 131.897 1.00 13.98 53 GLY D CA 1
ATOM 8337 C C . GLY D 1 39 ? 40.169 64.007 130.601 1.00 20.18 53 GLY D C 1
ATOM 8338 O O . GLY D 1 39 ? 39.666 63.539 129.568 1.00 16.07 53 GLY D O 1
ATOM 8339 N N . ALA D 1 40 ? 40.704 65.228 130.664 1.00 18.51 54 ALA D N 1
ATOM 8340 C CA . ALA D 1 40 ? 40.698 66.173 129.545 1.00 19.25 54 ALA D CA 1
ATOM 8341 C C . ALA D 1 40 ? 41.258 65.683 128.220 1.00 22.13 54 ALA D C 1
ATOM 8342 O O . ALA D 1 40 ? 40.946 66.256 127.176 1.00 24.36 54 ALA D O 1
ATOM 8344 N N . ALA D 1 41 ? 42.082 64.640 128.242 1.00 21.68 55 ALA D N 1
ATOM 8345 C CA . ALA D 1 41 ? 42.645 64.118 127.005 1.00 20.95 55 ALA D CA 1
ATOM 8346 C C . ALA D 1 41 ? 41.834 62.945 126.444 1.00 19.39 55 ALA D C 1
ATOM 8347 O O . ALA D 1 41 ? 42.135 62.442 125.360 1.00 21.69 55 ALA D O 1
ATOM 8349 N N . GLY D 1 42 ? 40.811 62.510 127.182 1.00 21.91 56 GLY D N 1
ATOM 8350 C CA . GLY D 1 42 ? 39.986 61.391 126.748 1.00 15.06 56 GLY D CA 1
ATOM 8351 C C . GLY D 1 42 ? 38.992 61.699 125.634 1.00 23.70 56 GLY D C 1
ATOM 8352 O O . GLY D 1 42 ? 38.903 62.833 125.150 1.00 27.32 56 GLY D O 1
ATOM 8353 N N . MET D 1 43 ? 38.229 60.682 125.239 1.00 21.79 57 MET D N 1
ATOM 8354 C CA . MET D 1 43 ? 37.250 60.798 124.161 1.00 26.87 57 MET D CA 1
ATOM 8355 C C . MET D 1 43 ? 36.043 61.679 124.475 1.00 24.48 57 MET D C 1
ATOM 8356 O O . MET D 1 43 ? 35.617 62.478 123.635 1.00 23.35 57 MET D O 1
ATOM 8361 N N . ILE D 1 44 ? 35.476 61.524 125.667 1.00 20.30 58 ILE D N 1
ATOM 8362 C CA . ILE D 1 44 ? 34.326 62.332 126.046 1.00 21.65 58 ILE D CA 1
ATOM 8363 C C . ILE D 1 44 ? 34.718 63.805 125.992 1.00 24.10 58 ILE D C 1
ATOM 8364 O O . ILE D 1 44 ? 34.021 64.620 125.386 1.00 22.27 58 ILE D O 1
ATOM 8369 N N . SER D 1 45 ? 35.850 64.125 126.614 1.00 22.51 59 SER D N 1
ATOM 8370 C CA . SER D 1 45 ? 36.357 65.491 126.670 1.00 22.39 59 SER D CA 1
ATOM 8371 C C . SER D 1 45 ? 36.577 66.059 125.277 1.00 23.84 59 SER D C 1
ATOM 8372 O O . SER D 1 45 ? 36.255 67.219 125.006 1.00 19.64 59 SER D O 1
ATOM 8375 N N . ASN D 1 46 ? 37.100 65.232 124.384 1.00 24.74 60 ASN D N 1
ATOM 8376 C CA . ASN D 1 46 ? 37.355 65.688 123.031 1.00 24.09 60 ASN D CA 1
ATOM 8377 C C . ASN D 1 46 ? 36.103 66.212 122.315 1.00 27.35 60 ASN D C 1
ATOM 8378 O O . ASN D 1 46 ? 36.202 67.020 121.394 1.00 27.16 60 ASN D O 1
ATOM 8383 N N . HIS D 1 47 ? 34.929 65.753 122.731 1.00 27.75 61 HIS D N 1
ATOM 8384 C CA . HIS D 1 47 ? 33.685 66.230 122.136 1.00 27.02 61 HIS D CA 1
ATOM 8385 C C . HIS D 1 47 ? 33.152 67.365 123.008 1.00 21.95 61 HIS D C 1
ATOM 8386 O O . HIS D 1 47 ? 32.731 68.397 122.508 1.00 29.35 61 HIS D O 1
ATOM 8393 N N . LEU D 1 48 ? 33.212 67.183 124.322 1.00 20.62 62 LEU D N 1
ATOM 8394 C CA . LEU D 1 48 ? 32.693 68.176 125.258 1.00 20.11 62 LEU D CA 1
ATOM 8395 C C . LEU D 1 48 ? 33.357 69.563 125.231 1.00 23.39 62 LEU D C 1
ATOM 8396 O O . LEU D 1 48 ? 32.664 70.578 125.192 1.00 18.54 62 LEU D O 1
ATOM 8401 N N . LEU D 1 49 ? 34.687 69.607 125.245 1.00 24.40 63 LEU D N 1
ATOM 8402 C CA . LEU D 1 49 ? 35.408 70.884 125.243 1.00 25.63 63 LEU D CA 1
ATOM 8403 C C . LEU D 1 49 ? 34.948 71.867 124.165 1.00 26.95 63 LEU D C 1
ATOM 8404 O O . LEU D 1 49 ? 34.700 73.042 124.456 1.00 25.59 63 LEU D O 1
ATOM 8409 N N . PHE D 1 50 ? 34.820 71.394 122.930 1.00 22.03 64 PHE D N 1
ATOM 8410 C CA . PHE D 1 50 ? 34.381 72.253 121.842 1.00 24.07 64 PHE D CA 1
ATOM 8411 C C . PHE D 1 50 ? 32.924 72.689 122.002 1.00 24.90 64 PHE D C 1
ATOM 8412 O O . PHE D 1 50 ? 32.546 73.780 121.571 1.00 28.72 64 PHE D O 1
ATOM 8420 N N . LYS D 1 51 ? 32.104 71.860 122.639 1.00 23.25 65 LYS D N 1
ATOM 8421 C CA . LYS D 1 51 ? 30.719 72.256 122.870 1.00 21.61 65 LYS D CA 1
ATOM 8422 C C . LYS D 1 51 ? 30.741 73.438 123.834 1.00 23.68 65 LYS D C 1
ATOM 8423 O O . LYS D 1 51 ? 30.033 74.432 123.634 1.00 22.93 65 LYS D O 1
ATOM 8429 N N . LEU D 1 52 ? 31.545 73.318 124.890 1.00 23.10 66 LEU D N 1
ATOM 8430 C CA . LEU D 1 52 ? 31.656 74.380 125.887 1.00 25.98 66 LEU D CA 1
ATOM 8431 C C . LEU D 1 52 ? 32.181 75.678 125.264 1.00 25.13 66 LEU D C 1
ATOM 8432 O O . LEU D 1 52 ? 31.630 76.748 125.496 1.00 27.68 66 LEU D O 1
ATOM 8437 N N . ALA D 1 53 ? 33.234 75.571 124.463 1.00 21.39 67 ALA D N 1
ATOM 8438 C CA . ALA D 1 53 ? 33.842 76.732 123.820 1.00 26.53 67 ALA D CA 1
ATOM 8439 C C . ALA D 1 53 ? 32.947 77.444 122.799 1.00 29.75 67 ALA D C 1
ATOM 8440 O O . ALA D 1 53 ? 33.132 78.636 122.550 1.00 32.09 67 ALA D O 1
ATOM 8442 N N . SER D 1 54 ? 31.991 76.724 122.211 1.00 26.12 68 SER D N 1
ATOM 8443 C CA . SER D 1 54 ? 31.086 77.306 121.213 1.00 24.65 68 SER D CA 1
ATOM 8444 C C . SER D 1 54 ? 30.046 78.214 121.852 1.00 25.46 68 SER D C 1
ATOM 8445 O O . SER D 1 54 ? 29.434 79.034 121.171 1.00 28.75 68 SER D O 1
ATOM 8448 N N . GLY D 1 55 ? 29.835 78.045 123.154 1.00 25.97 69 GLY D N 1
ATOM 8449 C CA . GLY D 1 55 ? 28.855 78.850 123.860 1.00 25.49 69 GLY D CA 1
ATOM 8450 C C . GLY D 1 55 ? 27.501 78.160 123.931 1.00 29.59 69 GLY D C 1
ATOM 8451 O O . GLY D 1 55 ? 26.594 78.623 124.642 1.00 26.41 69 GLY D O 1
ATOM 8452 N N . GLU D 1 56 ? 27.358 77.050 123.208 1.00 26.92 70 GLU D N 1
ATOM 8453 C CA . GLU D 1 56 ? 26.092 76.312 123.189 1.00 32.08 70 GLU D CA 1
ATOM 8454 C C . GLU D 1 56 ? 25.643 75.841 124.573 1.00 31.36 70 GLU D C 1
ATOM 8455 O O . GLU D 1 56 ? 24.451 75.656 124.810 1.00 36.05 70 GLU D O 1
ATOM 8461 N N . VAL D 1 57 ? 26.589 75.661 125.491 1.00 28.60 71 VAL D N 1
ATOM 8462 C CA . VAL D 1 57 ? 26.252 75.200 126.834 1.00 26.96 71 VAL D CA 1
ATOM 8463 C C . VAL D 1 57 ? 25.916 76.319 127.825 1.00 28.68 71 VAL D C 1
ATOM 8464 O O . VAL D 1 57 ? 24.822 76.352 128.384 1.00 28.62 71 VAL D O 1
ATOM 8468 N N . PHE D 1 58 ? 26.847 77.238 128.055 1.00 30.86 72 PHE D N 1
ATOM 8469 C CA . PHE D 1 58 ? 26.577 78.313 128.999 1.00 32.97 72 PHE D CA 1
ATOM 8470 C C . PHE D 1 58 ? 25.910 79.547 128.402 1.00 30.73 72 PHE D C 1
ATOM 8471 O O . PHE D 1 58 ? 25.490 80.438 129.144 1.00 30.12 72 PHE D O 1
ATOM 8479 N N . GLY D 1 59 ? 25.804 79.599 127.078 1.00 28.06 73 GLY D N 1
ATOM 8480 C CA . GLY D 1 59 ? 25.178 80.743 126.433 1.00 32.41 73 GLY D CA 1
ATOM 8481 C C . GLY D 1 59 ? 26.174 81.588 125.653 1.00 34.55 73 GLY D C 1
ATOM 8482 O O . GLY D 1 59 ? 27.377 81.530 125.910 1.00 36.36 73 GLY D O 1
ATOM 8483 N N . GLN D 1 60 ? 25.682 82.369 124.696 1.00 34.14 74 GLN D N 1
ATOM 8484 C CA . GLN D 1 60 ? 26.552 83.223 123.889 1.00 36.91 74 GLN D CA 1
ATOM 8485 C C . GLN D 1 60 ? 26.983 84.474 124.660 1.00 38.31 74 GLN D C 1
ATOM 8486 O O . GLN D 1 60 ? 27.847 85.229 124.207 1.00 39.95 74 GLN D O 1
ATOM 8492 N N . ASP D 1 61 ? 26.379 84.684 125.824 1.00 39.01 75 ASP D N 1
ATOM 8493 C CA . ASP D 1 61 ? 26.692 85.840 126.655 1.00 44.59 75 ASP D CA 1
ATOM 8494 C C . ASP D 1 61 ? 27.597 85.445 127.815 1.00 42.02 75 ASP D C 1
ATOM 8495 O O . ASP D 1 61 ? 27.670 86.157 128.815 1.00 43.87 75 ASP D O 1
ATOM 8500 N N . GLN D 1 62 ? 28.284 84.313 127.693 1.00 38.47 76 GLN D N 1
ATOM 8501 C CA . GLN D 1 62 ? 29.148 83.868 128.780 1.00 34.28 76 GLN D CA 1
ATOM 8502 C C . GLN D 1 62 ? 30.530 83.372 128.367 1.00 28.43 76 GLN D C 1
ATOM 8503 O O . GLN D 1 62 ? 30.684 82.242 127.916 1.00 27.71 76 GLN D O 1
ATOM 8509 N N . PRO D 1 63 ? 31.554 84.227 128.498 1.00 27.30 77 PRO D N 1
ATOM 8510 C CA . PRO D 1 63 ? 32.907 83.797 128.130 1.00 24.88 77 PRO D CA 1
ATOM 8511 C C . PRO D 1 63 ? 33.398 82.787 129.172 1.00 22.25 77 PRO D C 1
ATOM 8512 O O . PRO D 1 63 ? 32.918 82.777 130.308 1.00 20.13 77 PRO D O 1
ATOM 8516 N N . ILE D 1 64 ? 34.343 81.931 128.792 1.00 25.21 78 ILE D N 1
ATOM 8517 C CA . ILE D 1 64 ? 34.821 80.901 129.714 1.00 25.47 78 ILE D CA 1
ATOM 8518 C C . ILE D 1 64 ? 36.310 80.634 129.688 1.00 23.39 78 ILE D C 1
ATOM 8519 O O . ILE D 1 64 ? 37.010 80.970 128.735 1.00 30.68 78 ILE D O 1
ATOM 8524 N N . ALA D 1 65 ? 36.771 79.986 130.750 1.00 23.38 79 ALA D N 1
ATOM 8525 C CA . ALA D 1 65 ? 38.161 79.586 130.877 1.00 26.08 79 ALA D CA 1
ATOM 8526 C C . ALA D 1 65 ? 38.099 78.071 131.059 1.00 23.11 79 ALA D C 1
ATOM 8527 O O . ALA D 1 65 ? 37.283 77.577 131.841 1.00 25.57 79 ALA D O 1
ATOM 8529 N N . LEU D 1 66 ? 38.933 77.347 130.315 1.00 24.33 80 LEU D N 1
ATOM 8530 C CA . LEU D 1 66 ? 39.005 75.889 130.394 1.00 20.44 80 LEU D CA 1
ATOM 8531 C C . LEU D 1 66 ? 40.323 75.490 131.058 1.00 26.40 80 LEU D C 1
ATOM 8532 O O . LEU D 1 66 ? 41.411 75.832 130.570 1.00 25.83 80 LEU D O 1
ATOM 8537 N N . LYS D 1 67 ? 40.220 74.780 132.177 1.00 25.99 81 LYS D N 1
ATOM 8538 C CA . LYS D 1 67 ? 41.387 74.325 132.921 1.00 22.26 81 LYS D CA 1
ATOM 8539 C C . LYS D 1 67 ? 41.397 72.811 132.752 1.00 26.79 81 LYS D C 1
ATOM 8540 O O . LYS D 1 67 ? 40.604 72.097 133.371 1.00 27.40 81 LYS D O 1
ATOM 8546 N N . LEU D 1 68 ? 42.303 72.330 131.910 1.00 21.48 82 LEU D N 1
ATOM 8547 C CA . LEU D 1 68 ? 42.382 70.917 131.603 1.00 24.76 82 LEU D CA 1
ATOM 8548 C C . LEU D 1 68 ? 43.358 70.121 132.460 1.00 28.49 82 LEU D C 1
ATOM 8549 O O . LEU D 1 68 ? 44.559 70.408 132.497 1.00 33.77 82 LEU D O 1
ATOM 8554 N N . LEU D 1 69 ? 42.831 69.118 133.155 1.00 26.72 83 LEU D N 1
ATOM 8555 C CA . LEU D 1 69 ? 43.657 68.260 133.988 1.00 23.89 83 LEU D CA 1
ATOM 8556 C C . LEU D 1 69 ? 43.803 66.914 133.292 1.00 24.77 83 LEU D C 1
ATOM 8557 O O . LEU D 1 69 ? 42.810 66.259 132.942 1.00 28.64 83 LEU D O 1
ATOM 8562 N N . GLY D 1 70 ? 45.043 66.509 133.074 1.00 22.55 84 GLY D N 1
ATOM 8563 C CA . GLY D 1 70 ? 45.290 65.231 132.441 1.00 28.50 84 GLY D CA 1
ATOM 8564 C C . GLY D 1 70 ? 46.243 64.384 133.265 1.00 32.58 84 GLY D C 1
ATOM 8565 O O . GLY D 1 70 ? 46.578 64.717 134.404 1.00 31.27 84 GLY D O 1
ATOM 8566 N N . SER D 1 71 ? 46.681 63.281 132.675 1.00 36.56 85 SER D N 1
ATOM 8567 C CA . SER D 1 71 ? 47.611 62.363 133.315 1.00 40.48 85 SER D CA 1
ATOM 8568 C C . SER D 1 71 ? 49.005 62.630 132.753 1.00 42.24 85 SER D C 1
ATOM 8569 O O . SER D 1 71 ? 49.145 63.017 131.591 1.00 40.78 85 SER D O 1
ATOM 8572 N N . GLU D 1 72 ? 50.035 62.438 133.570 1.00 44.24 86 GLU D N 1
ATOM 8573 C CA . GLU D 1 72 ? 51.401 62.651 133.106 1.00 45.10 86 GLU D CA 1
ATOM 8574 C C . GLU D 1 72 ? 51.587 61.929 131.776 1.00 42.71 86 GLU D C 1
ATOM 8575 O O . GLU D 1 72 ? 52.170 62.465 130.831 1.00 43.83 86 GLU D O 1
ATOM 8581 N N . ARG D 1 73 ? 51.065 60.711 131.714 1.00 38.18 87 ARG D N 1
ATOM 8582 C CA . ARG D 1 73 ? 51.140 59.889 130.519 1.00 39.90 87 ARG D CA 1
ATOM 8583 C C . ARG D 1 73 ? 50.361 60.517 129.352 1.00 40.68 87 ARG D C 1
ATOM 8584 O O . ARG D 1 73 ? 50.702 60.313 128.187 1.00 41.74 87 ARG D O 1
ATOM 8592 N N . SER D 1 74 ? 49.320 61.286 129.660 1.00 41.37 88 SER D N 1
ATOM 8593 C CA . SER D 1 74 ? 48.507 61.903 128.610 1.00 40.98 88 SER D CA 1
ATOM 8594 C C . SER D 1 74 ? 48.773 63.398 128.421 1.00 36.32 88 SER D C 1
ATOM 8595 O O . SER D 1 74 ? 47.950 64.112 127.846 1.00 35.00 88 SER D O 1
ATOM 8598 N N . PHE D 1 75 ? 49.921 63.869 128.892 1.00 31.10 89 PHE D N 1
ATOM 8599 C CA . PHE D 1 75 ? 50.241 65.283 128.773 1.00 32.77 89 PHE D CA 1
ATOM 8600 C C . PHE D 1 75 ? 50.386 65.763 127.333 1.00 32.86 89 PHE D C 1
ATOM 8601 O O . PHE D 1 75 ? 49.823 66.791 126.967 1.00 31.93 89 PHE D O 1
ATOM 8609 N N . GLN D 1 76 ? 51.146 65.040 126.517 1.00 31.30 90 GLN D N 1
ATOM 8610 C CA . GLN D 1 76 ? 51.317 65.465 125.135 1.00 41.83 90 GLN D CA 1
ATOM 8611 C C . GLN D 1 76 ? 49.989 65.438 124.387 1.00 40.39 90 GLN D C 1
ATOM 8612 O O . GLN D 1 76 ? 49.707 66.336 123.587 1.00 37.89 90 GLN D O 1
ATOM 8618 N N . ALA D 1 77 ? 49.170 64.424 124.662 1.00 36.59 91 ALA D N 1
ATOM 8619 C CA . ALA D 1 77 ? 47.857 64.311 124.027 1.00 34.25 91 ALA D CA 1
ATOM 8620 C C . ALA D 1 77 ? 47.027 65.517 124.466 1.00 32.48 91 ALA D C 1
ATOM 8621 O O . ALA D 1 77 ? 46.177 66.017 123.728 1.00 31.81 91 ALA D O 1
ATOM 8623 N N . LEU D 1 78 ? 47.301 65.983 125.677 1.00 28.14 92 LEU D N 1
ATOM 8624 C CA . LEU D 1 78 ? 46.607 67.123 126.241 1.00 29.76 92 LEU D CA 1
ATOM 8625 C C . LEU D 1 78 ? 47.019 68.406 125.522 1.00 33.62 92 LEU D C 1
ATOM 8626 O O . LEU D 1 78 ? 46.204 69.314 125.342 1.00 29.82 92 LEU D O 1
ATOM 8631 N N . GLU D 1 79 ? 48.283 68.484 125.107 1.00 32.01 93 GLU D N 1
ATOM 8632 C CA . GLU D 1 79 ? 48.756 69.668 124.398 1.00 32.91 93 GLU D CA 1
ATOM 8633 C C . GLU D 1 79 ? 48.086 69.726 123.024 1.00 31.52 93 GLU D C 1
ATOM 8634 O O . GLU D 1 79 ? 47.701 70.805 122.549 1.00 30.65 93 GLU D O 1
ATOM 8640 N N . GLY D 1 80 ? 47.932 68.562 122.397 1.00 27.63 94 GLY D N 1
ATOM 8641 C CA . GLY D 1 80 ? 47.280 68.509 121.098 1.00 26.44 94 GLY D CA 1
ATOM 8642 C C . GLY D 1 80 ? 45.873 69.070 121.199 1.00 29.40 94 GLY D C 1
ATOM 8643 O O . GLY D 1 80 ? 45.385 69.724 120.281 1.00 28.33 94 GLY D O 1
ATOM 8644 N N . VAL D 1 81 ? 45.223 68.817 122.332 1.00 26.09 95 VAL D N 1
ATOM 8645 C CA . VAL D 1 81 ? 43.870 69.300 122.569 1.00 26.68 95 VAL D CA 1
ATOM 8646 C C . VAL D 1 81 ? 43.856 70.823 122.712 1.00 24.33 95 VAL D C 1
ATOM 8647 O O . VAL D 1 81 ? 42.941 71.495 122.240 1.00 23.34 95 VAL D O 1
ATOM 8651 N N . ALA D 1 82 ? 44.862 71.370 123.380 1.00 23.04 96 ALA D N 1
ATOM 8652 C CA . ALA D 1 82 ? 44.909 72.809 123.567 1.00 25.70 96 ALA D CA 1
ATOM 8653 C C . ALA D 1 82 ? 45.161 73.458 122.213 1.00 28.83 96 ALA D C 1
ATOM 8654 O O . ALA D 1 82 ? 44.653 74.543 121.914 1.00 29.06 96 ALA D O 1
ATOM 8656 N N . MET D 1 83 ? 45.934 72.770 121.386 1.00 25.95 97 MET D N 1
ATOM 8657 C CA . MET D 1 83 ? 46.250 73.272 120.066 1.00 27.85 97 MET D CA 1
ATOM 8658 C C . MET D 1 83 ? 45.005 73.276 119.185 1.00 29.20 97 MET D C 1
ATOM 8659 O O . MET D 1 83 ? 44.722 74.272 118.507 1.00 24.33 97 MET D O 1
ATOM 8664 N N . GLU D 1 84 ? 44.264 72.167 119.192 1.00 27.46 98 GLU D N 1
ATOM 8665 C CA . GLU D 1 84 ? 43.046 72.077 118.389 1.00 21.56 98 GLU D CA 1
ATOM 8666 C C . GLU D 1 84 ? 42.092 73.180 118.828 1.00 22.46 98 GLU D C 1
ATOM 8667 O O . GLU D 1 84 ? 41.342 73.720 118.013 1.00 22.96 98 GLU D O 1
ATOM 8673 N N . LEU D 1 85 ? 42.124 73.512 120.119 1.00 21.29 99 LEU D N 1
ATOM 8674 C CA . LEU D 1 85 ? 41.282 74.586 120.644 1.00 28.06 99 LEU D CA 1
ATOM 8675 C C . LEU D 1 85 ? 41.794 75.934 120.095 1.00 31.89 99 LEU D C 1
ATOM 8676 O O . LEU D 1 85 ? 40.999 76.829 119.780 1.00 25.52 99 LEU D O 1
ATOM 8681 N N . GLU D 1 86 ? 43.118 76.072 119.989 1.00 29.39 100 GLU D N 1
ATOM 8682 C CA . GLU D 1 86 ? 43.726 77.291 119.453 1.00 30.35 100 GLU D CA 1
ATOM 8683 C C . GLU D 1 86 ? 43.306 77.455 118.000 1.00 26.14 100 GLU D C 1
ATOM 8684 O O . GLU D 1 86 ? 42.973 78.549 117.564 1.00 24.55 100 GLU D O 1
ATOM 8690 N N . ASP D 1 87 ? 43.338 76.353 117.255 1.00 27.26 101 ASP D N 1
ATOM 8691 C CA . ASP D 1 87 ? 42.971 76.365 115.844 1.00 22.88 101 ASP D CA 1
ATOM 8692 C C . ASP D 1 87 ? 41.462 76.469 115.584 1.00 27.86 101 ASP D C 1
ATOM 8693 O O . ASP D 1 87 ? 41.039 76.515 114.430 1.00 29.04 101 ASP D O 1
ATOM 8698 N N . SER D 1 88 ? 40.654 76.517 116.643 1.00 28.32 102 SER D N 1
ATOM 8699 C CA . SER D 1 88 ? 39.199 76.601 116.489 1.00 30.18 102 SER D CA 1
ATOM 8700 C C . SER D 1 88 ? 38.636 78.020 116.578 1.00 31.82 102 SER D C 1
ATOM 8701 O O . SER D 1 88 ? 37.462 78.250 116.279 1.00 30.80 102 SER D O 1
ATOM 8704 N N . LEU D 1 89 ? 39.467 78.961 117.011 1.00 27.81 103 LEU D N 1
ATOM 8705 C CA . LEU D 1 89 ? 39.076 80.367 117.095 1.00 32.78 103 LEU D CA 1
ATOM 8706 C C . LEU D 1 89 ? 37.722 80.670 117.760 1.00 30.71 103 LEU D C 1
ATOM 8707 O O . LEU D 1 89 ? 36.928 81.447 117.233 1.00 29.03 103 LEU D O 1
ATOM 8712 N N . TYR D 1 90 ? 37.459 80.071 118.914 1.00 30.67 104 TYR D N 1
ATOM 8713 C CA . TYR D 1 90 ? 36.205 80.325 119.620 1.00 35.57 104 TYR D CA 1
ATOM 8714 C C . TYR D 1 90 ? 36.310 81.604 120.439 1.00 36.46 104 TYR D C 1
ATOM 8715 O O . TYR D 1 90 ? 37.030 81.655 121.435 1.00 37.38 104 TYR D O 1
ATOM 8724 N N . PRO D 1 91 ? 35.572 82.649 120.043 1.00 33.07 105 PRO D N 1
ATOM 8725 C CA . PRO D 1 91 ? 35.618 83.913 120.777 1.00 29.54 105 PRO D CA 1
ATOM 8726 C C . PRO D 1 91 ? 35.194 83.834 122.245 1.00 29.27 105 PRO D C 1
ATOM 8727 O O . PRO D 1 91 ? 35.604 84.678 123.049 1.00 28.82 105 PRO D O 1
ATOM 8731 N N . LEU D 1 92 ? 34.386 82.842 122.619 1.00 28.15 106 LEU D N 1
ATOM 8732 C CA . LEU D 1 92 ? 33.965 82.756 124.027 1.00 26.24 106 LEU D CA 1
ATOM 8733 C C . LEU D 1 92 ? 34.986 82.049 124.922 1.00 25.42 106 LEU D C 1
ATOM 8734 O O . LEU D 1 92 ? 34.957 82.189 126.149 1.00 27.12 106 LEU D O 1
ATOM 8739 N N . LEU D 1 93 ? 35.891 81.297 124.305 1.00 24.01 107 LEU D N 1
ATOM 8740 C CA . LEU D 1 93 ? 36.928 80.589 125.044 1.00 22.15 107 LEU D CA 1
ATOM 8741 C C . LEU D 1 93 ? 38.123 81.531 125.159 1.00 25.03 107 LEU D C 1
ATOM 8742 O O . LEU D 1 93 ? 38.986 81.573 124.280 1.00 22.30 107 LEU D O 1
ATOM 8747 N N . ARG D 1 94 ? 38.165 82.283 126.253 1.00 26.26 108 ARG D N 1
ATOM 8748 C CA . ARG D 1 94 ? 39.227 83.255 126.485 1.00 26.19 108 ARG D CA 1
ATOM 8749 C C . ARG D 1 94 ? 40.478 82.642 127.111 1.00 28.41 108 ARG D C 1
ATOM 8750 O O . ARG D 1 94 ? 41.591 83.073 126.826 1.00 26.63 108 ARG D O 1
ATOM 8758 N N . GLU D 1 95 ? 40.301 81.636 127.960 1.00 28.54 109 GLU D N 1
ATOM 8759 C CA . GLU D 1 95 ? 41.441 81.030 128.630 1.00 28.41 109 GLU D CA 1
ATOM 8760 C C . GLU D 1 95 ? 41.536 79.507 128.571 1.00 30.72 109 GLU D C 1
ATOM 8761 O O . GLU D 1 95 ? 40.526 78.789 128.661 1.00 29.68 109 GLU D O 1
ATOM 8767 N N . VAL D 1 96 ? 42.767 79.027 128.422 1.00 27.35 110 VAL D N 1
ATOM 8768 C CA . VAL D 1 96 ? 43.041 77.602 128.363 1.00 27.45 110 VAL D CA 1
ATOM 8769 C C . VAL D 1 96 ? 44.335 77.256 129.081 1.00 33.00 110 VAL D C 1
ATOM 8770 O O . VAL D 1 96 ? 45.401 77.784 128.757 1.00 36.87 110 VAL D O 1
ATOM 8774 N N . SER D 1 97 ? 44.241 76.370 130.063 1.00 31.84 111 SER D N 1
ATOM 8775 C CA . SER D 1 97 ? 45.426 75.928 130.779 1.00 33.22 111 SER D CA 1
ATOM 8776 C C . SER D 1 97 ? 45.371 74.411 130.856 1.00 32.08 111 SER D C 1
ATOM 8777 O O . SER D 1 97 ? 44.294 73.827 130.972 1.00 36.55 111 SER D O 1
ATOM 8780 N N . ILE D 1 98 ? 46.531 73.776 130.749 1.00 30.19 112 ILE D N 1
ATOM 8781 C CA . ILE D 1 98 ? 46.616 72.332 130.831 1.00 27.88 112 ILE D CA 1
ATOM 8782 C C . ILE D 1 98 ? 47.581 72.009 131.961 1.00 34.39 112 ILE D C 1
ATOM 8783 O O . ILE D 1 98 ? 48.474 72.800 132.262 1.00 36.29 112 ILE D O 1
ATOM 8788 N N . GLY D 1 99 ? 47.392 70.859 132.599 1.00 34.83 113 GLY D N 1
ATOM 8789 C CA . GLY D 1 99 ? 48.258 70.485 133.702 1.00 29.17 113 GLY D CA 1
ATOM 8790 C C . GLY D 1 99 ? 47.990 69.093 134.241 1.00 30.48 113 GLY D C 1
ATOM 8791 O O . GLY D 1 99 ? 47.055 68.406 133.814 1.00 27.20 113 GLY D O 1
ATOM 8792 N N . ILE D 1 100 ? 48.811 68.683 135.200 1.00 21.66 114 ILE D N 1
ATOM 8793 C CA . ILE D 1 100 ? 48.694 67.361 135.789 1.00 22.90 114 ILE D CA 1
ATOM 8794 C C . ILE D 1 100 ? 48.493 67.371 137.304 1.00 23.89 114 ILE D C 1
ATOM 8795 O O . ILE D 1 100 ? 48.422 66.314 137.918 1.00 32.69 114 ILE D O 1
ATOM 8800 N N . ASP D 1 101 ? 48.403 68.554 137.905 1.00 26.10 115 ASP D N 1
ATOM 8801 C CA . ASP D 1 101 ? 48.219 68.676 139.353 1.00 25.21 115 ASP D CA 1
ATOM 8802 C C . ASP D 1 101 ? 46.885 69.358 139.631 1.00 25.21 115 ASP D C 1
ATOM 8803 O O . ASP D 1 101 ? 46.675 70.501 139.231 1.00 23.46 115 ASP D O 1
ATOM 8808 N N . PRO D 1 102 ? 45.959 68.657 140.309 1.00 28.97 116 PRO D N 1
ATOM 8809 C CA . PRO D 1 102 ? 44.659 69.264 140.604 1.00 26.89 116 PRO D CA 1
ATOM 8810 C C . PRO D 1 102 ? 44.737 70.543 141.428 1.00 31.22 116 PRO D C 1
ATOM 8811 O O . PRO D 1 102 ? 43.966 71.482 141.193 1.00 25.82 116 PRO D O 1
ATOM 8815 N N . TYR D 1 103 ? 45.669 70.587 142.380 1.00 32.36 117 TYR D N 1
ATOM 8816 C CA . TYR D 1 103 ? 45.823 71.767 143.233 1.00 33.71 117 TYR D CA 1
ATOM 8817 C C . TYR D 1 103 ? 46.155 73.015 142.415 1.00 31.83 117 TYR D C 1
ATOM 8818 O O . TYR D 1 103 ? 45.993 74.142 142.881 1.00 32.96 117 TYR D O 1
ATOM 8827 N N . GLU D 1 104 ? 46.611 72.801 141.189 1.00 33.34 118 GLU D N 1
ATOM 8828 C CA . GLU D 1 104 ? 46.946 73.886 140.283 1.00 31.38 118 GLU D CA 1
ATOM 8829 C C . GLU D 1 104 ? 45.750 74.131 139.366 1.00 32.67 118 GLU D C 1
ATOM 8830 O O . GLU D 1 104 ? 45.176 75.221 139.338 1.00 31.01 118 GLU D O 1
ATOM 8836 N N . VAL D 1 105 ? 45.374 73.097 138.622 1.00 32.60 119 VAL D N 1
ATOM 8837 C CA . VAL D 1 105 ? 44.266 73.183 137.684 1.00 29.12 119 VAL D CA 1
ATOM 8838 C C . VAL D 1 105 ? 42.954 73.690 138.279 1.00 29.24 119 VAL D C 1
ATOM 8839 O O . VAL D 1 105 ? 42.321 74.563 137.694 1.00 32.12 119 VAL D O 1
ATOM 8843 N N . PHE D 1 106 ? 42.557 73.170 139.440 1.00 30.43 120 PHE D N 1
ATOM 8844 C CA . PHE D 1 106 ? 41.301 73.581 140.073 1.00 27.70 120 PHE D CA 1
ATOM 8845 C C . PHE D 1 106 ? 41.319 74.966 140.699 1.00 32.10 120 PHE D C 1
ATOM 8846 O O . PHE D 1 106 ? 40.343 75.367 141.347 1.00 31.98 120 PHE D O 1
ATOM 8854 N N . GLU D 1 107 ? 42.416 75.696 140.516 1.00 33.63 121 GLU D N 1
ATOM 8855 C CA . GLU D 1 107 ? 42.533 77.039 141.080 1.00 34.79 121 GLU D CA 1
ATOM 8856 C C . GLU D 1 107 ? 41.338 77.907 140.712 1.00 27.78 121 GLU D C 1
ATOM 8857 O O . GLU D 1 107 ? 41.124 78.208 139.546 1.00 23.82 121 GLU D O 1
ATOM 8863 N N . ASP D 1 108 ? 40.554 78.297 141.709 1.00 24.25 122 ASP D N 1
ATOM 8864 C CA . ASP D 1 108 ? 39.414 79.176 141.477 1.00 32.19 122 ASP D CA 1
ATOM 8865 C C . ASP D 1 108 ? 38.313 78.770 140.480 1.00 30.30 122 ASP D C 1
ATOM 8866 O O . ASP D 1 108 ? 37.547 79.634 140.045 1.00 29.76 122 ASP D O 1
ATOM 8871 N N . VAL D 1 109 ? 38.201 77.493 140.126 1.00 27.25 123 VAL D N 1
ATOM 8872 C CA . VAL D 1 109 ? 37.150 77.088 139.180 1.00 26.24 123 VAL D CA 1
ATOM 8873 C C . VAL D 1 109 ? 35.746 77.130 139.794 1.00 23.03 123 VAL D C 1
ATOM 8874 O O . VAL D 1 109 ? 35.564 76.920 140.995 1.00 20.80 123 VAL D O 1
ATOM 8878 N N . ASP D 1 110 ? 34.754 77.412 138.956 1.00 23.45 124 ASP D N 1
ATOM 8879 C CA . ASP D 1 110 ? 33.353 77.482 139.384 1.00 23.75 124 ASP D CA 1
ATOM 8880 C C . ASP D 1 110 ? 32.664 76.161 139.065 1.00 28.88 124 ASP D C 1
ATOM 8881 O O . ASP D 1 110 ? 31.618 75.831 139.636 1.00 26.77 124 ASP D O 1
ATOM 8886 N N . TRP D 1 111 ? 33.247 75.436 138.113 1.00 22.66 125 TRP D N 1
ATOM 8887 C CA . TRP D 1 111 ? 32.741 74.145 137.677 1.00 25.28 125 TRP D CA 1
ATOM 8888 C C . TRP D 1 111 ? 33.909 73.176 137.592 1.00 26.47 125 TRP D C 1
ATOM 8889 O O . TRP D 1 111 ? 35.030 73.554 137.220 1.00 26.45 125 TRP D O 1
ATOM 8900 N N . ALA D 1 112 ? 33.635 71.928 137.947 1.00 21.87 126 ALA D N 1
ATOM 8901 C CA . ALA D 1 112 ? 34.635 70.873 137.885 1.00 21.69 126 ALA D CA 1
ATOM 8902 C C . ALA D 1 112 ? 33.930 69.658 137.261 1.00 21.22 126 ALA D C 1
ATOM 8903 O O . ALA D 1 112 ? 33.036 69.059 137.864 1.00 13.76 126 ALA D O 1
ATOM 8905 N N . LEU D 1 113 ? 34.323 69.339 136.032 1.00 16.18 127 LEU D N 1
ATOM 8906 C CA . LEU D 1 113 ? 33.751 68.231 135.293 1.00 12.59 127 LEU D CA 1
ATOM 8907 C C . LEU D 1 113 ? 34.716 67.060 135.437 1.00 16.09 127 LEU D C 1
ATOM 8908 O O . LEU D 1 113 ? 35.678 66.938 134.679 1.00 21.40 127 LEU D O 1
ATOM 8913 N N . LEU D 1 114 ? 34.453 66.193 136.412 1.00 18.66 128 LEU D N 1
ATOM 8914 C CA . LEU D 1 114 ? 35.346 65.067 136.699 1.00 18.08 128 LEU D CA 1
ATOM 8915 C C . LEU D 1 114 ? 35.064 63.780 135.943 1.00 20.03 128 LEU D C 1
ATOM 8916 O O . LEU D 1 114 ? 34.324 62.898 136.400 1.00 18.68 128 LEU D O 1
ATOM 8921 N N . ILE D 1 115 ? 35.700 63.684 134.783 1.00 22.98 129 ILE D N 1
ATOM 8922 C CA . ILE D 1 115 ? 35.544 62.557 133.880 1.00 24.55 129 ILE D CA 1
ATOM 8923 C C . ILE D 1 115 ? 36.599 61.494 134.131 1.00 27.84 129 ILE D C 1
ATOM 8924 O O . ILE D 1 115 ? 36.308 60.294 134.092 1.00 29.20 129 ILE D O 1
ATOM 8929 N N . GLY D 1 116 ? 37.825 61.950 134.380 1.00 27.77 130 GLY D N 1
ATOM 8930 C CA . GLY D 1 116 ? 38.936 61.045 134.609 1.00 27.73 130 GLY D CA 1
ATOM 8931 C C . GLY D 1 116 ? 38.756 59.991 135.690 1.00 31.76 130 GLY D C 1
ATOM 8932 O O . GLY D 1 116 ? 38.413 60.292 136.839 1.00 28.33 130 GLY D O 1
ATOM 8933 N N . ALA D 1 117 ? 39.002 58.743 135.300 1.00 32.00 131 ALA D N 1
ATOM 8934 C CA . ALA D 1 117 ? 38.913 57.587 136.185 1.00 34.80 131 ALA D CA 1
ATOM 8935 C C . ALA D 1 117 ? 39.364 56.380 135.379 1.00 35.70 131 ALA D C 1
ATOM 8936 O O . ALA D 1 117 ? 39.218 56.350 134.152 1.00 31.25 131 ALA D O 1
ATOM 8938 N N . LYS D 1 118 ? 39.925 55.393 136.065 1.00 40.94 132 LYS D N 1
ATOM 8939 C CA . LYS D 1 118 ? 40.367 54.179 135.397 1.00 47.49 132 LYS D CA 1
ATOM 8940 C C . LYS D 1 118 ? 39.117 53.343 135.138 1.00 47.38 132 LYS D C 1
ATOM 8941 O O . LYS D 1 118 ? 38.271 53.195 136.012 1.00 45.27 132 LYS D O 1
ATOM 8947 N N . PRO D 1 119 ? 38.969 52.814 133.916 1.00 49.29 133 PRO D N 1
ATOM 8948 C CA . PRO D 1 119 ? 37.805 51.996 133.557 1.00 52.41 133 PRO D CA 1
ATOM 8949 C C . PRO D 1 119 ? 37.913 50.570 134.094 1.00 55.13 133 PRO D C 1
ATOM 8950 O O . PRO D 1 119 ? 39.005 50.118 134.440 1.00 52.13 133 PRO D O 1
ATOM 8954 N N . ARG D 1 120 ? 36.787 49.863 134.165 1.00 61.08 134 ARG D N 1
ATOM 8955 C CA . ARG D 1 120 ? 36.810 48.485 134.645 1.00 69.50 134 ARG D CA 1
ATOM 8956 C C . ARG D 1 120 ? 37.300 47.605 133.507 1.00 72.12 134 ARG D C 1
ATOM 8957 O O . ARG D 1 120 ? 36.587 47.386 132.527 1.00 70.92 134 ARG D O 1
ATOM 8965 N N . GLY D 1 121 ? 38.519 47.102 133.648 1.00 77.29 135 GLY D N 1
ATOM 8966 C CA . GLY D 1 121 ? 39.094 46.272 132.609 1.00 83.44 135 GLY D CA 1
ATOM 8967 C C . GLY D 1 121 ? 38.787 44.789 132.677 1.00 85.77 135 GLY D C 1
ATOM 8968 O O . GLY D 1 121 ? 37.680 44.383 133.036 1.00 86.37 135 GLY D O 1
ATOM 8969 N N . PRO D 1 122 ? 39.775 43.949 132.331 1.00 86.44 136 PRO D N 1
ATOM 8970 C CA . PRO D 1 122 ? 39.641 42.491 132.337 1.00 86.57 136 PRO D CA 1
ATOM 8971 C C . PRO D 1 122 ? 39.411 41.880 133.715 1.00 86.75 136 PRO D C 1
ATOM 8972 O O . PRO D 1 122 ? 38.310 41.415 134.020 1.00 85.00 136 PRO D O 1
ATOM 8976 N N . GLY D 1 123 ? 40.449 41.892 134.545 1.00 86.21 137 GLY D N 1
ATOM 8977 C CA . GLY D 1 123 ? 40.339 41.305 135.867 1.00 87.67 137 GLY D CA 1
ATOM 8978 C C . GLY D 1 123 ? 40.248 42.253 137.046 1.00 88.26 137 GLY D C 1
ATOM 8979 O O . GLY D 1 123 ? 41.016 42.129 138.004 1.00 88.59 137 GLY D O 1
ATOM 8980 N N . MET D 1 124 ? 39.321 43.204 136.989 1.00 86.58 138 MET D N 1
ATOM 8981 C CA . MET D 1 124 ? 39.151 44.130 138.100 1.00 83.12 138 MET D CA 1
ATOM 8982 C C . MET D 1 124 ? 37.802 43.885 138.772 1.00 80.51 138 MET D C 1
ATOM 8983 O O . MET D 1 124 ? 36.757 43.886 138.116 1.00 78.89 138 MET D O 1
ATOM 8988 N N . GLU D 1 125 ? 37.835 43.661 140.083 1.00 75.08 139 GLU D N 1
ATOM 8989 C CA . GLU D 1 125 ? 36.618 43.417 140.848 1.00 68.30 139 GLU D CA 1
ATOM 8990 C C . GLU D 1 125 ? 35.825 44.719 140.900 1.00 62.38 139 GLU D C 1
ATOM 8991 O O . GLU D 1 125 ? 36.212 45.717 140.293 1.00 61.13 139 GLU D O 1
ATOM 8997 N N . ARG D 1 126 ? 34.712 44.705 141.623 1.00 55.09 140 ARG D N 1
ATOM 8998 C CA . ARG D 1 126 ? 33.902 45.905 141.769 1.00 48.54 140 ARG D CA 1
ATOM 8999 C C . ARG D 1 126 ? 34.495 46.675 142.943 1.00 46.21 140 ARG D C 1
ATOM 9000 O O . ARG D 1 126 ? 34.557 47.903 142.928 1.00 44.43 140 ARG D O 1
ATOM 9008 N N . ALA D 1 127 ? 34.948 45.935 143.952 1.00 42.01 141 ALA D N 1
ATOM 9009 C CA . ALA D 1 127 ? 35.546 46.532 145.140 1.00 39.29 141 ALA D CA 1
ATOM 9010 C C . ALA D 1 127 ? 36.827 47.285 144.783 1.00 37.97 141 ALA D C 1
ATOM 9011 O O . ALA D 1 127 ? 37.114 48.341 145.346 1.00 32.12 141 ALA D O 1
ATOM 9013 N N . ALA D 1 128 ? 37.595 46.736 143.848 1.00 33.96 142 ALA D N 1
ATOM 9014 C CA . ALA D 1 128 ? 38.837 47.368 143.415 1.00 38.86 142 ALA D CA 1
ATOM 9015 C C . ALA D 1 128 ? 38.549 48.722 142.763 1.00 36.60 142 ALA D C 1
ATOM 9016 O O . ALA D 1 128 ? 39.207 49.723 143.061 1.00 36.91 142 ALA D O 1
ATOM 9018 N N . LEU D 1 129 ? 37.559 48.749 141.877 1.00 37.08 143 LEU D N 1
ATOM 9019 C CA . LEU D 1 129 ? 37.196 49.980 141.187 1.00 34.88 143 LEU D CA 1
ATOM 9020 C C . LEU D 1 129 ? 36.784 51.048 142.197 1.00 32.43 143 LEU D C 1
ATOM 9021 O O . LEU D 1 129 ? 37.075 52.228 142.014 1.00 36.33 143 LEU D O 1
ATOM 9026 N N . LEU D 1 130 ? 36.112 50.630 143.265 1.00 27.39 144 LEU D N 1
ATOM 9027 C CA . LEU D 1 130 ? 35.665 51.556 144.299 1.00 30.02 144 LEU D CA 1
ATOM 9028 C C . LEU D 1 130 ? 36.838 52.147 145.068 1.00 32.18 144 LEU D C 1
ATOM 9029 O O . LEU D 1 130 ? 36.829 53.329 145.405 1.00 30.54 144 LEU D O 1
ATOM 9034 N N . ASP D 1 131 ? 37.849 51.328 145.345 1.00 33.26 145 ASP D N 1
ATOM 9035 C CA . ASP D 1 131 ? 39.000 51.811 146.098 1.00 35.10 145 ASP D CA 1
ATOM 9036 C C . ASP D 1 131 ? 39.939 52.670 145.249 1.00 29.20 145 ASP D C 1
ATOM 9037 O O . ASP D 1 131 ? 40.349 53.744 145.680 1.00 30.44 145 ASP D O 1
ATOM 9042 N N . ILE D 1 132 ? 40.261 52.203 144.046 1.00 23.33 146 ILE D N 1
ATOM 9043 C CA . ILE D 1 132 ? 41.159 52.921 143.143 1.00 31.66 146 ILE D CA 1
ATOM 9044 C C . ILE D 1 132 ? 40.650 54.291 142.673 1.00 35.66 146 ILE D C 1
ATOM 9045 O O . ILE D 1 132 ? 41.306 55.315 142.898 1.00 32.06 146 ILE D O 1
ATOM 9050 N N . ASN D 1 133 ? 39.499 54.318 142.005 1.00 32.40 147 ASN D N 1
ATOM 9051 C CA . ASN D 1 133 ? 38.966 55.592 141.547 1.00 32.35 147 ASN D CA 1
ATOM 9052 C C . ASN D 1 133 ? 38.561 56.425 142.759 1.00 31.17 147 ASN D C 1
ATOM 9053 O O . ASN D 1 133 ? 38.612 57.657 142.726 1.00 32.74 147 ASN D O 1
ATOM 9058 N N . GLY D 1 134 ? 38.171 55.748 143.834 1.00 28.25 148 GLY D N 1
ATOM 9059 C CA . GLY D 1 134 ? 37.780 56.460 145.035 1.00 30.07 148 GLY D CA 1
ATOM 9060 C C . GLY D 1 134 ? 38.920 57.303 145.584 1.00 30.75 148 GLY D C 1
ATOM 9061 O O . GLY D 1 134 ? 38.699 58.402 146.097 1.00 31.65 148 GLY D O 1
ATOM 9062 N N . GLN D 1 135 ? 40.145 56.791 145.480 1.00 33.14 149 GLN D N 1
ATOM 9063 C CA . GLN D 1 135 ? 41.309 57.518 145.968 1.00 36.17 149 GLN D CA 1
ATOM 9064 C C . GLN D 1 135 ? 41.532 58.741 145.087 1.00 37.24 149 GLN D C 1
ATOM 9065 O O . GLN D 1 135 ? 41.867 59.822 145.576 1.00 38.69 149 GLN D O 1
ATOM 9071 N N . ILE D 1 136 ? 41.343 58.557 143.782 1.00 33.19 150 ILE D N 1
ATOM 9072 C CA . ILE D 1 136 ? 41.493 59.643 142.820 1.00 31.43 150 ILE D CA 1
ATOM 9073 C C . ILE D 1 136 ? 40.566 60.798 143.187 1.00 32.62 150 ILE D C 1
ATOM 9074 O O . ILE D 1 136 ? 40.974 61.965 143.157 1.00 36.15 150 ILE D O 1
ATOM 9079 N N . PHE D 1 137 ? 39.325 60.467 143.542 1.00 27.35 151 PHE D N 1
ATOM 9080 C CA . PHE D 1 137 ? 38.343 61.481 143.906 1.00 24.59 151 PHE D CA 1
ATOM 9081 C C . PHE D 1 137 ? 38.507 62.059 145.304 1.00 22.63 151 PHE D C 1
ATOM 9082 O O . PHE D 1 137 ? 38.078 63.185 145.564 1.00 21.78 151 PHE D O 1
ATOM 9090 N N . ALA D 1 138 ? 39.110 61.298 146.213 1.00 24.60 152 ALA D N 1
ATOM 9091 C CA . ALA D 1 138 ? 39.344 61.804 147.568 1.00 29.37 152 ALA D CA 1
ATOM 9092 C C . ALA D 1 138 ? 40.368 62.934 147.427 1.00 25.86 152 ALA D C 1
ATOM 9093 O O . ALA D 1 138 ? 40.203 64.024 147.971 1.00 27.81 152 ALA D O 1
ATOM 9095 N N . ASP D 1 139 ? 41.418 62.640 146.667 1.00 27.41 153 ASP D N 1
ATOM 9096 C CA . ASP D 1 139 ? 42.507 63.568 146.381 1.00 33.01 153 ASP D CA 1
ATOM 9097 C C . ASP D 1 139 ? 41.963 64.817 145.683 1.00 33.25 153 ASP D C 1
ATOM 9098 O O . ASP D 1 139 ? 42.219 65.946 146.113 1.00 30.28 153 ASP D O 1
ATOM 9103 N N . GLN D 1 140 ? 41.198 64.613 144.612 1.00 33.73 154 GLN D N 1
ATOM 9104 C CA . GLN D 1 140 ? 40.614 65.737 143.883 1.00 29.49 154 GLN D CA 1
ATOM 9105 C C . GLN D 1 140 ? 39.668 66.542 144.770 1.00 27.41 154 GLN D C 1
ATOM 9106 O O . GLN D 1 140 ? 39.609 67.767 144.664 1.00 23.19 154 GLN D O 1
ATOM 9112 N N . GLY D 1 141 ? 38.942 65.858 145.655 1.00 26.69 155 GLY D N 1
ATOM 9113 C CA . GLY D 1 141 ? 38.045 66.561 146.557 1.00 27.28 155 GLY D CA 1
ATOM 9114 C C . GLY D 1 141 ? 38.835 67.466 147.501 1.00 27.05 155 GLY D C 1
ATOM 9115 O O . GLY D 1 141 ? 38.396 68.562 147.852 1.00 27.18 155 GLY D O 1
ATOM 9116 N N . LYS D 1 142 ? 40.012 67.012 147.918 1.00 28.44 156 LYS D N 1
ATOM 9117 C CA . LYS D 1 142 ? 40.856 67.808 148.807 1.00 32.90 156 LYS D CA 1
ATOM 9118 C C . LYS D 1 142 ? 41.364 69.041 148.057 1.00 29.70 156 LYS D C 1
ATOM 9119 O O . LYS D 1 142 ? 41.401 70.146 148.601 1.00 31.33 156 LYS D O 1
ATOM 9125 N N . ALA D 1 143 ? 41.750 68.841 146.803 1.00 27.17 157 ALA D N 1
ATOM 9126 C CA . ALA D 1 143 ? 42.228 69.931 145.966 1.00 27.32 157 ALA D CA 1
ATOM 9127 C C . ALA D 1 143 ? 41.127 70.980 145.807 1.00 30.82 157 ALA D C 1
ATOM 9128 O O . ALA D 1 143 ? 41.365 72.179 145.992 1.00 34.31 157 ALA D O 1
ATOM 9130 N N . LEU D 1 144 ? 39.920 70.526 145.476 1.00 26.60 158 LEU D N 1
ATOM 9131 C CA . LEU D 1 144 ? 38.799 71.436 145.287 1.00 26.44 158 LEU D CA 1
ATOM 9132 C C . LEU D 1 144 ? 38.534 72.215 146.565 1.00 27.73 158 LEU D C 1
ATOM 9133 O O . LEU D 1 144 ? 38.277 73.419 146.530 1.00 32.11 158 LEU D O 1
ATOM 9138 N N . ASN D 1 145 ? 38.600 71.539 147.704 1.00 29.34 159 ASN D N 1
ATOM 9139 C CA . ASN D 1 145 ? 38.332 72.232 148.964 1.00 35.10 159 ASN D CA 1
ATOM 9140 C C . ASN D 1 145 ? 39.369 73.318 149.243 1.00 30.86 159 ASN D C 1
ATOM 9141 O O . ASN D 1 145 ? 39.044 74.371 149.782 1.00 24.93 159 ASN D O 1
ATOM 9146 N N . ALA D 1 146 ? 40.611 73.067 148.844 1.00 28.84 160 ALA D N 1
ATOM 9147 C CA . ALA D 1 146 ? 41.689 74.016 149.072 1.00 30.33 160 ALA D CA 1
ATOM 9148 C C . ALA D 1 146 ? 41.783 75.192 148.080 1.00 35.29 160 ALA D C 1
ATOM 9149 O O . ALA D 1 146 ? 41.988 76.333 148.497 1.00 33.71 160 ALA D O 1
ATOM 9151 N N . VAL D 1 147 ? 41.614 74.933 146.785 1.00 32.92 161 VAL D N 1
ATOM 9152 C CA . VAL D 1 147 ? 41.757 76.002 145.797 1.00 30.54 161 VAL D CA 1
ATOM 9153 C C . VAL D 1 147 ? 40.575 76.428 144.930 1.00 35.84 161 VAL D C 1
ATOM 9154 O O . VAL D 1 147 ? 40.595 77.527 144.369 1.00 38.24 161 VAL D O 1
ATOM 9158 N N . ALA D 1 148 ? 39.564 75.577 144.793 1.00 30.25 162 ALA D N 1
ATOM 9159 C CA . ALA D 1 148 ? 38.408 75.915 143.965 1.00 30.45 162 ALA D CA 1
ATOM 9160 C C . ALA D 1 148 ? 37.511 76.948 144.632 1.00 30.48 162 ALA D C 1
ATOM 9161 O O . ALA D 1 148 ? 37.675 77.255 145.813 1.00 35.24 162 ALA D O 1
ATOM 9163 N N . SER D 1 149 ? 36.567 77.494 143.873 1.00 27.94 163 SER D N 1
ATOM 9164 C CA . SER D 1 149 ? 35.624 78.447 144.442 1.00 29.55 163 SER D CA 1
ATOM 9165 C C . SER D 1 149 ? 34.809 77.706 145.497 1.00 31.41 163 SER D C 1
ATOM 9166 O O . SER D 1 149 ? 34.563 76.507 145.360 1.00 33.82 163 SER D O 1
ATOM 9169 N N . LYS D 1 150 ? 34.385 78.408 146.542 1.00 35.27 164 LYS D N 1
ATOM 9170 C CA . LYS D 1 150 ? 33.597 77.769 147.590 1.00 34.03 164 LYS D CA 1
ATOM 9171 C C . LYS D 1 150 ? 32.185 77.436 147.116 1.00 37.44 164 LYS D C 1
ATOM 9172 O O . LYS D 1 150 ? 31.408 76.804 147.838 1.00 33.58 164 LYS D O 1
ATOM 9178 N N . ASN D 1 151 ? 31.855 77.858 145.899 1.00 34.46 165 ASN D N 1
ATOM 9179 C CA . ASN D 1 151 ? 30.538 77.575 145.345 1.00 28.86 165 ASN D CA 1
ATOM 9180 C C . ASN D 1 151 ? 30.700 76.803 144.041 1.00 23.98 165 ASN D C 1
ATOM 9181 O O . ASN D 1 151 ? 29.864 76.896 143.145 1.00 20.23 165 ASN D O 1
ATOM 9186 N N . VAL D 1 152 ? 31.785 76.038 143.943 1.00 24.03 166 VAL D N 1
ATOM 9187 C CA . VAL D 1 152 ? 32.045 75.250 142.744 1.00 25.21 166 VAL D CA 1
ATOM 9188 C C . VAL D 1 152 ? 30.996 74.140 142.603 1.00 29.55 166 VAL D C 1
ATOM 9189 O O . VAL D 1 152 ? 30.584 73.535 143.595 1.00 24.99 166 VAL D O 1
ATOM 9193 N N . LYS D 1 153 ? 30.530 73.907 141.379 1.00 28.02 167 LYS D N 1
ATOM 9194 C CA . LYS D 1 153 ? 29.555 72.843 141.140 1.00 28.00 167 LYS D CA 1
ATOM 9195 C C . LYS D 1 153 ? 30.390 71.706 140.578 1.00 23.52 167 LYS D C 1
ATOM 9196 O O . LYS D 1 153 ? 31.156 71.903 139.630 1.00 25.63 167 LYS D O 1
ATOM 9202 N N . VAL D 1 154 ? 30.248 70.523 141.162 1.00 16.03 168 VAL D N 1
ATOM 9203 C CA . VAL D 1 154 ? 31.033 69.377 140.736 1.00 18.37 168 VAL D CA 1
ATOM 9204 C C . VAL D 1 154 ? 30.183 68.277 140.116 1.00 21.24 168 VAL D C 1
ATOM 9205 O O . VAL D 1 154 ? 29.306 67.703 140.766 1.00 22.88 168 VAL D O 1
ATOM 9209 N N . LEU D 1 155 ? 30.462 67.986 138.852 1.00 19.08 169 LEU D N 1
ATOM 9210 C CA . LEU D 1 155 ? 29.747 66.964 138.115 1.00 19.73 169 LEU D CA 1
ATOM 9211 C C . LEU D 1 155 ? 30.677 65.782 137.949 1.00 22.33 169 LEU D C 1
ATOM 9212 O O . LEU D 1 155 ? 31.745 65.906 137.345 1.00 18.30 169 LEU D O 1
ATOM 9217 N N . VAL D 1 156 ? 30.276 64.634 138.485 1.00 19.69 170 VAL D N 1
ATOM 9218 C CA . VAL D 1 156 ? 31.098 63.440 138.382 1.00 18.25 170 VAL D CA 1
ATOM 9219 C C . VAL D 1 156 ? 30.618 62.514 137.272 1.00 20.77 170 VAL D C 1
ATOM 9220 O O . VAL D 1 156 ? 29.447 62.111 137.233 1.00 21.94 170 VAL D O 1
ATOM 9224 N N . VAL D 1 157 ? 31.541 62.187 136.372 1.00 23.35 171 VAL D N 1
ATOM 9225 C CA . VAL D 1 157 ? 31.279 61.301 135.240 1.00 19.28 171 VAL D CA 1
ATOM 9226 C C . VAL D 1 157 ? 32.116 60.008 135.355 1.00 23.37 171 VAL D C 1
ATOM 9227 O O . VAL D 1 157 ? 31.821 59.013 134.696 1.00 27.43 171 VAL D O 1
ATOM 9231 N N . GLY D 1 158 ? 33.143 60.017 136.210 1.00 21.84 172 GLY D N 1
ATOM 9232 C CA . GLY D 1 158 ? 33.967 58.827 136.378 1.00 20.80 172 GLY D CA 1
ATOM 9233 C C . GLY D 1 158 ? 33.334 57.706 137.201 1.00 18.09 172 GLY D C 1
ATOM 9234 O O . GLY D 1 158 ? 32.826 57.934 138.300 1.00 15.15 172 GLY D O 1
ATOM 9235 N N . ASN D 1 159 ? 33.363 56.485 136.674 1.00 20.69 173 ASN D N 1
ATOM 9236 C CA . ASN D 1 159 ? 32.795 55.343 137.389 1.00 24.20 173 ASN D CA 1
ATOM 9237 C C . ASN D 1 159 ? 33.600 55.015 138.647 1.00 25.80 173 ASN D C 1
ATOM 9238 O O . ASN D 1 159 ? 34.829 55.129 138.650 1.00 24.82 173 ASN D O 1
ATOM 9243 N N . PRO D 1 160 ? 32.925 54.655 139.754 1.00 28.72 174 PRO D N 1
ATOM 9244 C CA . PRO D 1 160 ? 31.472 54.534 139.896 1.00 27.34 174 PRO D CA 1
ATOM 9245 C C . PRO D 1 160 ? 31.006 55.910 140.389 1.00 27.38 174 PRO D C 1
ATOM 9246 O O . PRO D 1 160 ? 31.303 56.317 141.523 1.00 25.15 174 PRO D O 1
ATOM 9250 N N . CYS D 1 161 ? 30.293 56.624 139.515 1.00 26.55 175 CYS D N 1
ATOM 9251 C CA . CYS D 1 161 ? 29.833 57.986 139.786 1.00 20.77 175 CYS D CA 1
ATOM 9252 C C . CYS D 1 161 ? 29.316 58.386 141.170 1.00 23.74 175 CYS D C 1
ATOM 9253 O O . CYS D 1 161 ? 29.945 59.197 141.846 1.00 26.82 175 CYS D O 1
ATOM 9256 N N . ASN D 1 162 ? 28.183 57.841 141.593 1.00 23.99 176 ASN D N 1
ATOM 9257 C CA . ASN D 1 162 ? 27.602 58.225 142.882 1.00 23.11 176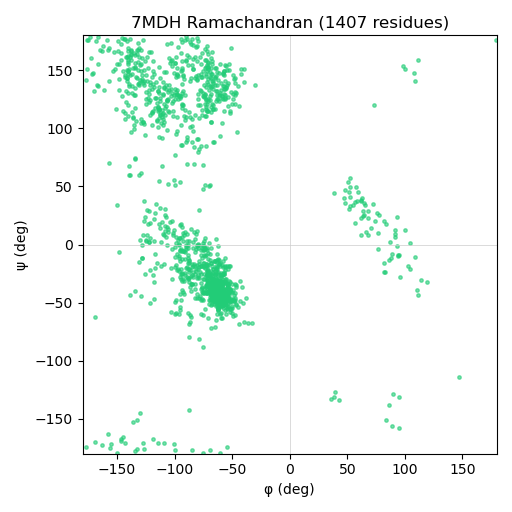 ASN D CA 1
ATOM 9258 C C . ASN D 1 162 ? 28.556 58.168 144.078 1.00 23.80 176 ASN D C 1
ATOM 9259 O O . ASN D 1 162 ? 28.638 59.116 144.862 1.00 23.21 176 ASN D O 1
ATOM 9264 N N . THR D 1 163 ? 29.272 57.060 144.220 1.00 24.79 177 THR D N 1
ATOM 9265 C CA . THR D 1 163 ? 30.191 56.913 145.333 1.00 25.38 177 THR D CA 1
ATOM 9266 C C . THR D 1 163 ? 31.386 57.858 145.205 1.00 25.01 177 THR D C 1
ATOM 9267 O O . THR D 1 163 ? 31.827 58.437 146.208 1.00 22.93 177 THR D O 1
ATOM 9271 N N . ASN D 1 164 ? 31.920 58.018 143.994 1.00 21.40 178 ASN D N 1
ATOM 9272 C CA . ASN D 1 164 ? 33.058 58.929 143.822 1.00 25.17 178 ASN D CA 1
ATOM 9273 C C . ASN D 1 164 ? 32.641 60.327 144.273 1.00 25.12 178 ASN D C 1
ATOM 9274 O O . ASN D 1 164 ? 33.408 61.031 144.931 1.00 27.07 178 ASN D O 1
ATOM 9279 N N . ALA D 1 165 ? 31.416 60.724 143.939 1.00 22.15 179 ALA D N 1
ATOM 9280 C CA . ALA D 1 165 ? 30.943 62.045 144.330 1.00 22.67 179 ALA D CA 1
ATOM 9281 C C . ALA D 1 165 ? 30.822 62.133 145.848 1.00 26.15 179 ALA D C 1
ATOM 9282 O O . ALA D 1 165 ? 31.102 63.173 146.441 1.00 23.30 179 ALA D O 1
ATOM 9284 N N . LEU D 1 166 ? 30.391 61.044 146.475 1.00 22.69 180 LEU D N 1
ATOM 9285 C CA . LEU D 1 166 ? 30.263 61.035 147.922 1.00 22.71 180 LEU D CA 1
ATOM 9286 C C . LEU D 1 166 ? 31.659 61.180 148.534 1.00 24.11 180 LEU D C 1
ATOM 9287 O O . LEU D 1 166 ? 31.866 61.989 149.443 1.00 28.19 180 LEU D O 1
ATOM 9292 N N . ILE D 1 167 ? 32.609 60.392 148.037 1.00 20.87 181 ILE D N 1
ATOM 9293 C CA . ILE D 1 167 ? 33.985 60.442 148.526 1.00 26.34 181 ILE D CA 1
ATOM 9294 C C . ILE D 1 167 ? 34.547 61.863 148.352 1.00 29.04 181 ILE D C 1
ATOM 9295 O O . ILE D 1 167 ? 35.049 62.465 149.308 1.00 25.09 181 ILE D O 1
ATOM 9300 N N . CYS D 1 168 ? 34.435 62.388 147.129 1.00 21.99 182 CYS D N 1
ATOM 9301 C CA . CYS D 1 168 ? 34.903 63.733 146.776 1.00 24.84 182 CYS D CA 1
ATOM 9302 C C . CYS D 1 168 ? 34.307 64.763 147.730 1.00 25.56 182 CYS D C 1
ATOM 9303 O O . CYS D 1 168 ? 35.004 65.627 148.271 1.00 24.92 182 CYS D O 1
ATOM 9306 N N . LEU D 1 169 ? 33.000 64.638 147.928 1.00 23.63 183 LEU D N 1
ATOM 9307 C CA . LEU D 1 169 ? 32.206 65.499 148.795 1.00 25.23 183 LEU D CA 1
ATOM 9308 C C . LEU D 1 169 ? 32.647 65.421 150.264 1.00 31.23 183 LEU D C 1
ATOM 9309 O O . LEU D 1 169 ? 32.678 66.434 150.972 1.00 27.03 183 LEU D O 1
ATOM 9314 N N . LYS D 1 170 ? 32.967 64.214 150.721 1.00 31.75 184 LYS D N 1
ATOM 9315 C CA . LYS D 1 170 ? 33.402 64.002 152.098 1.00 37.37 184 LYS D CA 1
ATOM 9316 C C . LYS D 1 170 ? 34.787 64.599 152.333 1.00 36.62 184 LYS D C 1
ATOM 9317 O O . LYS D 1 170 ? 35.144 64.941 153.457 1.00 34.84 184 LYS D O 1
ATOM 9323 N N . ASN D 1 171 ? 35.566 64.717 151.266 1.00 36.14 185 ASN D N 1
ATOM 9324 C CA . ASN D 1 171 ? 36.905 65.272 151.368 1.00 33.09 185 ASN D CA 1
ATOM 9325 C C . ASN D 1 171 ? 36.908 66.772 151.113 1.00 35.56 185 ASN D C 1
ATOM 9326 O O . ASN D 1 171 ? 37.968 67.391 150.988 1.00 41.36 185 ASN D O 1
ATOM 9331 N N . ALA D 1 172 ? 35.715 67.355 151.041 1.00 34.78 186 ALA D N 1
ATOM 9332 C CA . ALA D 1 172 ? 35.587 68.788 150.813 1.00 30.43 186 ALA D CA 1
ATOM 9333 C C . ALA D 1 172 ? 34.492 69.375 151.692 1.00 32.41 186 ALA D C 1
ATOM 9334 O O . ALA D 1 172 ? 33.534 69.967 151.198 1.00 34.72 186 ALA D O 1
ATOM 9336 N N . PRO D 1 173 ? 34.637 69.240 153.019 1.00 35.96 187 PRO D N 1
ATOM 9337 C CA . PRO D 1 173 ? 33.651 69.755 153.975 1.00 33.36 187 PRO D CA 1
ATOM 9338 C C . PRO D 1 173 ? 33.368 71.240 153.827 1.00 34.40 187 PRO D C 1
ATOM 9339 O O . PRO D 1 173 ? 32.345 71.728 154.305 1.00 40.18 187 PRO D O 1
ATOM 9343 N N . ASP D 1 174 ? 34.264 71.959 153.159 1.00 35.14 188 ASP D N 1
ATOM 9344 C CA . ASP D 1 174 ? 34.082 73.394 152.986 1.00 35.18 188 ASP D CA 1
ATOM 9345 C C . ASP D 1 174 ? 33.284 73.779 151.748 1.00 38.93 188 ASP D C 1
ATOM 9346 O O . ASP D 1 174 ? 33.006 74.958 151.513 1.00 41.04 188 ASP D O 1
ATOM 9351 N N . ILE D 1 175 ? 32.915 72.780 150.955 1.00 33.90 189 ILE D N 1
ATOM 9352 C CA . ILE D 1 175 ? 32.102 73.021 149.770 1.00 30.96 189 ILE D CA 1
ATOM 9353 C C . ILE D 1 175 ? 30.728 72.432 150.077 1.00 26.92 189 ILE D C 1
ATOM 9354 O O . ILE D 1 175 ? 30.619 71.286 150.517 1.00 26.91 189 ILE D O 1
ATOM 9359 N N . PRO D 1 176 ? 29.660 73.217 149.872 1.00 25.26 190 PRO D N 1
ATOM 9360 C CA . PRO D 1 176 ? 28.311 72.714 150.148 1.00 28.59 190 PRO D CA 1
ATOM 9361 C C . PRO D 1 176 ? 28.143 71.323 149.534 1.00 30.34 190 PRO D C 1
ATOM 9362 O O . PRO D 1 176 ? 28.436 71.124 148.352 1.00 24.64 190 PRO D O 1
ATOM 9366 N N . ALA D 1 177 ? 27.686 70.373 150.343 1.00 25.58 191 ALA D N 1
ATOM 9367 C CA . ALA D 1 177 ? 27.486 69.004 149.891 1.00 25.52 191 ALA D CA 1
ATOM 9368 C C . ALA D 1 177 ? 26.515 68.917 148.718 1.00 24.87 191 ALA D C 1
ATOM 9369 O O . ALA D 1 177 ? 26.629 68.018 147.885 1.00 25.62 191 ALA D O 1
ATOM 9371 N N . LYS D 1 178 ? 25.571 69.851 148.642 1.00 22.45 192 LYS D N 1
ATOM 9372 C CA . LYS D 1 178 ? 24.592 69.847 147.558 1.00 25.77 192 LYS D CA 1
ATOM 9373 C C . LYS D 1 178 ? 25.142 70.310 146.206 1.00 26.21 192 LYS D C 1
ATOM 9374 O O . LYS D 1 178 ? 24.392 70.395 145.232 1.00 30.97 192 LYS D O 1
ATOM 9380 N N . ASN D 1 179 ? 26.437 70.605 146.143 1.00 23.67 193 ASN D N 1
ATOM 9381 C CA . ASN D 1 179 ? 27.065 71.063 144.899 1.00 27.68 193 ASN D CA 1
ATOM 9382 C C . ASN D 1 179 ? 27.674 69.929 144.073 1.00 28.58 193 ASN D C 1
ATOM 9383 O O . ASN D 1 179 ? 28.160 70.164 142.964 1.00 21.53 193 ASN D O 1
ATOM 9388 N N . PHE D 1 180 ? 27.662 68.713 144.617 1.00 22.62 194 PHE D N 1
ATOM 9389 C CA . PHE D 1 180 ? 28.233 67.561 143.925 1.00 23.44 194 PHE D CA 1
ATOM 9390 C C . PHE D 1 180 ? 27.157 66.729 143.227 1.00 24.97 194 PHE D C 1
ATOM 9391 O O . PHE D 1 180 ? 26.136 66.388 143.827 1.00 22.77 194 PHE D O 1
ATOM 9399 N N . HIS D 1 181 ? 27.405 66.410 141.957 1.00 18.19 195 HIS D N 1
ATOM 9400 C CA . HIS D 1 181 ? 26.470 65.654 141.132 1.00 22.82 195 HIS D CA 1
ATOM 9401 C C . HIS D 1 181 ? 27.078 64.400 140.523 1.00 21.94 195 HIS D C 1
ATOM 9402 O O . HIS D 1 181 ? 28.257 64.372 140.183 1.00 26.11 195 HIS D O 1
ATOM 9409 N N . ALA D 1 182 ? 26.258 63.366 140.388 1.00 18.85 196 ALA D N 1
ATOM 9410 C CA . ALA D 1 182 ? 26.677 62.124 139.753 1.00 23.32 196 ALA D CA 1
ATOM 9411 C C . ALA D 1 182 ? 25.783 62.099 138.520 1.00 23.40 196 ALA D C 1
ATOM 9412 O O . ALA D 1 182 ? 24.552 62.136 138.635 1.00 26.70 196 ALA D O 1
ATOM 9414 N N . LEU D 1 183 ? 26.397 62.046 137.347 1.00 17.58 197 LEU D N 1
ATOM 9415 C CA . LEU D 1 183 ? 25.655 62.077 136.096 1.00 21.52 197 LEU D CA 1
ATOM 9416 C C . LEU D 1 183 ? 24.790 60.876 135.743 1.00 22.23 197 LEU D C 1
ATOM 9417 O O . LEU D 1 183 ? 25.294 59.760 135.573 1.00 26.69 197 LEU D O 1
ATOM 9422 N N . THR D 1 184 ? 23.485 61.111 135.622 1.00 20.18 198 THR D N 1
ATOM 9423 C CA . THR D 1 184 ? 22.556 60.055 135.219 1.00 17.56 198 THR D CA 1
ATOM 9424 C C . THR D 1 184 ? 21.774 60.552 133.999 1.00 18.39 198 THR D C 1
ATOM 9425 O O . THR D 1 184 ? 20.893 59.858 133.490 1.00 19.70 198 THR D O 1
ATOM 9429 N N . ARG D 1 185 ? 22.133 61.742 133.511 1.00 17.39 199 ARG D N 1
ATOM 9430 C CA . ARG D 1 185 ? 21.452 62.346 132.367 1.00 18.29 199 ARG D CA 1
ATOM 9431 C C . ARG D 1 185 ? 21.542 61.529 131.087 1.00 19.66 199 ARG D C 1
ATOM 9432 O O . ARG D 1 185 ? 20.586 61.489 130.307 1.00 19.82 199 ARG D O 1
ATOM 9440 N N . LEU D 1 186 ? 22.676 60.878 130.851 1.00 16.90 200 LEU D N 1
ATOM 9441 C CA . LEU D 1 186 ? 22.781 60.068 129.649 1.00 13.94 200 LEU D CA 1
ATOM 9442 C C . LEU D 1 186 ? 21.711 58.971 129.681 1.00 21.12 200 LEU D C 1
ATOM 9443 O O . LEU D 1 186 ? 21.048 58.721 128.676 1.00 23.27 200 LEU D O 1
ATOM 9448 N N . ASP D 1 187 ? 21.536 58.322 130.830 1.00 17.10 201 ASP D N 1
ATOM 9449 C CA . ASP D 1 187 ? 20.534 57.266 130.937 1.00 22.35 201 ASP D CA 1
ATOM 9450 C C . ASP D 1 187 ? 19.134 57.840 130.854 1.00 21.90 201 ASP D C 1
ATOM 9451 O O . ASP D 1 187 ? 18.228 57.195 130.334 1.00 21.37 201 ASP D O 1
ATOM 9456 N N . GLU D 1 188 ? 18.950 59.056 131.354 1.00 21.55 202 GLU D N 1
ATOM 9457 C CA . GLU D 1 188 ? 17.637 59.676 131.257 1.00 23.47 202 GLU D CA 1
ATOM 9458 C C . GLU D 1 188 ? 17.327 59.938 129.778 1.00 20.00 202 GLU D C 1
ATOM 9459 O O . GLU D 1 188 ? 16.204 59.725 129.326 1.00 23.58 202 GLU D O 1
ATOM 9465 N N . ASN D 1 189 ? 18.327 60.388 129.031 1.00 19.31 203 ASN D N 1
ATOM 9466 C CA . ASN D 1 189 ? 18.141 60.674 127.612 1.00 25.04 203 ASN D CA 1
ATOM 9467 C C . ASN D 1 189 ? 17.815 59.404 126.833 1.00 22.26 203 ASN D C 1
ATOM 9468 O O . ASN D 1 189 ? 16.954 59.395 125.957 1.00 18.56 203 ASN D O 1
ATOM 9473 N N . ARG D 1 190 ? 18.515 58.331 127.160 1.00 17.39 204 ARG D N 1
ATOM 9474 C CA . ARG D 1 190 ? 18.301 57.074 126.489 1.00 17.42 204 ARG D CA 1
ATOM 9475 C C . ARG D 1 190 ? 16.922 56.523 126.838 1.00 20.15 204 ARG D C 1
ATOM 9476 O O . ARG D 1 190 ? 16.228 55.987 125.974 1.00 19.12 204 ARG D O 1
ATOM 9484 N N . ALA D 1 191 ? 16.521 56.664 128.098 1.00 17.03 205 ALA D N 1
ATOM 9485 C CA . ALA D 1 191 ? 15.218 56.173 128.528 1.00 20.73 205 ALA D CA 1
ATOM 9486 C C . ALA D 1 191 ? 14.146 56.975 127.795 1.00 25.98 205 ALA D C 1
ATOM 9487 O O . ALA D 1 191 ? 13.141 56.431 127.327 1.00 24.28 205 ALA D O 1
ATOM 9489 N N . LYS D 1 192 ? 14.383 58.277 127.692 1.00 24.23 206 LYS D N 1
ATOM 9490 C CA . LYS D 1 192 ? 13.468 59.176 127.009 1.00 27.44 206 LYS D CA 1
ATOM 9491 C C . LYS D 1 192 ? 13.348 58.698 125.555 1.00 26.75 206 LYS D C 1
ATOM 9492 O O . LYS D 1 192 ? 12.252 5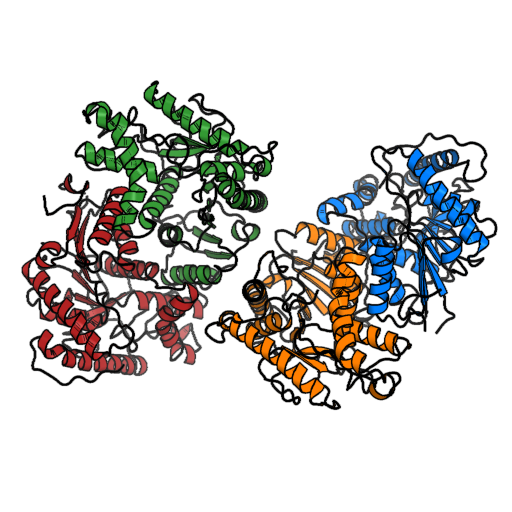8.626 124.990 1.00 21.40 206 LYS D O 1
ATOM 9498 N N . CYS D 1 193 ? 14.487 58.357 124.963 1.00 21.21 207 CYS D N 1
ATOM 9499 C CA . CYS D 1 193 ? 14.509 57.879 123.597 1.00 26.03 207 CYS D CA 1
ATOM 9500 C C . CYS D 1 193 ? 13.720 56.574 123.461 1.00 28.42 207 CYS D C 1
ATOM 9501 O O . CYS D 1 193 ? 12.939 56.411 122.526 1.00 25.56 207 CYS D O 1
ATOM 9504 N N . GLN D 1 194 ? 13.925 55.645 124.389 1.00 20.75 208 GLN D N 1
ATOM 9505 C CA . GLN D 1 194 ? 13.224 54.372 124.317 1.00 23.04 208 GLN D CA 1
ATOM 9506 C C . GLN D 1 194 ? 11.712 54.492 124.516 1.00 25.20 208 GLN D C 1
ATOM 9507 O O . GLN D 1 194 ? 10.949 53.775 123.874 1.00 26.94 208 GLN D O 1
ATOM 9513 N N . LEU D 1 195 ? 11.279 55.392 125.394 1.00 22.37 209 LEU D N 1
ATOM 9514 C CA . LEU D 1 195 ? 9.855 55.600 125.626 1.00 24.26 209 LEU D CA 1
ATOM 9515 C C . LEU D 1 195 ? 9.194 56.165 124.371 1.00 24.51 209 LEU D C 1
ATOM 9516 O O . LEU D 1 195 ? 8.087 55.765 124.015 1.00 25.47 209 LEU D O 1
ATOM 9521 N N . ALA D 1 196 ? 9.879 57.088 123.701 1.00 25.49 210 ALA D N 1
ATOM 9522 C CA . ALA D 1 196 ? 9.363 57.714 122.480 1.00 27.22 210 ALA D CA 1
ATOM 9523 C C . ALA D 1 196 ? 9.199 56.687 121.357 1.00 26.74 210 ALA D C 1
ATOM 9524 O O . ALA D 1 196 ? 8.183 56.663 120.670 1.00 26.14 210 ALA D O 1
ATOM 9526 N N . LEU D 1 197 ? 10.208 55.847 121.169 1.00 21.57 211 LEU D N 1
ATOM 9527 C CA . LEU D 1 197 ? 10.145 54.824 120.144 1.00 32.43 211 LEU D CA 1
ATOM 9528 C C . LEU D 1 197 ? 8.942 53.916 120.441 1.00 36.14 211 LEU D C 1
ATOM 9529 O O . LEU D 1 197 ? 8.018 53.790 119.631 1.00 35.56 211 LEU D O 1
ATOM 9534 N N . LYS D 1 198 ? 8.955 53.304 121.620 1.00 34.90 212 LYS D N 1
ATOM 9535 C CA . LYS D 1 198 ? 7.883 52.415 122.038 1.00 32.62 212 LYS D CA 1
ATOM 9536 C C . LYS D 1 198 ? 6.508 53.008 121.729 1.00 34.08 212 LYS D C 1
ATOM 9537 O O . LYS D 1 198 ? 5.685 52.373 121.066 1.00 32.75 212 LYS D O 1
ATOM 9543 N N . ALA D 1 199 ? 6.272 54.225 122.202 1.00 27.58 213 ALA D N 1
ATOM 9544 C CA . ALA D 1 199 ? 4.999 54.909 121.996 1.00 27.15 213 ALA D CA 1
ATOM 9545 C C . ALA D 1 199 ? 4.798 55.429 120.568 1.00 31.58 213 ALA D C 1
ATOM 9546 O O . ALA D 1 199 ? 3.738 55.967 120.248 1.00 32.98 213 ALA D O 1
ATOM 9548 N N . GLY D 1 200 ? 5.814 55.278 119.721 1.00 30.98 214 GLY D N 1
ATOM 9549 C CA . GLY D 1 200 ? 5.715 55.757 118.352 1.00 33.76 214 GLY D CA 1
ATOM 9550 C C . GLY D 1 200 ? 5.595 57.272 118.236 1.00 36.27 214 GLY D C 1
ATOM 9551 O O . GLY D 1 200 ? 4.930 57.776 117.334 1.00 38.08 214 GLY D O 1
ATOM 9552 N N . VAL D 1 201 ? 6.241 57.998 119.145 1.00 33.62 215 VAL D N 1
ATOM 9553 C CA . VAL D 1 201 ? 6.211 59.461 119.159 1.00 32.64 215 VAL D CA 1
ATOM 9554 C C . VAL D 1 201 ? 7.637 59.997 119.030 1.00 32.43 215 VAL D C 1
ATOM 9555 O O . VAL D 1 201 ? 8.594 59.234 119.179 1.00 32.56 215 VAL D O 1
ATOM 9559 N N . PHE D 1 202 ? 7.796 61.288 118.738 1.00 32.02 216 PHE D N 1
ATOM 9560 C CA . PHE D 1 202 ? 9.142 61.857 118.623 1.00 25.89 216 PHE D CA 1
ATOM 9561 C C . PHE D 1 202 ? 9.614 62.235 120.024 1.00 27.75 216 PHE D C 1
ATOM 9562 O O . PHE D 1 202 ? 8.803 62.558 120.892 1.00 26.06 216 PHE D O 1
ATOM 9570 N N . TYR D 1 203 ? 10.920 62.203 120.257 1.00 26.69 217 TYR D N 1
ATOM 9571 C CA . TYR D 1 203 ? 11.421 62.479 121.602 1.00 28.21 217 TYR D CA 1
ATOM 9572 C C . TYR D 1 203 ? 11.111 63.816 122.267 1.00 28.84 217 TYR D C 1
ATOM 9573 O O . TYR D 1 203 ? 11.067 63.879 123.498 1.00 32.15 217 TYR D O 1
ATOM 9582 N N . ASP D 1 204 ? 10.881 64.879 121.497 1.00 30.01 218 ASP D N 1
ATOM 9583 C CA . ASP D 1 204 ? 10.575 66.170 122.125 1.00 27.75 218 ASP D CA 1
ATOM 9584 C C . ASP D 1 204 ? 9.188 66.194 122.753 1.00 28.98 218 ASP D C 1
ATOM 9585 O O . ASP D 1 204 ? 8.800 67.181 123.372 1.00 29.40 218 ASP D O 1
ATOM 9590 N N . LYS D 1 205 ? 8.442 65.106 122.595 1.00 30.24 219 LYS D N 1
ATOM 9591 C CA . LYS D 1 205 ? 7.111 65.015 123.173 1.00 32.06 219 LYS D CA 1
ATOM 9592 C C . LYS D 1 205 ? 7.074 64.064 124.374 1.00 31.95 219 LYS D C 1
ATOM 9593 O O . LYS D 1 205 ? 6.023 63.533 124.727 1.00 35.55 219 LYS D O 1
ATOM 9599 N N . VAL D 1 206 ? 8.234 63.865 124.998 1.00 28.75 220 VAL D N 1
ATOM 9600 C CA . VAL D 1 206 ? 8.368 63.005 126.172 1.00 23.37 220 VAL D CA 1
ATOM 9601 C C . VAL D 1 206 ? 9.012 63.840 127.276 1.00 25.34 220 VAL D C 1
ATOM 9602 O O . VAL D 1 206 ? 10.025 64.499 127.050 1.00 26.45 220 VAL D O 1
ATOM 9606 N N . SER D 1 207 ? 8.437 63.820 128.471 1.00 21.13 221 SER D N 1
ATOM 9607 C CA . SER D 1 207 ? 9.003 64.611 129.552 1.00 21.39 221 SER D CA 1
ATOM 9608 C C . SER D 1 207 ? 8.900 63.892 130.883 1.00 19.18 221 SER D C 1
ATOM 9609 O O . SER D 1 207 ? 8.315 62.806 130.972 1.00 20.81 221 SER D O 1
ATOM 9612 N N . ASN D 1 208 ? 9.456 64.516 131.919 1.00 15.25 222 ASN D N 1
ATOM 9613 C CA . ASN D 1 208 ? 9.393 63.968 133.269 1.00 18.56 222 ASN D CA 1
ATOM 9614 C C . ASN D 1 208 ? 9.973 62.561 133.373 1.00 20.90 222 ASN D C 1
ATOM 9615 O O . ASN D 1 208 ? 9.465 61.727 134.124 1.00 20.85 222 ASN D O 1
ATOM 9620 N N . VAL D 1 209 ? 11.032 62.306 132.612 1.00 19.80 223 VAL D N 1
ATOM 9621 C CA . VAL D 1 209 ? 11.691 61.011 132.626 1.00 23.57 223 VAL D CA 1
ATOM 9622 C C . VAL D 1 209 ? 12.744 61.032 133.732 1.00 22.12 223 VAL D C 1
ATOM 9623 O O . VAL D 1 209 ? 13.722 61.777 133.653 1.00 23.33 223 VAL D O 1
ATOM 9627 N N . THR D 1 210 ? 12.545 60.225 134.768 1.00 23.07 224 THR D N 1
ATOM 9628 C CA . THR D 1 210 ? 13.489 60.205 135.875 1.00 17.11 224 THR D CA 1
ATOM 9629 C C . THR D 1 210 ? 14.302 58.930 135.971 1.00 24.10 224 THR D C 1
ATOM 9630 O O . THR D 1 210 ? 13.788 57.837 135.743 1.00 23.31 224 THR D O 1
ATOM 9634 N N . ILE D 1 211 ? 15.583 59.083 136.293 1.00 20.51 225 ILE D N 1
ATOM 9635 C CA . ILE D 1 211 ? 16.462 57.943 136.533 1.00 17.84 225 ILE D CA 1
ATOM 9636 C C . ILE D 1 211 ? 16.744 58.109 138.026 1.00 20.26 225 ILE D C 1
ATOM 9637 O O . ILE D 1 211 ? 17.298 59.130 138.431 1.00 21.68 225 ILE D O 1
ATOM 9642 N N . TRP D 1 212 ? 16.331 57.152 138.851 1.00 18.86 226 TRP D N 1
ATOM 9643 C CA . TRP D 1 212 ? 16.589 57.248 140.287 1.00 17.59 226 TRP D CA 1
ATOM 9644 C C . TRP D 1 212 ? 17.757 56.351 140.668 1.00 22.22 226 TRP D C 1
ATOM 9645 O O . TRP D 1 212 ? 18.100 55.410 139.947 1.00 21.53 226 TRP D O 1
ATOM 9656 N N . GLY D 1 213 ? 18.366 56.659 141.807 1.00 20.98 227 GLY D N 1
ATOM 9657 C CA . GLY D 1 213 ? 19.428 55.830 142.330 1.00 18.09 227 GLY D CA 1
ATOM 9658 C C . GLY D 1 213 ? 20.869 55.946 141.894 1.00 17.19 227 GLY D C 1
ATOM 9659 O O . GLY D 1 213 ? 21.377 57.000 141.524 1.00 22.17 227 GLY D O 1
ATOM 9660 N N . ASN D 1 214 ? 21.532 54.806 141.973 1.00 17.27 228 ASN D N 1
ATOM 9661 C CA . ASN D 1 214 ? 22.929 54.691 141.639 1.00 22.66 228 ASN D CA 1
ATOM 9662 C C . ASN D 1 214 ? 23.099 54.579 140.142 1.00 21.58 228 ASN D C 1
ATOM 9663 O O . ASN D 1 214 ? 22.294 53.937 139.472 1.00 22.85 228 ASN D O 1
ATOM 9668 N N . HIS D 1 215 ? 24.134 55.216 139.611 1.00 22.81 229 HIS D N 1
ATOM 9669 C CA . HIS D 1 215 ? 24.387 55.130 138.183 1.00 23.77 229 HIS D CA 1
ATOM 9670 C C . HIS D 1 215 ? 25.067 53.780 137.980 1.00 24.85 229 HIS D C 1
ATOM 9671 O O . HIS D 1 215 ? 26.289 53.685 137.869 1.00 27.54 229 HIS D O 1
ATOM 9678 N N . SER D 1 216 ? 24.262 52.731 137.964 1.00 25.54 230 SER D N 1
ATOM 9679 C CA . SER D 1 216 ? 24.777 51.380 137.789 1.00 30.82 230 SER D CA 1
ATOM 9680 C C . SER D 1 216 ? 23.649 50.510 137.277 1.00 28.43 230 SER D C 1
ATOM 9681 O O . SER D 1 216 ? 22.621 51.009 136.827 1.00 34.62 230 SER D O 1
ATOM 9684 N N . THR D 1 217 ? 23.823 49.203 137.379 1.00 30.59 231 THR D N 1
ATOM 9685 C CA . THR D 1 217 ? 22.784 48.307 136.915 1.00 32.33 231 THR D CA 1
ATOM 9686 C C . THR D 1 217 ? 21.536 48.360 137.793 1.00 30.71 231 THR D C 1
ATOM 9687 O O . THR D 1 217 ? 20.524 47.756 137.449 1.00 37.05 231 THR D O 1
ATOM 9691 N N . THR D 1 218 ? 21.592 49.058 138.927 1.00 27.01 232 THR D N 1
ATOM 9692 C CA . THR D 1 218 ? 20.401 49.156 139.775 1.00 23.29 232 THR D CA 1
ATOM 9693 C C . THR D 1 218 ? 19.713 50.508 139.549 1.00 24.52 232 THR D C 1
ATOM 9694 O O . THR D 1 218 ? 18.839 50.916 140.315 1.00 18.94 232 THR D O 1
ATOM 9698 N N . GLN D 1 219 ? 20.119 51.225 138.505 1.00 23.94 233 GLN D N 1
ATOM 9699 C CA . GLN D 1 219 ? 19.461 52.497 138.239 1.00 22.34 233 GLN D CA 1
ATOM 9700 C C . GLN D 1 219 ? 17.980 52.216 137.973 1.00 25.71 233 GLN D C 1
ATOM 9701 O O . GLN D 1 219 ? 17.619 51.166 137.430 1.00 23.05 233 GLN D O 1
ATOM 9707 N N . VAL D 1 220 ? 17.122 53.153 138.352 1.00 19.52 234 VAL D N 1
ATOM 9708 C CA . VAL D 1 220 ? 15.705 52.949 138.161 1.00 22.53 234 VAL D CA 1
ATOM 9709 C C . VAL D 1 220 ? 15.041 53.903 137.185 1.00 22.43 234 VAL D C 1
ATOM 9710 O O . VAL D 1 220 ? 14.844 55.075 137.496 1.00 23.08 234 VAL D O 1
ATOM 9714 N N . PRO D 1 221 ? 14.698 53.417 135.981 1.00 24.83 235 PRO D N 1
ATOM 9715 C CA . PRO D 1 221 ? 14.038 54.332 135.044 1.00 21.07 235 PRO D CA 1
ATOM 9716 C C . PRO D 1 221 ? 12.591 54.361 135.514 1.00 22.30 235 PRO D C 1
ATOM 9717 O O . PRO D 1 221 ? 11.956 53.314 135.640 1.00 27.82 235 PRO D O 1
ATOM 9721 N N . ASP D 1 222 ? 12.071 55.549 135.774 1.00 17.49 236 ASP D N 1
ATOM 9722 C CA . ASP D 1 222 ? 10.713 55.702 136.268 1.00 20.29 236 ASP D CA 1
ATOM 9723 C C . ASP D 1 222 ? 9.694 56.130 135.197 1.00 21.66 236 ASP D C 1
ATOM 9724 O O . ASP D 1 222 ? 9.734 57.254 134.706 1.00 25.88 236 ASP D O 1
ATOM 9729 N N . PHE D 1 223 ? 8.785 55.220 134.839 1.00 17.73 237 PHE D N 1
ATOM 9730 C CA . PHE D 1 223 ? 7.752 55.511 133.835 1.00 20.80 237 PHE D CA 1
ATOM 9731 C C . PHE D 1 223 ? 6.461 56.001 134.480 1.00 17.83 237 PHE D C 1
ATOM 9732 O O . PHE D 1 223 ? 5.666 56.687 133.850 1.00 26.96 237 PHE D O 1
ATOM 9740 N N . LEU D 1 224 ? 6.256 55.643 135.739 1.00 19.53 238 LEU D N 1
ATOM 9741 C CA . LEU D 1 224 ? 5.069 56.070 136.464 1.00 20.45 238 LEU D CA 1
ATOM 9742 C C . LEU D 1 224 ? 4.915 57.594 136.433 1.00 21.06 238 LEU D C 1
ATOM 9743 O O . LEU D 1 224 ? 3.803 58.105 136.351 1.00 25.91 238 LEU D O 1
ATOM 9748 N N . ASN D 1 225 ? 6.032 58.320 136.491 1.00 25.84 239 ASN D N 1
ATOM 9749 C CA . ASN D 1 225 ? 5.991 59.782 136.502 1.00 19.97 239 ASN D CA 1
ATOM 9750 C C . ASN D 1 225 ? 6.280 60.417 135.140 1.00 20.94 239 ASN D C 1
ATOM 9751 O O . ASN D 1 225 ? 6.097 61.624 134.959 1.00 23.92 239 ASN D O 1
ATOM 9756 N N . ALA D 1 226 ? 6.735 59.615 134.184 1.00 15.63 240 ALA D N 1
ATOM 9757 C CA . ALA D 1 226 ? 7.048 60.145 132.868 1.00 22.07 240 ALA D CA 1
ATOM 9758 C C . ALA D 1 226 ? 5.757 60.519 132.142 1.00 25.62 240 ALA D C 1
ATOM 9759 O O . ALA D 1 226 ? 4.667 60.114 132.547 1.00 24.77 240 ALA D O 1
ATOM 9761 N N . LYS D 1 227 ? 5.886 61.310 131.084 1.00 24.27 241 LYS D N 1
ATOM 9762 C CA . LYS D 1 227 ? 4.727 61.724 130.311 1.00 25.66 241 LYS D CA 1
ATOM 9763 C C . LYS D 1 227 ? 5.026 61.718 128.826 1.00 30.36 241 LYS D C 1
ATOM 9764 O O . LYS D 1 227 ? 6.173 61.893 128.397 1.00 24.88 241 LYS D O 1
ATOM 9770 N N . ILE D 1 228 ? 3.983 61.490 128.043 1.00 30.39 242 ILE D N 1
ATOM 9771 C CA . ILE D 1 228 ? 4.110 61.489 126.604 1.00 35.14 242 ILE D CA 1
ATOM 9772 C C . ILE D 1 228 ? 3.053 62.438 126.073 1.00 37.86 242 ILE D C 1
ATOM 9773 O O . ILE D 1 228 ? 1.860 62.134 126.080 1.00 36.92 242 ILE D O 1
ATOM 9778 N N . ASP D 1 229 ? 3.513 63.608 125.643 1.00 38.53 243 ASP D N 1
ATOM 9779 C CA . ASP D 1 229 ? 2.640 64.641 125.119 1.00 40.05 243 ASP D CA 1
ATOM 9780 C C . ASP D 1 229 ? 1.595 65.001 126.175 1.00 39.08 243 ASP D C 1
ATOM 9781 O O . ASP D 1 229 ? 0.393 65.027 125.896 1.00 38.36 243 ASP D O 1
ATOM 9786 N N . GLY D 1 230 ? 2.067 65.259 127.394 1.00 31.01 244 GLY D N 1
ATOM 9787 C CA . GLY D 1 230 ? 1.177 65.632 128.482 1.00 30.57 244 GLY D CA 1
ATOM 9788 C C . GLY D 1 230 ? 0.471 64.510 129.229 1.00 29.90 244 GLY D C 1
ATOM 9789 O O . GLY D 1 230 ? 0.065 64.693 130.375 1.00 31.59 244 GLY D O 1
ATOM 9790 N N . ARG D 1 231 ? 0.308 63.352 128.598 1.00 30.52 245 ARG D N 1
ATOM 9791 C CA . ARG D 1 231 ? -0.357 62.238 129.261 1.00 34.15 245 ARG D CA 1
ATOM 9792 C C . ARG D 1 231 ? 0.603 61.283 129.974 1.00 35.38 245 ARG D C 1
ATOM 9793 O O . ARG D 1 231 ? 1.728 61.042 129.517 1.00 32.19 245 ARG D O 1
ATOM 9801 N N . PRO D 1 232 ? 0.163 60.722 131.111 1.00 34.91 246 PRO D N 1
ATOM 9802 C CA . PRO D 1 232 ? 0.994 59.786 131.875 1.00 27.85 246 PRO D CA 1
ATOM 9803 C C . PRO D 1 232 ? 1.383 58.635 130.958 1.00 31.11 246 PRO D C 1
ATOM 9804 O O . PRO D 1 232 ? 0.605 58.236 130.084 1.00 36.42 246 PRO D O 1
ATOM 9808 N N . VAL D 1 233 ? 2.582 58.104 131.156 1.00 29.15 247 VAL D N 1
ATOM 9809 C CA . VAL D 1 233 ? 3.093 57.015 130.338 1.00 21.11 247 VAL D CA 1
ATOM 9810 C C . VAL D 1 233 ? 2.263 55.744 130.407 1.00 24.56 247 VAL D C 1
ATOM 9811 O O . VAL D 1 233 ? 2.072 55.066 129.396 1.00 25.36 247 VAL D O 1
ATOM 9815 N N . LYS D 1 234 ? 1.758 55.427 131.592 1.00 29.73 248 LYS D N 1
ATOM 9816 C CA . LYS D 1 234 ? 0.963 54.221 131.770 1.00 27.38 248 LYS D CA 1
ATOM 9817 C C . LYS D 1 234 ? -0.383 54.250 131.048 1.00 30.16 248 LYS D C 1
ATOM 9818 O O . LYS D 1 234 ? -0.983 53.205 130.815 1.00 36.76 248 LYS D O 1
ATOM 9824 N N . GLU D 1 235 ? -0.850 55.440 130.686 1.00 30.54 249 GLU D N 1
ATOM 9825 C CA . GLU D 1 235 ? -2.105 55.567 129.959 1.00 33.07 249 GLU D CA 1
ATOM 9826 C C . GLU D 1 235 ? -1.854 55.497 128.458 1.00 33.04 249 GLU D C 1
ATOM 9827 O O . GLU D 1 235 ? -2.768 55.220 127.692 1.00 32.78 249 GLU D O 1
ATOM 9833 N N . VAL D 1 236 ? -0.615 55.743 128.043 1.00 32.24 250 VAL D N 1
ATOM 9834 C CA . VAL D 1 236 ? -0.266 55.718 126.626 1.00 27.21 250 VAL D CA 1
ATOM 9835 C C . VAL D 1 236 ? 0.294 54.372 126.202 1.00 29.12 250 VAL D C 1
ATOM 9836 O O . VAL D 1 236 ? -0.182 53.769 125.245 1.00 31.48 250 VAL D O 1
ATOM 9840 N N . ILE D 1 237 ? 1.324 53.914 126.902 1.00 31.93 251 ILE D N 1
ATOM 9841 C CA . ILE D 1 237 ? 1.927 52.621 126.600 1.00 30.35 251 ILE D CA 1
ATOM 9842 C C . ILE D 1 237 ? 1.202 51.586 127.464 1.00 31.31 251 ILE D C 1
ATOM 9843 O O . ILE D 1 237 ? 1.262 51.639 128.693 1.00 33.12 251 ILE D O 1
ATOM 9848 N N . LYS D 1 238 ? 0.504 50.653 126.831 1.00 34.44 252 LYS D N 1
ATOM 9849 C CA . LYS D 1 238 ? -0.235 49.655 127.597 1.00 39.60 252 LYS D CA 1
ATOM 9850 C C . LYS D 1 238 ? 0.463 48.311 127.783 1.00 40.72 252 LYS D C 1
ATOM 9851 O O . LYS D 1 238 ? -0.016 47.466 128.540 1.00 44.47 252 LYS D O 1
ATOM 9857 N N . ARG D 1 239 ? 1.591 48.111 127.103 1.00 37.26 253 ARG D N 1
ATOM 9858 C CA . ARG D 1 239 ? 2.338 46.868 127.243 1.00 28.80 253 ARG D CA 1
ATOM 9859 C C . ARG D 1 239 ? 3.080 46.941 128.568 1.00 35.31 253 ARG D C 1
ATOM 9860 O O . ARG D 1 239 ? 4.250 47.349 128.622 1.00 34.88 253 ARG D O 1
ATOM 9868 N N . THR D 1 240 ? 2.378 46.560 129.634 1.00 32.59 254 THR D N 1
ATOM 9869 C CA . THR D 1 240 ? 2.917 46.584 130.986 1.00 36.76 254 THR D CA 1
ATOM 9870 C C . THR D 1 240 ? 4.172 45.731 131.175 1.00 34.17 254 THR D C 1
ATOM 9871 O O . THR D 1 240 ? 5.078 46.117 131.909 1.00 36.27 254 THR D O 1
ATOM 9875 N N . LYS D 1 241 ? 4.237 44.581 130.515 1.00 36.53 255 LYS D N 1
ATOM 9876 C CA . LYS D 1 241 ? 5.415 43.734 130.636 1.00 37.85 255 LYS D CA 1
ATOM 9877 C C . LYS D 1 241 ? 6.650 44.494 130.139 1.00 37.15 255 LYS D C 1
ATOM 9878 O O . LYS D 1 241 ? 7.736 44.375 130.712 1.00 35.78 255 LYS D O 1
ATOM 9884 N N . TRP D 1 242 ? 6.482 45.269 129.071 1.00 32.76 256 TRP D N 1
ATOM 9885 C CA . TRP D 1 242 ? 7.585 46.045 128.516 1.00 31.89 256 TRP D CA 1
ATOM 9886 C C . TRP D 1 242 ? 7.960 47.128 129.524 1.00 31.57 256 TRP D C 1
ATOM 9887 O O . TRP D 1 242 ? 9.131 47.280 129.892 1.00 29.83 256 TRP D O 1
ATOM 9898 N N . LEU D 1 243 ? 6.957 47.874 129.974 1.00 23.84 257 LEU D N 1
ATOM 9899 C CA . LEU D 1 243 ? 7.200 48.930 130.934 1.00 28.23 257 LEU D CA 1
ATOM 9900 C C . LEU D 1 243 ? 7.926 48.414 132.159 1.00 31.24 257 LEU D C 1
ATOM 9901 O O . LEU D 1 243 ? 8.808 49.083 132.680 1.00 32.03 257 LEU D O 1
ATOM 9906 N N . GLU D 1 244 ? 7.563 47.219 132.610 1.00 33.79 258 GLU D N 1
ATOM 9907 C CA . GLU D 1 244 ? 8.163 46.667 133.813 1.00 37.76 258 GLU D CA 1
ATOM 9908 C C . GLU D 1 244 ? 9.415 45.806 133.694 1.00 39.10 258 GLU D C 1
ATOM 9909 O O . GLU D 1 244 ? 10.163 45.712 134.658 1.00 36.86 258 GLU D O 1
ATOM 9915 N N . GLU D 1 245 ? 9.665 45.173 132.550 1.00 42.39 259 GLU D N 1
ATOM 9916 C CA . GLU D 1 245 ? 10.879 44.366 132.452 1.00 50.37 259 GLU D CA 1
ATOM 9917 C C . GLU D 1 245 ? 11.538 44.212 131.089 1.00 48.87 259 GLU D C 1
ATOM 9918 O O . GLU D 1 245 ? 12.116 43.170 130.779 1.00 54.73 259 GLU D O 1
ATOM 9924 N N . GLU D 1 246 ? 11.455 45.257 130.282 1.00 41.27 260 GLU D N 1
ATOM 9925 C CA . GLU D 1 246 ? 12.095 45.269 128.974 1.00 35.87 260 GLU D CA 1
ATOM 9926 C C . GLU D 1 246 ? 12.689 46.672 128.823 1.00 34.45 260 GLU D C 1
ATOM 9927 O O . GLU D 1 246 ? 13.832 46.840 128.392 1.00 28.05 260 GLU D O 1
ATOM 9933 N N . PHE D 1 247 ? 11.893 47.662 129.222 1.00 27.71 261 PHE D N 1
ATOM 9934 C CA . PHE D 1 247 ? 12.263 49.067 129.175 1.00 27.58 261 PHE D CA 1
ATOM 9935 C C . PHE D 1 247 ? 13.576 49.300 129.917 1.00 25.87 261 PHE D C 1
ATOM 9936 O O . PHE D 1 247 ? 14.522 49.845 129.352 1.00 22.24 261 PHE D O 1
ATOM 9944 N N . THR D 1 248 ? 13.638 48.874 131.173 1.00 24.41 262 THR D N 1
ATOM 9945 C CA . THR D 1 248 ? 14.860 49.040 131.961 1.00 28.18 262 THR D CA 1
ATOM 9946 C C . THR D 1 248 ? 16.038 48.323 131.296 1.00 27.22 262 THR D C 1
ATOM 9947 O O . THR D 1 248 ? 17.119 48.889 131.162 1.00 26.15 262 THR D O 1
ATOM 9951 N N . ILE D 1 249 ? 15.826 47.079 130.879 1.00 26.21 263 ILE D N 1
ATOM 9952 C CA . ILE D 1 249 ? 16.885 46.308 130.237 1.00 24.78 263 ILE D CA 1
ATOM 9953 C C . ILE D 1 249 ? 17.401 46.969 128.953 1.00 29.47 263 ILE D C 1
ATOM 9954 O O . ILE D 1 249 ? 18.608 46.963 128.692 1.00 32.49 263 ILE D O 1
ATOM 9959 N N . THR D 1 250 ? 16.498 47.535 128.153 1.00 26.42 264 THR D N 1
ATOM 9960 C CA . THR D 1 250 ? 16.912 48.195 126.918 1.00 28.95 264 THR D CA 1
ATOM 9961 C C . THR D 1 250 ? 17.770 49.424 127.248 1.00 29.04 264 THR D C 1
ATOM 9962 O O . THR D 1 250 ? 18.794 49.663 126.616 1.00 28.50 264 THR D O 1
ATOM 9966 N N . VAL D 1 251 ? 17.357 50.208 128.237 1.00 26.57 265 VAL D N 1
ATOM 9967 C CA . VAL D 1 251 ? 18.146 51.369 128.624 1.00 29.74 265 VAL D CA 1
ATOM 9968 C C . VAL D 1 251 ? 19.504 50.880 129.130 1.00 31.96 265 VAL D C 1
ATOM 9969 O O . VAL D 1 251 ? 20.551 51.319 128.667 1.00 21.03 265 VAL D O 1
ATOM 9973 N N . GLN D 1 252 ? 19.469 49.943 130.071 1.00 35.89 266 GLN D N 1
ATOM 9974 C CA . GLN D 1 252 ? 20.679 49.386 130.657 1.00 38.09 266 GLN D CA 1
ATOM 9975 C C . GLN D 1 252 ? 21.676 48.836 129.635 1.00 38.30 266 GLN D C 1
ATOM 9976 O O . GLN D 1 252 ? 22.887 48.926 129.835 1.00 38.07 266 GLN D O 1
ATOM 9982 N N . LYS D 1 253 ? 21.173 48.273 128.540 1.00 39.66 267 LYS D N 1
ATOM 9983 C CA . LYS D 1 253 ? 22.042 47.686 127.523 1.00 38.91 267 LYS D CA 1
ATOM 9984 C C . LYS D 1 253 ? 22.431 48.584 126.356 1.00 40.19 267 LYS D C 1
ATOM 9985 O O . LYS D 1 253 ? 23.245 48.189 125.519 1.00 35.28 267 LYS D O 1
ATOM 9991 N N . ARG D 1 254 ? 21.855 49.780 126.294 1.00 37.68 268 ARG D N 1
ATOM 9992 C CA . ARG D 1 254 ? 22.136 50.704 125.200 1.00 36.47 268 ARG D CA 1
ATOM 9993 C C . ARG D 1 254 ? 23.639 50.920 124.973 1.00 39.77 268 ARG D C 1
ATOM 9994 O O . ARG D 1 254 ? 24.113 50.865 123.833 1.00 37.43 268 ARG D O 1
ATOM 10002 N N . GLY D 1 255 ? 24.383 51.159 126.053 1.00 40.25 269 GLY D N 1
ATOM 10003 C CA . GLY D 1 255 ? 25.816 51.366 125.930 1.00 42.08 269 GLY D CA 1
ATOM 10004 C C . GLY D 1 255 ? 26.542 50.166 125.338 1.00 45.69 269 GLY D C 1
ATOM 10005 O O . GLY D 1 255 ? 27.521 50.321 124.598 1.00 41.14 269 GLY D O 1
ATOM 10006 N N . GLY D 1 256 ? 26.063 48.966 125.660 1.00 48.23 270 GLY D N 1
ATOM 10007 C CA . GLY D 1 256 ? 26.679 47.751 125.151 1.00 49.27 270 GLY D CA 1
ATOM 10008 C C . GLY D 1 256 ? 26.316 47.484 123.706 1.00 53.07 270 GLY D C 1
ATOM 10009 O O . GLY D 1 256 ? 27.116 46.944 122.944 1.00 55.47 270 GLY D O 1
ATOM 10010 N N . ALA D 1 257 ? 25.104 47.865 123.323 1.00 54.35 271 ALA D N 1
ATOM 10011 C CA . ALA D 1 257 ? 24.635 47.662 121.960 1.00 57.31 271 ALA D CA 1
ATOM 10012 C C . ALA D 1 257 ? 25.344 48.625 121.011 1.00 58.68 271 ALA D C 1
ATOM 10013 O O . ALA D 1 257 ? 25.338 48.432 119.790 1.00 55.45 271 ALA D O 1
ATOM 10015 N N . LEU D 1 258 ? 25.948 49.662 121.585 1.00 59.64 272 LEU D N 1
ATOM 10016 C CA . LEU D 1 258 ? 26.671 50.664 120.806 1.00 59.80 272 LEU D CA 1
ATOM 10017 C C . LEU D 1 258 ? 28.108 50.243 120.513 1.00 61.91 272 LEU D C 1
ATOM 10018 O O . LEU D 1 258 ? 28.698 50.690 119.530 1.00 65.26 272 LEU D O 1
ATOM 10023 N N . ILE D 1 259 ? 28.679 49.396 121.364 1.00 63.52 273 ILE D N 1
ATOM 10024 C CA . ILE D 1 259 ? 30.045 48.944 121.144 1.00 69.29 273 ILE D CA 1
ATOM 10025 C C . ILE D 1 259 ? 30.099 47.968 119.972 1.00 72.98 273 ILE D C 1
ATOM 10026 O O . ILE D 1 259 ? 31.069 47.959 119.214 1.00 73.07 273 ILE D O 1
ATOM 10031 N N . GLN D 1 260 ? 29.054 47.155 119.817 1.00 74.77 274 GLN D N 1
ATOM 10032 C CA . GLN D 1 260 ? 29.006 46.180 118.729 1.00 75.73 274 GLN D CA 1
ATOM 10033 C C . GLN D 1 260 ? 28.731 46.848 117.381 1.00 73.44 274 GLN D C 1
ATOM 10034 O O . GLN D 1 260 ? 29.297 46.453 116.361 1.00 72.36 274 GLN D O 1
ATOM 10040 N N . LYS D 1 261 ? 27.867 47.859 117.382 1.00 70.47 275 LYS D N 1
ATOM 10041 C CA . LYS D 1 261 ? 27.538 48.587 116.160 1.00 69.93 275 LYS D CA 1
ATOM 10042 C C . LYS D 1 261 ? 28.701 49.512 115.810 1.00 74.11 275 LYS D C 1
ATOM 10043 O O . LYS D 1 261 ? 29.611 49.141 115.067 1.00 74.62 275 LYS D O 1
ATOM 10049 N N . TRP D 1 262 ? 28.652 50.721 116.363 1.00 77.97 276 TRP D N 1
ATOM 10050 C CA . TRP D 1 262 ? 29.676 51.736 116.146 1.00 82.11 276 TRP D CA 1
ATOM 10051 C C . TRP D 1 262 ? 31.062 51.099 116.225 1.00 81.39 276 TRP D C 1
ATOM 10052 O O . TRP D 1 262 ? 31.996 51.532 115.549 1.00 81.86 276 TRP D O 1
ATOM 10063 N N . GLY D 1 263 ? 31.182 50.058 117.042 1.00 78.93 277 GLY D N 1
ATOM 10064 C CA . GLY D 1 263 ? 32.459 49.389 117.193 1.00 77.75 277 GLY D CA 1
ATOM 10065 C C . GLY D 1 263 ? 33.220 49.944 118.379 1.00 77.49 277 GLY D C 1
ATOM 10066 O O . GLY D 1 263 ? 34.243 49.391 118.788 1.00 76.45 277 GLY D O 1
ATOM 10067 N N . ARG D 1 264 ? 32.716 51.043 118.937 1.00 76.62 278 ARG D N 1
ATOM 10068 C CA . ARG D 1 264 ? 33.354 51.674 120.085 1.00 74.55 278 ARG D CA 1
ATOM 10069 C C . ARG D 1 264 ? 32.388 52.502 120.949 1.00 70.63 278 ARG D C 1
ATOM 10070 O O . ARG D 1 264 ? 31.166 52.483 120.750 1.00 68.18 278 ARG D O 1
ATOM 10078 N N . SER D 1 265 ? 32.968 53.232 121.901 1.00 66.17 279 SER D N 1
ATOM 10079 C CA . SER D 1 265 ? 32.258 54.069 122.867 1.00 57.91 279 SER D CA 1
ATOM 10080 C C . SER D 1 265 ? 31.238 55.056 122.319 1.00 52.94 279 SER D C 1
ATOM 10081 O O . SER D 1 265 ? 31.160 55.307 121.117 1.00 58.19 279 SER D O 1
ATOM 10084 N N . SER D 1 266 ? 30.468 55.621 123.242 1.00 43.60 280 SER D N 1
ATOM 10085 C CA . SER D 1 266 ? 29.449 56.606 122.926 1.00 34.08 280 SER D CA 1
ATOM 10086 C C . SER D 1 266 ? 29.858 57.959 123.533 1.00 29.72 280 SER D C 1
ATOM 10087 O O . SER D 1 266 ? 29.107 58.589 124.297 1.00 23.67 280 SER D O 1
ATOM 10090 N N . ALA D 1 267 ? 31.067 58.390 123.181 1.00 21.52 281 ALA D N 1
ATOM 10091 C CA . ALA D 1 267 ? 31.620 59.654 123.662 1.00 22.49 281 ALA D CA 1
ATOM 10092 C C . ALA D 1 267 ? 30.784 60.848 123.212 1.00 20.52 281 ALA D C 1
ATOM 10093 O O . ALA D 1 267 ? 30.502 61.749 124.005 1.00 22.42 281 ALA D O 1
ATOM 10095 N N . ALA D 1 268 ? 30.384 60.847 121.942 1.00 18.53 282 ALA D N 1
ATOM 10096 C CA . ALA D 1 268 ? 29.598 61.941 121.392 1.00 18.49 282 ALA D CA 1
ATOM 10097 C C . ALA D 1 268 ? 28.300 62.207 122.153 1.00 20.63 282 ALA D C 1
ATOM 10098 O O . ALA D 1 268 ? 28.069 63.322 122.618 1.00 16.74 282 ALA D O 1
ATOM 10100 N N . SER D 1 269 ? 27.454 61.191 122.284 1.00 20.99 283 SER D N 1
ATOM 10101 C CA . SER D 1 269 ? 26.190 61.382 122.987 1.00 24.88 283 SER D CA 1
ATOM 10102 C C . SER D 1 269 ? 26.415 61.575 124.479 1.00 20.27 283 SER D C 1
ATOM 10103 O O . SER D 1 269 ? 25.607 62.216 125.149 1.00 21.04 283 SER D O 1
ATOM 10106 N N . THR D 1 270 ? 27.513 61.038 125.008 1.00 21.28 284 THR D N 1
ATOM 10107 C CA . THR D 1 270 ? 27.800 61.216 126.433 1.00 19.64 284 THR D CA 1
ATOM 10108 C C . THR D 1 270 ? 28.124 62.701 126.654 1.00 19.65 284 THR D C 1
ATOM 10109 O O . THR D 1 270 ? 27.671 63.315 127.626 1.00 20.40 284 THR D O 1
ATOM 10113 N N . ALA D 1 271 ? 28.900 63.280 125.743 1.00 14.37 285 ALA D N 1
ATOM 10114 C CA . ALA D 1 271 ? 29.264 64.694 125.863 1.00 17.64 285 ALA D CA 1
ATOM 10115 C C . ALA D 1 271 ? 28.001 65.561 125.767 1.00 16.74 285 ALA D C 1
ATOM 10116 O O . ALA D 1 271 ? 27.898 66.611 126.408 1.00 13.73 285 ALA D O 1
ATOM 10118 N N . VAL D 1 272 ? 27.038 65.104 124.974 1.00 13.39 286 VAL D N 1
ATOM 10119 C CA . VAL D 1 272 ? 25.773 65.812 124.838 1.00 16.06 286 VAL D CA 1
ATOM 10120 C C . VAL D 1 272 ? 25.051 65.800 126.191 1.00 17.48 286 VAL D C 1
ATOM 10121 O O . VAL D 1 272 ? 24.578 66.832 126.665 1.00 25.57 286 VAL D O 1
ATOM 10125 N N . SER D 1 273 ? 24.977 64.635 126.821 1.00 14.41 287 SER D N 1
ATOM 10126 C CA . SER D 1 273 ? 24.294 64.534 128.102 1.00 19.47 287 SER D CA 1
ATOM 10127 C C . SER D 1 273 ? 24.981 65.375 129.160 1.00 16.92 287 SER D C 1
ATOM 10128 O O . SER D 1 273 ? 24.319 65.933 130.032 1.00 15.80 287 SER D O 1
ATOM 10131 N N . ILE D 1 274 ? 26.308 65.467 129.098 1.00 22.02 288 ILE D N 1
ATOM 10132 C CA . ILE D 1 274 ? 27.022 66.279 130.082 1.00 20.18 288 ILE D CA 1
ATOM 10133 C C . ILE D 1 274 ? 26.640 67.733 129.839 1.00 19.08 288 ILE D C 1
ATOM 10134 O O . ILE D 1 274 ? 26.398 68.479 130.786 1.00 22.36 288 ILE D O 1
ATOM 10139 N N . ALA D 1 275 ? 26.551 68.124 128.572 1.00 14.59 289 ALA D N 1
ATOM 10140 C CA . ALA D 1 275 ? 26.155 69.493 128.242 1.00 21.47 289 ALA D CA 1
ATOM 10141 C C . ALA D 1 275 ? 24.716 69.746 128.718 1.00 16.88 289 ALA D C 1
ATOM 10142 O O . ALA D 1 275 ? 24.423 70.824 129.239 1.00 19.43 289 ALA D O 1
ATOM 10144 N N . ASP D 1 276 ? 23.818 68.770 128.538 1.00 17.12 290 ASP D N 1
ATOM 10145 C CA . ASP D 1 276 ? 22.428 68.938 128.997 1.00 15.60 290 ASP D CA 1
ATOM 10146 C C . ASP D 1 276 ? 22.400 69.073 130.527 1.00 18.31 290 ASP D C 1
ATOM 10147 O O . ASP D 1 276 ? 21.710 69.941 131.077 1.00 19.17 290 ASP D O 1
ATOM 10152 N N . ALA D 1 277 ? 23.141 68.201 131.208 1.00 12.18 291 ALA D N 1
ATOM 10153 C CA . ALA D 1 277 ? 23.206 68.222 132.665 1.00 16.51 291 ALA D CA 1
ATOM 10154 C C . ALA D 1 277 ? 23.602 69.602 133.188 1.00 17.64 291 ALA D C 1
ATOM 10155 O O . ALA D 1 277 ? 23.035 70.090 134.165 1.00 19.84 291 ALA D O 1
ATOM 10157 N N . ILE D 1 278 ? 24.584 70.222 132.542 1.00 16.77 292 ILE D N 1
ATOM 10158 C CA . ILE D 1 278 ? 25.047 71.535 132.954 1.00 22.16 292 ILE D CA 1
ATOM 10159 C C . ILE D 1 278 ? 23.953 72.558 132.636 1.00 29.51 292 ILE D C 1
ATOM 10160 O O . ILE D 1 278 ? 23.572 73.392 133.474 1.00 26.99 292 ILE D O 1
ATOM 10165 N N . LYS D 1 279 ? 23.448 72.468 131.413 1.00 25.95 293 LYS D N 1
ATOM 10166 C CA . LYS D 1 279 ? 22.414 73.361 130.942 1.00 31.13 293 LYS D CA 1
ATOM 10167 C C . LYS D 1 279 ? 21.178 73.341 131.845 1.00 26.97 293 LYS D C 1
ATOM 10168 O O . LYS D 1 279 ? 20.528 74.369 132.016 1.00 31.04 293 LYS D O 1
ATOM 10174 N N . SER D 1 280 ? 20.854 72.194 132.440 1.00 23.01 294 SER D N 1
ATOM 10175 C CA . SER D 1 280 ? 19.679 72.119 133.323 1.00 26.95 294 SER D CA 1
ATOM 10176 C C . SER D 1 280 ? 19.904 72.867 134.635 1.00 25.83 294 SER D C 1
ATOM 10177 O O . SER D 1 280 ? 18.947 73.238 135.322 1.00 25.25 294 SER D O 1
ATOM 10180 N N . LEU D 1 281 ? 21.169 73.066 134.994 1.00 24.83 295 LEU D N 1
ATOM 10181 C CA . LEU D 1 281 ? 21.494 73.791 136.222 1.00 27.50 295 LEU D CA 1
ATOM 10182 C C . LEU D 1 281 ? 21.629 75.297 135.971 1.00 27.18 295 LEU D C 1
ATOM 10183 O O . LEU D 1 281 ? 21.507 76.101 136.900 1.00 22.31 295 LEU D O 1
ATOM 10188 N N . VAL D 1 282 ? 21.850 75.684 134.716 1.00 19.69 296 VAL D N 1
ATOM 10189 C CA . VAL D 1 282 ? 22.035 77.101 134.410 1.00 23.41 296 VAL D CA 1
ATOM 10190 C C . VAL D 1 282 ? 20.927 77.736 133.560 1.00 24.25 296 VAL D C 1
ATOM 10191 O O . VAL D 1 282 ? 21.113 78.793 132.970 1.00 24.93 296 VAL D O 1
ATOM 10195 N N . THR D 1 283 ? 19.775 77.081 133.492 1.00 29.13 297 THR D N 1
ATOM 10196 C CA . THR D 1 283 ? 18.635 77.618 132.760 1.00 31.07 297 THR D CA 1
ATOM 10197 C C . THR D 1 283 ? 17.404 77.232 133.568 1.00 32.56 297 THR D C 1
ATOM 10198 O O . THR D 1 283 ? 17.369 76.167 134.181 1.00 28.71 297 THR D O 1
ATOM 10202 N N . PRO D 1 284 ? 16.386 78.104 133.607 1.00 33.29 298 PRO D N 1
ATOM 10203 C CA . PRO D 1 284 ? 15.193 77.757 134.382 1.00 30.95 298 PRO D CA 1
ATOM 10204 C C . PRO D 1 284 ? 14.518 76.523 133.806 1.00 29.06 298 PRO D C 1
ATOM 10205 O O . PRO D 1 284 ? 14.387 76.379 132.590 1.00 26.51 298 PRO D O 1
ATOM 10209 N N . THR D 1 285 ? 14.096 75.629 134.692 1.00 30.66 299 THR D N 1
ATOM 10210 C CA . THR D 1 285 ? 13.437 74.396 134.288 1.00 31.34 299 THR D CA 1
ATOM 10211 C C . THR D 1 285 ? 12.022 74.648 133.778 1.00 33.18 299 THR D C 1
ATOM 10212 O O . THR D 1 285 ? 11.199 75.243 134.475 1.00 29.14 299 THR D O 1
ATOM 10216 N N . PRO D 1 286 ? 11.723 74.204 132.548 1.00 29.44 300 PRO D N 1
ATOM 10217 C CA . PRO D 1 286 ? 10.380 74.404 132.000 1.00 31.49 300 PRO D CA 1
ATOM 10218 C C . PRO D 1 286 ? 9.321 74.006 133.031 1.00 36.42 300 PRO D C 1
ATOM 10219 O O . PRO D 1 286 ? 9.469 73.001 133.740 1.00 37.75 300 PRO D O 1
ATOM 10223 N N . GLU D 1 287 ? 8.264 74.806 133.125 1.00 36.13 301 GLU D N 1
ATOM 10224 C CA . GLU D 1 287 ? 7.185 74.553 134.078 1.00 38.37 301 GLU D CA 1
ATOM 10225 C C . GLU D 1 287 ? 6.729 73.095 134.056 1.00 34.06 301 GLU D C 1
ATOM 10226 O O . GLU D 1 287 ? 6.470 72.529 132.992 1.00 29.95 301 GLU D O 1
ATOM 10232 N N . GLY D 1 288 ? 6.642 72.495 135.240 1.00 31.67 302 GLY D N 1
ATOM 10233 C CA . GLY D 1 288 ? 6.196 71.114 135.350 1.00 32.78 302 GLY D CA 1
ATOM 10234 C C . GLY D 1 288 ? 7.216 70.011 135.095 1.00 32.74 302 GLY D C 1
ATOM 10235 O O . GLY D 1 288 ? 7.045 68.897 135.594 1.00 33.43 302 GLY D O 1
ATOM 10236 N N . ASP D 1 289 ? 8.271 70.305 134.339 1.00 25.32 303 ASP D N 1
ATOM 10237 C CA . ASP D 1 289 ? 9.287 69.303 134.014 1.00 28.41 303 ASP D CA 1
ATOM 10238 C C . ASP D 1 289 ? 10.369 69.175 135.093 1.00 25.29 303 ASP D C 1
ATOM 10239 O O . ASP D 1 289 ? 10.301 69.816 136.144 1.00 28.07 303 ASP D O 1
ATOM 10244 N N . TRP D 1 290 ? 11.361 68.325 134.835 1.00 24.00 304 TRP D N 1
ATOM 10245 C CA . TRP D 1 290 ? 12.473 68.141 135.767 1.00 22.66 304 TRP D CA 1
ATOM 10246 C C . TRP D 1 290 ? 13.579 67.356 135.094 1.00 22.16 304 TRP D C 1
ATOM 10247 O O . TRP D 1 290 ? 13.415 66.894 133.961 1.00 28.60 304 TRP D O 1
ATOM 10258 N N . PHE D 1 291 ? 14.701 67.200 135.785 1.00 17.54 305 PHE D N 1
ATOM 10259 C CA . PHE D 1 291 ? 15.840 66.478 135.221 1.00 21.46 305 PHE D CA 1
ATOM 10260 C C . PHE D 1 291 ? 16.503 65.605 136.283 1.00 20.01 305 PHE D C 1
ATOM 10261 O O . PHE D 1 291 ? 16.411 65.883 137.481 1.00 23.30 305 PHE D O 1
ATOM 10269 N N . SER D 1 292 ? 17.180 64.556 135.840 1.00 15.71 306 SER D N 1
ATOM 10270 C CA . SER D 1 292 ? 17.819 63.641 136.767 1.00 16.38 306 SER D CA 1
ATOM 10271 C C . SER D 1 292 ? 19.269 63.971 137.068 1.00 21.03 306 SER D C 1
ATOM 10272 O O . SER D 1 292 ? 20.013 64.435 136.202 1.00 18.77 306 SER D O 1
ATOM 10275 N N . THR D 1 293 ? 19.660 63.719 138.313 1.00 17.93 307 THR D N 1
ATOM 10276 C CA . THR D 1 293 ? 21.035 63.923 138.734 1.00 23.20 307 THR D CA 1
ATOM 10277 C C . THR D 1 293 ? 21.288 63.259 140.085 1.00 25.54 307 THR D C 1
ATOM 10278 O O . THR D 1 293 ? 20.450 63.344 140.992 1.00 24.53 307 THR D O 1
ATOM 10282 N N . GLY D 1 294 ? 22.427 62.575 140.196 1.00 22.66 308 GLY D N 1
ATOM 10283 C CA . GLY D 1 294 ? 22.791 61.923 141.445 1.00 18.92 308 GLY D CA 1
ATOM 10284 C C . GLY D 1 294 ? 23.178 63.019 142.414 1.00 21.16 308 GLY D C 1
ATOM 10285 O O . GLY D 1 294 ? 24.154 63.751 142.191 1.00 24.50 308 GLY D O 1
ATOM 10286 N N . VAL D 1 295 ? 22.444 63.131 143.509 1.00 18.26 309 VAL D N 1
ATOM 10287 C CA . VAL D 1 295 ? 22.718 64.207 144.439 1.00 22.09 309 VAL D CA 1
ATOM 10288 C C . VAL D 1 295 ? 22.659 63.777 145.923 1.00 27.95 309 VAL D C 1
ATOM 10289 O O . VAL D 1 295 ? 22.196 62.670 146.244 1.00 21.68 309 VAL D O 1
ATOM 10293 N N . TYR D 1 296 ? 23.154 64.635 146.818 1.00 26.69 310 TYR D N 1
ATOM 10294 C CA . TYR D 1 296 ? 23.177 64.328 148.253 1.00 26.94 310 TYR D CA 1
ATOM 10295 C C . TYR D 1 296 ? 21.748 64.136 148.775 1.00 31.23 310 TYR D C 1
ATOM 10296 O O . TYR D 1 296 ? 20.876 64.990 148.576 1.00 31.06 310 TYR D O 1
ATOM 10305 N N . THR D 1 297 ? 21.520 63.015 149.456 1.00 30.31 311 THR D N 1
ATOM 10306 C CA . THR D 1 297 ? 20.192 62.662 149.961 1.00 32.10 311 THR D CA 1
ATOM 10307 C C . THR D 1 297 ? 19.699 63.272 151.271 1.00 37.65 311 THR D C 1
ATOM 10308 O O . THR D 1 297 ? 18.490 63.320 151.512 1.00 39.50 311 THR D O 1
ATOM 10312 N N . THR D 1 298 ? 20.609 63.724 152.126 1.00 38.28 312 THR D N 1
ATOM 10313 C CA . THR D 1 298 ? 20.199 64.293 153.409 1.00 37.91 312 THR D CA 1
ATOM 10314 C C . THR D 1 298 ? 19.112 65.354 153.240 1.00 37.62 312 THR D C 1
ATOM 10315 O O . THR D 1 298 ? 19.304 66.347 152.541 1.00 36.28 312 THR D O 1
ATOM 10319 N N . GLY D 1 299 ? 17.966 65.129 153.879 1.00 37.74 313 GLY D N 1
ATOM 10320 C CA . GLY D 1 299 ? 16.866 66.071 153.787 1.00 33.65 313 GLY D CA 1
ATOM 10321 C C . GLY D 1 299 ? 15.872 65.794 152.669 1.00 39.94 313 GLY D C 1
ATOM 10322 O O . GLY D 1 299 ? 14.970 66.599 152.438 1.00 36.91 313 GLY D O 1
ATOM 10323 N N . ASN D 1 300 ? 16.017 64.667 151.975 1.00 35.34 314 ASN D N 1
ATOM 10324 C CA . ASN D 1 300 ? 15.107 64.329 150.879 1.00 42.29 314 ASN D CA 1
ATOM 10325 C C . ASN D 1 300 ? 13.723 63.914 151.407 1.00 43.50 314 ASN D C 1
ATOM 10326 O O . ASN D 1 300 ? 13.611 63.296 152.464 1.00 38.91 314 ASN D O 1
ATOM 10331 N N . PRO D 1 301 ? 12.650 64.255 150.673 1.00 45.85 315 PRO D N 1
ATOM 10332 C CA . PRO D 1 301 ? 11.282 63.917 151.078 1.00 46.88 315 PRO D CA 1
ATOM 10333 C C . PRO D 1 301 ? 10.735 62.584 150.562 1.00 48.44 315 PRO D C 1
ATOM 10334 O O . PRO D 1 301 ? 9.543 62.313 150.696 1.00 53.83 315 PRO D O 1
ATOM 10338 N N . TYR D 1 302 ? 11.593 61.751 149.983 1.00 42.62 316 TYR D N 1
ATOM 10339 C CA . TYR D 1 302 ? 11.135 60.477 149.440 1.00 40.66 316 TYR D CA 1
ATOM 10340 C C . TYR D 1 302 ? 11.370 59.278 150.360 1.00 42.54 316 TYR D C 1
ATOM 10341 O O . TYR D 1 302 ? 11.143 58.136 149.960 1.00 41.95 316 TYR D O 1
ATOM 10350 N N . GLY D 1 303 ? 11.826 59.525 151.584 1.00 42.62 317 GLY D N 1
ATOM 10351 C CA . GLY D 1 303 ? 12.074 58.423 152.495 1.00 36.13 317 GLY D CA 1
ATOM 10352 C C . GLY D 1 303 ? 13.328 57.649 152.131 1.00 41.30 317 GLY D C 1
ATOM 10353 O O . GLY D 1 303 ? 13.496 56.490 152.524 1.00 42.43 317 GLY D O 1
ATOM 10354 N N . ILE D 1 304 ? 14.213 58.282 151.366 1.00 37.55 318 ILE D N 1
ATOM 10355 C CA . ILE D 1 304 ? 15.460 57.639 150.972 1.00 31.20 318 ILE D CA 1
ATOM 10356 C C . ILE D 1 304 ? 16.518 57.844 152.057 1.00 29.56 318 ILE D C 1
ATOM 10357 O O . ILE D 1 304 ? 16.574 58.902 152.693 1.00 31.64 318 ILE D O 1
ATOM 10362 N N . ALA D 1 305 ? 17.346 56.826 152.275 1.00 24.50 319 ALA D N 1
ATOM 10363 C CA . ALA D 1 305 ? 18.396 56.905 153.284 1.00 31.90 319 ALA D CA 1
ATOM 10364 C C . ALA D 1 305 ? 19.236 58.165 153.064 1.00 35.87 319 ALA D C 1
ATOM 10365 O O . ALA D 1 305 ? 19.395 58.642 151.932 1.00 31.23 319 ALA D O 1
ATOM 10367 N N . GLU D 1 306 ? 19.775 58.703 154.148 1.00 34.90 320 GLU D N 1
ATOM 10368 C CA . GLU D 1 306 ? 20.571 59.909 154.053 1.00 35.30 320 GLU D CA 1
ATOM 10369 C C . GLU D 1 306 ? 22.058 59.607 153.936 1.00 31.01 320 GLU D C 1
ATOM 10370 O O . GLU D 1 306 ? 22.472 58.451 153.966 1.00 33.62 320 GLU D O 1
ATOM 10376 N N . ASP D 1 307 ? 22.850 60.665 153.782 1.00 32.97 321 ASP D N 1
ATOM 10377 C CA . ASP D 1 307 ? 24.301 60.563 153.685 1.00 27.61 321 ASP D CA 1
ATOM 10378 C C . ASP D 1 307 ? 24.793 59.760 152.490 1.00 20.45 321 ASP D C 1
ATOM 10379 O O . ASP D 1 307 ? 25.753 58.996 152.602 1.00 19.17 321 ASP D O 1
ATOM 10384 N N . ILE D 1 308 ? 24.119 59.918 151.348 1.00 24.86 322 ILE D N 1
ATOM 10385 C CA . ILE D 1 308 ? 24.516 59.254 150.099 1.00 23.68 322 ILE D CA 1
ATOM 10386 C C . ILE D 1 308 ? 24.152 60.098 148.870 1.00 20.36 322 ILE D C 1
ATOM 10387 O O . ILE D 1 308 ? 23.400 61.072 148.973 1.00 18.41 322 ILE D O 1
ATOM 10392 N N . VAL D 1 309 ? 24.709 59.716 147.723 1.00 17.60 323 VAL D N 1
ATOM 10393 C CA . VAL D 1 309 ? 24.471 60.390 146.450 1.00 21.96 323 VAL D CA 1
ATOM 10394 C C . VAL D 1 309 ? 23.534 59.461 145.681 1.00 24.27 323 VAL D C 1
ATOM 10395 O O . VAL D 1 309 ? 23.909 58.352 145.301 1.00 20.01 323 VAL D O 1
ATOM 10399 N N . PHE D 1 310 ? 22.318 59.941 145.452 1.00 21.48 324 PHE D N 1
ATOM 10400 C CA . PHE D 1 310 ? 21.263 59.154 144.834 1.00 18.92 324 PHE D CA 1
ATOM 10401 C C . PHE D 1 310 ? 20.570 60.019 143.782 1.00 22.42 324 PHE D C 1
ATOM 10402 O O . PHE D 1 310 ? 20.175 61.153 144.072 1.00 20.96 324 PHE D O 1
ATOM 10410 N N . SER D 1 311 ? 20.430 59.503 142.564 1.00 16.61 325 SER D N 1
ATOM 10411 C CA . SER D 1 311 ? 19.791 60.290 141.517 1.00 15.72 325 SER D CA 1
ATOM 10412 C C . SER D 1 311 ? 18.310 60.454 141.828 1.00 21.80 325 SER D C 1
ATOM 10413 O O . SER D 1 311 ? 17.597 59.473 142.086 1.00 18.93 325 SER D O 1
ATOM 10416 N N . MET D 1 312 ? 17.857 61.702 141.805 1.00 18.22 326 MET D N 1
ATOM 10417 C CA . MET D 1 312 ? 16.470 62.028 142.098 1.00 19.38 326 MET D CA 1
ATOM 10418 C C . MET D 1 312 ? 15.963 63.086 141.094 1.00 25.17 326 MET D C 1
ATOM 10419 O O . MET D 1 312 ? 16.753 63.748 140.420 1.00 19.54 326 MET D O 1
ATOM 10424 N N . PRO D 1 313 ? 14.636 63.256 140.982 1.00 24.12 327 PRO D N 1
ATOM 10425 C CA . PRO D 1 313 ? 14.127 64.257 140.039 1.00 21.31 327 PRO D CA 1
ATOM 10426 C C . PRO D 1 313 ? 14.370 65.653 140.619 1.00 23.39 327 PRO D C 1
ATOM 10427 O O . PRO D 1 313 ? 14.021 65.919 141.777 1.00 23.21 327 PRO D O 1
ATOM 10431 N N . CYS D 1 314 ? 14.968 66.541 139.830 1.00 19.07 328 CYS D N 1
ATOM 10432 C CA . CYS D 1 314 ? 15.257 67.891 140.315 1.00 22.61 328 CYS D CA 1
ATOM 10433 C C . CYS D 1 314 ? 14.777 69.016 139.395 1.00 23.74 328 CYS D C 1
ATOM 10434 O O . CYS D 1 314 ? 14.634 68.835 138.179 1.00 24.33 328 CYS D O 1
ATOM 10437 N N . ARG D 1 315 ? 14.550 70.182 139.998 1.00 22.75 329 ARG D N 1
ATOM 10438 C CA . ARG D 1 315 ? 14.130 71.385 139.280 1.00 30.52 329 ARG D CA 1
ATOM 10439 C C . ARG D 1 315 ? 15.140 72.475 139.598 1.00 30.57 329 ARG D C 1
ATOM 10440 O O . ARG D 1 315 ? 15.857 72.396 140.598 1.00 29.45 329 ARG D O 1
ATOM 10448 N N . SER D 1 316 ? 15.175 73.512 138.772 1.00 35.26 330 SER D N 1
ATOM 10449 C CA . SER D 1 316 ? 16.122 74.584 138.999 1.00 30.29 330 SER D CA 1
ATOM 10450 C C . SER D 1 316 ? 15.780 75.936 138.406 1.00 37.31 330 SER D C 1
ATOM 10451 O O . SER D 1 316 ? 15.242 76.030 137.296 1.00 40.54 330 SER D O 1
ATOM 10454 N N . LYS D 1 317 ? 16.072 76.986 139.169 1.00 39.19 331 LYS D N 1
ATOM 10455 C CA . LYS D 1 317 ? 15.919 78.338 138.655 1.00 44.67 331 LYS D CA 1
ATOM 10456 C C . LYS D 1 317 ? 17.250 78.263 137.905 1.00 43.12 331 LYS D C 1
ATOM 10457 O O . LYS D 1 317 ? 18.099 77.451 138.265 1.00 51.92 331 LYS D O 1
ATOM 10463 N N . GLY D 1 318 ? 17.480 79.061 136.883 1.00 39.67 332 GLY D N 1
ATOM 10464 C CA . GLY D 1 318 ? 18.761 78.900 136.207 1.00 36.56 332 GLY D CA 1
ATOM 10465 C C . GLY D 1 318 ? 19.962 79.472 136.945 1.00 29.64 332 GLY D C 1
ATOM 10466 O O . GLY D 1 318 ? 20.780 80.150 136.326 1.00 33.64 332 GLY D O 1
ATOM 10467 N N . ASP D 1 319 ? 20.109 79.188 138.237 1.00 29.28 333 ASP D N 1
ATOM 10468 C CA . ASP D 1 319 ? 21.228 79.763 138.999 1.00 33.77 333 ASP D CA 1
ATOM 10469 C C . ASP D 1 319 ? 22.375 78.846 139.419 1.00 31.72 333 ASP D C 1
ATOM 10470 O O . ASP D 1 319 ? 23.167 79.207 140.296 1.00 25.67 333 ASP D O 1
ATOM 10475 N N . GLY D 1 320 ? 22.477 77.671 138.812 1.00 33.69 334 GLY D N 1
ATOM 10476 C CA . GLY D 1 320 ? 23.547 76.761 139.178 1.00 32.20 334 GLY D CA 1
ATOM 10477 C C . GLY D 1 320 ? 23.180 75.839 140.330 1.00 30.49 334 GLY D C 1
ATOM 10478 O O . GLY D 1 320 ? 23.899 74.879 140.620 1.00 31.28 334 GLY D O 1
ATOM 10479 N N . ASP D 1 321 ? 22.071 76.131 141.001 1.00 29.87 335 ASP D N 1
ATOM 10480 C CA . ASP D 1 321 ? 21.628 75.300 142.114 1.00 33.59 335 ASP D CA 1
ATOM 10481 C C . ASP D 1 321 ? 20.379 74.527 141.694 1.00 29.61 335 ASP D C 1
ATOM 10482 O O . ASP D 1 321 ? 19.997 74.542 140.522 1.00 21.41 335 ASP D O 1
ATOM 10487 N N . TYR D 1 322 ? 19.729 73.865 142.643 1.00 28.36 336 TYR D N 1
ATOM 10488 C CA . TYR D 1 322 ? 18.555 73.072 142.305 1.00 27.27 336 TYR D CA 1
ATOM 10489 C C . TYR D 1 322 ? 17.763 72.713 143.554 1.00 33.97 336 TYR D C 1
ATOM 10490 O O . TYR D 1 322 ? 18.249 72.852 144.677 1.00 31.44 336 TYR D O 1
ATOM 10499 N N . GLU D 1 323 ? 16.547 72.225 143.334 1.00 33.75 337 GLU D N 1
ATOM 10500 C CA . GLU D 1 323 ? 15.674 71.789 144.409 1.00 37.79 337 GLU D CA 1
ATOM 10501 C C . GLU D 1 323 ? 15.099 70.444 143.982 1.00 37.08 337 GLU D C 1
ATOM 10502 O O . GLU D 1 323 ? 14.997 70.151 142.787 1.00 35.19 337 GLU D O 1
ATOM 10508 N N . LEU D 1 324 ? 14.743 69.617 144.955 1.00 32.31 338 LEU D N 1
ATOM 10509 C CA . LEU D 1 324 ? 14.177 68.313 144.651 1.00 31.83 338 LEU D CA 1
ATOM 10510 C C . LEU D 1 324 ? 12.739 68.498 144.184 1.00 27.95 338 LEU D C 1
ATOM 10511 O O . LEU D 1 324 ? 12.005 69.308 144.747 1.00 30.17 338 LEU D O 1
ATOM 10516 N N . ALA D 1 325 ? 12.349 67.769 143.142 1.00 29.57 339 ALA D N 1
ATOM 10517 C CA . ALA D 1 325 ? 10.984 67.845 142.614 1.00 30.43 339 ALA D CA 1
ATOM 10518 C C . ALA D 1 325 ? 10.034 67.185 143.610 1.00 30.38 339 ALA D C 1
ATOM 10519 O O . ALA D 1 325 ? 10.222 66.021 143.960 1.00 32.43 339 ALA D O 1
ATOM 10521 N N . THR D 1 326 ? 9.016 67.910 144.067 1.00 37.61 340 THR D N 1
ATOM 10522 C CA . THR D 1 326 ? 8.076 67.333 145.035 1.00 42.04 340 THR D CA 1
ATOM 10523 C C . THR D 1 326 ? 6.812 66.706 144.443 1.00 41.57 340 THR D C 1
ATOM 10524 O O . THR D 1 326 ? 6.258 65.764 145.015 1.00 44.51 340 THR D O 1
ATOM 10528 N N . ASP D 1 327 ? 6.352 67.220 143.308 1.00 35.71 341 ASP D N 1
ATOM 10529 C CA . ASP D 1 327 ? 5.153 66.676 142.671 1.00 39.46 341 ASP D CA 1
ATOM 10530 C C . ASP D 1 327 ? 5.468 65.346 141.974 1.00 33.18 341 ASP D C 1
ATOM 10531 O O . ASP D 1 327 ? 5.441 65.246 140.753 1.00 29.80 341 ASP D O 1
ATOM 10536 N N . VAL D 1 328 ? 5.756 64.323 142.766 1.00 29.63 342 VAL D N 1
ATOM 10537 C CA . VAL D 1 328 ? 6.093 63.013 142.236 1.00 31.20 342 VAL D CA 1
ATOM 10538 C C . VAL D 1 328 ? 5.295 61.945 142.958 1.00 32.63 342 VAL D C 1
ATOM 10539 O O . VAL D 1 328 ? 5.130 62.005 144.177 1.00 38.10 342 VAL D O 1
ATOM 10543 N N . SER D 1 329 ? 4.794 60.967 142.215 1.00 28.16 343 SER D N 1
ATOM 10544 C CA . SER D 1 329 ? 4.034 59.896 142.841 1.00 32.51 343 SER D CA 1
ATOM 10545 C C . SER D 1 329 ? 4.962 58.709 143.007 1.00 30.93 343 SER D C 1
ATOM 10546 O O . SER D 1 329 ? 5.965 58.588 142.298 1.00 26.67 343 SER D O 1
ATOM 10549 N N . ASN D 1 330 ? 4.639 57.844 143.957 1.00 32.03 344 ASN D N 1
ATOM 10550 C CA . ASN D 1 330 ? 5.462 56.673 144.211 1.00 34.02 344 ASN D CA 1
ATOM 10551 C C . ASN D 1 330 ? 4.544 55.493 144.490 1.00 34.06 344 ASN D C 1
ATOM 10552 O O . ASN D 1 330 ? 3.545 55.624 145.204 1.00 35.39 344 ASN D O 1
ATOM 10557 N N . ASP D 1 331 ? 4.865 54.351 143.901 1.00 33.05 345 ASP D N 1
ATOM 10558 C CA . ASP D 1 331 ? 4.080 53.149 144.125 1.00 31.32 345 ASP D CA 1
ATOM 10559 C C . ASP D 1 331 ? 5.069 52.062 144.514 1.00 31.33 345 ASP D C 1
ATOM 10560 O O . ASP D 1 331 ? 6.283 52.238 144.370 1.00 30.68 345 ASP D O 1
ATOM 10565 N N . ASP D 1 332 ? 4.558 50.945 145.011 1.00 30.06 346 ASP D N 1
ATOM 10566 C CA . ASP D 1 332 ? 5.423 49.868 145.456 1.00 28.26 346 ASP D CA 1
ATOM 10567 C C . ASP D 1 332 ? 6.499 49.469 144.455 1.00 29.71 346 ASP D C 1
ATOM 10568 O O . ASP D 1 332 ? 7.638 49.179 144.838 1.00 29.24 346 ASP D O 1
ATOM 10573 N N . PHE D 1 333 ? 6.145 49.456 143.176 1.00 29.19 347 PHE D N 1
ATOM 10574 C CA . PHE D 1 333 ? 7.094 49.073 142.139 1.00 29.19 347 PHE D CA 1
ATOM 10575 C C . PHE D 1 333 ? 8.322 49.987 142.102 1.00 25.12 347 PHE D C 1
ATOM 10576 O O . PHE D 1 333 ? 9.458 49.519 142.110 1.00 30.44 347 PHE D O 1
ATOM 10584 N N . LEU D 1 334 ? 8.092 51.291 142.047 1.00 24.30 348 LEU D N 1
ATOM 10585 C CA . LEU D 1 334 ? 9.187 52.251 142.018 1.00 23.76 348 LEU D CA 1
ATOM 10586 C C . LEU D 1 334 ? 9.958 52.187 143.334 1.00 25.44 348 LEU D C 1
ATOM 10587 O O . LEU D 1 334 ? 11.184 52.124 143.340 1.00 33.66 348 LEU D O 1
ATOM 10592 N N . TRP D 1 335 ? 9.221 52.189 144.441 1.00 25.87 349 TRP D N 1
ATOM 10593 C CA . TRP D 1 335 ? 9.784 52.139 145.782 1.00 23.63 349 TRP D CA 1
ATOM 10594 C C . TRP D 1 335 ? 10.735 50.957 146.012 1.00 30.19 349 TRP D C 1
ATOM 10595 O O . TRP D 1 335 ? 11.839 51.133 146.553 1.00 29.76 349 TRP D O 1
ATOM 10606 N N . GLU D 1 336 ? 10.317 49.762 145.594 1.00 28.04 350 GLU D N 1
ATOM 10607 C CA . GLU D 1 336 ? 11.140 48.563 145.764 1.00 31.38 350 GLU D CA 1
ATOM 10608 C C . GLU D 1 336 ? 12.461 48.701 145.011 1.00 31.99 350 GLU D C 1
ATOM 10609 O O . GLU D 1 336 ? 13.514 48.317 145.514 1.00 29.63 350 GLU D O 1
ATOM 10615 N N . ARG D 1 337 ? 12.410 49.250 143.804 1.00 29.39 351 ARG D N 1
ATOM 10616 C CA . ARG D 1 337 ? 13.630 49.422 143.022 1.00 32.90 351 ARG D CA 1
ATOM 10617 C C . ARG D 1 337 ? 14.540 50.490 143.620 1.00 28.29 351 ARG D C 1
ATOM 10618 O O . ARG D 1 337 ? 15.756 50.314 143.687 1.00 22.80 351 ARG D O 1
ATOM 10626 N N . ILE D 1 338 ? 13.936 51.584 144.070 1.00 23.67 352 ILE D N 1
ATOM 10627 C CA . ILE D 1 338 ? 14.675 52.664 144.706 1.00 26.29 352 ILE D CA 1
ATOM 10628 C C . ILE D 1 338 ? 15.398 52.146 145.966 1.00 28.60 352 ILE D C 1
ATOM 10629 O O . ILE D 1 338 ? 16.536 52.544 146.238 1.00 23.42 352 ILE D O 1
ATOM 10634 N N . LYS D 1 339 ? 14.744 51.263 146.728 1.00 26.22 353 LYS D N 1
ATOM 10635 C CA . LYS D 1 339 ? 15.358 50.720 147.944 1.00 30.32 353 LYS D CA 1
ATOM 10636 C C . LYS D 1 339 ? 16.473 49.749 147.584 1.00 29.49 353 LYS D C 1
ATOM 10637 O O . LYS D 1 339 ? 17.486 49.669 148.285 1.00 29.17 353 LYS D O 1
ATOM 10643 N N . LYS D 1 340 ? 16.298 49.012 146.493 1.00 28.29 354 LYS D N 1
ATOM 10644 C CA . LYS D 1 340 ? 17.339 48.080 146.087 1.00 33.16 354 LYS D CA 1
ATOM 10645 C C . LYS D 1 340 ? 18.586 48.871 145.713 1.00 35.72 354 LYS D C 1
ATOM 10646 O O . LYS D 1 340 ? 19.696 48.537 146.136 1.00 30.60 354 LYS D O 1
ATOM 10652 N N . SER D 1 341 ? 18.395 49.928 144.924 1.00 32.83 355 SER D N 1
ATOM 10653 C CA . SER D 1 341 ? 19.513 50.765 144.502 1.00 31.14 355 SER D CA 1
ATOM 10654 C C . SER D 1 341 ? 20.107 51.425 145.747 1.00 26.83 355 SER D C 1
ATOM 10655 O O . SER D 1 341 ? 21.316 51.599 145.856 1.00 21.44 355 SER D O 1
ATOM 10658 N N . GLU D 1 342 ? 19.242 51.773 146.691 1.00 25.57 356 GLU D N 1
ATOM 10659 C CA . GLU D 1 342 ? 19.687 52.392 147.926 1.00 29.75 356 GLU D CA 1
ATOM 10660 C C . GLU D 1 342 ? 20.649 51.458 148.650 1.00 32.84 356 GLU D C 1
ATOM 10661 O O . GLU D 1 342 ? 21.734 51.866 149.074 1.00 35.75 356 GLU D O 1
ATOM 10667 N N . ALA D 1 343 ? 20.239 50.200 148.788 1.00 32.90 357 ALA D N 1
ATOM 10668 C CA . ALA D 1 343 ? 21.052 49.205 149.465 1.00 29.25 357 ALA D CA 1
ATOM 10669 C C . ALA D 1 343 ? 22.435 49.086 148.847 1.00 28.77 357 ALA D C 1
ATOM 10670 O O . ALA D 1 343 ? 23.431 49.026 149.571 1.00 31.98 357 ALA D O 1
ATOM 10672 N N . GLU D 1 344 ? 22.505 49.052 147.517 1.00 26.63 358 GLU D N 1
ATOM 10673 C CA . GLU D 1 344 ? 23.796 48.925 146.842 1.00 30.75 358 GLU D CA 1
ATOM 10674 C C . GLU D 1 344 ? 24.714 50.100 147.174 1.00 31.93 358 GLU D C 1
ATOM 10675 O O . GLU D 1 344 ? 25.915 49.915 147.377 1.00 32.99 358 GLU D O 1
ATOM 10681 N N . LEU D 1 345 ? 24.153 51.305 147.225 1.00 27.06 359 LEU D N 1
ATOM 10682 C CA . LEU D 1 345 ? 24.940 52.489 147.554 1.00 30.22 359 LEU D CA 1
ATOM 10683 C C . LEU D 1 345 ? 25.438 52.400 148.994 1.00 29.14 359 LEU D C 1
ATOM 10684 O O . LEU D 1 345 ? 26.565 52.787 149.292 1.00 24.80 359 LEU D O 1
ATOM 10689 N N . LEU D 1 346 ? 24.593 51.889 149.886 1.00 30.84 360 LEU D N 1
ATOM 10690 C CA . LEU D 1 346 ? 24.968 51.725 151.291 1.00 32.27 360 LEU D CA 1
ATOM 10691 C C . LEU D 1 346 ? 26.141 50.742 151.380 1.00 29.81 360 LEU D C 1
ATOM 10692 O O . LEU D 1 346 ? 27.094 50.963 152.128 1.00 26.53 360 LEU D O 1
ATOM 10697 N N . ALA D 1 347 ? 26.080 49.664 150.605 1.00 25.60 361 ALA D N 1
ATOM 10698 C CA . ALA D 1 347 ? 27.169 48.692 150.598 1.00 31.32 361 ALA D CA 1
ATOM 10699 C C . ALA D 1 347 ? 28.415 49.327 149.988 1.00 28.83 361 ALA D C 1
ATOM 10700 O O . ALA D 1 347 ? 29.527 49.107 150.461 1.00 33.10 361 ALA D O 1
ATOM 10702 N N . GLU D 1 348 ? 28.229 50.109 148.930 1.00 33.34 362 GLU D N 1
ATOM 10703 C CA . GLU D 1 348 ? 29.363 50.757 148.278 1.00 34.08 362 GLU D CA 1
ATOM 10704 C C . GLU D 1 348 ? 30.047 51.701 149.257 1.00 29.98 362 GLU D C 1
ATOM 10705 O O . GLU D 1 348 ? 31.272 51.703 149.382 1.00 33.55 362 GLU D O 1
ATOM 10711 N N . LYS D 1 349 ? 29.241 52.478 149.967 1.00 24.03 363 LYS D N 1
ATOM 10712 C CA . LYS D 1 349 ? 29.727 53.419 150.964 1.00 28.77 363 LYS D CA 1
ATOM 10713 C C . LYS D 1 349 ? 30.643 52.738 151.997 1.00 34.68 363 LYS D C 1
ATOM 10714 O O . LYS D 1 349 ? 31.721 53.246 152.321 1.00 34.02 363 LYS D O 1
ATOM 10720 N N . LYS D 1 350 ? 30.207 51.592 152.514 1.00 37.74 364 LYS D N 1
ATOM 10721 C CA . LYS D 1 350 ? 30.986 50.859 153.504 1.00 40.98 364 LYS D CA 1
ATOM 10722 C C . LYS D 1 350 ? 32.339 50.414 152.964 1.00 41.33 364 LYS D C 1
ATOM 10723 O O . LYS D 1 350 ? 33.303 50.313 153.716 1.00 44.83 364 LYS D O 1
ATOM 10729 N N . CYS D 1 351 ? 32.409 50.143 151.664 1.00 39.31 365 CYS D N 1
ATOM 10730 C CA . CYS D 1 351 ? 33.665 49.744 151.042 1.00 39.80 365 CYS D CA 1
ATOM 10731 C C . CYS D 1 351 ? 34.681 50.886 151.059 1.00 37.35 365 CYS D C 1
ATOM 10732 O O . CYS D 1 351 ? 35.884 50.645 151.122 1.00 41.21 365 CYS D O 1
ATOM 10735 N N . VAL D 1 352 ? 34.194 52.123 150.996 1.00 35.52 366 VAL D N 1
ATOM 10736 C CA . VAL D 1 352 ? 35.069 53.294 150.960 1.00 32.16 366 VAL D CA 1
ATOM 10737 C C . VAL D 1 352 ? 35.058 54.104 152.258 1.00 31.87 366 VAL D C 1
ATOM 10738 O O . VAL D 1 352 ? 35.260 55.322 152.251 1.00 28.86 366 VAL D O 1
ATOM 10742 N N . ALA D 1 353 ? 34.838 53.415 153.371 1.00 30.61 367 ALA D N 1
ATOM 10743 C CA . ALA D 1 353 ? 34.787 54.061 154.675 1.00 32.45 367 ALA D CA 1
ATOM 10744 C C . ALA D 1 353 ? 36.064 54.799 155.076 1.00 33.49 367 ALA D C 1
ATOM 10745 O O . ALA D 1 353 ? 36.001 55.798 155.794 1.00 34.82 367 ALA D O 1
ATOM 10747 N N . HIS D 1 354 ? 37.223 54.327 154.630 1.00 41.37 368 HIS D N 1
ATOM 10748 C CA . HIS D 1 354 ? 38.464 55.005 155.004 1.00 48.54 368 HIS D CA 1
ATOM 10749 C C . HIS D 1 354 ? 38.760 56.216 154.121 1.00 48.02 368 HIS D C 1
ATOM 10750 O O . HIS D 1 354 ? 39.561 57.080 154.487 1.00 44.29 368 HIS D O 1
ATOM 10757 N N . LEU D 1 355 ? 38.119 56.269 152.957 1.00 45.25 369 LEU D N 1
ATOM 10758 C CA . LEU D 1 355 ? 38.296 57.384 152.029 1.00 41.27 369 LEU D CA 1
ATOM 10759 C C . LEU D 1 355 ? 37.303 58.463 152.437 1.00 40.83 369 LEU D C 1
ATOM 10760 O O . LEU D 1 355 ? 37.467 59.639 152.122 1.00 43.57 369 LEU D O 1
ATOM 10765 N N . THR D 1 356 ? 36.272 58.033 153.151 1.00 43.52 370 THR D N 1
ATOM 10766 C CA . THR D 1 356 ? 35.215 58.903 153.644 1.00 45.82 370 THR D CA 1
ATOM 10767 C C . THR D 1 356 ? 35.578 59.471 155.017 1.00 50.09 370 THR D C 1
ATOM 10768 O O . THR D 1 356 ? 35.034 60.492 155.446 1.00 50.79 370 THR D O 1
ATOM 10772 N N . GLY D 1 357 ? 36.494 58.794 155.704 1.00 54.63 371 GLY D N 1
ATOM 10773 C CA . GLY D 1 357 ? 36.901 59.231 157.024 1.00 60.39 371 GLY D CA 1
ATOM 10774 C C . GLY D 1 357 ? 36.087 58.548 158.108 1.00 65.59 371 GLY D C 1
ATOM 10775 O O . GLY D 1 357 ? 36.306 58.778 159.296 1.00 66.17 371 GLY D O 1
ATOM 10776 N N . GLU D 1 358 ? 35.141 57.706 157.703 1.00 68.82 372 GLU D N 1
ATOM 10777 C CA . GLU D 1 358 ? 34.303 56.996 158.662 1.00 73.31 372 GLU D CA 1
ATOM 10778 C C . GLU D 1 358 ? 34.944 55.687 159.133 1.00 75.07 372 GLU D C 1
ATOM 10779 O O . GLU D 1 358 ? 36.002 55.288 158.639 1.00 73.62 372 GLU D O 1
ATOM 10785 N N . GLY D 1 359 ? 34.302 55.031 160.096 1.00 77.75 373 GLY D N 1
ATOM 10786 C CA . GLY D 1 359 ? 34.830 53.790 160.642 1.00 82.39 373 GLY D CA 1
ATOM 10787 C C . GLY D 1 359 ? 34.911 52.609 159.692 1.00 83.99 373 GLY D C 1
ATOM 10788 O O . GLY D 1 359 ? 33.887 52.118 159.219 1.00 81.04 373 GLY D O 1
ATOM 10789 N N . ASN D 1 360 ? 36.136 52.149 159.430 1.00 87.39 374 ASN D N 1
ATOM 10790 C CA . ASN D 1 360 ? 36.392 51.014 158.539 1.00 89.02 374 ASN D CA 1
ATOM 10791 C C . ASN D 1 360 ? 35.211 50.049 158.583 1.00 86.56 374 ASN D C 1
ATOM 10792 O O . ASN D 1 360 ? 34.674 49.764 159.656 1.00 89.51 374 ASN D O 1
ATOM 10797 N N . ALA D 1 361 ? 34.806 49.545 157.422 1.00 81.64 375 ALA D N 1
ATOM 10798 C CA . ALA D 1 361 ? 33.667 48.642 157.369 1.00 77.42 375 ALA D CA 1
ATOM 10799 C C . ALA D 1 361 ? 33.807 47.494 156.379 1.00 73.66 375 ALA D C 1
ATOM 10800 O O . ALA D 1 361 ? 34.777 47.406 155.627 1.00 69.41 375 ALA D O 1
ATOM 10802 N N . TYR D 1 362 ? 32.809 46.618 156.398 1.00 73.04 376 TYR D N 1
ATOM 10803 C CA . TYR D 1 362 ? 32.755 45.452 155.530 1.00 71.94 376 TYR D CA 1
ATOM 10804 C C . TYR D 1 362 ? 32.552 45.868 154.073 1.00 67.86 376 TYR D C 1
ATOM 10805 O O . TYR D 1 362 ? 31.962 46.912 153.794 1.00 68.12 376 TYR D O 1
ATOM 10814 N N . CYS D 1 363 ? 33.045 45.050 153.148 1.00 62.47 377 CYS D N 1
ATOM 10815 C CA . CYS D 1 363 ? 32.906 45.352 151.728 1.00 62.33 377 CYS D CA 1
ATOM 10816 C C . CYS D 1 363 ? 32.474 44.151 150.885 1.00 63.30 377 CYS D C 1
ATOM 10817 O O . CYS D 1 363 ? 33.276 43.268 150.569 1.00 60.35 377 CYS D O 1
ATOM 10820 N N . ASP D 1 364 ? 31.194 44.139 150.524 1.00 63.02 378 ASP D N 1
ATOM 10821 C CA . ASP D 1 364 ? 30.614 43.077 149.710 1.00 63.09 378 ASP D CA 1
ATOM 10822 C C . ASP D 1 364 ? 29.650 43.719 148.716 1.00 63.01 378 ASP D C 1
ATOM 10823 O O . ASP D 1 364 ? 28.597 44.228 149.097 1.00 58.71 378 ASP D O 1
ATOM 10828 N N . VAL D 1 365 ? 30.020 43.702 147.440 1.00 64.86 379 VAL D N 1
ATOM 10829 C CA . VAL D 1 365 ? 29.187 44.304 146.407 1.00 70.45 379 VAL D CA 1
ATOM 10830 C C . VAL D 1 365 ? 29.056 43.399 145.186 1.00 76.58 379 VAL D C 1
ATOM 10831 O O . VAL D 1 365 ? 29.908 42.547 144.944 1.00 77.00 379 VAL D O 1
ATOM 10835 N N . PRO D 1 366 ? 27.979 43.577 144.400 1.00 83.52 380 PRO D N 1
ATOM 10836 C CA . PRO D 1 366 ? 27.739 42.773 143.196 1.00 86.75 380 PRO D CA 1
ATOM 10837 C C . PRO D 1 366 ? 28.761 43.056 142.094 1.00 89.15 380 PRO D C 1
ATOM 10838 O O . PRO D 1 366 ? 29.093 44.212 141.825 1.00 92.35 380 PRO D O 1
ATOM 10842 N N . GLU D 1 367 ? 29.248 41.994 141.460 1.00 90.05 381 GLU D N 1
ATOM 10843 C CA . GLU D 1 367 ? 30.240 42.109 140.395 1.00 91.55 381 GLU D CA 1
ATOM 10844 C C . GLU D 1 367 ? 29.697 42.700 139.099 1.00 94.40 381 GLU D C 1
ATOM 10845 O O . GLU D 1 367 ? 30.152 43.755 138.650 1.00 94.57 381 GLU D O 1
#

Radius of gyration: 39.02 Å; Cα contacts (8 Å, |Δi|>4): 3228; chains: 4; bounding box: 80×98×126 Å

Organism: Sorghum bicolor (NCBI:txid4558)

Secondary structure (DSSP, 8-state):
---GGG---PPPEEEEEETTTSHHHHHHHHHHHHTTTT-TT--EEEEEE--GGGHHHHHHHHHHHHTTT-TTEEEEEEES-HHHHTTT-SEEEE-------TT--HHHHHHHHHHHHHHHHHHHHHHS-TT-EEEE-SSSHHHHHHHHHHT-TTS-GGGEEE--HHHHHHHHHHHHHHTTS-GGGEE--EEEB-SSTT-EEE-SS-EETTEEGGGT---HHIIIIIIHHHHHTHHHHHHHHTSS--HHHHHHHHHHHHHHHHSPPPTT--EEEEEE-TT-SS---SSSEEEEEEE--SSS--EE-------HHHHHHHHHHHHHHHHHHHHTHHHHTSSS------STT--/--S--GGGGG------PPPPEEEEEESTTSHHHHHHHHHHHTTTTT-TT--EEEEEE--TTTHHHHHHHHHHHHTTT-TTEEEEEEES-HHHHTTT-SEEEE-------TT--HHHHHHHHHHHHHHHHHHHHHHS-TT-EEEE-SSSHHHHHHHHHHT-TTS-GGGEEE--HHHHHHHHHHHHHHTT--GGGEE--EEEB-SSTT-EEE-TT-EETTEEHHHH---HHIIIIIHHHHHHHHHHHHHHHTSS--HHHHHHHHHHHHHHHHSPPPTT--EEEEEE-TT-SS---SSSEEEEEEE--SSS--EE-------HHHHHHHHHHHHHHHHHHHHTHHHHTSSS------SS-S--/-B-GGGG---PPPPEEEEEETTTSHHHHHHHHHHHHTTTT-TT--EEEEEE--TT-HHHHHHHHHHHHTTT-TTEEEEEEES-HHHHTTT-SEEEE-------TT--HHHHHHHHHHHHHHHHHHHHHHS-TT-EEEE-SSSHHHHHHHHHHT-TTS-GGGEEE--HHHHHHHHHHHHHHTTS-GGGEE--EEEB-SSTT-EEE-TT-EETTEEHHHH---HHIIIIIHHHHHHHHHHHTTTTTSS--HHHHHHHHHHHHHHHHSPPPTT--EEEEEE-TT-SS---SSSEEEEEEE--SSS--EE-SS----HHHHHHHHHHHHHHHHHHHHTHHHHTSS-------SS--/--S--GGGGG----PPPEEEEEETTTSHHHHHHHHHHHHTTTT-TT--EEEEEE--GGGHHHHHHHHHHHHTTT-TTEEEEEEES-HHHHTTT-SEEEE-------SS--HHHHHHHHHHHHHHHHHHHHHHS-TT-EEEE-SSSHHHHHHHHHHT-TTS-GGGEEE--HHHHHHHHHHHHHHTT--GGGEE--EEEB-SSTT-EEE-SS-EETTEEHHHH---HHHHHHTHHHHHHHHHHHHHHTTSS--HHHHHHHHHHHHHHHSSPPPTT--EEEEEE-TT-TT---SSSEEEEEEE--SSS--EE-------HHHHHHHHHHHHHHHHHHHHTHHHHTS---------

Solvent-accessible surface area: 52888 Å² total; per-residue (Å²): 110,64,38,26,2,8,69,94,186,114,182,49,26,23,0,0,0,2,23,0,16,32,87,31,0,11,12,0,0,4,14,1,0,16,3,36,5,23,26,126,68,8,8,1,0,0,14,0,12,9,46,122,222,36,77,96,21,0,43,0,0,0,14,1,0,7,0,4,27,18,71,6,0,73,66,0,11,38,13,83,64,17,86,85,7,0,49,98,0,45,14,0,0,0,21,16,37,102,111,71,19,138,84,45,94,5,27,26,2,1,54,67,0,0,106,42,0,9,61,11,0,109,0,0,24,69,49,6,35,112,85,0,17,0,2,0,28,3,49,4,2,1,4,1,0,4,0,0,10,64,26,0,103,86,4,63,30,110,2,0,3,0,15,0,36,25,3,7,1,16,0,35,0,22,0,0,77,75,20,50,22,5,1,69,87,5,30,5,2,0,0,2,0,1,38,0,46,33,10,6,6,2,16,37,15,1,75,2,98,60,130,57,0,104,86,44,8,150,128,66,161,18,2,65,99,66,0,35,85,44,2,55,137,20,22,48,39,0,81,106,43,43,54,144,43,12,6,1,0,16,0,4,4,3,2,27,12,0,74,16,3,46,66,90,25,94,176,46,34,13,12,4,8,0,0,57,0,57,67,20,84,34,58,4,30,101,34,2,3,0,0,0,0,0,75,9,163,18,107,4,17,22,82,39,0,100,89,27,67,66,62,112,54,6,64,84,70,1,80,123,0,7,59,10,7,58,23,0,24,125,3,0,4,96,30,15,71,85,53,143,43,140,61,102,18,62,84,141,3,68,77,190,197,71,27,35,29,0,1,38,40,13,158,87,110,244,150,120,108,179,19,25,27,1,0,0,2,24,0,19,31,81,35,0,6,12,0,0,2,12,1,0,15,3,37,3,23,27,128,60,10,1,1,0,0,18,0,13,18,41,49,112,33,66,98,19,0,35,0,0,0,15,1,0,8,1,4,24,16,70,6,0,21,56,2,12,36,14,63,69,19,85,90,6,0,60,95,0,47,14,0,0,0,22,14,26,100,111,84,25,144,84,24,74,1,28,13,2,1,45,7,0,0,36,48,0,3,52,11,0,97,0,0,21,71,40,8,33,112,86,0,14,0,2,0,28,2,57,4,2,4,4,1,0,4,0,0,10,63,22,0,111,86,3,65,31,99,3,1,4,0,14,0,35,26,4,6,2,12,0,31,1,13,0,0,83,71,28,54,12,12,4,69,94,6,29,6,2,0,0,0,0,3,39,0,39,22,6,3,7,3,13,33,11,0,67,6,95,58,137,52,0,99,90,39,8,157,126,76,135,16,5,66,93,60,1,34,95,47,1,38,124,24,9,18,46,0,82,147,62,57,52,171,42,12,3,1,0,15,0,2,3,3,2,24,13,0,68,15,4,39,62,99,25,100,178,42,33,13,10,3,8,0,2,44,0,71,59,18,87,24,48,6,30,96,32,3,2,0,0,0,0,0,64,10,156,22,95,6,27,16,100,41,0,108,89,31,64,64,50,99,56,6,87,90,81,1,59,130,0,12,55,10,5,58,28,1,21,127,9,4,5,32,17,15,64,96,39,111,47,146,59,106,18,64,82,136,1,45,33,78,118,64,33,31,0,1,64,42,72,158,113,128,186,45,25,28,0,0,0,2,21,0,24,32,93,34,0,18,14,0,0,5,17,2,0,17,4,38,5,28,26,124,58,16,7,2,0,0,24,0,7,16,68,86,177,14,37,55,23,0,20,0,2,0,22,2,0,6,0,4,26,19,64,7,0,50,73,0,15,9,11,66,35,12,31,61,8,0,67,98,0,44,14,0,0,0,19,16,40,108,113,81,26,139,85,26,93,4,28,28,3,1,53,59,0,0,105,49,0,12,47,11,0,103,0,0,21,65,20,9,37,115,90,0,12,0,1,0,23,4,44,5,2,3,2,1,0,4,0,0,11,57,25,0,107,88,4,59,25,102,4,1,4,0,14,0,30,23,10,3,1,15,0,30,0,19,0,0,73,74,25,52,15,8,4,74,84,8,28,5,3,1,0,2,0,3,56,12,42,38,12,5,10,5,15,46,16,1,73,8,99,48,141,54,0,92,89,44,8,145,129,65,158,15,5,63,96,66,3,40,90,44,2,81,114,21,27,32,42,1,103,114,41,48,51,140,47,13,7,0,1,20,0,6,4,3,2,24,10,0,67,15,2,41,64,97,23,97,182,30,31,14,11,2,6,0,2,47,0,70,73,23,80,36,61,9,30,119,26,1,2,0,0,0,0,0,65,10,148,18,94,7,46,16,108,38,0,109,80,30,65,64,62,109,51,6,86,86,78,3,77,123,0,4,53,12,5,76,29,1,29,117,2,0,7,93,21,14,71,92,43,141,53,135,64,97,22,58,76,134,10,114,186,193,84,20,36,30,0,0,37,42,13,192,122,178,98,160,12,26,23,0,0,0,2,24,0,16,35,86,37,0,13,18,0,0,5,19,2,1,16,3,43,3,14,26,123,70,5,5,2,0,0,16,0,12,13,63,140,222,28,73,102,20,0,39,0,0,0,17,1,0,6,0,3,26,16,68,6,0,34,46,1,12,32,14,84,61,16,82,98,8,0,73,98,0,44,16,0,0,0,21,19,34,118,103,97,42,152,70,48,97,30,38,32,4,1,62,64,0,0,91,52,0,3,60,11,0,106,0,0,21,66,34,5,32,110,86,0,17,0,4,0,15,3,76,3,1,0,3,0,0,5,0,0,12,59,24,0,112,84,4,56,32,103,2,0,2,0,7,0,32,16,11,4,1,16,0,35,1,15,0,0,77,70,27,51,25,4,1,67,92,4,28,10,2,0,0,0,0,1,49,23,84,14,11,5,6,5,14,42,10,0,70,6,98,60,130,47,0,96,102,42,8,171,133,73,132,20,4,62,77,59,1,29,60,49,1,83,132,18,25,37,28,1,103,70,41,45,56,120,45,16,5,1,0,13,0,4,0,1,5,24,14,0,79,17,2,37,56,102,26,96,185,38,31,15,10,3,9,0,1,44,0,73,60,20,84,25,53,7,30,98,34,1,2,0,0,0,0,0,58,10,138,27,84,7,28,16,100,40,0,104,86,32,59,67,52,101,55,6,93,91,86,1,58,135,0,14,58,16,5,61,30,0,29,115,20,0,6,102,12,15,71,78,66,132,40,168,51,93,20,78,129

InterPro domains:
  IPR001236 Lactate/malate dehydrogenase, N-terminal [PF00056] (88-235)
  IPR001252 Malate dehydrogenase, active site [PS00068] (237-249)
  IPR010945 Malate dehydrogenase, type 2 [PTHR23382] (78-409)
  IPR010945 Malate dehydrogenase, type 2 [TIGR01759] (85-406)
  IPR011273 Malate dehydrogenase, NADP-dependent, plants [TIGR01757] (44-429)
  IPR015955 Lactate dehydrogenase/glycoside hydrolase, family 4, C-terminal [G3DSA:3.90.110.10] (237-409)
  IPR015955 Lactate dehydrogenase/glycoside hydrolase, family 4, C-terminal [SSF56327] (238-427)
  IPR022383 Lactate/malate dehydrogenase, C-terminal [PF02866] (238-408)
  IPR036291 NAD(P)-binding domain superfamily [SSF51735] (73-236)

CATH classification: 3.40.50.720 (+1 more: 3.90.110.10)

Sequence (1415 aa):
DCFGVFCTWKKLVNIAVSGAAGMISNHLLFKLASGEVFGQDQPIALKLLGSERSFQALEGVAMELEDSLYPLLREVSIGIDPYEVFEDVDWALLIGAKPRGPGMERAALLDINGQIFADQGKALNAVASKNVKVLVVGNPCNTNALICLKNAPDIPAKNFHALTRLDENRAKCQLALKAGVFYDKVSNVTIWGNHSTTQVPDFLNAKIDGRPVKEVIKRTKWLEEEFTITVQKRGGALIQKWGRSSAASTAVSIADAIKSLVTPTPEGDWFSTGVYTTGNPYGIAEDIVFSMPCRSKGDGDYELATDVSNDDFLWERIKKSEAELLAEKKCVAHLTGEGNAYCDVPEDTMLRKDCFGVFCTTYDLKSWKKLVNIAVSGAAGMISNHLLFKLASGEVFGQDQPIALKLLGSERSFQALEGVAMELEDSLYPLLREVSIGIDPYEVFEDVDWALLIGAKPRGPGMERAALLDINGQIFADQGKALNAVASKNVKVLVVGNPCNTNALICLKNAPDIPAKNFHALTRLDENRAKCQLALKAGVFYDKVSNVTIWGNHSTTQVPDFLNAKIDGRPVKEVIKRTKWLEEEFTITVQKRGGALIQKWGRSSAASTAVSIADAIKSLVTPTPEGDWFSTGVYTTGNPYGIAEDIVFSMPCRSKGDGDYELATDVSNDDFLWERIKKSEAELLAEKKCVAHLTGEGNAYCDVPEDTMLPDCFGVFCTTSWKKLVNIAVSGAAGMISNHLLFKLASGEVFGQDQPIALKLLGSERSFQALEGVAMELEDSLYPLLREVSIGIDPYEVFEDVDWALLIGAKPRGPGMERAALLDINGQIFADQGKALNAVASKNVKVLVVGNPCNTNALICLKNAPDIPAKNFHALTRLDENRAKCQLALKAGVFYDKVSNVTIWGNHSTTQVPDFLNAKIDGRPVKEVIKRTKWLEEEFTITVQKRGGALIQKWGRSSAASTAVSIADAIKSLVTPTPEGDWFSTGVYTTGNPYGIAEDIVFSMPCRSKGDGDYELATDVSNDDFLWERIKKSEAELLAEKKCVAHLTGEGNAYCDVPEDTMRKDCFGVFCTTYDWKKLVNIAVSGAAGMISNHLLFKLASGEVFGQDQPIALKLLGSERSFQALEGVAMELEDSLYPLLREVSIGIDPYEVFEDVDWALLIGAKPRGPGMERAALLDINGQIFADQGKALNAVASKNVKVLVVGNPCNTNALICLKNAPDIPAKNFHALTRLDENRAKCQLALKAGVFYDKVSNVTIWGNHSTTQVPDFLNAKIDGRPVKEVIKRTKWLEEEFTITVQKRGGALIQKWGRSSAASTAVSIADAIKSLVTPTPEGDWFSTGVYTTGNPYGIAEDIVFSMPCRSKGDGDYELATDVSNDDFLWERIKKSEAELLAEKKCVAHLTGEGNAYCDVPE